Protein AF-0000000082582265 (afdb_homodimer)

Foldseek 3Di:
DPPDFDFFDLVLLVVLLVVLCVQQPPPPQFGAFAFLPPSQLVSVVVLVVLLVVLPWDWFFEQLLKIKTKDAAPEQAAAEEQEFASGAAVRWHSFFRNLSLSLLSRLSNSCSVVVPHFHHMYIRMHQTAQVCRQFDDHLLRLCVLLVNDDPVVSQQTGGPVGHGVVVSSVVSPSRGHNVPGDFVRRHAEYETEGALLACPCVVVVFLKELAFWAWKKWKKKKKWFWDKDFQPPDDPVRGGARVQQVVVLVVLLCVQLVPADVPKDKDFDDKDWPPPDPGMRTGMMMIMIMITDRDVVSVVVSVVSQVPRDQDDSNIGMDMDTDDIDHIAGADPVLSVLLVVQCVVVPGGYDYDHHHDDGSQRSVRVRHHYTYMHGYWDNSHTSHSVTGDDSVSSRSRSSSVSSSSRVVSVD/DPPDFDFFDLVLLVVLLVVLCVQQPPPPQFGAFAFLPPSQLVSVVVLVVLLVVLPFDWFFEQLLKIKTKDAAPEQAAAEEQEFASGAAVRWHSFARNLSLSLLSRLSNSCSVVVPHFHHMYIRMHQTAQVCRQFDDHLLRLCPLLVNDDPVVSQQTGGPVGHGSVVSSVVSPSRGHNVPGDFVRRHAEYETEGALLACPCVVVVFLKELAFWAWKKWKKKKKWFWDKDFQPPDDPVRGGARVQQVVVLVVLLCVQLVPADVPKDKDFDDKDWPPPDPGMRTGMMMIMIMITDRDVVSVVVSVVSQVPRDQDDSNIGMDMDTDDIDHIAGADPVLSVLLVVQCVVVPGGYDYDHHHDDGSQRSVRVRHHYTYMHGYWDNSHTSHSVTGDDSVSSRSRSSSVSSSSRVVSVD

Organism: NCBI:txid2716538

InterPro domains:
  IPR002933 Peptidase M20 [PF01546] (83-405)
  IPR010158 N-carbamoyl-L-amino-acid amidohydrolase [PIRSF001235] (11-408)
  IPR010158 N-carbamoyl-L-amino-acid amidohydrolase [PTHR32494] (6-408)
  IPR010158 N-carbamoyl-L-amino-acid amidohydrolase [TIGR01879] (12-406)
  IPR036264 Bacterial exopeptidase dimerisation domain [SSF55031] (215-324)

Radius of gyration: 34.09 Å; Cα contacts (8 Å, |Δi|>4): 2113; chains: 2; bounding box: 45×117×70 Å

pLDDT: mean 96.18, std 6.23, range [24.62, 98.94]

Nearest PDB structures (foldseek):
  5thw-assembly2_D  TM=8.738E-01  e=1.731E-50  Burkholderia multivorans ATCC 17616
  4wjb-assembly1_D  TM=8.256E-01  e=1.068E-46  Burkholderia cenocepacia J2315
  5tp4-assembly1_A  TM=8.620E-01  e=1.271E-45  Burkholderia ambifaria MC40-6
  5tp4-assembly1_B  TM=8.403E-01  e=1.706E-45  Burkholderia ambifaria MC40-6
  4pxe-assembly1_B  TM=8.807E-01  e=5.188E-42  Arabidopsis thaliana

Solvent-accessible surface area (backbone atoms only — not comparable to full-atom values): 39734 Å² total; per-residue (Å²): 125,86,82,78,74,79,68,56,58,61,66,61,48,45,50,50,55,58,58,56,49,60,41,20,49,64,82,77,67,17,21,40,13,39,60,64,32,73,33,30,47,50,46,51,48,52,51,50,51,57,40,43,76,70,65,27,49,80,47,32,11,59,61,40,27,37,39,34,36,36,82,31,79,43,100,50,46,17,42,36,28,38,26,22,69,32,26,38,81,44,4,28,74,38,59,32,34,41,10,36,50,34,32,49,40,36,52,48,39,34,59,77,67,62,55,85,51,42,29,22,44,28,40,28,39,48,33,33,43,59,18,65,50,38,53,52,53,27,40,36,39,25,36,69,60,67,74,41,59,58,72,60,50,35,60,17,46,27,95,87,62,53,33,42,42,59,40,42,65,70,61,71,41,58,39,44,69,87,59,48,83,50,59,79,60,29,62,35,40,40,28,45,32,54,55,35,12,38,63,38,47,76,68,67,26,47,32,33,35,28,49,28,32,37,14,36,44,32,33,39,41,34,19,42,36,45,48,26,29,30,47,33,40,56,61,91,76,56,19,38,3,51,61,18,40,32,51,50,54,51,48,50,53,62,58,56,68,71,47,66,85,79,47,21,65,26,64,9,26,72,48,57,32,83,44,36,54,62,31,30,16,24,35,24,44,29,33,39,32,38,36,32,68,49,67,67,59,48,52,51,53,50,51,55,60,73,62,50,65,56,56,35,67,81,9,46,43,50,73,44,81,73,53,70,46,72,54,41,69,33,33,65,66,58,38,47,42,46,47,52,42,29,53,73,73,66,40,46,61,43,81,39,68,34,45,56,88,55,49,58,65,43,42,38,77,62,33,48,17,34,43,37,24,20,36,24,55,88,11,36,18,70,18,36,79,27,40,58,58,62,66,36,52,39,52,44,26,27,35,50,40,52,37,52,52,55,60,48,72,106,127,83,82,78,75,77,70,56,57,59,68,61,48,45,50,49,54,57,57,55,48,61,41,20,50,65,80,77,68,17,21,39,11,37,61,64,32,73,33,30,48,51,45,51,49,52,51,49,53,56,41,42,76,71,65,28,49,79,47,32,11,59,61,40,27,38,39,34,36,36,83,32,81,42,100,49,45,19,42,35,28,38,25,21,68,33,28,39,80,44,4,28,74,38,63,32,33,39,10,36,50,34,32,49,41,36,52,47,41,34,59,77,67,62,55,87,51,42,30,22,44,28,39,27,39,48,32,33,44,58,18,66,50,38,52,52,54,27,40,36,38,23,35,71,60,67,75,41,58,58,71,61,50,36,60,17,46,26,95,88,63,53,33,41,42,59,40,41,65,72,62,69,41,59,38,44,67,88,60,48,83,49,59,78,59,29,62,34,40,39,27,44,32,54,55,35,13,37,62,38,47,75,66,67,26,47,32,33,34,28,49,28,32,38,13,37,43,31,35,39,42,34,20,42,36,46,48,26,29,27,46,32,42,54,62,91,77,56,19,38,3,53,62,17,41,33,50,51,53,49,49,49,53,61,57,57,68,70,48,66,84,78,46,23,65,25,64,10,24,72,47,56,34,84,44,36,54,62,32,31,17,25,33,24,44,30,33,40,33,37,37,33,68,48,66,67,60,50,52,51,51,50,50,54,61,73,62,50,66,57,56,34,68,82,9,46,43,49,72,43,82,73,53,70,47,72,55,42,70,33,34,66,67,57,36,47,40,46,47,53,40,30,53,73,72,66,42,48,61,44,80,38,68,34,43,55,88,55,48,58,64,43,45,37,77,62,33,48,18,34,43,38,24,21,37,23,55,88,11,35,17,71,19,36,78,27,42,59,59,63,65,35,54,41,53,43,24,26,34,50,41,51,36,54,52,54,60,47,72,106

Sequence (820 aa):
MKNDMLTCNMDRMEDKIVTFSKFGDAGHGGITRFSLSEAALQARAEFCNRMKTMGAEIKTDDMANIYAILKGSEDLPGVVMASHLDSVRNGGNYDGVLGVLTAMEVAETIVTEKISHRRPVIVMVWTNEEGSLYPPAMMSSGVVCGKFDKKAMLASKSPEGKTFGEALKKSGYEGDISNRLNPKEYIAMLELHIEQGPVLEAEKKDIGVVEGVVGMVNYRIRTYGQSDHAGTTPMKYRKDALLAAASALKYLHQELDKLDSNLVYTTGEIVCHPCVHTVIPDFVDFSLDARHQDPEVIRQVVKVIENIPKEFDKCRVEYELQWARNTVAYNKELVGFIKKNADAYGYPNMNIYSGAGHDAQYAAEMLPTTMIFVPSKDGHSHCEPEFTPVENCWKGANVLLQTVLDVDRKMKNDMLTCNMDRMEDKIVTFSKFGDAGHGGITRFSLSEAALQARAEFCNRMKTMGAEIKTDDMANIYAILKGSEDLPGVVMASHLDSVRNGGNYDGVLGVLTAMEVAETIVTEKISHRRPVIVMVWTNEEGSLYPPAMMSSGVVCGKFDKKAMLASKSPEGKTFGEALKKSGYEGDISNRLNPKEYIAMLELHIEQGPVLEAEKKDIGVVEGVVGMVNYRIRTYGQSDHAGTTPMKYRKDALLAAASALKYLHQELDKLDSNLVYTTGEIVCHPCVHTVIPDFVDFSLDARHQDPEVIRQVVKVIENIPKEFDKCRVEYELQWARNTVAYNKELVGFIKKNADAYGYPNMNIYSGAGHDAQYAAEMLPTTMIFVPSKDGHSHCEPEFTPVENCWKGANVLLQTVLDVDRK

Secondary structure (DSSP, 8-state):
---------HHHHHHHHHHHTTTTB-SSS-B---TTSHHHHHHHHHHHHHHHHTT-EEEE-TT--EEEEE--SSS-PEEEEEEE----TTB-SSTTHHHHHHHHHHHHHHHHTT---SS-EEEEEES-SS-SSSSSTTHHHHHHTTSS-HHHHHT-B-TTS-BHHHHHHHHT----GGGS--TTTEEEEEEEEE-SSSHHHHTT-SEEEEEEE-EEEEEEEEEE----BTTTS-GGG---HHHHHHHHHHHHHHHHTTS-TT-EEE---EEEES--TTB---EEEEEEEEEES-HHHHHHHHHHHHTS-SEETTEEEEEEEEEEE--EEPPHHHHHHHHHHHHHHT--EEEEEESS--HHHHHTTTS-EEEEEE--GGG--SSTT----HHHHHHHHHHHHHHHHHHHH-/---------HHHHHHHHHHHTTTTB-SSS-B---TTSHHHHHHHHHHHHHHHHTT-EEEE-TT--EEEEE--SSS-PEEEEEEE----TTB-SSTTHHHHHHHHHHHHHHHHTT---SS-EEEEEES-SS-SSSSSTTHHHHHHTTSS-HHHHHT-B-TTS-BHHHHHHHHT----GGGS--TTTEEEEEEEEE-SSSHHHHTT-SEEEEEEE-EEEEEEEEEE----BTTTS-GGG---HHHHHHHHHHHHHHHHTTS-TT-EEE---EEEES--TTB---EEEEEEEEEES-HHHHHHHHHHHHTS-SEETTEEEEEEEEEEE--EEPPHHHHHHHHHHHHHHT--EEEEEESS--HHHHHTTTS-EEEEE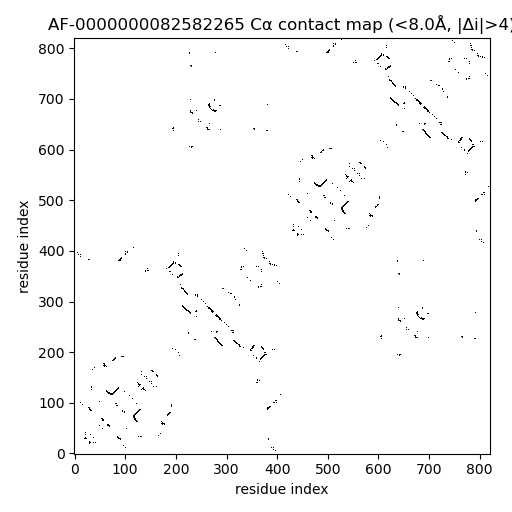E--GGG--SSTT----HHHHHHHHHHHHHHHHHHHH-

Structure (mmCIF, N/CA/C/O backbone):
data_AF-0000000082582265-model_v1
#
loop_
_entity.id
_entity.type
_entity.pdbx_description
1 polymer 'Zn-dependent hydrolase'
#
loop_
_atom_site.group_PDB
_atom_site.id
_atom_site.type_symbol
_atom_site.label_atom_id
_atom_site.label_alt_id
_atom_site.label_comp_id
_atom_site.label_asym_id
_atom_site.label_entity_id
_atom_site.label_seq_id
_atom_site.pdbx_PDB_ins_code
_atom_site.Cartn_x
_atom_site.Cartn_y
_atom_site.Cartn_z
_atom_site.occupancy
_atom_site.B_iso_or_equiv
_atom_site.auth_seq_id
_atom_site.auth_comp_id
_atom_site.auth_asym_id
_atom_site.auth_atom_id
_atom_site.pdbx_PDB_model_num
ATOM 1 N N . MET A 1 1 ? 13.445 -61.719 -16.828 1 25.67 1 MET A N 1
ATOM 2 C CA . MET A 1 1 ? 13.859 -60.719 -17.797 1 25.67 1 MET A CA 1
ATOM 3 C C . MET A 1 1 ? 13.852 -59.312 -17.172 1 25.67 1 MET A C 1
ATOM 5 O O . MET A 1 1 ? 12.844 -58.906 -16.594 1 25.67 1 MET A O 1
ATOM 9 N N . LYS A 1 2 ? 14.773 -58.844 -16.469 1 44.03 2 LYS A N 1
ATOM 10 C CA . LYS A 1 2 ? 14.867 -57.625 -15.688 1 44.03 2 LYS A CA 1
ATOM 11 C C . LYS A 1 2 ? 14.188 -56.469 -16.406 1 44.03 2 LYS A C 1
ATOM 13 O O . LYS A 1 2 ? 14.547 -56.125 -17.531 1 44.03 2 LYS A O 1
ATOM 18 N N . ASN A 1 3 ? 12.836 -56.219 -16.5 1 42.47 3 ASN A N 1
ATOM 19 C CA . ASN A 1 3 ? 12.008 -55.25 -17.219 1 42.47 3 ASN A CA 1
ATOM 20 C C . ASN A 1 3 ? 12.672 -53.875 -17.266 1 42.47 3 ASN A C 1
ATOM 22 O O . ASN A 1 3 ? 12.75 -53.188 -16.266 1 42.47 3 ASN A O 1
ATOM 26 N N . ASP A 1 4 ? 13.609 -53.438 -18.062 1 62.19 4 ASP A N 1
ATOM 27 C CA . ASP A 1 4 ? 14.555 -52.312 -18.141 1 62.19 4 ASP A CA 1
ATOM 28 C C . ASP A 1 4 ? 13.836 -51 -18.406 1 62.19 4 ASP A C 1
ATOM 30 O O . ASP A 1 4 ? 13.398 -50.719 -19.516 1 62.19 4 ASP A O 1
ATOM 34 N N . MET A 1 5 ? 13.32 -50.312 -17.297 1 84.31 5 MET A N 1
ATOM 35 C CA . MET A 1 5 ? 12.562 -49.094 -17.469 1 84.31 5 MET A CA 1
ATOM 36 C C . MET A 1 5 ? 13.453 -48 -18.047 1 84.31 5 MET A C 1
ATOM 38 O O . MET A 1 5 ? 14.609 -47.844 -17.641 1 84.31 5 MET A O 1
ATOM 42 N N . LEU A 1 6 ? 12.977 -47.344 -19.078 1 92.31 6 LEU A N 1
ATOM 43 C CA . LEU A 1 6 ? 13.672 -46.25 -19.734 1 92.31 6 LEU A CA 1
ATOM 44 C C . LEU A 1 6 ? 13.82 -45.062 -18.781 1 92.31 6 LEU A C 1
ATOM 46 O O . LEU A 1 6 ? 12.914 -44.781 -17.984 1 92.31 6 LEU A O 1
ATOM 50 N N . THR A 1 7 ? 15.047 -44.562 -18.734 1 96.19 7 THR A N 1
ATOM 51 C CA . THR A 1 7 ? 15.25 -43.375 -17.891 1 96.19 7 THR A CA 1
ATOM 52 C C . THR A 1 7 ? 15.789 -42.219 -18.703 1 96.19 7 THR A C 1
ATOM 54 O O . THR A 1 7 ? 16.531 -42.406 -19.672 1 96.19 7 THR A O 1
ATOM 57 N N . CYS A 1 8 ? 15.391 -41.031 -18.297 1 98.12 8 CYS A N 1
ATOM 58 C CA . CYS A 1 8 ? 15.969 -39.812 -18.828 1 98.12 8 CYS A CA 1
ATOM 59 C C . CYS A 1 8 ? 17.391 -39.594 -18.312 1 98.12 8 CYS A C 1
ATOM 61 O O . CYS A 1 8 ? 17.859 -40.375 -17.484 1 98.12 8 CYS A O 1
ATOM 63 N N . ASN A 1 9 ? 18.047 -38.656 -18.906 1 98.31 9 ASN A N 1
ATOM 64 C CA . ASN A 1 9 ? 19.422 -38.375 -18.531 1 98.31 9 ASN A CA 1
ATOM 65 C C . ASN A 1 9 ? 19.516 -37.25 -17.484 1 98.31 9 ASN A C 1
ATOM 67 O O . ASN A 1 9 ? 19.141 -36.125 -17.75 1 98.31 9 ASN A O 1
ATOM 71 N N . MET A 1 10 ? 20.109 -37.562 -16.375 1 98.12 10 MET A N 1
ATOM 72 C CA . MET A 1 10 ? 20.156 -36.625 -15.258 1 98.12 10 MET A CA 1
ATOM 73 C C . MET A 1 10 ? 21.078 -35.469 -15.562 1 98.12 10 MET A C 1
ATOM 75 O O . MET A 1 10 ? 20.797 -34.312 -15.188 1 98.12 10 MET A O 1
ATOM 79 N N . ASP A 1 11 ? 22.172 -35.688 -16.266 1 98.38 11 ASP A N 1
ATOM 80 C CA . ASP A 1 11 ? 23.125 -34.656 -16.594 1 98.38 11 ASP A CA 1
ATOM 81 C C . ASP A 1 11 ? 22.516 -33.656 -17.578 1 98.38 11 ASP A C 1
ATOM 83 O O . ASP A 1 11 ? 22.719 -32.438 -17.453 1 98.38 11 ASP A O 1
ATOM 87 N N . ARG A 1 12 ? 21.812 -34.156 -18.531 1 98.31 12 ARG A N 1
ATOM 88 C CA . ARG A 1 12 ? 21.125 -33.281 -19.469 1 98.31 12 ARG A CA 1
ATOM 89 C C . ARG A 1 12 ? 20.047 -32.469 -18.781 1 98.31 12 ARG A C 1
ATOM 91 O O . ARG A 1 12 ? 19.844 -31.297 -19.109 1 98.31 12 ARG A O 1
ATOM 98 N N . MET A 1 13 ? 19.406 -33.156 -17.797 1 98.12 13 MET A N 1
ATOM 99 C CA . MET A 1 13 ? 18.422 -32.438 -17 1 98.12 13 MET A CA 1
ATOM 100 C C . MET A 1 13 ? 19.062 -31.266 -16.266 1 98.12 13 MET A C 1
ATOM 102 O O . MET A 1 13 ? 18.531 -30.156 -16.266 1 98.12 13 MET A O 1
ATOM 106 N N . GLU A 1 14 ? 20.141 -31.469 -15.664 1 98.38 14 GLU A N 1
ATOM 107 C CA . GLU A 1 14 ? 20.859 -30.438 -14.914 1 98.38 14 GLU A CA 1
ATOM 108 C C . GLU A 1 14 ? 21.328 -29.312 -15.836 1 98.38 14 GLU A C 1
ATOM 110 O O . GLU A 1 14 ? 21.234 -28.141 -15.477 1 98.38 14 GLU A O 1
ATOM 115 N N . ASP A 1 15 ? 21.812 -29.688 -16.953 1 98.56 15 ASP A N 1
ATOM 116 C CA . ASP A 1 15 ? 22.266 -28.688 -17.938 1 98.56 15 ASP A CA 1
ATOM 117 C C . ASP A 1 15 ? 21.125 -27.75 -18.328 1 98.56 15 ASP A C 1
ATOM 119 O O . ASP A 1 15 ? 21.328 -26.547 -18.438 1 98.56 15 ASP A O 1
ATOM 123 N N . LYS A 1 16 ? 19.984 -28.344 -18.531 1 98.44 16 LYS A N 1
ATOM 124 C CA . LYS A 1 16 ? 18.812 -27.531 -18.891 1 98.44 16 LYS A CA 1
ATOM 125 C C . LYS A 1 16 ? 18.422 -26.578 -17.766 1 98.44 16 LYS A C 1
ATOM 127 O O . LYS A 1 16 ? 18.188 -25.391 -18 1 98.44 16 LYS A O 1
ATOM 132 N N . ILE A 1 17 ? 18.422 -27.109 -16.531 1 98 17 ILE A N 1
ATOM 133 C CA . ILE A 1 17 ? 18.047 -26.328 -15.367 1 98 17 ILE A CA 1
ATOM 134 C C . ILE A 1 17 ? 19.016 -25.156 -15.195 1 98 17 ILE A C 1
ATOM 136 O O . ILE A 1 17 ? 18.594 -24.016 -15.031 1 98 17 ILE A O 1
ATOM 140 N N . VAL A 1 18 ? 20.297 -25.391 -15.352 1 97.31 18 VAL A N 1
ATOM 141 C CA . VAL A 1 18 ? 21.328 -24.375 -15.164 1 97.31 18 VAL A CA 1
ATOM 142 C C . VAL A 1 18 ? 21.234 -23.344 -16.281 1 97.31 18 VAL A C 1
ATOM 144 O O . VAL A 1 18 ? 21.328 -22.141 -16.031 1 97.31 18 VAL A O 1
ATOM 147 N N . THR A 1 19 ? 21.047 -23.781 -17.5 1 98.06 19 THR A N 1
ATOM 148 C CA . THR A 1 19 ? 21.016 -22.875 -18.641 1 98.06 19 THR A CA 1
ATOM 149 C C . THR A 1 19 ? 19.844 -21.906 -18.516 1 98.06 19 THR A C 1
ATOM 151 O O . THR A 1 19 ? 20.016 -20.703 -18.688 1 98.06 19 THR A O 1
ATOM 154 N N . PHE A 1 20 ? 18.703 -22.406 -18.188 1 97.94 20 PHE A N 1
ATOM 155 C CA . PHE A 1 20 ? 17.5 -21.562 -18.188 1 97.94 20 PHE A CA 1
ATOM 156 C C . PHE A 1 20 ? 17.469 -20.672 -16.953 1 97.94 20 PHE A C 1
ATOM 158 O O . PHE A 1 20 ? 16.734 -19.672 -16.938 1 97.94 20 PHE A O 1
ATOM 165 N N . SER A 1 21 ? 18.234 -20.969 -15.891 1 96.06 21 SER A N 1
ATOM 166 C CA . SER A 1 21 ? 18.328 -20.125 -14.703 1 96.06 21 SER A CA 1
ATOM 167 C C . SER A 1 21 ? 19.031 -18.812 -15.023 1 96.06 21 SER A C 1
ATOM 169 O O . SER A 1 21 ? 18.938 -17.859 -14.242 1 96.06 21 SER A O 1
ATOM 171 N N . LYS A 1 22 ? 19.641 -18.719 -16.188 1 96.12 22 LYS A N 1
ATOM 172 C CA . LYS A 1 22 ? 20.375 -17.516 -16.562 1 96.12 22 LYS A CA 1
ATOM 173 C C . LYS A 1 22 ? 19.453 -16.469 -17.156 1 96.12 22 LYS A C 1
ATOM 175 O O . LYS A 1 22 ? 19.781 -15.273 -17.188 1 96.12 22 LYS A O 1
ATOM 180 N N . PHE A 1 23 ? 18.312 -16.891 -17.703 1 97.25 23 PHE A N 1
ATOM 181 C CA . PHE A 1 23 ? 17.375 -15.977 -18.328 1 97.25 23 PHE A CA 1
ATOM 182 C C . PHE A 1 23 ? 16.469 -15.32 -17.297 1 97.25 23 PHE A C 1
ATOM 184 O O . PHE A 1 23 ? 15.477 -15.906 -16.875 1 97.25 23 PHE A O 1
ATOM 191 N N . GLY A 1 24 ? 16.781 -14.109 -16.938 1 94.62 24 GLY A N 1
ATOM 192 C CA . GLY A 1 24 ? 15.992 -13.383 -15.953 1 94.62 24 GLY A CA 1
ATOM 193 C C . GLY A 1 24 ? 16.594 -13.445 -14.562 1 94.62 24 GLY A C 1
ATOM 194 O O . GLY A 1 24 ? 15.906 -13.172 -13.57 1 94.62 24 GLY A O 1
ATOM 195 N N . ASP A 1 25 ? 17.812 -13.836 -14.477 1 92.12 25 ASP A N 1
ATOM 196 C CA . ASP A 1 25 ? 18.516 -13.867 -13.195 1 92.12 25 ASP A CA 1
ATOM 197 C C . ASP A 1 25 ? 18.531 -12.484 -12.547 1 92.12 25 ASP A C 1
ATOM 199 O O . ASP A 1 25 ? 19.125 -11.547 -13.078 1 92.12 25 ASP A O 1
ATOM 203 N N . ALA A 1 26 ? 17.891 -12.367 -11.406 1 82.75 26 ALA A N 1
ATOM 204 C CA . ALA A 1 26 ? 17.719 -11.086 -10.734 1 82.75 26 ALA A CA 1
ATOM 205 C C . ALA A 1 26 ? 18.984 -10.688 -9.984 1 82.75 26 ALA A C 1
ATOM 207 O O . ALA A 1 26 ? 19.109 -9.562 -9.5 1 82.75 26 ALA A O 1
ATOM 208 N N . GLY A 1 27 ? 19.969 -11.602 -9.883 1 80.25 27 GLY A N 1
ATOM 209 C CA . GLY A 1 27 ? 21.25 -11.312 -9.273 1 80.25 27 GLY A CA 1
ATOM 210 C C . GLY A 1 27 ? 21.297 -11.617 -7.789 1 80.25 27 GLY A C 1
ATOM 211 O O . GLY A 1 27 ? 22.359 -11.547 -7.164 1 80.25 27 GLY A O 1
ATOM 212 N N . HIS A 1 28 ? 20.203 -11.883 -7.184 1 77.88 28 HIS A N 1
ATOM 213 C CA . HIS A 1 28 ? 20.156 -12.156 -5.754 1 77.88 28 HIS A CA 1
ATOM 214 C C . HIS A 1 28 ? 19.438 -13.469 -5.465 1 77.88 28 HIS A C 1
ATOM 216 O O . HIS A 1 28 ? 18.734 -13.594 -4.465 1 77.88 28 HIS A O 1
ATOM 222 N N . GLY A 1 29 ? 19.484 -14.453 -6.414 1 76.44 29 GLY A N 1
ATOM 223 C CA . GLY A 1 29 ? 18.938 -15.781 -6.215 1 76.44 29 GLY A CA 1
ATOM 224 C C . GLY A 1 29 ? 17.547 -15.945 -6.812 1 76.44 29 GLY A C 1
ATOM 225 O O . GLY A 1 29 ? 17.047 -17.062 -6.93 1 76.44 29 GLY A O 1
ATOM 226 N N . GLY A 1 30 ? 16.891 -14.945 -7.309 1 86.88 30 GLY A N 1
ATOM 227 C CA . GLY A 1 30 ? 15.555 -15.023 -7.891 1 86.88 30 GLY A CA 1
ATOM 228 C C . GLY A 1 30 ? 15.547 -14.828 -9.391 1 86.88 30 GLY A C 1
ATOM 229 O O . GLY A 1 30 ? 16.594 -14.586 -10 1 86.88 30 GLY A O 1
ATOM 230 N N . ILE A 1 31 ? 14.453 -15.281 -9.992 1 93.69 31 ILE A N 1
ATOM 231 C CA . ILE A 1 31 ? 14.234 -15.133 -11.43 1 93.69 31 ILE A CA 1
ATOM 232 C C . ILE A 1 31 ? 13.078 -14.18 -11.688 1 93.69 31 ILE A C 1
ATOM 234 O O . ILE A 1 31 ? 12.031 -14.266 -11.031 1 93.69 31 ILE A O 1
ATOM 238 N N . THR A 1 32 ? 13.312 -13.234 -12.484 1 94.62 32 THR A N 1
ATOM 239 C CA . THR A 1 32 ? 12.234 -12.438 -13.055 1 94.62 32 THR A CA 1
ATOM 240 C C . THR A 1 32 ? 12.227 -12.547 -14.578 1 94.62 32 THR A C 1
ATOM 242 O O . THR A 1 32 ? 13.062 -11.953 -15.25 1 94.62 32 THR A O 1
ATOM 245 N N . ARG A 1 33 ? 11.305 -13.297 -15.039 1 96.69 33 ARG A N 1
ATOM 246 C CA . ARG A 1 33 ? 11.156 -13.555 -16.469 1 96.69 33 ARG A CA 1
ATOM 247 C C . ARG A 1 33 ? 9.711 -13.328 -16.922 1 96.69 33 ARG A C 1
ATOM 249 O O . ARG A 1 33 ? 8.992 -14.281 -17.219 1 96.69 33 ARG A O 1
ATOM 256 N N . PHE A 1 34 ? 9.328 -12.086 -17.078 1 96.19 34 PHE A N 1
ATOM 257 C CA . PHE A 1 34 ? 7.969 -11.742 -17.469 1 96.19 34 PHE A CA 1
ATOM 258 C C . PHE A 1 34 ? 7.684 -12.188 -18.906 1 96.19 34 PHE A C 1
ATOM 260 O O . PHE A 1 34 ? 8.594 -12.25 -19.734 1 96.19 34 PHE A O 1
ATOM 267 N N . SER A 1 35 ? 6.496 -12.445 -19.109 1 96.88 35 SER A N 1
ATOM 268 C CA . SER A 1 35 ? 6.098 -12.93 -20.438 1 96.88 35 SER A CA 1
ATOM 269 C C . SER A 1 35 ? 6.48 -11.938 -21.531 1 96.88 35 SER A C 1
ATOM 271 O O . SER A 1 35 ? 6.176 -10.75 -21.422 1 96.88 35 SER A O 1
ATOM 273 N N . LEU A 1 36 ? 7.156 -12.414 -22.469 1 97.12 36 LEU A N 1
ATOM 274 C CA . LEU A 1 36 ? 7.551 -11.727 -23.688 1 97.12 36 LEU A CA 1
ATOM 275 C C . LEU A 1 36 ? 8.516 -10.586 -23.391 1 97.12 36 LEU A C 1
ATOM 277 O O . LEU A 1 36 ? 8.68 -9.68 -24.203 1 97.12 36 LEU A O 1
ATOM 281 N N . SER A 1 37 ? 9.062 -10.555 -22.203 1 96.88 37 SER A N 1
ATOM 282 C CA . SER A 1 37 ? 10.203 -9.703 -21.906 1 96.88 37 SER A CA 1
ATOM 283 C C . SER A 1 37 ? 11.461 -10.188 -22.625 1 96.88 37 SER A C 1
ATOM 285 O O . SER A 1 37 ? 11.453 -11.258 -23.234 1 96.88 37 SER A O 1
ATOM 287 N N . GLU A 1 38 ? 12.508 -9.383 -22.5 1 96.75 38 GLU A N 1
ATOM 288 C CA . GLU A 1 38 ? 13.781 -9.773 -23.109 1 96.75 38 GLU A CA 1
ATOM 289 C C . GLU A 1 38 ? 14.258 -11.109 -22.562 1 96.75 38 GLU A C 1
ATOM 291 O O . GLU A 1 38 ? 14.703 -11.977 -23.312 1 96.75 38 GLU A O 1
ATOM 296 N N . ALA A 1 39 ? 14.164 -11.305 -21.25 1 97.31 39 ALA A N 1
ATOM 297 C CA . ALA A 1 39 ? 14.562 -12.555 -20.609 1 97.31 39 ALA A CA 1
ATOM 298 C C . ALA A 1 39 ? 13.719 -13.719 -21.125 1 97.31 39 ALA A C 1
ATOM 300 O O . ALA A 1 39 ? 14.25 -14.812 -21.359 1 97.31 39 ALA A O 1
ATOM 301 N N . ALA A 1 40 ? 12.445 -13.508 -21.297 1 97.75 40 ALA A N 1
ATOM 302 C CA . ALA A 1 40 ? 11.547 -14.555 -21.781 1 97.75 40 ALA A CA 1
ATOM 303 C C . ALA A 1 40 ? 11.875 -14.914 -23.234 1 97.75 40 ALA A C 1
ATOM 305 O O . ALA A 1 40 ? 11.797 -16.078 -23.625 1 97.75 40 ALA A O 1
ATOM 306 N N . LEU A 1 41 ? 12.211 -13.906 -24.016 1 98.38 41 LEU A N 1
ATOM 307 C CA . LEU A 1 41 ? 12.539 -14.141 -25.406 1 98.38 41 LEU A CA 1
ATOM 308 C C . LEU A 1 41 ? 13.836 -14.945 -25.531 1 98.38 41 LEU A C 1
ATOM 310 O O . LEU A 1 41 ? 13.961 -15.797 -26.422 1 98.38 41 LEU A O 1
ATOM 314 N N . GLN A 1 42 ? 14.734 -14.68 -24.641 1 98.31 42 GLN A N 1
ATOM 315 C CA . GLN A 1 42 ? 15.969 -15.453 -24.625 1 98.31 42 GLN A CA 1
ATOM 316 C C . GLN A 1 42 ? 15.688 -16.922 -24.281 1 98.31 42 GLN A C 1
ATOM 318 O O . GLN A 1 42 ? 16.25 -17.828 -24.906 1 98.31 42 GLN A O 1
ATOM 323 N N . ALA A 1 43 ? 14.852 -17.141 -23.328 1 98.56 43 ALA A N 1
ATOM 324 C CA . ALA A 1 43 ? 14.492 -18.5 -22.938 1 98.56 43 ALA A CA 1
ATOM 325 C C . ALA A 1 43 ? 13.781 -19.234 -24.078 1 98.56 43 ALA A C 1
ATOM 327 O O . ALA A 1 43 ? 14.055 -20.406 -24.344 1 98.56 43 ALA A O 1
ATOM 328 N N . ARG A 1 44 ? 12.875 -18.531 -24.703 1 98.75 44 ARG A N 1
ATOM 329 C CA . ARG A 1 44 ? 12.148 -19.109 -25.844 1 98.75 44 ARG A CA 1
ATOM 330 C C . ARG A 1 44 ? 13.102 -19.469 -26.969 1 98.75 44 ARG A C 1
ATOM 332 O O . ARG A 1 44 ? 12.953 -20.516 -27.594 1 98.75 44 ARG A O 1
ATOM 339 N N . ALA A 1 45 ? 14.047 -18.547 -27.25 1 98.69 45 ALA A N 1
ATOM 340 C CA . ALA A 1 45 ? 15.023 -18.812 -28.297 1 98.69 45 ALA A CA 1
ATOM 341 C C . ALA A 1 45 ? 15.844 -20.062 -27.984 1 98.69 45 ALA A C 1
ATOM 343 O O . ALA A 1 45 ? 16.109 -20.875 -28.859 1 98.69 45 ALA A O 1
ATOM 344 N N . GLU A 1 46 ? 16.281 -20.141 -26.75 1 98.75 46 GLU A N 1
ATOM 345 C CA . GLU A 1 46 ? 17.062 -21.297 -26.328 1 98.75 46 GLU A CA 1
ATOM 346 C C . GLU A 1 46 ? 16.234 -22.578 -26.484 1 98.75 46 GLU A C 1
ATOM 348 O O . GLU A 1 46 ? 16.75 -23.609 -26.953 1 98.75 46 GLU A O 1
ATOM 353 N N . PHE A 1 47 ? 15.031 -22.531 -26.078 1 98.75 47 PHE A N 1
ATOM 354 C CA . PHE A 1 47 ? 14.117 -23.656 -26.234 1 98.75 47 PHE A CA 1
ATOM 355 C C . PHE A 1 47 ? 14.039 -24.078 -27.703 1 98.75 47 PHE A C 1
ATOM 357 O O . PHE A 1 47 ? 14.234 -25.25 -28.016 1 98.75 47 PHE A O 1
ATOM 364 N N . CYS A 1 48 ? 13.734 -23.156 -28.594 1 98.81 48 CYS A N 1
ATOM 365 C CA . CYS A 1 48 ? 13.586 -23.438 -30.016 1 98.81 48 CYS A CA 1
ATOM 366 C C . CYS A 1 48 ? 14.867 -24.016 -30.594 1 98.81 48 CYS A C 1
ATOM 368 O O . CYS A 1 48 ? 14.828 -25 -31.359 1 98.81 48 CYS A O 1
ATOM 370 N N . ASN A 1 49 ? 15.945 -23.391 -30.219 1 98.69 49 ASN A N 1
ATOM 371 C CA . ASN A 1 49 ? 17.234 -23.859 -30.734 1 98.69 49 ASN A CA 1
ATOM 372 C C . ASN A 1 49 ? 17.484 -25.312 -30.359 1 98.69 49 ASN A C 1
ATOM 374 O O . ASN A 1 49 ? 17.875 -26.109 -31.203 1 98.69 49 ASN A O 1
ATOM 378 N N . ARG A 1 50 ? 17.266 -25.625 -29.125 1 98.62 50 ARG A N 1
ATOM 379 C CA . ARG A 1 50 ? 17.516 -26.984 -28.656 1 98.62 50 ARG A CA 1
ATOM 380 C C . ARG A 1 50 ? 16.578 -27.984 -29.328 1 98.62 50 ARG A C 1
ATOM 382 O O . ARG A 1 50 ? 17 -29.062 -29.734 1 98.62 50 ARG A O 1
ATOM 389 N N . MET A 1 51 ? 15.367 -27.625 -29.469 1 98.75 51 MET A N 1
ATOM 390 C CA . MET A 1 51 ? 14.383 -28.516 -30.062 1 98.75 51 MET A CA 1
ATOM 391 C C . MET A 1 51 ? 14.656 -28.734 -31.547 1 98.75 51 MET A C 1
ATOM 393 O O . MET A 1 51 ? 14.539 -29.844 -32.062 1 98.75 51 MET A O 1
ATOM 397 N N . LYS A 1 52 ? 15.016 -27.688 -32.219 1 98.44 52 LYS A N 1
ATOM 398 C CA . LYS A 1 52 ? 15.367 -27.797 -33.656 1 98.44 52 LYS A CA 1
ATOM 399 C C . LYS A 1 52 ? 16.562 -28.719 -33.844 1 98.44 52 LYS A C 1
ATOM 401 O O . LYS A 1 52 ? 16.594 -29.5 -34.812 1 98.44 52 LYS A O 1
ATOM 406 N N . THR A 1 53 ? 17.5 -28.547 -33.062 1 97.56 53 THR A N 1
ATOM 407 C CA . THR A 1 53 ? 18.703 -29.359 -33.125 1 97.56 53 THR A CA 1
ATOM 408 C C . THR A 1 53 ? 18.359 -30.844 -33.031 1 97.56 53 THR A C 1
ATOM 410 O O . THR A 1 53 ? 19.047 -31.703 -33.594 1 97.56 53 THR A O 1
ATOM 413 N N . MET A 1 54 ? 17.219 -31.172 -32.375 1 96.56 54 MET A N 1
ATOM 414 C CA . MET A 1 54 ? 16.781 -32.531 -32.188 1 96.56 54 MET A CA 1
ATOM 415 C C . MET A 1 54 ? 15.875 -33 -33.312 1 96.56 54 MET A C 1
ATOM 417 O O . MET A 1 54 ? 15.367 -34.125 -33.312 1 96.56 54 MET A O 1
ATOM 421 N N . GLY A 1 55 ? 15.602 -32.062 -34.25 1 97.5 55 GLY A N 1
ATOM 422 C CA . GLY A 1 55 ? 14.82 -32.438 -35.406 1 97.5 55 GLY A CA 1
ATOM 423 C C . GLY A 1 55 ? 13.352 -32.062 -35.281 1 97.5 55 GLY A C 1
ATOM 424 O O . GLY A 1 55 ? 12.531 -32.469 -36.125 1 97.5 55 GLY A O 1
ATOM 425 N N . ALA A 1 56 ? 13.016 -31.312 -34.344 1 98.56 56 ALA A N 1
ATOM 426 C CA . ALA A 1 56 ? 11.617 -30.938 -34.156 1 98.56 56 ALA A CA 1
ATOM 427 C C . ALA A 1 56 ? 11.211 -29.812 -35.094 1 98.56 56 ALA A C 1
ATOM 429 O O . ALA A 1 56 ? 12 -28.891 -35.344 1 98.56 56 ALA A O 1
ATOM 430 N N . GLU A 1 57 ? 10 -29.891 -35.594 1 98.56 57 GLU A N 1
ATOM 431 C CA . GLU A 1 57 ? 9.383 -28.766 -36.281 1 98.56 57 GLU A CA 1
ATOM 432 C C . GLU A 1 57 ? 8.789 -27.766 -35.312 1 98.56 57 GLU A C 1
ATOM 434 O O . GLU A 1 57 ? 8.102 -28.141 -34.344 1 98.56 57 GLU A O 1
ATOM 439 N N . ILE A 1 58 ? 9.078 -26.469 -35.562 1 98.75 58 ILE A N 1
ATOM 440 C CA . ILE A 1 58 ? 8.586 -25.453 -34.625 1 98.75 58 ILE A CA 1
ATOM 441 C C . ILE A 1 58 ? 7.406 -24.719 -35.25 1 98.75 58 ILE A C 1
ATOM 443 O O . ILE A 1 58 ? 7.488 -24.25 -36.406 1 98.75 58 ILE A O 1
ATOM 447 N N . LYS A 1 59 ? 6.309 -24.656 -34.531 1 98.56 59 LYS A N 1
ATOM 448 C CA . LYS A 1 59 ? 5.156 -23.828 -34.875 1 98.56 59 LYS A CA 1
ATOM 449 C C . LYS A 1 59 ? 4.762 -22.922 -33.688 1 98.56 59 LYS A C 1
ATOM 451 O O . LYS A 1 59 ? 5.027 -23.25 -32.531 1 98.56 59 LYS A O 1
ATOM 456 N N . THR A 1 60 ? 4.227 -21.797 -34.031 1 98.75 60 THR A N 1
ATOM 457 C CA . THR A 1 60 ? 3.652 -20.922 -33 1 98.75 60 THR A CA 1
ATOM 458 C C . THR A 1 60 ? 2.207 -20.578 -33.344 1 98.75 60 THR A C 1
ATOM 460 O O . THR A 1 60 ? 1.824 -20.562 -34.531 1 98.75 60 THR A O 1
ATOM 463 N N . ASP A 1 61 ? 1.396 -20.375 -32.375 1 98.75 61 ASP A N 1
ATOM 464 C CA . ASP A 1 61 ? 0.021 -19.953 -32.625 1 98.75 61 ASP A CA 1
ATOM 465 C C . ASP A 1 61 ? -0.145 -18.453 -32.438 1 98.75 61 ASP A C 1
ATOM 467 O O . ASP A 1 61 ? 0.842 -17.734 -32.281 1 98.75 61 ASP A O 1
ATOM 471 N N . ASP A 1 62 ? -1.378 -17.969 -32.469 1 98.62 62 ASP A N 1
ATOM 472 C CA . ASP A 1 62 ? -1.668 -16.531 -32.5 1 98.62 62 ASP A CA 1
ATOM 473 C C . ASP A 1 62 ? -1.533 -15.922 -31.109 1 98.62 62 ASP A C 1
ATOM 475 O O . ASP A 1 62 ? -1.682 -14.711 -30.938 1 98.62 62 ASP A O 1
ATOM 479 N N . MET A 1 63 ? -1.219 -16.75 -30.109 1 98.69 63 MET A N 1
ATOM 480 C CA . MET A 1 63 ? -0.963 -16.266 -28.75 1 98.69 63 MET A CA 1
ATOM 481 C C . MET A 1 63 ? 0.487 -16.516 -28.344 1 98.69 63 MET A C 1
ATOM 483 O O . MET A 1 63 ? 0.816 -16.516 -27.156 1 98.69 63 MET A O 1
ATOM 487 N N . ALA A 1 64 ? 1.323 -16.812 -29.297 1 98.62 64 ALA A N 1
ATOM 488 C CA . ALA A 1 64 ? 2.764 -17 -29.156 1 98.62 64 ALA A CA 1
ATOM 489 C C . ALA A 1 64 ? 3.072 -18.297 -28.406 1 98.62 64 ALA A C 1
ATOM 491 O O . ALA A 1 64 ? 4.176 -18.484 -27.891 1 98.62 64 ALA A O 1
ATOM 492 N N . ASN A 1 65 ? 2.096 -19.188 -28.234 1 98.88 65 ASN A N 1
ATOM 493 C CA . ASN A 1 65 ? 2.465 -20.531 -27.781 1 98.88 65 ASN A CA 1
ATOM 494 C C . ASN A 1 65 ? 3.385 -21.234 -28.781 1 98.88 65 ASN A C 1
ATOM 496 O O . ASN A 1 65 ? 3.219 -21.078 -29.984 1 98.88 65 ASN A O 1
ATOM 500 N N . ILE A 1 66 ? 4.328 -22 -28.297 1 98.88 66 ILE A N 1
ATOM 501 C CA . ILE A 1 66 ? 5.277 -22.688 -29.156 1 98.88 66 ILE A CA 1
ATOM 502 C C . ILE A 1 66 ? 5.004 -24.203 -29.125 1 98.88 66 ILE A C 1
ATOM 504 O O . ILE A 1 66 ? 4.797 -24.781 -28.062 1 98.88 66 ILE A O 1
ATOM 508 N N . TYR A 1 67 ? 4.973 -24.75 -30.281 1 98.81 67 TYR A N 1
ATOM 509 C CA . TYR A 1 67 ? 4.832 -26.188 -30.453 1 98.81 67 TYR A CA 1
ATOM 510 C C . TYR A 1 67 ? 6.059 -26.781 -31.141 1 98.81 67 TYR A C 1
ATOM 512 O O . TYR A 1 67 ? 6.324 -26.5 -32.312 1 98.81 67 TYR A O 1
ATOM 520 N N . ALA A 1 68 ? 6.836 -27.516 -30.422 1 98.94 68 ALA A N 1
ATOM 521 C CA . ALA A 1 68 ? 7.938 -28.281 -31 1 98.94 68 ALA A CA 1
ATOM 522 C C . ALA A 1 68 ? 7.52 -29.719 -31.266 1 98.94 68 ALA A C 1
ATOM 524 O O . ALA A 1 68 ? 7.316 -30.5 -30.344 1 98.94 68 ALA A O 1
ATOM 525 N N . ILE A 1 69 ? 7.473 -30.125 -32.5 1 98.75 69 ILE A N 1
ATOM 526 C CA . ILE A 1 69 ? 6.816 -31.375 -32.906 1 98.75 69 ILE A CA 1
ATOM 527 C C . ILE A 1 69 ? 7.863 -32.375 -33.344 1 98.75 69 ILE A C 1
ATOM 529 O O . ILE A 1 69 ? 8.617 -32.156 -34.281 1 98.75 69 ILE A O 1
ATOM 533 N N . LEU A 1 70 ? 7.941 -33.469 -32.625 1 98.5 70 LEU A N 1
ATOM 534 C CA . LEU A 1 70 ? 8.617 -34.688 -33.094 1 98.5 70 LEU A CA 1
ATOM 535 C C . LEU A 1 70 ? 7.633 -35.625 -33.781 1 98.5 70 LEU A C 1
ATOM 537 O O . LEU A 1 70 ? 6.723 -36.156 -33.156 1 98.5 70 LEU A O 1
ATOM 541 N N . LYS A 1 71 ? 7.867 -35.875 -35.031 1 97.56 71 LYS A N 1
ATOM 542 C CA . LYS A 1 71 ? 6.93 -36.656 -35.812 1 97.56 71 LYS A CA 1
ATOM 543 C C . LYS A 1 71 ? 6.898 -38.125 -35.344 1 97.56 71 LYS A C 1
ATOM 545 O O . LYS A 1 71 ? 7.926 -38.656 -34.938 1 97.56 71 LYS A O 1
ATOM 550 N N . GLY A 1 72 ? 5.727 -38.719 -35.375 1 97.19 72 GLY A N 1
ATOM 551 C CA . GLY A 1 72 ? 5.555 -40.156 -35.156 1 97.19 72 GLY A CA 1
ATOM 552 C C . GLY A 1 72 ? 5.551 -40.969 -36.438 1 97.19 72 GLY A C 1
ATOM 553 O O . GLY A 1 72 ? 5.656 -40.406 -37.531 1 97.19 72 GLY A O 1
ATOM 554 N N . SER A 1 73 ? 5.465 -42.281 -36.281 1 97.5 73 SER A N 1
ATOM 555 C CA . SER A 1 73 ? 5.516 -43.125 -37.469 1 97.5 73 SER A CA 1
ATOM 556 C C . SER A 1 73 ? 4.156 -43.219 -38.156 1 97.5 73 SER A C 1
ATOM 558 O O . SER A 1 73 ? 4.062 -43.656 -39.281 1 97.5 73 SER A O 1
ATOM 560 N N . GLU A 1 74 ? 3.119 -42.75 -37.469 1 97.56 74 GLU A N 1
ATOM 561 C CA . GLU A 1 74 ? 1.768 -42.812 -38 1 97.56 74 GLU A CA 1
ATOM 562 C C . GLU A 1 74 ? 1.086 -41.438 -37.969 1 97.56 74 GLU A C 1
ATOM 564 O O . GLU A 1 74 ? 1.531 -40.531 -37.281 1 97.56 74 GLU A O 1
ATOM 569 N N . ASP A 1 75 ? 0.081 -41.312 -38.844 1 95.75 75 ASP A N 1
ATOM 570 C CA . ASP A 1 75 ? -0.727 -40.094 -38.844 1 95.75 75 ASP A CA 1
ATOM 571 C C . ASP A 1 75 ? -1.803 -40.156 -37.75 1 95.75 75 ASP A C 1
ATOM 573 O O . ASP A 1 75 ? -2.965 -40.438 -38.031 1 95.75 75 ASP A O 1
ATOM 577 N N . LEU A 1 76 ? -1.398 -39.938 -36.531 1 97.5 76 LEU A N 1
ATOM 578 C CA . LEU A 1 76 ? -2.264 -40 -35.375 1 97.5 76 LEU A CA 1
ATOM 579 C C . LEU A 1 76 ? -2.195 -38.719 -34.562 1 97.5 76 LEU A C 1
ATOM 581 O O . LEU A 1 76 ? -1.235 -37.938 -34.688 1 97.5 76 LEU A O 1
ATOM 585 N N . PRO A 1 77 ? -3.207 -38.438 -33.844 1 97.94 77 PRO A N 1
ATOM 586 C CA . PRO A 1 77 ? -3.127 -37.281 -32.938 1 97.94 77 PRO A CA 1
ATOM 587 C C . PRO A 1 77 ? -1.969 -37.375 -31.953 1 97.94 77 PRO A C 1
ATOM 589 O O . PRO A 1 77 ? -1.67 -38.469 -31.453 1 97.94 77 PRO A O 1
ATOM 592 N N . GLY A 1 78 ? -1.427 -36.281 -31.656 1 98.19 78 GLY A N 1
ATOM 593 C CA . GLY A 1 78 ? -0.191 -36.281 -30.891 1 98.19 78 GLY A CA 1
ATOM 594 C C . GLY A 1 78 ? -0.419 -36.219 -29.391 1 98.19 78 GLY A C 1
ATOM 595 O O . GLY A 1 78 ? -1.546 -36 -28.938 1 98.19 78 GLY A O 1
ATOM 596 N N . VAL A 1 79 ? 0.603 -36.469 -28.625 1 98.62 79 VAL A N 1
ATOM 597 C CA . VAL A 1 79 ? 0.674 -36.25 -27.188 1 98.62 79 VAL A CA 1
ATOM 598 C C . VAL A 1 79 ? 1.491 -35 -26.891 1 98.62 79 VAL A C 1
ATOM 600 O O . VAL A 1 79 ? 2.617 -34.875 -27.375 1 98.62 79 VAL A O 1
ATOM 603 N N . VAL A 1 80 ? 0.916 -34.094 -26.125 1 98.75 80 VAL A N 1
ATOM 604 C CA . VAL A 1 80 ? 1.579 -32.812 -25.875 1 98.75 80 VAL A CA 1
ATOM 605 C C . VAL A 1 80 ? 2.027 -32.75 -24.406 1 98.75 80 VAL A C 1
ATOM 607 O O . VAL A 1 80 ? 1.297 -33.156 -23.516 1 98.75 80 VAL A O 1
ATOM 610 N N . MET A 1 81 ? 3.25 -32.406 -24.188 1 98.88 81 MET A N 1
ATOM 611 C CA . MET A 1 81 ? 3.783 -32 -22.891 1 98.88 81 MET A CA 1
ATOM 612 C C . MET A 1 81 ? 3.951 -30.484 -22.844 1 98.88 81 MET A C 1
ATOM 614 O O . MET A 1 81 ? 4.742 -29.906 -23.594 1 98.88 81 MET A O 1
ATOM 618 N N . ALA A 1 82 ? 3.199 -29.828 -21.906 1 98.75 82 ALA A N 1
ATOM 619 C CA . ALA A 1 82 ? 3.139 -28.375 -21.984 1 98.75 82 ALA A CA 1
ATOM 620 C C . ALA A 1 82 ? 3.297 -27.734 -20.609 1 98.75 82 ALA A C 1
ATOM 622 O O . ALA A 1 82 ? 2.826 -28.281 -19.609 1 98.75 82 ALA A O 1
ATOM 623 N N . SER A 1 83 ? 3.938 -26.656 -20.484 1 98.75 83 SER A N 1
ATOM 624 C CA . SER A 1 83 ? 4.047 -25.766 -19.344 1 98.75 83 SER A CA 1
ATOM 625 C C . SER A 1 83 ? 4.488 -24.375 -19.75 1 98.75 83 SER A C 1
ATOM 627 O O . SER A 1 83 ? 4.285 -23.969 -20.906 1 98.75 83 SER A O 1
ATOM 629 N N . HIS A 1 84 ? 4.941 -23.531 -18.859 1 98.62 84 HIS A N 1
ATOM 630 C CA . HIS A 1 84 ? 5.246 -22.141 -19.188 1 98.62 84 HIS A CA 1
ATOM 631 C C . HIS A 1 84 ? 6.676 -21.781 -18.797 1 98.62 84 HIS A C 1
ATOM 633 O O . HIS A 1 84 ? 7.301 -22.484 -18 1 98.62 84 HIS A O 1
ATOM 639 N N . LEU A 1 85 ? 7.152 -20.656 -19.391 1 98.31 85 LEU A N 1
ATOM 640 C CA . LEU A 1 85 ? 8.523 -20.234 -19.141 1 98.31 85 LEU A CA 1
ATOM 641 C C . LEU A 1 85 ? 8.547 -18.969 -18.281 1 98.31 85 LEU A C 1
ATOM 643 O O . LEU A 1 85 ? 9.586 -18.609 -17.734 1 98.31 85 LEU A O 1
ATOM 647 N N . ASP A 1 86 ? 7.41 -18.234 -18.203 1 97.19 86 ASP A N 1
ATOM 648 C CA . ASP A 1 86 ? 7.395 -16.969 -17.5 1 97.19 86 ASP A CA 1
ATOM 649 C C . ASP A 1 86 ? 7.367 -17.188 -15.984 1 97.19 86 ASP A C 1
ATOM 651 O O . ASP A 1 86 ? 7.066 -18.281 -15.516 1 97.19 86 ASP A O 1
ATOM 655 N N . SER A 1 87 ? 7.789 -16.172 -15.242 1 94.69 87 SER A N 1
ATOM 656 C CA . SER A 1 87 ? 7.812 -16.219 -13.781 1 94.69 87 SER A CA 1
ATOM 657 C C . SER A 1 87 ? 7.113 -15.016 -13.18 1 94.69 87 SER A C 1
ATOM 659 O O . SER A 1 87 ? 6.801 -14.055 -13.883 1 94.69 87 SER A O 1
ATOM 661 N N . VAL A 1 88 ? 6.77 -15.141 -11.914 1 91.06 88 VAL A N 1
ATOM 662 C CA . VAL A 1 88 ? 6.41 -13.953 -11.141 1 91.06 88 VAL A CA 1
ATOM 663 C C . VAL A 1 88 ? 7.66 -13.125 -10.852 1 91.06 88 VAL A C 1
ATOM 665 O O . VAL A 1 88 ? 8.773 -13.547 -11.164 1 91.06 88 VAL A O 1
ATOM 668 N N . ARG A 1 89 ? 7.41 -11.922 -10.336 1 89.12 89 ARG A N 1
ATOM 669 C CA . ARG A 1 89 ? 8.547 -11.094 -9.938 1 89.12 89 ARG A CA 1
ATOM 670 C C . ARG A 1 89 ? 9.336 -11.75 -8.82 1 89.12 89 ARG A C 1
ATOM 672 O O . ARG A 1 89 ? 8.773 -12.148 -7.797 1 89.12 89 ARG A O 1
ATOM 679 N N . ASN A 1 90 ? 10.586 -11.938 -8.992 1 88.69 90 ASN A N 1
ATOM 680 C CA . ASN A 1 90 ? 11.492 -12.531 -8.016 1 88.69 90 ASN A CA 1
ATOM 681 C C . ASN A 1 90 ? 11.047 -13.938 -7.617 1 88.69 90 ASN A C 1
ATOM 683 O O . ASN A 1 90 ? 10.984 -14.258 -6.426 1 88.69 90 ASN A O 1
ATOM 687 N N . GLY A 1 91 ? 10.648 -14.656 -8.602 1 91.38 91 GLY A N 1
ATOM 688 C CA . GLY A 1 91 ? 10.281 -16.047 -8.391 1 91.38 91 GLY A CA 1
ATOM 689 C C . GLY A 1 91 ? 11.461 -16.984 -8.445 1 91.38 91 GLY A C 1
ATOM 690 O O . GLY A 1 91 ? 12.602 -16.578 -8.203 1 91.38 91 GLY A O 1
ATOM 691 N N . GLY A 1 92 ? 11.188 -18.25 -8.609 1 90.88 92 GLY A N 1
ATOM 692 C CA . GLY A 1 92 ? 12.234 -19.25 -8.727 1 90.88 92 GLY A CA 1
ATOM 693 C C . GLY A 1 92 ? 12.414 -19.781 -10.133 1 90.88 92 GLY A C 1
ATOM 694 O O . GLY A 1 92 ? 11.789 -19.281 -11.07 1 90.88 92 GLY A O 1
ATOM 695 N N . ASN A 1 93 ? 13.32 -20.734 -10.258 1 93 93 ASN A N 1
ATOM 696 C CA . ASN A 1 93 ? 13.656 -21.266 -11.578 1 93 93 ASN A CA 1
ATOM 697 C C . ASN A 1 93 ? 13.023 -22.641 -11.805 1 93 93 ASN A C 1
ATOM 699 O O . ASN A 1 93 ? 13.57 -23.469 -12.539 1 93 93 ASN A O 1
ATOM 703 N N . TYR A 1 94 ? 11.883 -22.906 -11.148 1 97.38 94 TYR A N 1
ATOM 704 C CA . TYR A 1 94 ? 11.305 -24.234 -11.305 1 97.38 94 TYR A CA 1
ATOM 705 C C . TYR A 1 94 ? 9.82 -24.156 -11.602 1 97.38 94 TYR A C 1
ATOM 707 O O . TYR A 1 94 ? 9.289 -24.953 -12.391 1 97.38 94 TYR A O 1
ATOM 715 N N . ASP A 1 95 ? 9.148 -23.219 -11.078 1 95.56 95 ASP A N 1
ATOM 716 C CA . ASP A 1 95 ? 7.723 -23.031 -11.305 1 95.56 95 ASP A CA 1
ATOM 717 C C . ASP A 1 95 ? 7.422 -22.812 -12.781 1 95.56 95 ASP A C 1
ATOM 719 O O . ASP A 1 95 ? 7.77 -21.766 -13.344 1 95.56 95 ASP A O 1
ATOM 723 N N . GLY A 1 96 ? 6.758 -23.672 -13.336 1 97.06 96 GLY A N 1
ATOM 724 C CA . GLY A 1 96 ? 6.406 -23.625 -14.75 1 97.06 96 GLY A CA 1
ATOM 725 C C . GLY A 1 96 ? 7.52 -24.109 -15.656 1 97.06 96 GLY A C 1
ATOM 726 O O . GLY A 1 96 ? 7.332 -25.031 -16.453 1 97.06 96 GLY A O 1
ATOM 727 N N . VAL A 1 97 ? 8.703 -23.547 -15.516 1 98 97 VAL A N 1
ATOM 728 C CA . VAL A 1 97 ? 9.82 -23.812 -16.406 1 98 97 VAL A CA 1
ATOM 729 C C . VAL A 1 97 ? 10.242 -25.281 -16.297 1 98 97 VAL A C 1
ATOM 731 O O . VAL A 1 97 ? 10.68 -25.891 -17.281 1 98 97 VAL A O 1
ATOM 734 N N . LEU A 1 98 ? 10.109 -25.859 -15.156 1 98.62 98 LEU A N 1
ATOM 735 C CA . LEU A 1 98 ? 10.477 -27.266 -14.992 1 98.62 98 LEU A CA 1
ATOM 736 C C . LEU A 1 98 ? 9.656 -28.156 -15.914 1 98.62 98 LEU A C 1
ATOM 738 O O . LEU A 1 98 ? 10.164 -29.156 -16.422 1 98.62 98 LEU A O 1
ATOM 742 N N . GLY A 1 99 ? 8.383 -27.828 -16.062 1 98.81 99 GLY A N 1
ATOM 743 C CA . GLY A 1 99 ? 7.547 -28.594 -16.984 1 98.81 99 GLY A CA 1
ATOM 744 C C . GLY A 1 99 ? 8.047 -28.562 -18.406 1 98.81 99 GLY A C 1
ATOM 745 O O . GLY A 1 99 ? 7.98 -29.562 -19.109 1 98.81 99 GLY A O 1
ATOM 746 N N . VAL A 1 100 ? 8.547 -27.438 -18.828 1 98.88 100 VAL A N 1
ATOM 747 C CA . VAL A 1 100 ? 9.117 -27.312 -20.156 1 98.88 100 VAL A CA 1
ATOM 748 C C . VAL A 1 100 ? 10.43 -28.094 -20.234 1 98.88 100 VAL A C 1
ATOM 750 O O . VAL A 1 100 ? 10.664 -28.844 -21.188 1 98.88 100 VAL A O 1
ATOM 753 N N . LEU A 1 101 ? 11.234 -27.984 -19.234 1 98.88 101 LEU A N 1
ATOM 754 C CA . LEU A 1 101 ? 12.555 -28.594 -19.234 1 98.88 101 LEU A CA 1
ATOM 755 C C . LEU A 1 101 ? 12.438 -30.125 -19.188 1 98.88 101 LEU A C 1
ATOM 757 O O . LEU A 1 101 ? 13.211 -30.812 -19.844 1 98.88 101 LEU A O 1
ATOM 761 N N . THR A 1 102 ? 11.539 -30.609 -18.359 1 98.88 102 THR A N 1
ATOM 762 C CA . THR A 1 102 ? 11.352 -32.062 -18.312 1 98.88 102 THR A CA 1
ATOM 763 C C . THR A 1 102 ? 10.781 -32.562 -19.625 1 98.88 102 THR A C 1
ATOM 765 O O . THR A 1 102 ? 11.156 -33.656 -20.094 1 98.88 102 THR A O 1
ATOM 768 N N . ALA A 1 103 ? 9.891 -31.828 -20.234 1 98.94 103 ALA A N 1
ATOM 769 C CA . ALA A 1 103 ? 9.375 -32.188 -21.547 1 98.94 103 ALA A CA 1
ATOM 770 C C . ALA A 1 103 ? 10.492 -32.25 -22.594 1 98.94 103 ALA A C 1
ATOM 772 O O . ALA A 1 103 ? 10.539 -33.156 -23.422 1 98.94 103 ALA A O 1
ATOM 773 N N . MET A 1 104 ? 11.359 -31.266 -22.516 1 98.88 104 MET A N 1
ATOM 774 C CA . MET A 1 104 ? 12.523 -31.25 -23.406 1 98.88 104 MET A CA 1
ATOM 775 C C . MET A 1 104 ? 13.383 -32.5 -23.203 1 98.88 104 MET A C 1
ATOM 777 O O . MET A 1 104 ? 13.867 -33.094 -24.156 1 98.88 104 MET A O 1
ATOM 781 N N . GLU A 1 105 ? 13.602 -32.844 -21.984 1 98.88 105 GLU A N 1
ATOM 782 C CA . GLU A 1 105 ? 14.445 -34 -21.688 1 98.88 105 GLU A CA 1
ATOM 783 C C . GLU A 1 105 ? 13.797 -35.281 -22.172 1 98.88 105 GLU A C 1
ATOM 785 O O . GLU A 1 105 ? 14.484 -36.188 -22.656 1 98.88 105 GLU A O 1
ATOM 790 N N . VAL A 1 106 ? 12.5 -35.406 -21.984 1 98.81 106 VAL A N 1
ATOM 791 C CA . VAL A 1 106 ? 11.773 -36.562 -22.5 1 98.81 106 VAL A CA 1
ATOM 792 C C . VAL A 1 106 ? 11.953 -36.656 -24 1 98.81 106 VAL A C 1
ATOM 794 O O . VAL A 1 106 ? 12.281 -37.719 -24.531 1 98.81 106 VAL A O 1
ATOM 797 N N . ALA A 1 107 ? 11.781 -35.562 -24.703 1 98.75 107 ALA A N 1
ATOM 798 C CA . ALA A 1 107 ? 11.945 -35.531 -26.156 1 98.75 107 ALA A CA 1
ATOM 799 C C . ALA A 1 107 ? 13.367 -35.906 -26.547 1 98.75 107 ALA A C 1
ATOM 801 O O . ALA A 1 107 ? 13.562 -36.719 -27.484 1 98.75 107 ALA A O 1
ATOM 802 N N . GLU A 1 108 ? 14.281 -35.344 -25.859 1 98.69 108 GLU A N 1
ATOM 803 C CA . GLU A 1 108 ? 15.68 -35.625 -26.172 1 98.69 108 GLU A CA 1
ATOM 804 C C . GLU A 1 108 ? 16 -37.094 -25.938 1 98.69 108 GLU A C 1
ATOM 806 O O . GLU A 1 108 ? 16.766 -37.719 -26.688 1 98.69 108 GLU A O 1
ATOM 811 N N . THR A 1 109 ? 15.516 -37.656 -24.891 1 98.62 109 THR A N 1
ATOM 812 C CA . THR A 1 109 ? 15.711 -39.094 -24.609 1 98.62 109 THR A CA 1
ATOM 813 C C . THR A 1 109 ? 15.109 -39.938 -25.719 1 98.62 109 THR A C 1
ATOM 815 O O . THR A 1 109 ? 15.734 -40.906 -26.172 1 98.62 109 THR A O 1
ATOM 818 N N . ILE A 1 110 ? 13.938 -39.594 -26.156 1 98.19 110 ILE A N 1
ATOM 819 C CA . ILE A 1 110 ? 13.281 -40.312 -27.234 1 98.19 110 ILE A CA 1
ATOM 820 C C . ILE A 1 110 ? 14.148 -40.312 -28.484 1 98.19 110 ILE A C 1
ATOM 822 O O . ILE A 1 110 ? 14.359 -41.344 -29.125 1 98.19 110 ILE A O 1
ATOM 826 N N . VAL A 1 111 ? 14.719 -39.156 -28.797 1 98.12 111 VAL A N 1
ATOM 827 C CA . VAL A 1 111 ? 15.508 -39 -30.016 1 98.12 111 VAL A CA 1
ATOM 828 C C . VAL A 1 111 ? 16.859 -39.688 -29.859 1 98.12 111 VAL A C 1
ATOM 830 O O . VAL A 1 111 ? 17.266 -40.438 -30.75 1 98.12 111 VAL A O 1
ATOM 833 N N . THR A 1 112 ? 17.531 -39.469 -28.766 1 97.31 112 THR A N 1
ATOM 834 C CA . THR A 1 112 ? 18.891 -39.969 -28.547 1 97.31 112 THR A CA 1
ATOM 835 C C . THR A 1 112 ? 18.891 -41.469 -28.438 1 97.31 112 THR A C 1
ATOM 837 O O . THR A 1 112 ? 19.812 -42.156 -28.906 1 97.31 112 THR A O 1
ATOM 840 N N . GLU A 1 113 ? 17.828 -42.031 -27.797 1 96.88 113 GLU A N 1
ATOM 841 C CA . GLU A 1 113 ? 17.734 -43.469 -27.594 1 96.88 113 GLU A CA 1
ATOM 842 C C . GLU A 1 113 ? 16.953 -44.125 -28.703 1 96.88 113 GLU A C 1
ATOM 844 O O . GLU A 1 113 ? 16.734 -45.344 -28.688 1 96.88 113 GLU A O 1
ATOM 849 N N . LYS A 1 114 ? 16.484 -43.375 -29.625 1 96.62 114 LYS A N 1
ATOM 850 C CA . LYS A 1 114 ? 15.734 -43.875 -30.781 1 96.62 114 LYS A CA 1
ATOM 851 C C . LYS A 1 114 ? 14.523 -44.688 -30.359 1 96.62 114 LYS A C 1
ATOM 853 O O . LYS A 1 114 ? 14.305 -45.781 -30.844 1 96.62 114 LYS A O 1
ATOM 858 N N . ILE A 1 115 ? 13.828 -44.188 -29.422 1 96.81 115 ILE A N 1
ATOM 859 C CA . ILE A 1 115 ? 12.617 -44.844 -28.938 1 96.81 115 ILE A CA 1
ATOM 860 C C . ILE A 1 115 ? 11.5 -44.656 -29.969 1 96.81 115 ILE A C 1
ATOM 862 O O . ILE A 1 115 ? 11.141 -43.562 -30.328 1 96.81 115 ILE A O 1
ATOM 866 N N . SER A 1 116 ? 10.992 -45.812 -30.406 1 96.19 116 SER A N 1
ATOM 867 C CA . SER A 1 116 ? 9.914 -45.781 -31.391 1 96.19 116 SER A CA 1
ATOM 868 C C . SER A 1 116 ? 8.625 -45.25 -30.766 1 96.19 116 SER A C 1
ATOM 870 O O . SER A 1 116 ? 8.305 -45.594 -29.625 1 96.19 116 SER A O 1
ATOM 872 N N . HIS A 1 117 ? 7.887 -44.5 -31.531 1 97.12 117 HIS A N 1
ATOM 873 C CA . HIS A 1 117 ? 6.574 -44 -31.141 1 97.12 117 HIS A CA 1
ATOM 874 C C . HIS A 1 117 ? 5.695 -43.719 -32.344 1 97.12 117 HIS A C 1
ATOM 876 O O . HIS A 1 117 ? 6.188 -43.312 -33.406 1 97.12 117 HIS A O 1
ATOM 882 N N . ARG A 1 118 ? 4.434 -44.031 -32.219 1 98.12 118 ARG A N 1
ATOM 883 C CA . ARG A 1 118 ? 3.484 -43.938 -33.312 1 98.12 118 ARG A CA 1
ATOM 884 C C . ARG A 1 118 ? 2.971 -42.5 -33.469 1 98.12 118 ARG A C 1
ATOM 886 O O . ARG A 1 118 ? 2.865 -41.969 -34.594 1 98.12 118 ARG A O 1
ATOM 893 N N . ARG A 1 119 ? 2.707 -41.906 -32.438 1 98.38 119 ARG A N 1
ATOM 894 C CA . ARG A 1 119 ? 2.098 -40.594 -32.375 1 98.38 119 ARG A CA 1
ATOM 895 C C . ARG A 1 119 ? 3.16 -39.5 -32.344 1 98.38 119 ARG A C 1
ATOM 897 O O . ARG A 1 119 ? 4.238 -39.688 -31.781 1 98.38 119 ARG A O 1
ATOM 904 N N . PRO A 1 120 ? 2.832 -38.344 -32.938 1 98.5 120 PRO A N 1
ATOM 905 C CA . PRO A 1 120 ? 3.715 -37.188 -32.719 1 98.5 120 PRO A CA 1
ATOM 906 C C . PRO A 1 120 ? 3.84 -36.844 -31.234 1 98.5 120 PRO A C 1
ATOM 908 O O . PRO A 1 120 ? 2.857 -36.938 -30.484 1 98.5 120 PRO A O 1
ATOM 911 N N . VAL A 1 121 ? 5.043 -36.531 -30.828 1 98.69 121 VAL A N 1
ATOM 912 C CA . VAL A 1 121 ? 5.328 -36.062 -29.484 1 98.69 121 VAL A CA 1
ATOM 913 C C . VAL A 1 121 ? 5.656 -34.562 -29.531 1 98.69 121 VAL A C 1
ATOM 915 O O . VAL A 1 121 ? 6.578 -34.156 -30.234 1 98.69 121 VAL A O 1
ATOM 918 N N . ILE A 1 122 ? 4.891 -33.719 -28.797 1 98.81 122 ILE A N 1
ATOM 919 C CA . ILE A 1 122 ? 5.023 -32.281 -28.875 1 98.81 122 ILE A CA 1
ATOM 920 C C . ILE A 1 122 ? 5.48 -31.719 -27.531 1 98.81 122 ILE A C 1
ATOM 922 O O . ILE A 1 122 ? 4.938 -32.094 -26.484 1 98.81 122 ILE A O 1
ATOM 926 N N . VAL A 1 123 ? 6.523 -30.938 -27.531 1 98.88 123 VAL A N 1
ATOM 927 C CA . VAL A 1 123 ? 6.871 -30.078 -26.406 1 98.88 123 VAL A CA 1
ATOM 928 C C . VAL A 1 123 ? 6.309 -28.672 -26.625 1 98.88 123 VAL A C 1
ATOM 930 O O . VAL A 1 123 ? 6.641 -28.016 -27.609 1 98.88 123 VAL A O 1
ATOM 933 N N . MET A 1 124 ? 5.484 -28.25 -25.672 1 98.88 124 MET A N 1
ATOM 934 C CA . MET A 1 124 ? 4.75 -27 -25.891 1 98.88 124 MET A CA 1
ATOM 935 C C . MET A 1 124 ? 5.031 -26 -24.766 1 98.88 124 MET A C 1
ATOM 937 O O . MET A 1 124 ? 5.188 -26.391 -23.609 1 98.88 124 MET A O 1
ATOM 941 N N . VAL A 1 125 ? 5.133 -24.703 -25.125 1 98.88 125 VAL A N 1
ATOM 942 C CA . VAL A 1 125 ? 5.293 -23.609 -24.188 1 98.88 125 VAL A CA 1
ATOM 943 C C . VAL A 1 125 ? 4.039 -22.734 -24.188 1 98.88 125 VAL A C 1
ATOM 945 O O . VAL A 1 125 ? 3.713 -22.109 -25.203 1 98.88 125 VAL A O 1
ATOM 948 N N . TRP A 1 126 ? 3.338 -22.703 -23.016 1 98.75 126 TRP A N 1
ATOM 949 C CA . TRP A 1 126 ? 2.248 -21.75 -22.844 1 98.75 126 TRP A CA 1
ATOM 950 C C . TRP A 1 126 ? 2.789 -20.328 -22.625 1 98.75 126 TRP A C 1
ATOM 952 O O . TRP A 1 126 ? 3.822 -20.156 -21.984 1 98.75 126 TRP A O 1
ATOM 962 N N . THR A 1 127 ? 2.066 -19.391 -23.156 1 98.69 127 THR A N 1
ATOM 963 C CA . THR A 1 127 ? 2.463 -17.984 -22.969 1 98.69 127 THR A CA 1
ATOM 964 C C . THR A 1 127 ? 1.672 -17.344 -21.844 1 98.69 127 THR A C 1
ATOM 966 O O . THR A 1 127 ? 0.454 -17.516 -21.75 1 98.69 127 THR A O 1
ATOM 969 N N . ASN A 1 128 ? 2.318 -16.719 -20.938 1 97.88 128 ASN A N 1
ATOM 970 C CA . ASN A 1 128 ? 1.782 -15.812 -19.922 1 97.88 128 ASN A CA 1
ATOM 971 C C . ASN A 1 128 ? 0.891 -16.547 -18.922 1 97.88 128 ASN A C 1
ATOM 973 O O . ASN A 1 128 ? -0.243 -16.125 -18.688 1 97.88 128 ASN A O 1
ATOM 977 N N . GLU A 1 129 ? 1.407 -17.641 -18.422 1 96.94 129 GLU A N 1
ATOM 978 C CA . GLU A 1 129 ? 0.668 -18.375 -17.391 1 96.94 129 GLU A CA 1
ATOM 979 C C . GLU A 1 129 ? 0.54 -17.562 -16.109 1 96.94 129 GLU A C 1
ATOM 981 O O . GLU A 1 129 ? -0.524 -17.531 -15.492 1 96.94 129 GLU A O 1
ATOM 986 N N . GLU A 1 130 ? 1.543 -16.844 -15.711 1 92.75 130 GLU A N 1
ATOM 987 C CA . GLU A 1 130 ? 1.587 -16.156 -14.422 1 92.75 130 GLU A CA 1
ATOM 988 C C . GLU A 1 130 ? 0.771 -14.859 -14.461 1 92.75 130 GLU A C 1
ATOM 990 O O . GLU A 1 130 ? 0.302 -14.383 -13.43 1 92.75 130 GLU A O 1
ATOM 995 N N . GLY A 1 131 ? 0.71 -14.234 -15.664 1 93.62 131 GLY A N 1
ATOM 996 C CA . GLY A 1 131 ? 0.007 -12.969 -15.773 1 93.62 131 GLY A CA 1
ATOM 997 C C . GLY A 1 131 ? 0.638 -11.859 -14.953 1 93.62 131 GLY A C 1
ATOM 998 O O . GLY A 1 131 ? -0.054 -10.945 -14.492 1 93.62 131 GLY A O 1
ATOM 999 N N . SER A 1 132 ? 1.935 -11.969 -14.695 1 89.94 132 SER A N 1
ATOM 1000 C CA . SER A 1 132 ? 2.605 -11.062 -13.766 1 89.94 132 SER A CA 1
ATOM 1001 C C . SER A 1 132 ? 2.701 -9.656 -14.344 1 89.94 132 SER A C 1
ATOM 1003 O O . SER A 1 132 ? 2.523 -8.672 -13.617 1 89.94 132 SER A O 1
ATOM 1005 N N . LEU A 1 133 ? 3.02 -9.555 -15.594 1 91.88 133 LEU A N 1
ATOM 1006 C CA . LEU A 1 133 ? 3.123 -8.25 -16.234 1 91.88 133 LEU A CA 1
ATOM 1007 C C . LEU A 1 133 ? 1.807 -7.871 -16.906 1 91.88 133 LEU A C 1
ATOM 1009 O O . LEU A 1 133 ? 1.439 -6.695 -16.953 1 91.88 133 LEU A O 1
ATOM 1013 N N . TYR A 1 134 ? 1.142 -8.898 -17.469 1 94.75 134 TYR A N 1
ATOM 1014 C CA . TYR A 1 134 ? -0.124 -8.734 -18.188 1 94.75 134 TYR A CA 1
ATOM 1015 C C . TYR A 1 134 ? -1.204 -9.625 -17.578 1 94.75 134 TYR A C 1
ATOM 1017 O O . TYR A 1 134 ? -1.337 -10.789 -17.969 1 94.75 134 TYR A O 1
ATOM 1025 N N . PRO A 1 135 ? -2.031 -9.164 -16.719 1 90.75 135 PRO A N 1
ATOM 1026 C CA . PRO A 1 135 ? -3.109 -9.992 -16.156 1 90.75 135 PRO A CA 1
ATOM 1027 C C . PRO A 1 135 ? -4.184 -10.32 -17.203 1 90.75 135 PRO A C 1
ATOM 1029 O O . PRO A 1 135 ? -4.359 -9.586 -18.172 1 90.75 135 PRO A O 1
ATOM 1032 N N . PRO A 1 136 ? -4.777 -11.453 -17.047 1 91.06 136 PRO A N 1
ATOM 1033 C CA . PRO A 1 136 ? -4.762 -12.367 -15.898 1 91.06 136 PRO A CA 1
ATOM 1034 C C . PRO A 1 136 ? -3.799 -13.539 -16.094 1 91.06 136 PRO A C 1
ATOM 1036 O O . PRO A 1 136 ? -3.201 -13.68 -17.156 1 91.06 136 PRO A O 1
ATOM 1039 N N . ALA A 1 137 ? -3.664 -14.344 -15.07 1 91.62 137 ALA A N 1
ATOM 1040 C CA . ALA A 1 137 ? -2.953 -15.617 -15.156 1 91.62 137 ALA A CA 1
ATOM 1041 C C . ALA A 1 137 ? -3.627 -16.562 -16.141 1 91.62 137 ALA A C 1
ATOM 1043 O O . ALA A 1 137 ? -4.812 -16.406 -16.438 1 91.62 137 ALA A O 1
ATOM 1044 N N . MET A 1 138 ? -2.818 -17.453 -16.734 1 96.06 138 MET A N 1
ATOM 1045 C CA . MET A 1 138 ? -3.303 -18.453 -17.672 1 96.06 138 MET A CA 1
ATOM 1046 C C . MET A 1 138 ? -3.986 -17.797 -18.875 1 96.06 138 MET A C 1
ATOM 1048 O O . MET A 1 138 ? -5.035 -18.266 -19.328 1 96.06 138 MET A O 1
ATOM 1052 N N . MET A 1 139 ? -3.402 -16.734 -19.297 1 96.12 139 MET A N 1
ATOM 1053 C CA . MET A 1 139 ? -4.012 -15.906 -20.344 1 96.12 139 MET A CA 1
ATOM 1054 C C . MET A 1 139 ? -4.145 -16.688 -21.641 1 96.12 139 MET A C 1
ATOM 1056 O O . MET A 1 139 ? -5.238 -16.781 -22.203 1 96.12 139 MET A O 1
ATOM 1060 N N . SER A 1 140 ? -3.086 -17.266 -22.141 1 98 140 SER A N 1
ATOM 1061 C CA . SER A 1 140 ? -3.086 -17.891 -23.453 1 98 140 SER A CA 1
ATOM 1062 C C . SER A 1 140 ? -3.939 -19.156 -23.469 1 98 140 SER A C 1
ATOM 1064 O O . SER A 1 140 ? -4.676 -19.406 -24.438 1 98 140 SER A O 1
ATOM 1066 N N . SER A 1 141 ? -3.789 -19.953 -22.406 1 98 141 SER A N 1
ATOM 1067 C CA . SER A 1 141 ? -4.645 -21.141 -22.344 1 98 141 SER A CA 1
ATOM 1068 C C . SER A 1 141 ? -6.113 -20.75 -22.234 1 98 141 SER A C 1
ATOM 1070 O O . SER A 1 141 ? -6.984 -21.422 -22.781 1 98 141 SER A O 1
ATOM 1072 N N . GLY A 1 142 ? -6.363 -19.656 -21.531 1 97.31 142 GLY A N 1
ATOM 1073 C CA . GLY A 1 142 ? -7.727 -19.156 -21.469 1 97.31 142 GLY A CA 1
ATOM 1074 C C . GLY A 1 142 ? -8.305 -18.797 -22.828 1 97.31 142 GLY A C 1
ATOM 1075 O O . GLY A 1 142 ? -9.469 -19.094 -23.109 1 97.31 142 GLY A O 1
ATOM 1076 N N . VAL A 1 143 ? -7.484 -18.219 -23.609 1 98 143 VAL A N 1
ATOM 1077 C CA . VAL A 1 143 ? -7.938 -17.844 -24.953 1 98 143 VAL A CA 1
ATOM 1078 C C . VAL A 1 143 ? -8.102 -19.094 -25.812 1 98 143 VAL A C 1
ATOM 1080 O O . VAL A 1 143 ? -9.141 -19.281 -26.438 1 98 143 VAL A O 1
ATOM 1083 N N . VAL A 1 144 ? -7.137 -19.969 -25.812 1 98.38 144 VAL A N 1
ATOM 1084 C CA . VAL A 1 144 ? -7.109 -21.156 -26.672 1 98.38 144 VAL A CA 1
ATOM 1085 C C . VAL A 1 144 ? -8.266 -22.078 -26.312 1 98.38 144 VAL A C 1
ATOM 1087 O O . VAL A 1 144 ? -8.875 -22.688 -27.188 1 98.38 144 VAL A O 1
ATOM 1090 N N . CYS A 1 145 ? -8.602 -22.141 -25.062 1 97.19 145 CYS A N 1
ATOM 1091 C CA . CYS A 1 145 ? -9.617 -23.078 -24.594 1 97.19 145 CYS A CA 1
ATOM 1092 C C . CYS A 1 145 ? -10.977 -22.391 -24.453 1 97.19 145 CYS A C 1
ATOM 1094 O O . CYS A 1 145 ? -11.914 -22.969 -23.922 1 97.19 145 CYS A O 1
ATOM 1096 N N . GLY A 1 146 ? -11.078 -21.156 -24.812 1 95.94 146 GLY A N 1
ATOM 1097 C CA . GLY A 1 146 ? -12.359 -20.469 -24.953 1 95.94 146 GLY A CA 1
ATOM 1098 C C . GLY A 1 146 ? -12.859 -19.875 -23.656 1 95.94 146 GLY A C 1
ATOM 1099 O O . GLY A 1 146 ? -14.062 -19.641 -23.5 1 95.94 146 GLY A O 1
ATOM 1100 N N . LYS A 1 147 ? -12.023 -19.641 -22.75 1 93.62 147 LYS A N 1
ATOM 1101 C CA . LYS A 1 147 ? -12.406 -19.094 -21.453 1 93.62 147 LYS A CA 1
ATOM 1102 C C . LYS A 1 147 ? -12.328 -17.562 -21.453 1 93.62 147 LYS A C 1
ATOM 1104 O O . LYS A 1 147 ? -12.992 -16.906 -20.656 1 93.62 147 LYS A O 1
ATOM 1109 N N . PHE A 1 148 ? -11.359 -17.016 -22.297 1 95.88 148 PHE A N 1
ATOM 1110 C CA . PHE A 1 148 ? -11.148 -15.578 -22.375 1 95.88 148 PHE A CA 1
ATOM 1111 C C . PHE A 1 148 ? -11.352 -15.078 -23.797 1 95.88 148 PHE A C 1
ATOM 1113 O O . PHE A 1 148 ? -11.102 -15.805 -24.75 1 95.88 148 PHE A O 1
ATOM 1120 N N . ASP A 1 149 ? -11.797 -13.844 -23.859 1 97.56 149 ASP A N 1
ATOM 1121 C CA . ASP A 1 149 ? -11.867 -13.164 -25.156 1 97.56 149 ASP A CA 1
ATOM 1122 C C . ASP A 1 149 ? -10.484 -12.672 -25.594 1 97.56 149 ASP A C 1
ATOM 1124 O O . ASP A 1 149 ? -9.812 -11.953 -24.859 1 97.56 149 ASP A O 1
ATOM 1128 N N . LYS A 1 150 ? -10.125 -13.047 -26.719 1 97.88 150 LYS A N 1
ATOM 1129 C CA . LYS A 1 150 ? -8.781 -12.727 -27.188 1 97.88 150 LYS A CA 1
ATOM 1130 C C . LYS A 1 150 ? -8.57 -11.219 -27.25 1 97.88 150 LYS A C 1
ATOM 1132 O O . LYS A 1 150 ? -7.516 -10.719 -26.844 1 97.88 150 LYS A O 1
ATOM 1137 N N . LYS A 1 151 ? -9.516 -10.477 -27.781 1 97.88 151 LYS A N 1
ATOM 1138 C CA . LYS A 1 151 ? -9.383 -9.031 -27.906 1 97.88 151 LYS A CA 1
ATOM 1139 C C . LYS A 1 151 ? -9.141 -8.391 -26.547 1 97.88 151 LYS A C 1
ATOM 1141 O O . LYS A 1 151 ? -8.312 -7.48 -26.406 1 97.88 151 LYS A O 1
ATOM 1146 N N . ALA A 1 152 ? -9.852 -8.883 -25.625 1 97.38 152 ALA A N 1
ATOM 1147 C CA . ALA A 1 152 ? -9.695 -8.367 -24.266 1 97.38 152 ALA A CA 1
ATOM 1148 C C . ALA A 1 152 ? -8.297 -8.656 -23.719 1 97.38 152 ALA A C 1
ATOM 1150 O O . ALA A 1 152 ? -7.707 -7.824 -23.031 1 97.38 152 ALA A O 1
ATOM 1151 N N . MET A 1 153 ? -7.801 -9.82 -23.938 1 97.31 153 MET A N 1
ATOM 1152 C CA . MET A 1 153 ? -6.484 -10.211 -23.453 1 97.31 153 MET A CA 1
ATOM 1153 C C . MET A 1 153 ? -5.387 -9.398 -24.125 1 97.31 153 MET A C 1
ATOM 1155 O O . MET A 1 153 ? -4.414 -9 -23.484 1 97.31 153 MET A O 1
ATOM 1159 N N . LEU A 1 154 ? -5.559 -9.125 -25.438 1 98.12 154 LEU A N 1
ATOM 1160 C CA . LEU A 1 154 ? -4.578 -8.328 -26.156 1 98.12 154 LEU A CA 1
ATOM 1161 C C . LEU A 1 154 ? -4.504 -6.91 -25.609 1 98.12 154 LEU A C 1
ATOM 1163 O O . LEU A 1 154 ? -3.459 -6.258 -25.688 1 98.12 154 LEU A O 1
ATOM 1167 N N . ALA A 1 155 ? -5.578 -6.492 -24.922 1 97.75 155 ALA A N 1
ATOM 1168 C CA . ALA A 1 155 ? -5.672 -5.129 -24.406 1 97.75 155 ALA A CA 1
ATOM 1169 C C . ALA A 1 155 ? -5.137 -5.043 -22.984 1 97.75 155 ALA A C 1
ATOM 1171 O O . ALA A 1 155 ? -4.984 -3.949 -22.438 1 97.75 155 ALA A O 1
ATOM 1172 N N . SER A 1 156 ? -4.824 -6.16 -22.406 1 95.94 156 SER A N 1
ATOM 1173 C CA . SER A 1 156 ? -4.266 -6.152 -21.062 1 95.94 156 SER A CA 1
ATOM 1174 C C . SER A 1 156 ? -2.984 -5.328 -21 1 95.94 156 SER A C 1
ATOM 1176 O O . SER A 1 156 ? -2.156 -5.391 -21.906 1 95.94 156 SER A O 1
ATOM 1178 N N . LYS A 1 157 ? -2.797 -4.52 -19.875 1 95.25 157 LYS A N 1
ATOM 1179 C CA . LYS A 1 157 ? -1.688 -3.57 -19.812 1 95.25 157 LYS A CA 1
ATOM 1180 C C . LYS A 1 157 ? -0.749 -3.895 -18.656 1 95.25 157 LYS A C 1
ATOM 1182 O O . LYS A 1 157 ? -1.194 -4.328 -17.594 1 95.25 157 LYS A O 1
ATOM 1187 N N . SER A 1 158 ? 0.514 -3.641 -18.906 1 93.19 158 SER A N 1
ATOM 1188 C CA . SER A 1 158 ? 1.506 -3.633 -17.844 1 93.19 158 SER A CA 1
ATOM 1189 C C . SER A 1 158 ? 1.364 -2.391 -16.969 1 93.19 158 SER A C 1
ATOM 1191 O O . SER A 1 158 ? 0.657 -1.448 -17.328 1 93.19 158 SER A O 1
ATOM 1193 N N . PRO A 1 159 ? 2.047 -2.408 -15.844 1 83.25 159 PRO A N 1
ATOM 1194 C CA . PRO A 1 159 ? 2.027 -1.214 -15 1 83.25 159 PRO A CA 1
ATOM 1195 C C . PRO A 1 159 ? 2.52 0.034 -15.727 1 83.25 159 PRO A C 1
ATOM 1197 O O . PRO A 1 159 ? 2.098 1.148 -15.406 1 83.25 159 PRO A O 1
ATOM 1200 N N . GLU A 1 160 ? 3.375 -0.107 -16.641 1 89 160 GLU A N 1
ATOM 1201 C CA . GLU A 1 160 ? 3.938 1.018 -17.375 1 89 160 GLU A CA 1
ATOM 1202 C C . GLU A 1 160 ? 3.039 1.416 -18.547 1 89 160 GLU A C 1
ATOM 1204 O O . GLU A 1 160 ? 3.354 2.35 -19.281 1 89 160 GLU A O 1
ATOM 1209 N N . GLY A 1 161 ? 1.962 0.649 -18.797 1 91.69 161 GLY A N 1
ATOM 1210 C CA . GLY A 1 161 ? 0.958 1.05 -19.766 1 91.69 161 GLY A CA 1
ATOM 1211 C C . GLY A 1 161 ? 1.083 0.319 -21.094 1 91.69 161 GLY A C 1
ATOM 1212 O O . GLY A 1 161 ? 0.241 0.479 -21.969 1 91.69 161 GLY A O 1
ATOM 1213 N N . LYS A 1 162 ? 2.08 -0.455 -21.266 1 95.5 162 LYS A N 1
ATOM 1214 C CA . LYS A 1 162 ? 2.24 -1.236 -22.5 1 95.5 162 LYS A CA 1
ATOM 1215 C C . LYS A 1 162 ? 1.267 -2.41 -22.531 1 95.5 162 LYS A C 1
ATOM 1217 O O . LYS A 1 162 ? 1.053 -3.076 -21.516 1 95.5 162 LYS A O 1
ATOM 1222 N N . THR A 1 163 ? 0.657 -2.723 -23.688 1 97.62 163 THR A N 1
ATOM 1223 C CA . THR A 1 163 ? -0.34 -3.785 -23.781 1 97.62 163 THR A CA 1
ATOM 1224 C C . THR A 1 163 ? 0.319 -5.121 -24.109 1 97.62 163 THR A C 1
ATOM 1226 O O . THR A 1 163 ? 1.417 -5.152 -24.672 1 97.62 163 THR A O 1
ATOM 1229 N N . PHE A 1 164 ? -0.344 -6.223 -23.844 1 98.25 164 PHE A N 1
ATOM 1230 C CA . PHE A 1 164 ? 0.105 -7.551 -24.234 1 98.25 164 PHE A CA 1
ATOM 1231 C C . PHE A 1 164 ? 0.2 -7.668 -25.75 1 98.25 164 PHE A C 1
ATOM 1233 O O . PHE A 1 164 ? 1.133 -8.281 -26.266 1 98.25 164 PHE A O 1
ATOM 1240 N N . GLY A 1 165 ? -0.756 -7.086 -26.438 1 98.25 165 GLY A N 1
ATOM 1241 C CA . GLY A 1 165 ? -0.766 -7.105 -27.891 1 98.25 165 GLY A CA 1
ATOM 1242 C C . GLY A 1 165 ? 0.485 -6.5 -28.5 1 98.25 165 GLY A C 1
ATOM 1243 O O . GLY A 1 165 ? 1.039 -7.047 -29.453 1 98.25 165 GLY A O 1
ATOM 1244 N N . GLU A 1 166 ? 0.893 -5.391 -27.938 1 98.12 166 GLU A N 1
ATOM 1245 C CA . GLU A 1 166 ? 2.115 -4.75 -28.422 1 98.12 166 GLU A CA 1
ATOM 1246 C C . GLU A 1 166 ? 3.33 -5.645 -28.188 1 98.12 166 GLU A C 1
ATOM 1248 O O . GLU A 1 166 ? 4.18 -5.777 -29.078 1 98.12 166 GLU A O 1
ATOM 1253 N N . ALA A 1 167 ? 3.367 -6.23 -27.047 1 97.94 167 ALA A N 1
ATOM 1254 C CA . ALA A 1 167 ? 4.477 -7.125 -26.734 1 97.94 167 ALA A CA 1
ATOM 1255 C C . ALA A 1 167 ? 4.473 -8.352 -27.641 1 97.94 167 ALA A C 1
ATOM 1257 O O . ALA A 1 167 ? 5.531 -8.812 -28.078 1 97.94 167 ALA A O 1
ATOM 1258 N N . LEU A 1 168 ? 3.32 -8.891 -27.906 1 98.44 168 LEU A N 1
ATOM 1259 C CA . LEU A 1 168 ? 3.148 -10.055 -28.75 1 98.44 168 LEU A CA 1
ATOM 1260 C C . LEU A 1 168 ? 3.662 -9.781 -30.172 1 98.44 168 LEU A C 1
ATOM 1262 O O . LEU A 1 168 ? 4.434 -10.57 -30.719 1 98.44 168 LEU A O 1
ATOM 1266 N N . LYS A 1 169 ? 3.277 -8.68 -30.688 1 97.5 169 LYS A N 1
ATOM 1267 C CA . LYS A 1 169 ? 3.707 -8.305 -32.031 1 97.5 169 LYS A CA 1
ATOM 1268 C C . LYS A 1 169 ? 5.219 -8.117 -32.094 1 97.5 169 LYS A C 1
ATOM 1270 O O . LYS A 1 169 ? 5.867 -8.555 -33.031 1 97.5 169 LYS A O 1
ATOM 1275 N N . LYS A 1 170 ? 5.773 -7.484 -31.125 1 97.56 170 LYS A N 1
ATOM 1276 C CA . LYS A 1 170 ? 7.199 -7.188 -31.094 1 97.56 170 LYS A CA 1
ATOM 1277 C C . LYS A 1 170 ? 8.016 -8.453 -30.859 1 97.56 170 LYS A C 1
ATOM 1279 O O . LYS A 1 170 ? 9.18 -8.531 -31.281 1 97.56 170 LYS A O 1
ATOM 1284 N N . SER A 1 171 ? 7.504 -9.453 -30.219 1 97.81 171 SER A N 1
ATOM 1285 C CA . SER A 1 171 ? 8.211 -10.648 -29.766 1 97.81 171 SER A CA 1
ATOM 1286 C C . SER A 1 171 ? 8.719 -11.477 -30.953 1 97.81 171 SER A C 1
ATOM 1288 O O . SER A 1 171 ? 9.719 -12.18 -30.828 1 97.81 171 SER A O 1
ATOM 1290 N N . GLY A 1 172 ? 7.918 -11.469 -32.031 1 97.38 172 GLY A N 1
ATOM 1291 C CA . GLY A 1 172 ? 8.242 -12.305 -33.188 1 97.38 172 GLY A CA 1
ATOM 1292 C C . GLY A 1 172 ? 7.676 -13.711 -33.094 1 97.38 172 GLY A C 1
ATOM 1293 O O . GLY A 1 172 ? 7.879 -14.531 -33.969 1 97.38 172 GLY A O 1
ATOM 1294 N N . TYR A 1 173 ? 6.852 -14 -32.094 1 98.31 173 TYR A N 1
ATOM 1295 C CA . TYR A 1 173 ? 6.359 -15.359 -31.891 1 98.31 173 TYR A CA 1
ATOM 1296 C C . TYR A 1 173 ? 4.879 -15.461 -32.25 1 98.31 173 TYR A C 1
ATOM 1298 O O . TYR A 1 173 ? 4.281 -16.531 -32.094 1 98.31 173 TYR A O 1
ATOM 1306 N N . GLU A 1 174 ? 4.266 -14.305 -32.688 1 98.25 174 GLU A N 1
ATOM 1307 C CA . GLU A 1 174 ? 2.869 -14.375 -33.125 1 98.25 174 GLU A CA 1
ATOM 1308 C C . GLU A 1 174 ? 2.715 -15.25 -34.375 1 98.25 174 GLU A C 1
ATOM 1310 O O . GLU A 1 174 ? 3.246 -14.938 -35.438 1 98.25 174 GLU A O 1
ATOM 1315 N N . GLY A 1 175 ? 2 -16.344 -34.188 1 98.25 175 GLY A N 1
ATOM 1316 C CA . GLY A 1 175 ? 1.83 -17.297 -35.281 1 98.25 175 GLY A CA 1
ATOM 1317 C C . GLY A 1 175 ? 0.391 -17.406 -35.75 1 98.25 175 GLY A C 1
ATOM 1318 O O . GLY A 1 175 ? -0.367 -16.438 -35.688 1 98.25 175 GLY A O 1
ATOM 1319 N N . ASP A 1 176 ? 0.082 -18.562 -36.25 1 98.19 176 ASP A N 1
ATOM 1320 C CA . ASP A 1 176 ? -1.204 -18.766 -36.906 1 98.19 176 ASP A CA 1
ATOM 1321 C C . ASP A 1 176 ? -2.199 -19.453 -35.969 1 98.19 176 ASP A C 1
ATOM 1323 O O . ASP A 1 176 ? -1.843 -20.391 -35.25 1 98.19 176 ASP A O 1
ATOM 1327 N N . ILE A 1 177 ? -3.443 -18.984 -36 1 98.06 177 ILE A N 1
ATOM 1328 C CA . ILE A 1 177 ? -4.516 -19.5 -35.156 1 98.06 177 ILE A CA 1
ATOM 1329 C C . ILE A 1 177 ? -4.746 -20.984 -35.469 1 98.06 177 ILE A C 1
ATOM 1331 O O . ILE A 1 177 ? -5.172 -21.75 -34.594 1 98.06 177 ILE A O 1
ATOM 1335 N N . SER A 1 178 ? -4.402 -21.438 -36.656 1 98.06 178 SER A N 1
ATOM 1336 C CA . SER A 1 178 ? -4.617 -22.812 -37.062 1 98.06 178 SER A CA 1
ATOM 1337 C C . SER A 1 178 ? -3.668 -23.766 -36.312 1 98.06 178 SER A C 1
ATOM 1339 O O . SER A 1 178 ? -3.871 -24.984 -36.312 1 98.06 178 SER A O 1
ATOM 1341 N N . ASN A 1 179 ? -2.656 -23.203 -35.625 1 98.38 179 ASN A N 1
ATOM 1342 C CA . ASN A 1 179 ? -1.67 -24.016 -34.938 1 98.38 179 ASN A CA 1
ATOM 1343 C C . ASN A 1 179 ? -2.08 -24.281 -33.469 1 98.38 179 ASN A C 1
ATOM 1345 O O . ASN A 1 179 ? -1.404 -25.031 -32.781 1 98.38 179 ASN A O 1
ATOM 1349 N N . ARG A 1 180 ? -3.248 -23.75 -33.094 1 98.56 180 ARG A N 1
ATOM 1350 C CA . ARG A 1 180 ? -3.666 -23.875 -31.688 1 98.56 180 ARG A CA 1
ATOM 1351 C C . ARG A 1 180 ? -3.838 -25.328 -31.297 1 98.56 180 ARG A C 1
ATOM 1353 O O . ARG A 1 180 ? -4.289 -26.156 -32.094 1 98.56 180 ARG A O 1
ATOM 1360 N N . LEU A 1 181 ? -3.516 -25.578 -30.047 1 98.31 181 LEU A N 1
ATOM 1361 C CA . LEU A 1 181 ? -3.92 -26.828 -29.438 1 98.31 181 LEU A CA 1
ATOM 1362 C C . LEU A 1 181 ? -5.402 -27.109 -29.656 1 98.31 181 LEU A C 1
ATOM 1364 O O . LEU A 1 181 ? -6.227 -26.188 -29.562 1 98.31 181 LEU A O 1
ATOM 1368 N N . ASN A 1 182 ? -5.754 -28.359 -30.016 1 97.75 182 ASN A N 1
ATOM 1369 C CA . ASN A 1 182 ? -7.145 -28.75 -30.234 1 97.75 182 ASN A CA 1
ATOM 1370 C C . ASN A 1 182 ? -7.348 -30.25 -30.047 1 97.75 182 ASN A C 1
ATOM 1372 O O . ASN A 1 182 ? -6.391 -31.016 -30.094 1 97.75 182 ASN A O 1
ATOM 1376 N N . PRO A 1 183 ? -8.586 -30.688 -29.859 1 97.12 183 PRO A N 1
ATOM 1377 C CA . PRO A 1 183 ? -8.828 -32.094 -29.5 1 97.12 183 PRO A CA 1
ATOM 1378 C C . PRO A 1 183 ? -8.82 -33 -30.719 1 97.12 183 PRO A C 1
ATOM 1380 O O . PRO A 1 183 ? -8.883 -34.219 -30.562 1 97.12 183 PRO A O 1
ATOM 1383 N N . LYS A 1 184 ? -8.711 -32.469 -31.891 1 97.31 184 LYS A N 1
ATOM 1384 C CA . LYS A 1 184 ? -8.648 -33.281 -33.094 1 97.31 184 LYS A CA 1
ATOM 1385 C C . LYS A 1 184 ? -7.215 -33.75 -33.375 1 97.31 184 LYS A C 1
ATOM 1387 O O . LYS A 1 184 ? -6.984 -34.875 -33.781 1 97.31 184 LYS A O 1
ATOM 1392 N N . GLU A 1 185 ? -6.297 -32.844 -33.125 1 97.69 185 GLU A N 1
ATOM 1393 C CA . GLU A 1 185 ? -4.91 -33.125 -33.5 1 97.69 185 GLU A CA 1
ATOM 1394 C C . GLU A 1 185 ? -4.109 -33.625 -32.281 1 97.69 185 GLU A C 1
ATOM 1396 O O . GLU A 1 185 ? -2.986 -34.094 -32.438 1 97.69 185 GLU A O 1
ATOM 1401 N N . TYR A 1 186 ? -4.676 -33.531 -31.141 1 98.12 186 TYR A N 1
ATOM 1402 C CA . TYR A 1 186 ? -3.973 -33.969 -29.922 1 98.12 186 TYR A CA 1
ATOM 1403 C C . TYR A 1 186 ? -4.844 -34.875 -29.078 1 98.12 186 TYR A C 1
ATOM 1405 O O . TYR A 1 186 ? -6.043 -34.625 -28.922 1 98.12 186 TYR A O 1
ATOM 1413 N N . ILE A 1 187 ? -4.227 -35.906 -28.453 1 98.19 187 ILE A N 1
ATOM 1414 C CA . ILE A 1 187 ? -5.023 -36.906 -27.781 1 98.19 187 ILE A CA 1
ATOM 1415 C C . ILE A 1 187 ? -4.895 -36.75 -26.266 1 98.19 187 ILE A C 1
ATOM 1417 O O . ILE A 1 187 ? -5.734 -37.219 -25.5 1 98.19 187 ILE A O 1
ATOM 1421 N N . ALA A 1 188 ? -3.807 -36.094 -25.812 1 98.62 188 ALA A N 1
ATOM 1422 C CA . ALA A 1 188 ? -3.574 -35.875 -24.391 1 98.62 188 ALA A CA 1
ATOM 1423 C C . ALA A 1 188 ? -2.588 -34.75 -24.141 1 98.62 188 ALA A C 1
ATOM 1425 O O . ALA A 1 188 ? -1.711 -34.5 -24.969 1 98.62 188 ALA A O 1
ATOM 1426 N N . MET A 1 189 ? -2.783 -34.094 -23.016 1 98.75 189 MET A N 1
ATOM 1427 C CA . MET A 1 189 ? -1.809 -33.125 -22.547 1 98.75 189 MET A CA 1
ATOM 1428 C C . MET A 1 189 ? -1.302 -33.469 -21.156 1 98.75 189 MET A C 1
ATOM 1430 O O . MET A 1 189 ? -2.092 -33.812 -20.266 1 98.75 189 MET A O 1
ATOM 1434 N N . LEU A 1 190 ? -0.034 -33.469 -21 1 98.88 190 LEU A N 1
ATOM 1435 C CA . LEU A 1 190 ? 0.644 -33.75 -19.75 1 98.88 190 LEU A CA 1
ATOM 1436 C C . LEU A 1 190 ? 1.465 -32.531 -19.312 1 98.88 190 LEU A C 1
ATOM 1438 O O . LEU A 1 190 ? 2.115 -31.875 -20.125 1 98.88 190 LEU A O 1
ATOM 1442 N N . GLU A 1 191 ? 1.371 -32.219 -18.047 1 98.81 191 GLU A N 1
ATOM 1443 C CA . GLU A 1 191 ? 2.18 -31.125 -17.5 1 98.81 191 GLU A CA 1
ATOM 1444 C C . GLU A 1 191 ? 2.867 -31.562 -16.203 1 98.81 191 GLU A C 1
ATOM 1446 O O . GLU A 1 191 ? 2.205 -31.969 -15.25 1 98.81 191 GLU A O 1
ATOM 1451 N N . LEU A 1 192 ? 4.168 -31.562 -16.219 1 98.88 192 LEU A N 1
ATOM 1452 C CA . LEU A 1 192 ? 4.922 -31.703 -14.984 1 98.88 192 LEU A CA 1
ATOM 1453 C C . LEU A 1 192 ? 5.168 -30.344 -14.344 1 98.88 192 LEU A C 1
ATOM 1455 O O . LEU A 1 192 ? 5.441 -29.359 -15.039 1 98.88 192 LEU A O 1
ATOM 1459 N N . HIS A 1 193 ? 5.047 -30.25 -13.062 1 98.69 193 HIS A N 1
ATOM 1460 C CA . HIS A 1 193 ? 5.211 -29.031 -12.297 1 98.69 193 HIS A CA 1
ATOM 1461 C C . HIS A 1 193 ? 5.793 -29.312 -10.922 1 98.69 193 HIS A C 1
ATOM 1463 O O . HIS A 1 193 ? 5.719 -30.438 -10.43 1 98.69 193 HIS A O 1
ATOM 1469 N N . ILE A 1 194 ? 6.43 -28.375 -10.352 1 98.12 194 ILE A N 1
ATOM 1470 C CA . ILE A 1 194 ? 6.676 -28.5 -8.922 1 98.12 194 ILE A CA 1
ATOM 1471 C C . ILE A 1 194 ? 5.355 -28.422 -8.156 1 98.12 194 ILE A C 1
ATOM 1473 O O . ILE A 1 194 ? 4.367 -27.891 -8.672 1 98.12 194 ILE A O 1
ATOM 1477 N N . GLU A 1 195 ? 5.363 -28.984 -6.988 1 96.62 195 GLU A N 1
ATOM 1478 C CA . GLU A 1 195 ? 4.164 -28.969 -6.156 1 96.62 195 GLU A CA 1
ATOM 1479 C C . GLU A 1 195 ? 3.781 -27.531 -5.777 1 96.62 195 GLU A C 1
ATOM 1481 O O . GLU A 1 195 ? 2.596 -27.203 -5.691 1 96.62 195 GLU A O 1
ATOM 1486 N N . GLN A 1 196 ? 4.809 -26.734 -5.5 1 94.56 196 GLN A N 1
ATOM 1487 C CA . GLN A 1 196 ? 4.684 -25.359 -5.004 1 94.56 196 GLN A CA 1
ATOM 1488 C C . GLN A 1 196 ? 4.195 -25.344 -3.559 1 94.56 196 GLN A C 1
ATOM 1490 O O . GLN A 1 196 ? 3.449 -24.453 -3.16 1 94.56 196 GLN A O 1
ATOM 1495 N N . GLY A 1 197 ? 4.41 -26.359 -2.811 1 93.62 197 GLY A N 1
ATOM 1496 C CA . GLY A 1 197 ? 4.078 -26.516 -1.405 1 93.62 197 GLY A CA 1
ATOM 1497 C C . GLY A 1 197 ? 4.898 -27.594 -0.721 1 93.62 197 GLY A C 1
ATOM 1498 O O . GLY A 1 197 ? 5.688 -28.297 -1.367 1 93.62 197 GLY A O 1
ATOM 1499 N N . PRO A 1 198 ? 4.688 -27.781 0.544 1 94.88 198 PRO A N 1
ATOM 1500 C CA . PRO A 1 198 ? 5.582 -28.641 1.329 1 94.88 198 PRO A CA 1
ATOM 1501 C C . PRO A 1 198 ? 5.035 -30.047 1.51 1 94.88 198 PRO A C 1
ATOM 1503 O O . PRO A 1 198 ? 5.676 -30.891 2.152 1 94.88 198 PRO A O 1
ATOM 1506 N N . VAL A 1 199 ? 3.926 -30.359 0.943 1 94.44 199 VAL A N 1
ATOM 1507 C CA . VAL A 1 199 ? 3.209 -31.578 1.307 1 94.44 199 VAL A CA 1
ATOM 1508 C C . VAL A 1 199 ? 4.016 -32.812 0.878 1 94.44 199 VAL A C 1
ATOM 1510 O O . VAL A 1 199 ? 4.234 -33.719 1.672 1 94.44 199 VAL A O 1
ATOM 1513 N N . LEU A 1 200 ? 4.48 -32.875 -0.388 1 97.5 200 LEU A N 1
ATOM 1514 C CA . LEU A 1 200 ? 5.227 -34 -0.885 1 97.5 200 LEU A CA 1
ATOM 1515 C C . LEU A 1 200 ? 6.5 -34.219 -0.074 1 97.5 200 LEU A C 1
ATOM 1517 O O . LEU A 1 200 ? 6.816 -35.344 0.301 1 97.5 200 LEU A O 1
ATOM 1521 N N . GLU A 1 201 ? 7.199 -33.094 0.161 1 96.88 201 GLU A N 1
ATOM 1522 C CA . GLU A 1 201 ? 8.414 -33.219 0.959 1 96.88 201 GLU A CA 1
ATOM 1523 C C . GLU A 1 201 ? 8.109 -33.688 2.377 1 96.88 201 GLU A C 1
ATOM 1525 O O . GLU A 1 201 ? 8.773 -34.594 2.896 1 96.88 201 GLU A O 1
ATOM 1530 N N . ALA A 1 202 ? 7.105 -33.125 3.01 1 95.31 202 ALA A N 1
ATOM 1531 C CA . ALA A 1 202 ? 6.723 -33.469 4.375 1 95.31 202 ALA A CA 1
ATOM 1532 C C . ALA A 1 202 ? 6.316 -34.938 4.469 1 95.31 202 ALA A C 1
ATOM 1534 O O . ALA A 1 202 ? 6.578 -35.594 5.477 1 95.31 202 ALA A O 1
ATOM 1535 N N . GLU A 1 203 ? 5.719 -35.438 3.422 1 96.81 203 GLU A N 1
ATOM 1536 C CA . GLU A 1 203 ? 5.246 -36.844 3.393 1 96.81 203 GLU A CA 1
ATOM 1537 C C . GLU A 1 203 ? 6.297 -37.75 2.799 1 96.81 203 GLU A C 1
ATOM 1539 O O . GLU A 1 203 ? 6.059 -38.969 2.662 1 96.81 203 GLU A O 1
ATOM 1544 N N . LYS A 1 204 ? 7.398 -37.219 2.398 1 97.88 204 LYS A N 1
ATOM 1545 C CA . LYS A 1 204 ? 8.508 -37.969 1.828 1 97.88 204 LYS A CA 1
ATOM 1546 C C . LYS A 1 204 ? 8.086 -38.688 0.554 1 97.88 204 LYS A C 1
ATOM 1548 O O . LYS A 1 204 ? 8.312 -39.906 0.414 1 97.88 204 LYS A O 1
ATOM 1553 N N . LYS A 1 205 ? 7.348 -37.938 -0.287 1 98.62 205 LYS A N 1
ATOM 1554 C CA . LYS A 1 205 ? 6.938 -38.469 -1.593 1 98.62 205 LYS A CA 1
ATOM 1555 C C . LYS A 1 205 ? 7.77 -37.844 -2.711 1 98.62 205 LYS A C 1
ATOM 1557 O O . LYS A 1 205 ? 8.094 -36.656 -2.662 1 98.62 205 LYS A O 1
ATOM 1562 N N . ASP A 1 206 ? 8.047 -38.656 -3.713 1 98.5 206 ASP A N 1
ATOM 1563 C CA . ASP A 1 206 ? 8.844 -38.188 -4.844 1 98.5 206 ASP A CA 1
ATOM 1564 C C . ASP A 1 206 ? 7.957 -37.688 -5.973 1 98.5 206 ASP A C 1
ATOM 1566 O O . ASP A 1 206 ? 8.383 -36.844 -6.773 1 98.5 206 ASP A O 1
ATOM 1570 N N . ILE A 1 207 ? 6.762 -38.25 -6.02 1 98.88 207 ILE A N 1
ATOM 1571 C CA . ILE A 1 207 ? 5.867 -37.938 -7.129 1 98.88 207 ILE A CA 1
ATOM 1572 C C . ILE A 1 207 ? 4.48 -37.594 -6.594 1 98.88 207 ILE A C 1
ATOM 1574 O O . ILE A 1 207 ? 3.928 -38.312 -5.766 1 98.88 207 ILE A O 1
ATOM 1578 N N . GLY A 1 208 ? 3.973 -36.469 -6.957 1 98.81 208 GLY A N 1
ATOM 1579 C CA . GLY A 1 208 ? 2.564 -36.156 -6.766 1 98.81 208 GLY A CA 1
ATOM 1580 C C . GLY A 1 208 ? 1.704 -36.562 -7.953 1 98.81 208 GLY A C 1
ATOM 1581 O O . GLY A 1 208 ? 1.944 -36.094 -9.07 1 98.81 208 GLY A O 1
ATOM 1582 N N . VAL A 1 209 ? 0.726 -37.406 -7.719 1 98.81 209 VAL A N 1
ATOM 1583 C CA . VAL A 1 209 ? -0.255 -37.812 -8.727 1 98.81 209 VAL A CA 1
ATOM 1584 C C . VAL A 1 209 ? -1.436 -36.844 -8.695 1 98.81 209 VAL A C 1
ATOM 1586 O O . VAL A 1 209 ? -2.363 -37 -7.902 1 98.81 209 VAL A O 1
ATOM 1589 N N . VAL A 1 210 ? -1.41 -35.844 -9.594 1 98.62 210 VAL A N 1
ATOM 1590 C CA . VAL A 1 210 ? -2.334 -34.719 -9.5 1 98.62 210 VAL A CA 1
ATOM 1591 C C . VAL A 1 210 ? -3.697 -35.125 -10.062 1 98.62 210 VAL A C 1
ATOM 1593 O O . VAL A 1 210 ? -3.805 -35.5 -11.227 1 98.62 210 VAL A O 1
ATOM 1596 N N . GLU A 1 211 ? -4.68 -35 -9.266 1 97.88 211 GLU A N 1
ATOM 1597 C CA . GLU A 1 211 ? -6.023 -35.438 -9.633 1 97.88 211 GLU A CA 1
ATOM 1598 C C . GLU A 1 211 ? -6.855 -34.281 -10.188 1 97.88 211 GLU A C 1
ATOM 1600 O O . GLU A 1 211 ? -7.895 -34.5 -10.812 1 97.88 211 GLU A O 1
ATOM 1605 N N . GLY A 1 212 ? -6.434 -33.156 -9.93 1 97.31 212 GLY A N 1
ATOM 1606 C CA . GLY A 1 212 ? -7.168 -31.969 -10.375 1 97.31 212 GLY A CA 1
ATOM 1607 C C . GLY A 1 212 ? -6.691 -30.688 -9.727 1 97.31 212 GLY A C 1
ATOM 1608 O O . GLY A 1 212 ? -5.598 -30.641 -9.164 1 97.31 212 GLY A O 1
ATOM 1609 N N . VAL A 1 213 ? -7.418 -29.641 -9.969 1 96.94 213 VAL A N 1
ATOM 1610 C CA . VAL A 1 213 ? -7.152 -28.328 -9.406 1 96.94 213 VAL A CA 1
ATOM 1611 C C . VAL A 1 213 ? -8.32 -27.891 -8.523 1 96.94 213 VAL A C 1
ATOM 1613 O O . VAL A 1 213 ? -9.484 -28.047 -8.906 1 96.94 213 VAL A O 1
ATOM 1616 N N . VAL A 1 214 ? -7.992 -27.344 -7.395 1 96.75 214 VAL A N 1
ATOM 1617 C CA . VAL A 1 214 ? -9.008 -27 -6.41 1 96.75 214 VAL A CA 1
ATOM 1618 C C . VAL A 1 214 ? -9.836 -25.812 -6.926 1 96.75 214 VAL A C 1
ATOM 1620 O O . VAL A 1 214 ? -9.391 -25.078 -7.805 1 96.75 214 VAL A O 1
ATOM 1623 N N . GLY A 1 215 ? -11.039 -25.719 -6.363 1 95.75 215 GLY A N 1
ATOM 1624 C CA . GLY A 1 215 ? -11.836 -24.516 -6.57 1 95.75 215 GLY A CA 1
ATOM 1625 C C . GLY A 1 215 ? -11.406 -23.359 -5.684 1 95.75 215 GLY A C 1
ATOM 1626 O O . GLY A 1 215 ? -10.602 -23.531 -4.77 1 95.75 215 GLY A O 1
ATOM 1627 N N . MET A 1 216 ? -11.914 -22.156 -6.059 1 95.75 216 MET A N 1
ATOM 1628 C CA . MET A 1 216 ? -11.508 -21 -5.258 1 95.75 216 MET A CA 1
ATOM 1629 C C . MET A 1 216 ? -12.508 -19.859 -5.41 1 95.75 216 MET A C 1
ATOM 1631 O O . MET A 1 216 ? -13.289 -19.828 -6.367 1 95.75 216 MET A O 1
ATOM 1635 N N . VAL A 1 217 ? -12.5 -18.984 -4.453 1 96.62 217 VAL A N 1
ATOM 1636 C CA . VAL A 1 217 ? -13.164 -17.688 -4.527 1 96.62 217 VAL A CA 1
ATOM 1637 C C . VAL A 1 217 ? -12.18 -16.578 -4.168 1 96.62 217 VAL A C 1
ATOM 1639 O O . VAL A 1 217 ? -11.281 -16.781 -3.346 1 96.62 217 VAL A O 1
ATOM 1642 N N . ASN A 1 218 ? -12.305 -15.516 -4.883 1 95.56 218 ASN A N 1
ATOM 1643 C CA . ASN A 1 218 ? -11.539 -14.305 -4.617 1 95.56 218 ASN A CA 1
ATOM 1644 C C . ASN A 1 218 ? -12.453 -13.125 -4.305 1 95.56 218 ASN A C 1
ATOM 1646 O O . ASN A 1 218 ? -13.352 -12.805 -5.086 1 95.56 218 ASN A O 1
ATOM 1650 N N . TYR A 1 219 ? -12.25 -12.523 -3.133 1 97.62 219 TYR A N 1
ATOM 1651 C CA . TYR A 1 219 ? -13.055 -11.383 -2.701 1 97.62 219 TYR A CA 1
ATOM 1652 C C . TYR A 1 219 ? -12.18 -10.18 -2.387 1 97.62 219 TYR A C 1
ATOM 1654 O O . TYR A 1 219 ? -10.992 -10.328 -2.09 1 97.62 219 TYR A O 1
ATOM 1662 N N . ARG A 1 220 ? -12.742 -9.023 -2.537 1 97.81 220 ARG A N 1
ATOM 1663 C CA . ARG A 1 220 ? -12.227 -7.793 -1.936 1 97.81 220 ARG A CA 1
ATOM 1664 C C . ARG A 1 220 ? -13.031 -7.414 -0.697 1 97.81 220 ARG A C 1
ATOM 1666 O O . ARG A 1 220 ? -14.266 -7.465 -0.708 1 97.81 220 ARG A O 1
ATOM 1673 N N . ILE A 1 221 ? -12.352 -7.141 0.374 1 98.75 221 ILE A N 1
ATOM 1674 C CA . ILE A 1 221 ? -12.961 -6.609 1.59 1 98.75 221 ILE A CA 1
ATOM 1675 C C . ILE A 1 221 ? -12.547 -5.152 1.781 1 98.75 221 ILE A C 1
ATOM 1677 O O . ILE A 1 221 ? -11.359 -4.828 1.721 1 98.75 221 ILE A O 1
ATOM 1681 N N . ARG A 1 222 ? -13.531 -4.316 1.976 1 98.81 222 ARG A N 1
ATOM 1682 C CA . ARG A 1 222 ? -13.281 -2.881 2.037 1 98.81 222 ARG A CA 1
ATOM 1683 C C . ARG A 1 222 ? -13.812 -2.285 3.336 1 98.81 222 ARG A C 1
ATOM 1685 O O . ARG A 1 222 ? -14.891 -2.666 3.803 1 98.81 222 ARG A O 1
ATOM 1692 N N . THR A 1 223 ? -13.031 -1.428 3.908 1 98.81 223 THR A N 1
ATOM 1693 C CA . THR A 1 223 ? -13.461 -0.648 5.062 1 98.81 223 THR A CA 1
ATOM 1694 C C . THR A 1 223 ? -13.438 0.845 4.746 1 98.81 223 THR A C 1
ATOM 1696 O O . THR A 1 223 ? -12.516 1.329 4.086 1 98.81 223 THR A O 1
ATOM 1699 N N . TYR A 1 224 ? -14.508 1.512 5.074 1 98.62 224 TYR A N 1
ATOM 1700 C CA . TYR A 1 224 ? -14.688 2.932 4.797 1 98.62 224 TYR A CA 1
ATOM 1701 C C . TYR A 1 224 ? -14.742 3.738 6.086 1 98.62 224 TYR A C 1
ATOM 1703 O O . TYR A 1 224 ? -15.602 3.502 6.938 1 98.62 224 TYR A O 1
ATOM 1711 N N . GLY A 1 225 ? -13.797 4.664 6.234 1 97.44 225 GLY A N 1
ATOM 1712 C CA . GLY A 1 225 ? -13.734 5.566 7.375 1 97.44 225 GLY A CA 1
ATOM 1713 C C . GLY A 1 225 ? -13.766 7.031 6.977 1 97.44 225 GLY A C 1
ATOM 1714 O O . GLY A 1 225 ? -14.531 7.422 6.094 1 97.44 225 GLY A O 1
ATOM 1715 N N . GLN A 1 226 ? -13.031 7.84 7.793 1 94.44 226 GLN A N 1
ATOM 1716 C CA . GLN A 1 226 ? -12.984 9.281 7.566 1 94.44 226 GLN A CA 1
ATOM 1717 C C . GLN A 1 226 ? -11.57 9.82 7.797 1 94.44 226 GLN A C 1
ATOM 1719 O O . GLN A 1 226 ? -11.016 9.672 8.883 1 94.44 226 GLN A O 1
ATOM 1724 N N . SER A 1 227 ? -11.055 10.438 6.691 1 92.88 227 SER A N 1
ATOM 1725 C CA . SER A 1 227 ? -9.742 11.055 6.828 1 92.88 227 SER A CA 1
ATOM 1726 C C . SER A 1 227 ? -9.805 12.32 7.668 1 92.88 227 SER A C 1
ATOM 1728 O O . SER A 1 227 ? -10.719 13.133 7.504 1 92.88 227 SER A O 1
ATOM 1730 N N . ASP A 1 228 ? -8.891 12.445 8.602 1 92.06 228 ASP A N 1
ATOM 1731 C CA . ASP A 1 228 ? -8.68 13.641 9.422 1 92.06 228 ASP A CA 1
ATOM 1732 C C . ASP A 1 228 ? -7.227 13.734 9.883 1 92.06 228 ASP A C 1
ATOM 1734 O O . ASP A 1 228 ? -6.453 12.789 9.719 1 92.06 228 ASP A O 1
ATOM 1738 N N . HIS A 1 229 ? -6.898 14.844 10.344 1 91.38 229 HIS A N 1
ATOM 1739 C CA . HIS A 1 229 ? -5.527 15.062 10.789 1 91.38 229 HIS A CA 1
ATOM 1740 C C . HIS A 1 229 ? -5.176 14.148 11.953 1 91.38 229 HIS A C 1
ATOM 1742 O O . HIS A 1 229 ? -5.914 14.078 12.938 1 91.38 229 HIS A O 1
ATOM 1748 N N . ALA A 1 230 ? -4.059 13.539 11.953 1 92.06 230 ALA A N 1
ATOM 1749 C CA . ALA A 1 230 ? -3.611 12.531 12.914 1 92.06 230 ALA A CA 1
ATOM 1750 C C . ALA A 1 230 ? -3.396 13.156 14.297 1 92.06 230 ALA A C 1
ATOM 1752 O O . ALA A 1 230 ? -3.594 12.492 15.312 1 92.06 230 ALA A O 1
ATOM 1753 N N . GLY A 1 231 ? -3.016 14.391 14.336 1 93.69 231 GLY A N 1
ATOM 1754 C CA . GLY A 1 231 ? -2.59 14.984 15.594 1 93.69 231 GLY A CA 1
ATOM 1755 C C . GLY A 1 231 ? -3.686 15.773 16.281 1 93.69 231 GLY A C 1
ATOM 1756 O O . GLY A 1 231 ? -3.574 16.094 17.469 1 93.69 231 GLY A O 1
ATOM 1757 N N . THR A 1 232 ? -4.77 16.031 15.555 1 92.81 232 THR A N 1
ATOM 1758 C CA . THR A 1 232 ? -5.715 16.984 16.125 1 92.81 232 THR A CA 1
ATOM 1759 C C . THR A 1 232 ? -7.074 16.328 16.359 1 92.81 232 THR A C 1
ATOM 1761 O O . THR A 1 232 ? -7.957 16.922 16.984 1 92.81 232 THR A O 1
ATOM 1764 N N . THR A 1 233 ? -7.23 15.094 15.922 1 92.38 233 THR A N 1
ATOM 1765 C CA . THR A 1 233 ? -8.508 14.406 16.078 1 92.38 233 THR A CA 1
ATOM 1766 C C . THR A 1 233 ? -8.469 13.461 17.281 1 92.38 233 THR A C 1
ATOM 1768 O O . THR A 1 233 ? -7.801 12.422 17.234 1 92.38 233 THR A O 1
ATOM 1771 N N . PRO A 1 234 ? -9.227 13.789 18.281 1 94.44 234 PRO A N 1
ATOM 1772 C CA . PRO A 1 234 ? -9.266 12.883 19.422 1 94.44 234 PRO A CA 1
ATOM 1773 C C . PRO A 1 234 ? -9.719 11.477 19.047 1 94.44 234 PRO A C 1
ATOM 1775 O O . PRO A 1 234 ? -10.508 11.305 18.109 1 94.44 234 PRO A O 1
ATOM 1778 N N . MET A 1 235 ? -9.289 10.508 19.812 1 96.31 235 MET A N 1
ATOM 1779 C CA . MET A 1 235 ? -9.484 9.102 19.469 1 96.31 235 MET A CA 1
ATOM 1780 C C . MET A 1 235 ? -10.977 8.773 19.375 1 96.31 235 MET A C 1
ATOM 1782 O O . MET A 1 235 ? -11.391 8.047 18.469 1 96.31 235 MET A O 1
ATOM 1786 N N . LYS A 1 236 ? -11.812 9.383 20.234 1 93.31 236 LYS A N 1
ATOM 1787 C CA . LYS A 1 236 ? -13.219 9.023 20.344 1 93.31 236 LYS A CA 1
ATOM 1788 C C . LYS A 1 236 ? -13.992 9.453 19.109 1 93.31 236 LYS A C 1
ATOM 1790 O O . LYS A 1 236 ? -15.094 8.961 18.844 1 93.31 236 LYS A O 1
ATOM 1795 N N . TYR A 1 237 ? -13.414 10.336 18.266 1 92.62 237 TYR A N 1
ATOM 1796 C CA . TYR A 1 237 ? -14.117 10.867 17.109 1 92.62 237 TYR A CA 1
ATOM 1797 C C . TYR A 1 237 ? -13.648 10.172 15.828 1 92.62 237 TYR A C 1
ATOM 1799 O O . TYR A 1 237 ? -14.227 10.383 14.758 1 92.62 237 TYR A O 1
ATOM 1807 N N . ARG A 1 238 ? -12.727 9.242 15.953 1 95.12 238 ARG A N 1
ATOM 1808 C CA . ARG A 1 238 ? -12.055 8.719 14.773 1 95.12 238 ARG A CA 1
ATOM 1809 C C . ARG A 1 238 ? -12.852 7.574 14.148 1 95.12 238 ARG A C 1
ATOM 1811 O O . ARG A 1 238 ? -13.492 6.797 14.867 1 95.12 238 ARG A O 1
ATOM 1818 N N . LYS A 1 239 ? -12.875 7.555 12.906 1 96.88 239 LYS A N 1
ATOM 1819 C CA . LYS A 1 239 ? -13.234 6.41 12.07 1 96.88 239 LYS A CA 1
ATOM 1820 C C . LYS A 1 239 ? -12.055 5.945 11.227 1 96.88 239 LYS A C 1
ATOM 1822 O O . LYS A 1 239 ? -11.93 6.332 10.062 1 96.88 239 LYS A O 1
ATOM 1827 N N . ASP A 1 240 ? -11.273 5.02 11.781 1 97.88 240 ASP A N 1
ATOM 1828 C CA . ASP A 1 240 ? -10 4.605 11.203 1 97.88 240 ASP A CA 1
ATOM 1829 C C . ASP A 1 240 ? -10.156 3.33 10.383 1 97.88 240 ASP A C 1
ATOM 1831 O O . ASP A 1 240 ? -10.234 2.23 10.93 1 97.88 240 ASP A O 1
ATOM 1835 N N . ALA A 1 241 ? -10.078 3.521 9.086 1 98.69 241 ALA A N 1
ATOM 1836 C CA . ALA A 1 241 ? -10.352 2.414 8.172 1 98.69 241 ALA A CA 1
ATOM 1837 C C . ALA A 1 241 ? -9.297 1.318 8.305 1 98.69 241 ALA A C 1
ATOM 1839 O O . ALA A 1 241 ? -9.586 0.138 8.102 1 98.69 241 ALA A O 1
ATOM 1840 N N . LEU A 1 242 ? -8.031 1.644 8.641 1 98.75 242 LEU A N 1
ATOM 1841 C CA . LEU A 1 242 ? -6.988 0.627 8.766 1 98.75 242 LEU A CA 1
ATOM 1842 C C . LEU A 1 242 ? -7.207 -0.219 10.016 1 98.75 242 LEU A C 1
ATOM 1844 O O . LEU A 1 242 ? -6.992 -1.434 9.992 1 98.75 242 LEU A O 1
ATOM 1848 N N . LEU A 1 243 ? -7.648 0.444 11.125 1 98.56 243 LEU A N 1
ATOM 1849 C CA . LEU A 1 243 ? -8.008 -0.31 12.32 1 98.56 243 LEU A CA 1
ATOM 1850 C C . LEU A 1 243 ? -9.164 -1.268 12.031 1 98.56 243 LEU A C 1
ATOM 1852 O O . LEU A 1 243 ? -9.133 -2.428 12.445 1 98.56 243 LEU A O 1
ATOM 1856 N N . ALA A 1 244 ? -10.141 -0.768 11.281 1 98.75 244 ALA A N 1
ATOM 1857 C CA . ALA A 1 244 ? -11.289 -1.591 10.906 1 98.75 244 ALA A CA 1
ATOM 1858 C C . ALA A 1 244 ? -10.859 -2.76 10.023 1 98.75 244 ALA A C 1
ATOM 1860 O O . ALA A 1 244 ? -11.359 -3.877 10.18 1 98.75 244 ALA A O 1
ATOM 1861 N N . ALA A 1 245 ? -9.961 -2.5 9.133 1 98.81 245 ALA A N 1
ATOM 1862 C CA . ALA A 1 245 ? -9.453 -3.553 8.258 1 98.81 245 ALA A CA 1
ATOM 1863 C C . ALA A 1 245 ? -8.742 -4.637 9.062 1 98.81 245 ALA A C 1
ATOM 1865 O O . ALA A 1 245 ? -8.883 -5.824 8.773 1 98.81 245 ALA A O 1
ATOM 1866 N N . ALA A 1 246 ? -7.926 -4.203 10.047 1 98.75 246 ALA A N 1
ATOM 1867 C CA . ALA A 1 246 ? -7.266 -5.164 10.93 1 98.75 246 ALA A CA 1
ATOM 1868 C C . ALA A 1 246 ? -8.289 -6.035 11.656 1 98.75 246 ALA A C 1
ATOM 1870 O O . ALA A 1 246 ? -8.109 -7.25 11.766 1 98.75 246 ALA A O 1
ATOM 1871 N N . SER A 1 247 ? -9.383 -5.41 12.109 1 98.75 247 SER A N 1
ATOM 1872 C CA . SER A 1 247 ? -10.445 -6.148 12.773 1 98.75 247 SER A CA 1
ATOM 1873 C C . SER A 1 247 ? -11.109 -7.145 11.828 1 98.75 247 SER A C 1
ATOM 1875 O O . SER A 1 247 ? -11.375 -8.289 12.211 1 98.75 247 SER A O 1
ATOM 1877 N N . ALA A 1 248 ? -11.352 -6.707 10.617 1 98.75 248 ALA A N 1
ATOM 1878 C CA . ALA A 1 248 ? -11.969 -7.57 9.617 1 98.75 248 ALA A CA 1
ATOM 1879 C C . ALA A 1 248 ? -11.062 -8.75 9.281 1 98.75 248 ALA A C 1
ATOM 1881 O O . ALA A 1 248 ? -11.531 -9.891 9.164 1 98.75 248 ALA A O 1
ATOM 1882 N N . LEU A 1 249 ? -9.773 -8.469 9.102 1 98.5 249 LEU A N 1
ATOM 1883 C CA . LEU A 1 249 ? -8.789 -9.5 8.797 1 98.5 249 LEU A CA 1
ATOM 1884 C C . LEU A 1 249 ? -8.734 -10.539 9.914 1 98.5 249 LEU A C 1
ATOM 1886 O O . LEU A 1 249 ? -8.719 -11.742 9.648 1 98.5 249 LEU A O 1
ATOM 1890 N N . LYS A 1 250 ? -8.766 -10.086 11.141 1 98.12 250 LYS A N 1
ATOM 1891 C CA . LYS A 1 250 ? -8.727 -10.984 12.289 1 98.12 250 LYS A CA 1
ATOM 1892 C C . LYS A 1 250 ? -10 -11.82 12.375 1 98.12 250 LYS A C 1
ATOM 1894 O O . LYS A 1 250 ? -9.953 -13.008 12.703 1 98.12 250 LYS A O 1
ATOM 1899 N N . TYR A 1 251 ? -11.133 -11.211 12.125 1 98.44 251 TYR A N 1
ATOM 1900 C CA . TYR A 1 251 ? -12.414 -11.922 12.094 1 98.44 251 TYR A CA 1
ATOM 1901 C C . TYR A 1 251 ? -12.383 -13.062 11.086 1 98.44 251 TYR A C 1
ATOM 1903 O O . TYR A 1 251 ? -12.773 -14.188 11.398 1 98.44 251 TYR A O 1
ATOM 1911 N N . LEU A 1 252 ? -11.906 -12.766 9.867 1 98.56 252 LEU A N 1
ATOM 1912 C CA . LEU A 1 252 ? -11.867 -13.758 8.797 1 98.56 252 LEU A CA 1
ATOM 1913 C C . LEU A 1 252 ? -10.977 -14.93 9.18 1 98.56 252 LEU A C 1
ATOM 1915 O O . LEU A 1 252 ? -11.367 -16.094 9.016 1 98.56 252 LEU A O 1
ATOM 1919 N N . HIS A 1 253 ? -9.797 -14.594 9.734 1 97.94 253 HIS A N 1
ATOM 1920 C CA . HIS A 1 253 ? -8.906 -15.672 10.156 1 97.94 253 HIS A CA 1
ATOM 1921 C C . HIS A 1 253 ? -9.547 -16.531 11.242 1 97.94 253 HIS A C 1
ATOM 1923 O O . HIS A 1 253 ? -9.484 -17.75 11.195 1 97.94 253 HIS A O 1
ATOM 1929 N N . GLN A 1 254 ? -10.211 -15.898 12.211 1 97.75 254 GLN A N 1
ATOM 1930 C CA . GLN A 1 254 ? -10.844 -16.609 13.32 1 97.75 254 GLN A CA 1
ATOM 1931 C C . GLN A 1 254 ? -11.938 -17.547 12.812 1 97.75 254 GLN A C 1
ATOM 1933 O O . GLN A 1 254 ? -12.031 -18.688 13.234 1 97.75 254 GLN A O 1
ATOM 1938 N N . GLU A 1 255 ? -12.75 -17.109 11.883 1 98.62 255 GLU A N 1
ATOM 1939 C CA . GLU A 1 255 ? -13.898 -17.875 11.422 1 98.62 255 GLU A CA 1
ATOM 1940 C C . GLU A 1 255 ? -13.492 -18.938 10.406 1 98.62 255 GLU A C 1
ATOM 1942 O O . GLU A 1 255 ? -13.977 -20.078 10.445 1 98.62 255 GLU A O 1
ATOM 1947 N N . LEU A 1 256 ? -12.555 -18.609 9.508 1 98.62 256 LEU A N 1
ATOM 1948 C CA . LEU A 1 256 ? -12.156 -19.547 8.453 1 98.62 256 LEU A CA 1
ATOM 1949 C C . LEU A 1 256 ? -11.305 -20.672 9.023 1 98.62 256 LEU A C 1
ATOM 1951 O O . LEU A 1 256 ? -11.336 -21.797 8.508 1 98.62 256 LEU A O 1
ATOM 1955 N N . ASP A 1 257 ? -10.586 -20.391 10.125 1 97.75 257 ASP A N 1
ATOM 1956 C CA . ASP A 1 257 ? -9.75 -21.406 10.766 1 97.75 257 ASP A CA 1
ATOM 1957 C C . ASP A 1 257 ? -10.594 -22.531 11.352 1 97.75 257 ASP A C 1
ATOM 1959 O O . ASP A 1 257 ? -10.086 -23.609 11.656 1 97.75 257 ASP A O 1
ATOM 1963 N N . LYS A 1 258 ? -11.914 -22.328 11.516 1 98.06 258 LYS A N 1
ATOM 1964 C CA . LYS A 1 258 ? -12.812 -23.328 12.086 1 98.06 258 LYS A CA 1
ATOM 1965 C C . LYS A 1 258 ? -13.281 -24.312 11.023 1 98.06 258 LYS A C 1
ATOM 1967 O O . LYS A 1 258 ? -13.844 -25.359 11.352 1 98.06 258 LYS A O 1
ATOM 1972 N N . LEU A 1 259 ? -13.039 -23.984 9.773 1 98.12 259 LEU A N 1
ATOM 1973 C CA . LEU A 1 259 ? -13.516 -24.828 8.688 1 98.12 259 LEU A CA 1
ATOM 1974 C C . LEU A 1 259 ? -12.531 -25.969 8.414 1 98.12 259 LEU A C 1
ATOM 1976 O O . LEU A 1 259 ? -11.711 -26.297 9.273 1 98.12 259 LEU A O 1
ATOM 1980 N N . ASP A 1 260 ? -12.703 -26.688 7.273 1 97.62 260 ASP A N 1
ATOM 1981 C CA . ASP A 1 260 ? -11.898 -27.859 6.914 1 97.62 260 ASP A CA 1
ATOM 1982 C C . ASP A 1 260 ? -10.406 -27.531 6.969 1 97.62 260 ASP A C 1
ATOM 1984 O O . ASP A 1 260 ? -9.977 -26.469 6.531 1 97.62 260 ASP A O 1
ATOM 1988 N N . SER A 1 261 ? -9.594 -28.438 7.465 1 95.56 261 SER A N 1
ATOM 1989 C CA . SER A 1 261 ? -8.172 -28.219 7.727 1 95.56 261 SER A CA 1
ATOM 1990 C C . SER A 1 261 ? -7.383 -28.078 6.43 1 95.56 261 SER A C 1
ATOM 1992 O O . SER A 1 261 ? -6.254 -27.578 6.434 1 95.56 261 SER A O 1
ATOM 1994 N N . ASN A 1 262 ? -7.961 -28.5 5.305 1 94.88 262 ASN A N 1
ATOM 1995 C CA . ASN A 1 262 ? -7.266 -28.391 4.023 1 94.88 262 ASN A CA 1
ATOM 1996 C C . ASN A 1 262 ? -7.562 -27.062 3.336 1 94.88 262 ASN A C 1
ATOM 1998 O O . ASN A 1 262 ? -6.969 -26.75 2.303 1 94.88 262 ASN A O 1
ATOM 2002 N N . LEU A 1 263 ? -8.469 -26.312 3.961 1 97.88 263 LEU A N 1
ATOM 2003 C CA . LEU A 1 263 ? -8.742 -24.984 3.434 1 97.88 263 LEU A CA 1
ATOM 2004 C C . LEU A 1 263 ? -7.508 -24.094 3.535 1 97.88 263 LEU A C 1
ATOM 2006 O O . LEU A 1 263 ? -6.844 -24.062 4.574 1 97.88 263 LEU A O 1
ATOM 2010 N N . VAL A 1 264 ? -7.23 -23.438 2.438 1 97.62 264 VAL A N 1
ATOM 2011 C CA . VAL A 1 264 ? -6.199 -22.406 2.486 1 97.62 264 VAL A CA 1
ATOM 2012 C C . VAL A 1 264 ? -6.793 -21.062 2.07 1 97.62 264 VAL A C 1
ATOM 2014 O O . VAL A 1 264 ? -7.691 -21.016 1.228 1 97.62 264 VAL A O 1
ATOM 2017 N N . TYR A 1 265 ? -6.402 -20.016 2.711 1 98.31 265 TYR A N 1
ATOM 2018 C CA . TYR A 1 265 ? -6.859 -18.672 2.369 1 98.31 265 TYR A CA 1
ATOM 2019 C C . TYR A 1 265 ? -5.77 -17.641 2.633 1 98.31 265 TYR A C 1
ATOM 2021 O O . TYR A 1 265 ? -4.918 -17.844 3.5 1 98.31 265 TYR A O 1
ATOM 2029 N N . THR A 1 266 ? -5.707 -16.594 1.836 1 97.31 266 THR A N 1
ATOM 2030 C CA . THR A 1 266 ? -4.637 -15.609 1.896 1 97.31 266 THR A CA 1
ATOM 2031 C C . THR A 1 266 ? -5.188 -14.195 1.718 1 97.31 266 THR A C 1
ATOM 2033 O O . THR A 1 266 ? -5.996 -13.945 0.818 1 97.31 266 THR A O 1
ATOM 2036 N N . THR A 1 267 ? -4.812 -13.328 2.631 1 97.25 267 THR A N 1
ATOM 2037 C CA . THR A 1 267 ? -4.949 -11.891 2.422 1 97.25 267 THR A CA 1
ATOM 2038 C C . THR A 1 267 ? -3.635 -11.289 1.937 1 97.25 267 THR A C 1
ATOM 2040 O O . THR A 1 267 ? -2.863 -10.75 2.732 1 97.25 267 THR A O 1
ATOM 2043 N N . GLY A 1 268 ? -3.459 -11.281 0.623 1 95.62 268 GLY A N 1
ATOM 2044 C CA . GLY A 1 268 ? -2.131 -11.023 0.092 1 95.62 268 GLY A CA 1
ATOM 2045 C C . GLY A 1 268 ? -1.941 -9.594 -0.376 1 95.62 268 GLY A C 1
ATOM 2046 O O . GLY A 1 268 ? -0.812 -9.156 -0.602 1 95.62 268 GLY A O 1
ATOM 2047 N N . GLU A 1 269 ? -3.018 -8.859 -0.515 1 95.94 269 GLU A N 1
ATOM 2048 C CA . GLU A 1 269 ? -2.986 -7.477 -0.992 1 95.94 269 GLU A CA 1
ATOM 2049 C C . GLU A 1 269 ? -3.697 -6.543 -0.019 1 95.94 269 GLU A C 1
ATOM 2051 O O . GLU A 1 269 ? -4.727 -6.898 0.554 1 95.94 269 GLU A O 1
ATOM 2056 N N . ILE A 1 270 ? -3.092 -5.355 0.108 1 97.88 270 ILE A N 1
ATOM 2057 C CA . ILE A 1 270 ? -3.762 -4.328 0.892 1 97.88 270 ILE A CA 1
ATOM 2058 C C . ILE A 1 270 ? -3.41 -2.947 0.341 1 97.88 270 ILE A C 1
ATOM 2060 O O . ILE A 1 270 ? -2.262 -2.695 -0.031 1 97.88 270 ILE A O 1
ATOM 2064 N N . VAL A 1 271 ? -4.41 -2.152 0.17 1 97.19 271 VAL A N 1
ATOM 2065 C CA . VAL A 1 271 ? -4.258 -0.754 -0.221 1 97.19 271 VAL A CA 1
ATOM 2066 C C . VAL A 1 271 ? -4.887 0.15 0.837 1 97.19 271 VAL A C 1
ATOM 2068 O O . VAL A 1 271 ? -5.961 -0.15 1.359 1 97.19 271 VAL A O 1
ATOM 2071 N N . CYS A 1 272 ? -4.152 1.116 1.197 1 97.62 272 CYS A N 1
ATOM 2072 C CA . CYS A 1 272 ? -4.598 2.07 2.207 1 97.62 272 CYS A CA 1
ATOM 2073 C C . CYS A 1 272 ? -4.621 3.486 1.646 1 97.62 272 CYS A C 1
ATOM 2075 O O . CYS A 1 272 ? -3.676 3.906 0.976 1 97.62 272 CYS A O 1
ATOM 2077 N N . HIS A 1 273 ? -5.711 4.152 1.797 1 95.5 273 HIS A N 1
ATOM 2078 C CA . HIS A 1 273 ? -5.832 5.547 1.387 1 95.5 273 HIS A CA 1
ATOM 2079 C C . HIS A 1 273 ? -6.012 6.465 2.592 1 95.5 273 HIS A C 1
ATOM 2081 O O . HIS A 1 273 ? -6.824 6.184 3.477 1 95.5 273 HIS A O 1
ATOM 2087 N N . PRO A 1 274 ? -5.352 7.625 2.68 1 92.69 274 PRO A N 1
ATOM 2088 C CA . PRO A 1 274 ? -4.395 8.141 1.699 1 92.69 274 PRO A CA 1
ATOM 2089 C C . PRO A 1 274 ? -2.99 7.57 1.886 1 92.69 274 PRO A C 1
ATOM 2091 O O . PRO A 1 274 ? -2.104 7.816 1.062 1 92.69 274 PRO A O 1
ATOM 2094 N N . CYS A 1 275 ? -2.713 6.762 2.959 1 93.62 275 CYS A N 1
ATOM 2095 C CA . CYS A 1 275 ? -1.444 6.105 3.246 1 93.62 275 CYS A CA 1
ATOM 2096 C C . CYS A 1 275 ? -0.347 7.129 3.512 1 93.62 275 CYS A C 1
ATOM 2098 O O . CYS A 1 275 ? 0.717 7.078 2.893 1 93.62 275 CYS A O 1
ATOM 2100 N N . VAL A 1 276 ? -0.681 8.023 4.371 1 89.06 276 VAL A N 1
ATOM 2101 C CA . VAL A 1 276 ? 0.192 9.086 4.867 1 89.06 276 VAL A CA 1
ATOM 2102 C C . VAL A 1 276 ? 0.21 9.07 6.395 1 89.06 276 VAL A C 1
ATOM 2104 O O . VAL A 1 276 ? -0.841 8.984 7.031 1 89.06 276 VAL A O 1
ATOM 2107 N N . HIS A 1 277 ? 1.331 9.102 7.008 1 90.69 277 HIS A N 1
ATOM 2108 C CA . HIS A 1 277 ? 1.451 8.867 8.445 1 90.69 277 HIS A CA 1
ATOM 2109 C C . HIS A 1 277 ? 0.753 9.969 9.242 1 90.69 277 HIS A C 1
ATOM 2111 O O . HIS A 1 277 ? 0.398 9.766 10.406 1 90.69 277 HIS A O 1
ATOM 2117 N N . THR A 1 278 ? 0.414 11.141 8.594 1 90.81 278 THR A N 1
ATOM 2118 C CA . THR A 1 278 ? -0.188 12.25 9.328 1 90.81 278 THR A CA 1
ATOM 2119 C C . THR A 1 278 ? -1.694 12.305 9.086 1 90.81 278 THR A C 1
ATOM 2121 O O . THR A 1 278 ? -2.352 13.281 9.445 1 90.81 278 THR A O 1
ATOM 2124 N N . VAL A 1 279 ? -2.254 11.344 8.445 1 92.12 279 VAL A N 1
ATOM 2125 C CA . VAL A 1 279 ? -3.67 11.352 8.094 1 92.12 279 VAL A CA 1
ATOM 2126 C C . VAL A 1 279 ? -4.316 10.039 8.531 1 92.12 279 VAL A C 1
ATOM 2128 O O . VAL A 1 279 ? -3.752 8.961 8.328 1 92.12 279 VAL A O 1
ATOM 2131 N N . ILE A 1 280 ? -5.449 10.086 9.148 1 95.69 280 ILE A N 1
ATOM 2132 C CA . ILE A 1 280 ? -6.242 8.914 9.5 1 95.69 280 ILE A CA 1
ATOM 2133 C C . ILE A 1 280 ? -6.773 8.25 8.227 1 95.69 280 ILE A C 1
ATOM 2135 O O . ILE A 1 280 ? -7.391 8.914 7.391 1 95.69 280 ILE A O 1
ATOM 2139 N N . PRO A 1 281 ? -6.562 6.98 8.023 1 97.06 281 PRO A N 1
ATOM 2140 C CA . PRO A 1 281 ? -7.035 6.332 6.797 1 97.06 281 PRO A CA 1
ATOM 2141 C C . PRO A 1 281 ? -8.555 6.352 6.668 1 97.06 281 PRO A C 1
ATOM 2143 O O . PRO A 1 281 ? -9.266 6.102 7.645 1 97.06 281 PRO A O 1
ATOM 2146 N N . ASP A 1 282 ? -9.062 6.691 5.434 1 96.81 282 ASP A N 1
ATOM 2147 C CA . ASP A 1 282 ? -10.5 6.723 5.227 1 96.81 282 ASP A CA 1
ATOM 2148 C C . ASP A 1 282 ? -10.961 5.527 4.395 1 96.81 282 ASP A C 1
ATOM 2150 O O . ASP A 1 282 ? -12.164 5.27 4.281 1 96.81 282 ASP A O 1
ATOM 2154 N N . PHE A 1 283 ? -9.984 4.832 3.824 1 98.44 283 PHE A N 1
ATOM 2155 C CA . PHE A 1 283 ? -10.344 3.723 2.951 1 98.44 283 PHE A CA 1
ATOM 2156 C C . PHE A 1 283 ? -9.242 2.666 2.941 1 98.44 283 PHE A C 1
ATOM 2158 O O . PHE A 1 283 ? -8.062 2.99 2.801 1 98.44 283 PHE A O 1
ATOM 2165 N N . VAL A 1 284 ? -9.633 1.39 3.168 1 98.75 284 VAL A N 1
ATOM 2166 C CA . VAL A 1 284 ? -8.727 0.255 3.014 1 98.75 284 VAL A CA 1
ATOM 2167 C C . VAL A 1 284 ? -9.398 -0.835 2.184 1 98.75 284 VAL A C 1
ATOM 2169 O O . VAL A 1 284 ? -10.594 -1.088 2.336 1 98.75 284 VAL A O 1
ATOM 2172 N N . ASP A 1 285 ? -8.68 -1.372 1.266 1 98.62 285 ASP A N 1
ATOM 2173 C CA . ASP A 1 285 ? -9.102 -2.467 0.398 1 98.62 285 ASP A CA 1
ATOM 2174 C C . ASP A 1 285 ? -8.102 -3.621 0.447 1 98.62 285 ASP A C 1
ATOM 2176 O O . ASP A 1 285 ? -6.922 -3.443 0.136 1 98.62 285 ASP A O 1
ATOM 2180 N N . PHE A 1 286 ? -8.539 -4.832 0.877 1 98.38 286 PHE A N 1
ATOM 2181 C CA . PHE A 1 286 ? -7.602 -5.945 0.878 1 98.38 286 PHE A CA 1
ATOM 2182 C C . PHE A 1 286 ? -8.242 -7.191 0.27 1 98.38 286 PHE A C 1
ATOM 2184 O O . PHE A 1 286 ? -9.461 -7.293 0.195 1 98.38 286 PHE A O 1
ATOM 2191 N N . SER A 1 287 ? -7.422 -8.086 -0.199 1 97.56 287 SER A N 1
ATOM 2192 C CA . SER A 1 287 ? -7.887 -9.266 -0.918 1 97.56 287 SER A CA 1
ATOM 2193 C C . SER A 1 287 ? -8.062 -10.453 0.025 1 97.56 287 SER A C 1
ATOM 2195 O O . SER A 1 287 ? -7.426 -10.516 1.076 1 97.56 287 SER A O 1
ATOM 2197 N N . LEU A 1 288 ? -8.969 -11.344 -0.319 1 98.19 288 LEU A N 1
ATOM 2198 C CA . LEU A 1 288 ? -9.109 -12.664 0.272 1 98.19 288 LEU A CA 1
ATOM 2199 C C . LEU A 1 288 ? -9.203 -13.734 -0.81 1 98.19 288 LEU A C 1
ATOM 2201 O O . LEU A 1 288 ? -10.141 -13.734 -1.609 1 98.19 288 LEU A O 1
ATOM 2205 N N . ASP A 1 289 ? -8.219 -14.555 -0.826 1 96.94 289 ASP A N 1
ATOM 2206 C CA . ASP A 1 289 ? -8.156 -15.727 -1.696 1 96.94 289 ASP A CA 1
ATOM 2207 C C . ASP A 1 289 ? -8.359 -17.016 -0.902 1 96.94 289 ASP A C 1
ATOM 2209 O O . ASP A 1 289 ? -7.555 -17.344 -0.028 1 96.94 289 ASP A O 1
ATOM 2213 N N . ALA A 1 290 ? -9.438 -17.781 -1.197 1 98.12 290 ALA A N 1
ATOM 2214 C CA . ALA A 1 290 ? -9.719 -19.031 -0.484 1 98.12 290 ALA A CA 1
ATOM 2215 C C . ALA A 1 290 ? -9.898 -20.188 -1.457 1 98.12 290 ALA A C 1
ATOM 2217 O O . ALA A 1 290 ? -10.555 -20.047 -2.488 1 98.12 290 ALA A O 1
ATOM 2218 N N . ARG A 1 291 ? -9.281 -21.328 -1.134 1 97.81 291 ARG A N 1
ATOM 2219 C CA . ARG A 1 291 ? -9.242 -22.438 -2.068 1 97.81 291 ARG A CA 1
ATOM 2220 C C . ARG A 1 291 ? -9.492 -23.766 -1.348 1 97.81 291 ARG A C 1
ATOM 2222 O O . ARG A 1 291 ? -9.016 -23.969 -0.228 1 97.81 291 ARG A O 1
ATOM 2229 N N . HIS A 1 292 ? -10.273 -24.578 -1.964 1 97.5 292 HIS A N 1
ATOM 2230 C CA . HIS A 1 292 ? -10.531 -25.906 -1.455 1 97.5 292 HIS A CA 1
ATOM 2231 C C . HIS A 1 292 ? -11.062 -26.828 -2.555 1 97.5 292 HIS A C 1
ATOM 2233 O O . HIS A 1 292 ? -11.703 -26.359 -3.5 1 97.5 292 HIS A O 1
ATOM 2239 N N . GLN A 1 293 ? -10.836 -28.109 -2.461 1 95.75 293 GLN A N 1
ATOM 2240 C CA . GLN A 1 293 ? -11.273 -29.078 -3.459 1 95.75 293 GLN A CA 1
ATOM 2241 C C . GLN A 1 293 ? -12.773 -29.328 -3.357 1 95.75 293 GLN A C 1
ATOM 2243 O O . GLN A 1 293 ? -13.438 -29.609 -4.363 1 95.75 293 GLN A O 1
ATOM 2248 N N . ASP A 1 294 ? -13.336 -29.25 -2.182 1 96.94 294 ASP A N 1
ATOM 2249 C CA . ASP A 1 294 ? -14.75 -29.531 -1.939 1 96.94 294 ASP A CA 1
ATOM 2250 C C . ASP A 1 294 ? -15.586 -28.266 -2.094 1 96.94 294 ASP A C 1
ATOM 2252 O O . ASP A 1 294 ? -15.453 -27.328 -1.309 1 96.94 294 ASP A O 1
ATOM 2256 N N . PRO A 1 295 ? -16.516 -28.281 -3.018 1 96.69 295 PRO A N 1
ATOM 2257 C CA . PRO A 1 295 ? -17.359 -27.109 -3.221 1 96.69 295 PRO A CA 1
ATOM 2258 C C . PRO A 1 295 ? -18.172 -26.75 -1.98 1 96.69 295 PRO A C 1
ATOM 2260 O O . PRO A 1 295 ? -18.5 -25.578 -1.776 1 96.69 295 PRO A O 1
ATOM 2263 N N . GLU A 1 296 ? -18.406 -27.734 -1.162 1 98.06 296 GLU A N 1
ATOM 2264 C CA . GLU A 1 296 ? -19.156 -27.453 0.055 1 98.06 296 GLU A CA 1
ATOM 2265 C C . GLU A 1 296 ? -18.359 -26.578 1.016 1 98.06 296 GLU A C 1
ATOM 2267 O O . GLU A 1 296 ? -18.906 -25.719 1.698 1 98.06 296 GLU A O 1
ATOM 2272 N N . VAL A 1 297 ? -17.094 -26.812 1.101 1 98.25 297 VAL A N 1
ATOM 2273 C CA . VAL A 1 297 ? -16.234 -25.984 1.941 1 98.25 297 VAL A CA 1
ATOM 2274 C C . VAL A 1 297 ? -16.156 -24.562 1.39 1 98.25 297 VAL A C 1
ATOM 2276 O O . VAL A 1 297 ? -16.172 -23.594 2.152 1 98.25 297 VAL A O 1
ATOM 2279 N N . ILE A 1 298 ? -16.141 -24.422 0.078 1 98.12 298 ILE A N 1
ATOM 2280 C CA . ILE A 1 298 ? -16.141 -23.109 -0.562 1 98.12 298 ILE A CA 1
ATOM 2281 C C . ILE A 1 298 ? -17.422 -22.359 -0.207 1 98.12 298 ILE A C 1
ATOM 2283 O O . ILE A 1 298 ? -17.406 -21.172 0.083 1 98.12 298 ILE A O 1
ATOM 2287 N N . ARG A 1 299 ? -18.484 -23.094 -0.236 1 98.06 299 ARG A N 1
ATOM 2288 C CA . ARG A 1 299 ? -19.766 -22.5 0.142 1 98.06 299 ARG A CA 1
ATOM 2289 C C . ARG A 1 299 ? -19.719 -21.984 1.578 1 98.06 299 ARG A C 1
ATOM 2291 O O . ARG A 1 299 ? -20.297 -20.938 1.886 1 98.06 299 ARG A O 1
ATOM 2298 N N . GLN A 1 300 ? -19.078 -22.688 2.441 1 98.62 300 GLN A N 1
ATOM 2299 C CA . GLN A 1 300 ? -18.938 -22.281 3.832 1 98.62 300 GLN A CA 1
ATOM 2300 C C . GLN A 1 300 ? -18.078 -21.016 3.941 1 98.62 300 GLN A C 1
ATOM 2302 O O . GLN A 1 300 ? -18.344 -20.141 4.773 1 98.62 300 GLN A O 1
ATOM 2307 N N . VAL A 1 301 ? -17.031 -20.906 3.125 1 98.69 301 VAL A N 1
ATOM 2308 C CA . VAL A 1 301 ? -16.188 -19.719 3.078 1 98.69 301 VAL A CA 1
ATOM 2309 C C . VAL A 1 301 ? -17.031 -18.5 2.695 1 98.69 301 VAL A C 1
ATOM 2311 O O . VAL A 1 301 ? -16.953 -17.469 3.342 1 98.69 301 VAL A O 1
ATOM 2314 N N . VAL A 1 302 ? -17.859 -18.688 1.681 1 98.5 302 VAL A N 1
ATOM 2315 C CA . VAL A 1 302 ? -18.703 -17.594 1.186 1 98.5 302 VAL A CA 1
ATOM 2316 C C . VAL A 1 302 ? -19.672 -17.156 2.277 1 98.5 302 VAL A C 1
ATOM 2318 O O . VAL A 1 302 ? -19.906 -15.961 2.465 1 98.5 302 VAL A O 1
ATOM 2321 N N . LYS A 1 303 ? -20.156 -18.078 3.004 1 98.62 303 LYS A N 1
ATOM 2322 C CA . LYS A 1 303 ? -21.078 -17.75 4.098 1 98.62 303 LYS A CA 1
ATOM 2323 C C . LYS A 1 303 ? -20.375 -16.922 5.168 1 98.62 303 LYS A C 1
ATOM 2325 O O . LYS A 1 303 ? -20.953 -15.992 5.723 1 98.62 303 LYS A O 1
ATOM 2330 N N . VAL A 1 304 ? -19.141 -17.266 5.512 1 98.62 304 VAL A N 1
ATOM 2331 C CA . VAL A 1 304 ? -18.344 -16.516 6.477 1 98.62 304 VAL A CA 1
ATOM 2332 C C . VAL A 1 304 ? -18.188 -15.07 5.996 1 98.62 304 VAL A C 1
ATOM 2334 O O . VAL A 1 304 ? -18.328 -14.125 6.777 1 98.62 304 VAL A O 1
ATOM 2337 N N . ILE A 1 305 ? -17.906 -14.875 4.691 1 98.56 305 ILE A N 1
ATOM 2338 C CA . ILE A 1 305 ? -17.688 -13.562 4.098 1 98.56 305 ILE A CA 1
ATOM 2339 C C . ILE A 1 305 ? -19 -12.766 4.129 1 98.56 305 ILE A C 1
ATOM 2341 O O . ILE A 1 305 ? -19.016 -11.602 4.523 1 98.56 305 ILE A O 1
ATOM 2345 N N . GLU A 1 306 ? -20.062 -13.445 3.793 1 98.12 306 GLU A N 1
ATOM 2346 C CA . GLU A 1 306 ? -21.375 -12.789 3.738 1 98.12 306 GLU A CA 1
ATOM 2347 C C . GLU A 1 306 ? -21.844 -12.375 5.133 1 98.12 306 GLU A C 1
ATOM 2349 O O . GLU A 1 306 ? -22.625 -11.438 5.273 1 98.12 306 GLU A O 1
ATOM 2354 N N . ASN A 1 307 ? -21.344 -13.016 6.133 1 98.31 307 ASN A N 1
ATOM 2355 C CA . ASN A 1 307 ? -21.75 -12.742 7.508 1 98.31 307 ASN A CA 1
ATOM 2356 C C . ASN A 1 307 ? -20.781 -11.797 8.203 1 98.31 307 ASN A C 1
ATOM 2358 O O . ASN A 1 307 ? -20.891 -11.57 9.414 1 98.31 307 ASN A O 1
ATOM 2362 N N . ILE A 1 308 ? -19.828 -11.258 7.473 1 98.38 308 ILE A N 1
ATOM 2363 C CA . ILE A 1 308 ? -18.922 -10.305 8.086 1 98.38 308 ILE A CA 1
ATOM 2364 C C . ILE A 1 308 ? -19.703 -9.148 8.695 1 98.38 308 ILE A C 1
ATOM 2366 O O . ILE A 1 308 ? -20.656 -8.648 8.094 1 98.38 308 ILE A O 1
ATOM 2370 N N . PRO A 1 309 ? -19.422 -8.758 9.961 1 98.44 309 PRO A N 1
ATOM 2371 C CA . PRO A 1 309 ? -20.109 -7.594 10.516 1 98.44 309 PRO A CA 1
ATOM 2372 C C . PRO A 1 309 ? -20.062 -6.383 9.586 1 98.44 309 PRO A C 1
ATOM 2374 O O . PRO A 1 309 ? -19.031 -6.109 8.969 1 98.44 309 PRO A O 1
ATOM 2377 N N . LYS A 1 310 ? -21.109 -5.652 9.492 1 98.19 310 LYS A N 1
ATOM 2378 C CA . LYS A 1 310 ? -21.234 -4.523 8.578 1 98.19 310 LYS A CA 1
ATOM 2379 C C . LYS A 1 310 ? -20.422 -3.33 9.07 1 98.19 310 LYS A C 1
ATOM 2381 O O . LYS A 1 310 ? -20.188 -2.377 8.32 1 98.19 310 LYS A O 1
ATOM 2386 N N . GLU A 1 311 ? -20.016 -3.439 10.297 1 98.5 311 GLU A N 1
ATOM 2387 C CA . GLU A 1 311 ? -19.25 -2.357 10.891 1 98.5 311 GLU A CA 1
ATOM 2388 C C . GLU A 1 311 ? -18.172 -2.9 11.828 1 98.5 311 GLU A C 1
ATOM 2390 O O . GLU A 1 311 ? -18.438 -3.812 12.617 1 98.5 311 GLU A O 1
ATOM 2395 N N . PHE A 1 312 ? -16.953 -2.48 11.602 1 98.31 312 PHE A N 1
ATOM 2396 C CA . PHE A 1 312 ? -15.852 -2.625 12.555 1 98.31 312 PHE A CA 1
ATOM 2397 C C . PHE A 1 312 ? -15.281 -1.266 12.93 1 98.31 312 PHE A C 1
ATOM 2399 O O . PHE A 1 312 ? -15 -0.442 12.055 1 98.31 312 PHE A O 1
ATOM 2406 N N . ASP A 1 313 ? -15.086 -0.902 14.273 1 97.62 313 ASP A N 1
ATOM 2407 C CA . ASP A 1 313 ? -14.414 0.307 14.734 1 97.62 313 ASP A CA 1
ATOM 2408 C C . ASP A 1 313 ? -15.023 1.554 14.094 1 97.62 313 ASP A C 1
ATOM 2410 O O . ASP A 1 313 ? -14.297 2.424 13.609 1 97.62 313 ASP A O 1
ATOM 2414 N N . LYS A 1 314 ? -16.359 1.55 13.977 1 97.38 314 LYS A N 1
ATOM 2415 C CA . LYS A 1 314 ? -17.172 2.664 13.492 1 97.38 314 LYS A CA 1
ATOM 2416 C C . LYS A 1 314 ? -17 2.85 11.984 1 97.38 314 LYS A C 1
ATOM 2418 O O . LYS A 1 314 ? -17.406 3.877 11.43 1 97.38 314 LYS A O 1
ATOM 2423 N N . CYS A 1 315 ? -16.406 1.92 11.289 1 98.62 315 CYS A N 1
ATOM 2424 C CA . CYS A 1 315 ? -16.219 1.993 9.844 1 98.62 315 CYS A CA 1
ATOM 2425 C C . CYS A 1 315 ? -17.094 0.981 9.125 1 98.62 315 CYS A C 1
ATOM 2427 O O . CYS A 1 315 ? -17.25 -0.156 9.578 1 98.62 315 CYS A O 1
ATOM 2429 N N . ARG A 1 316 ? -17.703 1.4 8.039 1 98.62 316 ARG A N 1
ATOM 2430 C CA . ARG A 1 316 ? -18.5 0.506 7.211 1 98.62 316 ARG A CA 1
ATOM 2431 C C . ARG A 1 316 ? -17.625 -0.542 6.531 1 98.62 316 ARG A C 1
ATOM 2433 O O . ARG A 1 316 ? -16.516 -0.24 6.086 1 98.62 316 ARG A O 1
ATOM 2440 N N . VAL A 1 317 ? -18.141 -1.812 6.504 1 98.69 317 VAL A N 1
ATOM 2441 C CA . VAL A 1 317 ? -17.438 -2.916 5.867 1 98.69 317 VAL A CA 1
ATOM 2442 C C . VAL A 1 317 ? -18.25 -3.449 4.691 1 98.69 317 VAL A C 1
ATOM 2444 O O . VAL A 1 317 ? -19.469 -3.604 4.797 1 98.69 317 VAL A O 1
ATOM 2447 N N . GLU A 1 318 ? -17.594 -3.621 3.562 1 98.69 318 GLU A N 1
ATOM 2448 C CA . GLU A 1 318 ? -18.188 -4.211 2.373 1 98.69 318 GLU A CA 1
ATOM 2449 C C . GLU A 1 318 ? -17.312 -5.316 1.797 1 98.69 318 GLU A C 1
ATOM 2451 O O . GLU A 1 318 ? -16.141 -5.422 2.141 1 98.69 318 GLU A O 1
ATOM 2456 N N . TYR A 1 319 ? -17.906 -6.203 1.086 1 98.38 319 TYR A N 1
ATOM 2457 C CA . TYR A 1 319 ? -17.172 -7.227 0.347 1 98.38 319 TYR A CA 1
ATOM 2458 C C . TYR A 1 319 ? -17.641 -7.297 -1.101 1 98.38 319 TYR A C 1
ATOM 2460 O O . TYR A 1 319 ? -18.766 -6.875 -1.417 1 98.38 319 TYR A O 1
ATOM 2468 N N . GLU A 1 320 ? -16.828 -7.719 -1.973 1 97.81 320 GLU A N 1
ATOM 2469 C CA . GLU A 1 320 ? -17.141 -7.844 -3.393 1 97.81 320 GLU A CA 1
ATOM 2470 C C . GLU A 1 320 ? -16.469 -9.07 -3.998 1 97.81 320 GLU A C 1
ATOM 2472 O O . GLU A 1 320 ? -15.25 -9.25 -3.879 1 97.81 320 GLU A O 1
ATOM 2477 N N . LEU A 1 321 ? -17.297 -9.93 -4.625 1 96.44 321 LEU A N 1
ATOM 2478 C CA . LEU A 1 321 ? -16.734 -11.055 -5.359 1 96.44 321 LEU A CA 1
ATOM 2479 C C . LEU A 1 321 ? -15.984 -10.586 -6.594 1 96.44 321 LEU A C 1
ATOM 2481 O O . LEU A 1 321 ? -16.516 -9.836 -7.414 1 96.44 321 LEU A O 1
ATOM 2485 N N . GLN A 1 322 ? -14.758 -10.938 -6.656 1 89.62 322 GLN A N 1
ATOM 2486 C CA . GLN A 1 322 ? -13.992 -10.625 -7.855 1 89.62 322 GLN A CA 1
ATOM 2487 C C . GLN A 1 322 ? -14.125 -11.734 -8.898 1 89.62 322 GLN A C 1
ATOM 2489 O O . GLN A 1 322 ? -14.461 -11.469 -10.055 1 89.62 322 GLN A O 1
ATOM 2494 N N . TRP A 1 323 ? -13.812 -13.023 -8.539 1 86.69 323 TRP A N 1
ATOM 2495 C CA . TRP A 1 323 ? -13.984 -14.18 -9.414 1 86.69 323 TRP A CA 1
ATOM 2496 C C . TRP A 1 323 ? -14.062 -15.469 -8.602 1 86.69 323 TRP A C 1
ATOM 2498 O O . TRP A 1 323 ? -13.781 -15.477 -7.402 1 86.69 323 TRP A O 1
ATOM 2508 N N . ALA A 1 324 ? -14.57 -16.5 -9.164 1 91.81 324 ALA A N 1
ATOM 2509 C CA . ALA A 1 324 ? -14.641 -17.859 -8.633 1 91.81 324 ALA A CA 1
ATOM 2510 C C . ALA A 1 324 ? -14.305 -18.891 -9.695 1 91.81 324 ALA A C 1
ATOM 2512 O O . ALA A 1 324 ? -14.438 -18.625 -10.898 1 91.81 324 ALA A O 1
ATOM 2513 N N . ARG A 1 325 ? -13.781 -19.938 -9.281 1 90.38 325 ARG A N 1
ATOM 2514 C CA . ARG A 1 325 ? -13.477 -21.062 -10.156 1 90.38 325 ARG A CA 1
ATOM 2515 C C . ARG A 1 325 ? -13.875 -22.375 -9.516 1 90.38 325 ARG A C 1
ATOM 2517 O O . ARG A 1 325 ? -13.703 -22.562 -8.305 1 90.38 325 ARG A O 1
ATOM 2524 N N . ASN A 1 326 ? -14.398 -23.25 -10.32 1 92.62 326 ASN A N 1
ATOM 2525 C CA . ASN A 1 326 ? -14.789 -24.578 -9.828 1 92.62 326 ASN A CA 1
ATOM 2526 C C . ASN A 1 326 ? -13.602 -25.531 -9.797 1 92.62 326 ASN A C 1
ATOM 2528 O O . ASN A 1 326 ? -12.609 -25.312 -10.492 1 92.62 326 ASN A O 1
ATOM 2532 N N . THR A 1 327 ? -13.742 -26.531 -9.031 1 95.69 327 THR A N 1
ATOM 2533 C CA . THR A 1 327 ? -12.773 -27.625 -9.023 1 95.69 327 THR A CA 1
ATOM 2534 C C . THR A 1 327 ? -12.742 -28.328 -10.375 1 95.69 327 THR A C 1
ATOM 2536 O O . THR A 1 327 ? -13.789 -28.562 -10.977 1 95.69 327 THR A O 1
ATOM 2539 N N . VAL A 1 328 ? -11.594 -28.547 -10.844 1 95.81 328 VAL A N 1
ATOM 2540 C CA . VAL A 1 328 ? -11.398 -29.266 -12.102 1 95.81 328 VAL A CA 1
ATOM 2541 C C . VAL A 1 328 ? -10.789 -30.641 -11.812 1 95.81 328 VAL A C 1
ATOM 2543 O O . VAL A 1 328 ? -9.812 -30.75 -11.078 1 95.81 328 VAL A O 1
ATOM 2546 N N . ALA A 1 329 ? -11.359 -31.641 -12.391 1 96.62 329 ALA A N 1
ATOM 2547 C CA . ALA A 1 329 ? -10.805 -33 -12.297 1 96.62 329 ALA A CA 1
ATOM 2548 C C . ALA A 1 329 ? -10.031 -33.344 -13.555 1 96.62 329 ALA A C 1
ATOM 2550 O O . ALA A 1 329 ? -10.445 -33.031 -14.672 1 96.62 329 ALA A O 1
ATOM 2551 N N . TYR A 1 330 ? -8.938 -33.969 -13.328 1 98.31 330 TYR A N 1
ATOM 2552 C CA . TYR A 1 330 ? -8.148 -34.406 -14.469 1 98.31 330 TYR A CA 1
ATOM 2553 C C . TYR A 1 330 ? -8.578 -35.812 -14.938 1 98.31 330 TYR A C 1
ATOM 2555 O O . TYR A 1 330 ? -9.383 -36.469 -14.266 1 98.31 330 TYR A O 1
ATOM 2563 N N . ASN A 1 331 ? -8.172 -36.188 -16.141 1 98.5 331 ASN A N 1
ATOM 2564 C CA . ASN A 1 331 ? -8.57 -37.438 -16.781 1 98.5 331 ASN A CA 1
ATOM 2565 C C . ASN A 1 331 ? -8.141 -38.656 -15.977 1 98.5 331 ASN A C 1
ATOM 2567 O O . ASN A 1 331 ? -6.953 -38.844 -15.742 1 98.5 331 ASN A O 1
ATOM 2571 N N . LYS A 1 332 ? -9.023 -39.5 -15.641 1 98.25 332 LYS A N 1
ATOM 2572 C CA . LYS A 1 332 ? -8.797 -40.625 -14.734 1 98.25 332 LYS A CA 1
ATOM 2573 C C . LYS A 1 332 ? -7.797 -41.625 -15.312 1 98.25 332 LYS A C 1
ATOM 2575 O O . LYS A 1 332 ? -6.973 -42.188 -14.586 1 98.25 332 LYS A O 1
ATOM 2580 N N . GLU A 1 333 ? -7.895 -41.812 -16.547 1 98.25 333 GLU A N 1
ATOM 2581 C CA . GLU A 1 333 ? -6.984 -42.781 -17.172 1 98.25 333 GLU A CA 1
ATOM 2582 C C . GLU A 1 333 ? -5.543 -42.281 -17.109 1 98.25 333 GLU A C 1
ATOM 2584 O O . GLU A 1 333 ? -4.629 -43.031 -16.781 1 98.25 333 GLU A O 1
ATOM 2589 N N . LEU A 1 334 ? -5.371 -41.031 -17.469 1 98.62 334 LEU A N 1
ATOM 2590 C CA . LEU A 1 334 ? -4.031 -40.438 -17.438 1 98.62 334 LEU A CA 1
ATOM 2591 C C . LEU A 1 334 ? -3.49 -40.406 -16.016 1 98.62 334 LEU A C 1
ATOM 2593 O O . LEU A 1 334 ? -2.311 -40.688 -15.789 1 98.62 334 LEU A O 1
ATOM 2597 N N . VAL A 1 335 ? -4.324 -40.094 -15.055 1 98.75 335 VAL A N 1
ATOM 2598 C CA . VAL A 1 335 ? -3.947 -40.094 -13.648 1 98.75 335 VAL A CA 1
ATOM 2599 C C . VAL A 1 335 ? -3.5 -41.5 -13.242 1 98.75 335 VAL A C 1
ATOM 2601 O O . VAL A 1 335 ? -2.508 -41.656 -12.531 1 98.75 335 VAL A O 1
ATOM 2604 N N . GLY A 1 336 ? -4.211 -42.438 -13.711 1 98.56 336 GLY A N 1
ATOM 2605 C CA . GLY A 1 336 ? -3.852 -43.812 -13.469 1 98.56 336 GLY A CA 1
ATOM 2606 C C . GLY A 1 336 ? -2.498 -44.188 -14.039 1 98.56 336 GLY A C 1
ATOM 2607 O O . GLY A 1 336 ? -1.739 -44.938 -13.422 1 98.56 336 GLY A O 1
ATOM 2608 N N . PHE A 1 337 ? -2.182 -43.688 -15.25 1 98.38 337 PHE A N 1
ATOM 2609 C CA . PHE A 1 337 ? -0.884 -43.969 -15.867 1 98.38 337 PHE A CA 1
ATOM 2610 C C . PHE A 1 337 ? 0.242 -43.406 -15 1 98.38 337 PHE A C 1
ATOM 2612 O O . PHE A 1 337 ? 1.272 -44.062 -14.82 1 98.38 337 PHE A O 1
ATOM 2619 N N . ILE A 1 338 ? 0.032 -42.188 -14.453 1 98.75 338 ILE A N 1
ATOM 2620 C CA . ILE A 1 338 ? 1.057 -41.562 -13.625 1 98.75 338 ILE A CA 1
ATOM 2621 C C . ILE A 1 338 ? 1.315 -42.406 -12.391 1 98.75 338 ILE A C 1
ATOM 2623 O O . ILE A 1 338 ? 2.469 -42.688 -12.047 1 98.75 338 ILE A O 1
ATOM 2627 N N . LYS A 1 339 ? 0.252 -42.812 -11.781 1 98.62 339 LYS A N 1
ATOM 2628 C CA . LYS A 1 339 ? 0.382 -43.656 -10.578 1 98.62 339 LYS A CA 1
ATOM 2629 C C . LYS A 1 339 ? 1.08 -44.969 -10.898 1 98.62 339 LYS A C 1
ATOM 2631 O O . LYS A 1 339 ? 2.018 -45.344 -10.195 1 98.62 339 LYS A O 1
ATOM 2636 N N . LYS A 1 340 ? 0.643 -45.625 -11.898 1 98.19 340 LYS A N 1
ATOM 2637 C CA . LYS A 1 340 ? 1.218 -46.906 -12.336 1 98.19 340 LYS A CA 1
ATOM 2638 C C . LYS A 1 340 ? 2.715 -46.75 -12.594 1 98.19 340 LYS A C 1
ATOM 2640 O O . LYS A 1 340 ? 3.506 -47.594 -12.148 1 98.19 340 LYS A O 1
ATOM 2645 N N . ASN A 1 341 ? 3.078 -45.719 -13.312 1 98.19 341 ASN A N 1
ATOM 2646 C CA . ASN A 1 341 ? 4.469 -45.531 -13.703 1 98.19 341 ASN A CA 1
ATOM 2647 C C . ASN A 1 341 ? 5.344 -45.156 -12.516 1 98.19 341 ASN A C 1
ATOM 2649 O O . ASN A 1 341 ? 6.488 -45.594 -12.406 1 98.19 341 ASN A O 1
ATOM 2653 N N . ALA A 1 342 ? 4.832 -44.281 -11.594 1 98.56 342 ALA A N 1
ATOM 2654 C CA . ALA A 1 342 ? 5.559 -44 -10.367 1 98.56 342 ALA A CA 1
ATOM 2655 C C . ALA A 1 342 ? 5.828 -45.25 -9.562 1 98.56 342 ALA A C 1
ATOM 2657 O O . ALA A 1 342 ? 6.949 -45.469 -9.094 1 98.56 342 ALA A O 1
ATOM 2658 N N . ASP A 1 343 ? 4.824 -46.094 -9.484 1 98.25 343 ASP A N 1
ATOM 2659 C CA . ASP A 1 343 ? 4.961 -47.375 -8.781 1 98.25 343 ASP A CA 1
ATOM 2660 C C . ASP A 1 343 ? 5.984 -48.281 -9.461 1 98.25 343 ASP A C 1
ATOM 2662 O O . ASP A 1 343 ? 6.781 -48.938 -8.789 1 98.25 343 ASP A O 1
ATOM 2666 N N . ALA A 1 344 ? 5.926 -48.312 -10.711 1 97.69 344 ALA A N 1
ATOM 2667 C CA . ALA A 1 344 ? 6.824 -49.188 -11.477 1 97.69 344 ALA A CA 1
ATOM 2668 C C . ALA A 1 344 ? 8.281 -48.781 -11.242 1 97.69 344 ALA A C 1
ATOM 2670 O O . ALA A 1 344 ? 9.164 -49.656 -11.219 1 97.69 344 ALA A O 1
ATOM 2671 N N . TYR A 1 345 ? 8.547 -47.469 -11.102 1 97.5 345 TYR A N 1
ATOM 2672 C CA . TYR A 1 345 ? 9.906 -47 -10.844 1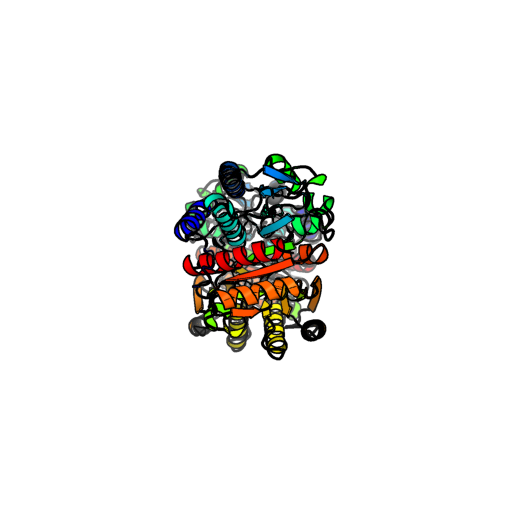 97.5 345 TYR A CA 1
ATOM 2673 C C . TYR A 1 345 ? 10.258 -47.156 -9.367 1 97.5 345 TYR A C 1
ATOM 2675 O O . TYR A 1 345 ? 11.406 -46.938 -8.977 1 97.5 345 TYR A O 1
ATOM 2683 N N . GLY A 1 346 ? 9.281 -47.469 -8.562 1 97.81 346 GLY A N 1
ATOM 2684 C CA . GLY A 1 346 ? 9.492 -47.531 -7.125 1 97.81 346 GLY A CA 1
ATOM 2685 C C . GLY A 1 346 ? 9.578 -46.156 -6.461 1 97.81 346 GLY A C 1
ATOM 2686 O O . GLY A 1 346 ? 10.203 -46.031 -5.406 1 97.81 346 GLY A O 1
ATOM 2687 N N . TYR A 1 347 ? 9.055 -45.156 -7.109 1 98.38 347 TYR A N 1
ATOM 2688 C CA . TYR A 1 347 ? 9.047 -43.812 -6.535 1 98.38 347 TYR A CA 1
ATOM 2689 C C . TYR A 1 347 ? 7.863 -43.656 -5.586 1 98.38 347 TYR A C 1
ATOM 2691 O O . TYR A 1 347 ? 6.707 -43.719 -6.004 1 98.38 347 TYR A O 1
ATOM 2699 N N . PRO A 1 348 ? 8.125 -43.406 -4.293 1 98.62 348 PRO A N 1
ATOM 2700 C CA . PRO A 1 348 ? 6.992 -43.094 -3.42 1 98.62 348 PRO A CA 1
ATOM 2701 C C . PRO A 1 348 ? 6.125 -41.969 -3.975 1 98.62 348 PRO A C 1
ATOM 2703 O O . PRO A 1 348 ? 6.652 -40.969 -4.477 1 98.62 348 PRO A O 1
ATOM 2706 N N . ASN A 1 349 ? 4.75 -42.156 -3.959 1 98.69 349 ASN A N 1
ATOM 2707 C CA . ASN A 1 349 ? 3.859 -41.188 -4.57 1 98.69 349 ASN A CA 1
ATOM 2708 C C . ASN A 1 349 ? 2.555 -41.062 -3.789 1 98.69 349 ASN A C 1
ATOM 2710 O O . ASN A 1 349 ? 2.293 -41.812 -2.871 1 98.69 349 ASN A O 1
ATOM 2714 N N . MET A 1 350 ? 1.811 -40 -4.051 1 98.5 350 MET A N 1
ATOM 2715 C CA . MET A 1 350 ? 0.491 -39.812 -3.459 1 98.5 350 MET A CA 1
ATOM 2716 C C . MET A 1 350 ? -0.408 -39 -4.391 1 98.5 350 MET A C 1
ATOM 2718 O O . MET A 1 350 ? 0.081 -38.219 -5.211 1 98.5 350 MET A O 1
ATOM 2722 N N . ASN A 1 351 ? -1.721 -39.312 -4.234 1 98 351 ASN A N 1
ATOM 2723 C CA . ASN A 1 351 ? -2.689 -38.438 -4.895 1 98 351 ASN A CA 1
ATOM 2724 C C . ASN A 1 351 ? -2.727 -37.062 -4.254 1 98 351 ASN A C 1
ATOM 2726 O O . ASN A 1 351 ? -2.625 -36.938 -3.031 1 98 351 ASN A O 1
ATOM 2730 N N . ILE A 1 352 ? -2.867 -36.062 -5.082 1 96.88 352 ILE A N 1
ATOM 2731 C CA . ILE A 1 352 ? -2.869 -34.688 -4.57 1 96.88 352 ILE A CA 1
ATOM 2732 C C . ILE A 1 352 ? -3.676 -33.781 -5.5 1 96.88 352 ILE A C 1
ATOM 2734 O O . ILE A 1 352 ? -3.799 -34.094 -6.695 1 96.88 352 ILE A O 1
ATOM 2738 N N . TYR A 1 353 ? -4.316 -32.781 -4.945 1 96.19 353 TYR A N 1
ATOM 2739 C CA . TYR A 1 353 ? -4.918 -31.703 -5.727 1 96.19 353 TYR A CA 1
ATOM 2740 C C . TYR A 1 353 ? -4.016 -30.469 -5.758 1 96.19 353 TYR A C 1
ATOM 2742 O O . TYR A 1 353 ? -3.336 -30.172 -4.773 1 96.19 353 TYR A O 1
ATOM 2750 N N . SER A 1 354 ? -4.066 -29.828 -6.883 1 96.69 354 SER A N 1
ATOM 2751 C CA . SER A 1 354 ? -3.268 -28.609 -6.992 1 96.69 354 SER A CA 1
ATOM 2752 C C . SER A 1 354 ? -4.004 -27.422 -6.402 1 96.69 354 SER A C 1
ATOM 2754 O O . SER A 1 354 ? -5.156 -27.156 -6.758 1 96.69 354 SER A O 1
ATOM 2756 N N . GLY A 1 355 ? -3.307 -26.703 -5.559 1 94.5 355 GLY A N 1
ATOM 2757 C CA . GLY A 1 355 ? -3.836 -25.453 -5.039 1 94.5 355 GLY A CA 1
ATOM 2758 C C . GLY A 1 355 ? -3.547 -24.266 -5.938 1 94.5 355 GLY A C 1
ATOM 2759 O O . GLY A 1 355 ? -4.156 -23.203 -5.785 1 94.5 355 GLY A O 1
ATOM 2760 N N . ALA A 1 356 ? -2.691 -24.391 -6.848 1 93.19 356 ALA A N 1
ATOM 2761 C CA . ALA A 1 356 ? -2.346 -23.375 -7.836 1 93.19 356 ALA A CA 1
ATOM 2762 C C . ALA A 1 356 ? -3.119 -23.578 -9.133 1 93.19 356 ALA A C 1
ATOM 2764 O O . ALA A 1 356 ? -3.547 -24.688 -9.438 1 93.19 356 ALA A O 1
ATOM 2765 N N . GLY A 1 357 ? -3.365 -22.5 -9.781 1 92.31 357 GLY A N 1
ATOM 2766 C CA . GLY A 1 357 ? -3.857 -22.609 -11.141 1 92.31 357 GLY A CA 1
ATOM 2767 C C . GLY A 1 357 ? -2.768 -22.969 -12.141 1 92.31 357 GLY A C 1
ATOM 2768 O O . GLY A 1 357 ? -1.608 -22.594 -11.953 1 92.31 357 GLY A O 1
ATOM 2769 N N . HIS A 1 358 ? -3.172 -23.656 -13.164 1 96 358 HIS A N 1
ATOM 2770 C CA . HIS A 1 358 ? -2.301 -24.078 -14.258 1 96 358 HIS A CA 1
ATOM 2771 C C . HIS A 1 358 ? -3.016 -23.969 -15.602 1 96 358 HIS A C 1
ATOM 2773 O O . HIS A 1 358 ? -4.238 -24.094 -15.664 1 96 358 HIS A O 1
ATOM 2779 N N . ASP A 1 359 ? -2.254 -23.797 -16.641 1 97.62 359 ASP A N 1
ATOM 2780 C CA . ASP A 1 359 ? -2.838 -23.859 -17.984 1 97.62 359 ASP A CA 1
ATOM 2781 C C . ASP A 1 359 ? -3.555 -25.188 -18.203 1 97.62 359 ASP A C 1
ATOM 2783 O O . ASP A 1 359 ? -4.559 -25.25 -18.906 1 97.62 359 ASP A O 1
ATOM 2787 N N . ALA A 1 360 ? -3.084 -26.203 -17.547 1 97.81 360 ALA A N 1
ATOM 2788 C CA . ALA A 1 360 ? -3.639 -27.547 -17.672 1 97.81 360 ALA A CA 1
ATOM 2789 C C . ALA A 1 360 ? -5.113 -27.562 -17.281 1 97.81 360 ALA A C 1
ATOM 2791 O O . ALA A 1 360 ? -5.891 -28.375 -17.797 1 97.81 360 ALA A O 1
ATOM 2792 N N . GLN A 1 361 ? -5.473 -26.719 -16.375 1 96.31 361 GLN A N 1
ATOM 2793 C CA . GLN A 1 361 ? -6.855 -26.766 -15.93 1 96.31 361 GLN A CA 1
ATOM 2794 C C . GLN A 1 361 ? -7.812 -26.344 -17.047 1 96.31 361 GLN A C 1
ATOM 2796 O O . GLN A 1 361 ? -8.922 -26.875 -17.141 1 96.31 361 GLN A O 1
ATOM 2801 N N . TYR A 1 362 ? -7.422 -25.422 -17.891 1 96.75 362 TYR A N 1
ATOM 2802 C CA . TYR A 1 362 ? -8.242 -25.047 -19.031 1 96.75 362 TYR A CA 1
ATOM 2803 C C . TYR A 1 362 ? -8.172 -26.109 -20.125 1 96.75 362 TYR A C 1
ATOM 2805 O O . TYR A 1 362 ? -9.188 -26.453 -20.734 1 96.75 362 TYR A O 1
ATOM 2813 N N . ALA A 1 363 ? -6.98 -26.625 -20.312 1 98.06 363 ALA A N 1
ATOM 2814 C CA . ALA A 1 363 ? -6.801 -27.672 -21.312 1 98.06 363 ALA A CA 1
ATOM 2815 C C . ALA A 1 363 ? -7.66 -28.891 -20.984 1 98.06 363 ALA A C 1
ATOM 2817 O O . ALA A 1 363 ? -8.148 -29.562 -21.906 1 98.06 363 ALA A O 1
ATOM 2818 N N . ALA A 1 364 ? -7.852 -29.156 -19.734 1 97.81 364 ALA A N 1
ATOM 2819 C CA . ALA A 1 364 ? -8.594 -30.328 -19.281 1 97.81 364 ALA A CA 1
ATOM 2820 C C . ALA A 1 364 ? -10.047 -30.281 -19.766 1 97.81 364 ALA A C 1
ATOM 2822 O O . ALA A 1 364 ? -10.711 -31.328 -19.844 1 97.81 364 ALA A O 1
ATOM 2823 N N . GLU A 1 365 ? -10.492 -29.125 -20.094 1 95.56 365 GLU A N 1
ATOM 2824 C CA . GLU A 1 365 ? -11.859 -28.984 -20.594 1 95.56 365 GLU A CA 1
ATOM 2825 C C . GLU A 1 365 ? -11.93 -29.297 -22.094 1 95.56 365 GLU A C 1
ATOM 2827 O O . GLU A 1 365 ? -13.016 -29.516 -22.641 1 95.56 365 GLU A O 1
ATOM 2832 N N . MET A 1 366 ? -10.82 -29.344 -22.703 1 96.62 366 MET A N 1
ATOM 2833 C CA . MET A 1 366 ? -10.781 -29.484 -24.156 1 96.62 366 MET A CA 1
ATOM 2834 C C . MET A 1 366 ? -10.305 -30.875 -24.547 1 96.62 366 MET A C 1
ATOM 2836 O O . MET A 1 366 ? -10.773 -31.438 -25.531 1 96.62 366 MET A O 1
ATOM 2840 N N . LEU A 1 367 ? -9.375 -31.453 -23.812 1 96.69 367 LEU A N 1
ATOM 2841 C CA . LEU A 1 367 ? -8.82 -32.781 -24.094 1 96.69 367 LEU A CA 1
ATOM 2842 C C . LEU A 1 367 ? -8.312 -33.438 -22.828 1 96.69 367 LEU A C 1
ATOM 2844 O O . LEU A 1 367 ? -8.109 -32.781 -21.812 1 96.69 367 LEU A O 1
ATOM 2848 N N . PRO A 1 368 ? -8.141 -34.812 -22.812 1 98.38 368 PRO A N 1
ATOM 2849 C CA . PRO A 1 368 ? -7.609 -35.5 -21.641 1 98.38 368 PRO A CA 1
ATOM 2850 C C . PRO A 1 368 ? -6.293 -34.906 -21.141 1 98.38 368 PRO A C 1
ATOM 2852 O O . PRO A 1 368 ? -5.355 -34.75 -21.922 1 98.38 368 PRO A O 1
ATOM 2855 N N . THR A 1 369 ? -6.312 -34.5 -19.875 1 98.69 369 THR A N 1
ATOM 2856 C CA . THR A 1 369 ? -5.18 -33.781 -19.312 1 98.69 369 THR A CA 1
ATOM 2857 C C . THR A 1 369 ? -4.902 -34.219 -17.891 1 98.69 369 THR A C 1
ATOM 2859 O O . THR A 1 369 ? -5.828 -34.562 -17.156 1 98.69 369 THR A O 1
ATOM 2862 N N . THR A 1 370 ? -3.652 -34.312 -17.516 1 98.5 370 THR A N 1
ATOM 2863 C CA . THR A 1 370 ? -3.27 -34.469 -16.109 1 98.5 370 THR A CA 1
ATOM 2864 C C . THR A 1 370 ? -1.9 -33.844 -15.859 1 98.5 370 THR A C 1
ATOM 2866 O O . THR A 1 370 ? -1.32 -33.219 -16.75 1 98.5 370 THR A O 1
ATOM 2869 N N . MET A 1 371 ? -1.505 -33.906 -14.602 1 98.81 371 MET A N 1
ATOM 2870 C CA . MET A 1 371 ? -0.243 -33.281 -14.18 1 98.81 371 MET A CA 1
ATOM 2871 C C . MET A 1 371 ? 0.567 -34.25 -13.32 1 98.81 371 MET A C 1
ATOM 2873 O O . MET A 1 371 ? 0.032 -35.25 -12.82 1 98.81 371 MET A O 1
ATOM 2877 N N . ILE A 1 372 ? 1.824 -34 -13.227 1 98.88 372 ILE A N 1
ATOM 2878 C CA . ILE A 1 372 ? 2.77 -34.625 -12.312 1 98.88 372 ILE A CA 1
ATOM 2879 C C . ILE A 1 372 ? 3.43 -33.562 -11.438 1 98.88 372 ILE A C 1
ATOM 2881 O O . ILE A 1 372 ? 3.891 -32.531 -11.938 1 98.88 372 ILE A O 1
ATOM 2885 N N . PHE A 1 373 ? 3.447 -33.812 -10.125 1 98.81 373 PHE A N 1
ATOM 2886 C CA . PHE A 1 373 ? 4.164 -32.906 -9.242 1 98.81 373 PHE A CA 1
ATOM 2887 C C . PHE A 1 373 ? 5.441 -33.562 -8.719 1 98.81 373 PHE A C 1
ATOM 2889 O O . PHE A 1 373 ? 5.508 -34.781 -8.562 1 98.81 373 PHE A O 1
ATOM 2896 N N . VAL A 1 374 ? 6.461 -32.75 -8.5 1 98.75 374 VAL A N 1
ATOM 2897 C CA . VAL A 1 374 ? 7.668 -33.156 -7.793 1 98.75 374 VAL A CA 1
ATOM 2898 C C . VAL A 1 374 ? 7.906 -32.25 -6.598 1 98.75 374 VAL A C 1
ATOM 2900 O O . VAL A 1 374 ? 7.469 -31.094 -6.602 1 98.75 374 VAL A O 1
ATOM 2903 N N . PRO A 1 375 ? 8.555 -32.688 -5.566 1 98.12 375 PRO A N 1
ATOM 2904 C CA . PRO A 1 375 ? 8.766 -31.906 -4.352 1 98.12 375 PRO A CA 1
ATOM 2905 C C . PRO A 1 375 ? 9.891 -30.891 -4.5 1 98.12 375 PRO A C 1
ATOM 2907 O O . PRO A 1 375 ? 10.891 -31.156 -5.172 1 98.12 375 PRO A O 1
ATOM 2910 N N . SER A 1 376 ? 9.695 -29.766 -3.873 1 96.19 376 SER A N 1
ATOM 2911 C CA . SER A 1 376 ? 10.727 -28.734 -3.725 1 96.19 376 SER A CA 1
ATOM 2912 C C . SER A 1 376 ? 11.164 -28.594 -2.27 1 96.19 376 SER A C 1
ATOM 2914 O O . SER A 1 376 ? 10.414 -28.938 -1.354 1 96.19 376 SER A O 1
ATOM 2916 N N . LYS A 1 377 ? 12.352 -28.125 -2.127 1 95.75 377 LYS A N 1
ATOM 2917 C CA . LYS A 1 377 ? 12.891 -27.891 -0.789 1 95.75 377 LYS A CA 1
ATOM 2918 C C . LYS A 1 377 ? 12.023 -26.906 -0.005 1 95.75 377 LYS A C 1
ATOM 2920 O O . LYS A 1 377 ? 11.75 -25.812 -0.477 1 95.75 377 LYS A O 1
ATOM 2925 N N . ASP A 1 378 ? 11.508 -27.297 1.148 1 93.25 378 ASP A N 1
ATOM 2926 C CA . ASP A 1 378 ? 10.703 -26.516 2.076 1 93.25 378 ASP A CA 1
ATOM 2927 C C . ASP A 1 378 ? 9.422 -26.016 1.411 1 93.25 378 ASP A C 1
ATOM 2929 O O . ASP A 1 378 ? 8.758 -25.109 1.927 1 93.25 378 ASP A O 1
ATOM 2933 N N . GLY A 1 379 ? 9.148 -26.484 0.236 1 93.19 379 GLY A N 1
ATOM 2934 C CA . GLY A 1 379 ? 7.91 -26.203 -0.469 1 93.19 379 GLY A CA 1
ATOM 2935 C C . GLY A 1 379 ? 7.84 -24.781 -0.996 1 93.19 379 GLY A C 1
ATOM 2936 O O . GLY A 1 379 ? 6.766 -24.297 -1.358 1 93.19 379 GLY A O 1
ATOM 2937 N N . HIS A 1 380 ? 8.992 -24.094 -1.118 1 92.5 380 HIS A N 1
ATOM 2938 C CA . HIS A 1 380 ? 9.008 -22.688 -1.512 1 92.5 380 HIS A CA 1
ATOM 2939 C C . HIS A 1 380 ? 8.672 -22.531 -2.99 1 92.5 380 HIS A C 1
ATOM 2941 O O . HIS A 1 380 ? 9.164 -23.281 -3.828 1 92.5 380 HIS A O 1
ATOM 2947 N N . SER A 1 381 ? 7.832 -21.656 -3.236 1 92.81 381 SER A N 1
ATOM 2948 C CA . SER A 1 381 ? 7.457 -21.25 -4.586 1 92.81 381 SER A CA 1
ATOM 2949 C C . SER A 1 381 ? 7.043 -19.781 -4.629 1 92.81 381 SER A C 1
ATOM 2951 O O . SER A 1 381 ? 6.734 -19.188 -3.596 1 92.81 381 SER A O 1
ATOM 2953 N N . HIS A 1 382 ? 7.121 -19.141 -5.762 1 90.94 382 HIS A N 1
ATOM 2954 C CA . HIS A 1 382 ? 6.82 -17.719 -5.938 1 90.94 382 HIS A CA 1
ATOM 2955 C C . HIS A 1 382 ? 7.738 -16.859 -5.082 1 90.94 382 HIS A C 1
ATOM 2957 O O . HIS A 1 382 ? 7.301 -15.859 -4.508 1 90.94 382 HIS A O 1
ATOM 2963 N N . CYS A 1 383 ? 8.953 -17.453 -4.895 1 89.25 383 CYS A N 1
ATOM 2964 C CA . CYS A 1 383 ? 9.953 -16.719 -4.141 1 89.25 383 CYS A CA 1
ATOM 2965 C C . CYS A 1 383 ? 11.359 -17.156 -4.531 1 89.25 383 CYS A C 1
ATOM 2967 O O . CYS A 1 383 ? 11.539 -18.188 -5.18 1 89.25 383 CYS A O 1
ATOM 2969 N N . GLU A 1 384 ? 12.32 -16.453 -4.07 1 89.38 384 GLU A N 1
ATOM 2970 C CA . GLU A 1 384 ? 13.703 -16.594 -4.512 1 89.38 384 GLU A CA 1
ATOM 2971 C C . GLU A 1 384 ? 14.297 -17.922 -4.039 1 89.38 384 GLU A C 1
ATOM 2973 O O . GLU A 1 384 ? 15.016 -18.578 -4.789 1 89.38 384 GLU A O 1
ATOM 2978 N N . PRO A 1 385 ? 13.922 -18.406 -2.887 1 90.75 385 PRO A N 1
ATOM 2979 C CA . PRO A 1 385 ? 14.586 -19.625 -2.398 1 90.75 385 PRO A CA 1
ATOM 2980 C C . PRO A 1 385 ? 14.039 -20.891 -3.037 1 90.75 385 PRO A C 1
ATOM 2982 O O . PRO A 1 385 ? 14.469 -22 -2.688 1 90.75 385 PRO A O 1
ATOM 2985 N N . GLU A 1 386 ? 13.164 -20.766 -3.955 1 93.19 386 GLU A N 1
ATOM 2986 C CA . GLU A 1 386 ? 12.602 -21.938 -4.637 1 93.19 386 GLU A CA 1
ATOM 2987 C C . GLU A 1 386 ? 13.695 -22.828 -5.207 1 93.19 386 GLU A C 1
ATOM 2989 O O . GLU A 1 386 ? 14.578 -22.344 -5.934 1 93.19 386 GLU A O 1
ATOM 2994 N N . PHE A 1 387 ? 13.617 -24.172 -4.781 1 95.94 387 PHE A N 1
ATOM 2995 C CA . PHE A 1 387 ? 14.664 -25.094 -5.219 1 95.94 387 PHE A CA 1
ATOM 2996 C C . PHE A 1 387 ? 14.148 -26.531 -5.25 1 95.94 387 PHE A C 1
ATOM 2998 O O . PHE A 1 387 ? 13.562 -27 -4.273 1 95.94 387 PHE A O 1
ATOM 3005 N N . THR A 1 388 ? 14.344 -27.141 -6.34 1 97.25 388 THR A N 1
ATOM 3006 C CA . THR A 1 388 ? 14.062 -28.562 -6.496 1 97.25 388 THR A CA 1
ATOM 3007 C C . THR A 1 388 ? 15.328 -29.328 -6.875 1 97.25 388 THR A C 1
ATOM 3009 O O . THR A 1 388 ? 15.93 -29.062 -7.918 1 97.25 388 THR A O 1
ATOM 3012 N N . PRO A 1 389 ? 15.781 -30.281 -6.043 1 97.38 389 PRO A N 1
ATOM 3013 C CA . PRO A 1 389 ? 16.953 -31.078 -6.402 1 97.38 389 PRO A CA 1
ATOM 3014 C C . PRO A 1 389 ? 16.812 -31.766 -7.758 1 97.38 389 PRO A C 1
ATOM 3016 O O . PRO A 1 389 ? 15.734 -32.25 -8.102 1 97.38 389 PRO A O 1
ATOM 3019 N N . VAL A 1 390 ? 17.922 -31.891 -8.484 1 98.25 390 VAL A N 1
ATOM 3020 C CA . VAL A 1 390 ? 17.922 -32.438 -9.844 1 98.25 390 VAL A CA 1
ATOM 3021 C C . VAL A 1 390 ? 17.391 -33.875 -9.828 1 98.25 390 VAL A C 1
ATOM 3023 O O . VAL A 1 390 ? 16.719 -34.281 -10.773 1 98.25 390 VAL A O 1
ATOM 3026 N N . GLU A 1 391 ? 17.578 -34.531 -8.766 1 98.25 391 GLU A N 1
ATOM 3027 C CA . GLU A 1 391 ? 17.094 -35.906 -8.656 1 98.25 391 GLU A CA 1
ATOM 3028 C C . GLU A 1 391 ? 15.57 -35.969 -8.711 1 98.25 391 GLU A C 1
ATOM 3030 O O . GLU A 1 391 ? 15 -36.875 -9.344 1 98.25 391 GLU A O 1
ATOM 3035 N N . ASN A 1 392 ? 14.93 -35.062 -8.031 1 98.44 392 ASN A N 1
ATOM 3036 C CA . ASN A 1 392 ? 13.477 -35 -8.078 1 98.44 392 ASN A CA 1
ATOM 3037 C C . ASN A 1 392 ? 12.969 -34.625 -9.469 1 98.44 392 ASN A C 1
ATOM 3039 O O . ASN A 1 392 ? 11.969 -35.188 -9.938 1 98.44 392 ASN A O 1
ATOM 3043 N N . CYS A 1 393 ? 13.688 -33.719 -10.094 1 98.62 393 CYS A N 1
ATOM 3044 C CA . CYS A 1 393 ? 13.352 -33.344 -11.469 1 98.62 393 CYS A CA 1
ATOM 3045 C C . CYS A 1 393 ? 13.461 -34.562 -12.391 1 98.62 393 CYS A C 1
ATOM 3047 O O . CYS A 1 393 ? 12.586 -34.781 -13.227 1 98.62 393 CYS A O 1
ATOM 3049 N N . TRP A 1 394 ? 14.523 -35.281 -12.156 1 98.62 394 TRP A N 1
ATOM 3050 C CA . TRP A 1 394 ? 14.828 -36.438 -12.961 1 98.62 394 TRP A CA 1
ATOM 3051 C C . TRP A 1 394 ? 13.773 -37.531 -12.758 1 98.62 394 TRP A C 1
ATOM 3053 O O . TRP A 1 394 ? 13.312 -38.125 -13.727 1 98.62 394 TRP A O 1
ATOM 3063 N N . LYS A 1 395 ? 13.367 -37.75 -11.555 1 98.75 395 LYS A N 1
ATOM 3064 C CA . LYS A 1 395 ? 12.32 -38.719 -11.266 1 98.75 395 LYS A CA 1
ATOM 3065 C C . LYS A 1 395 ? 11.008 -38.344 -11.945 1 98.75 395 LYS A C 1
ATOM 3067 O O . LYS A 1 395 ? 10.328 -39.219 -12.508 1 98.75 395 LYS A O 1
ATOM 3072 N N . GLY A 1 396 ? 10.688 -37.094 -11.883 1 98.81 396 GLY A N 1
ATOM 3073 C CA . GLY A 1 396 ? 9.5 -36.625 -12.578 1 98.81 396 GLY A CA 1
ATOM 3074 C C . GLY A 1 396 ? 9.562 -36.844 -14.078 1 98.81 396 GLY A C 1
ATOM 3075 O O . GLY A 1 396 ? 8.586 -37.281 -14.688 1 98.81 396 GLY A O 1
ATOM 3076 N N . ALA A 1 397 ? 10.75 -36.562 -14.648 1 98.81 397 ALA A N 1
ATOM 3077 C CA . ALA A 1 397 ? 10.945 -36.75 -16.078 1 98.81 397 ALA A CA 1
ATOM 3078 C C . ALA A 1 397 ? 10.766 -38.219 -16.484 1 98.81 397 ALA A C 1
ATOM 3080 O O . ALA A 1 397 ? 10.227 -38.5 -17.547 1 98.81 397 ALA A O 1
ATOM 3081 N N . ASN A 1 398 ? 11.219 -39.094 -15.641 1 98.75 398 ASN A N 1
ATOM 3082 C CA . ASN A 1 398 ? 11.055 -40.531 -15.914 1 98.75 398 ASN A CA 1
ATOM 3083 C C . ASN A 1 398 ? 9.586 -40.906 -15.984 1 98.75 398 ASN A C 1
ATOM 3085 O O . ASN A 1 398 ? 9.172 -41.625 -16.906 1 98.75 398 ASN A O 1
ATOM 3089 N N . VAL A 1 399 ? 8.867 -40.469 -15.023 1 98.81 399 VAL A N 1
ATOM 3090 C CA . VAL A 1 399 ? 7.445 -40.781 -14.992 1 98.81 399 VAL A CA 1
ATOM 3091 C C . VAL A 1 399 ? 6.754 -40.156 -16.203 1 98.81 399 VAL A C 1
ATOM 3093 O O . VAL A 1 399 ? 5.891 -40.781 -16.812 1 98.81 399 VAL A O 1
ATOM 3096 N N . LEU A 1 400 ? 7.141 -38.969 -16.578 1 98.88 400 LEU A N 1
ATOM 3097 C CA . LEU A 1 400 ? 6.582 -38.281 -17.75 1 98.88 400 LEU A CA 1
ATOM 3098 C C . LEU A 1 400 ? 6.867 -39.062 -19.016 1 98.88 400 LEU A C 1
ATOM 3100 O O . LEU A 1 400 ? 5.969 -39.281 -19.828 1 98.88 400 LEU A O 1
ATOM 3104 N N . LEU A 1 401 ? 8.086 -39.562 -19.141 1 98.75 401 LEU A N 1
ATOM 3105 C CA . LEU A 1 401 ? 8.484 -40.344 -20.312 1 98.75 401 LEU A CA 1
ATOM 3106 C C . LEU A 1 401 ? 7.621 -41.594 -20.438 1 98.75 401 LEU A C 1
ATOM 3108 O O . LEU A 1 401 ? 7.055 -41.844 -21.5 1 98.75 401 LEU A O 1
ATOM 3112 N N . GLN A 1 402 ? 7.5 -42.281 -19.375 1 98.25 402 GLN A N 1
ATOM 3113 C CA . GLN A 1 402 ? 6.742 -43.531 -19.422 1 98.25 402 GLN A CA 1
ATOM 3114 C C . GLN A 1 402 ? 5.27 -43.281 -19.703 1 98.25 402 GLN A C 1
ATOM 3116 O O . GLN A 1 402 ? 4.605 -44.094 -20.375 1 98.25 402 GLN A O 1
ATOM 3121 N N . THR A 1 403 ? 4.773 -42.219 -19.188 1 98.62 403 THR A N 1
ATOM 3122 C CA . THR A 1 403 ? 3.375 -41.875 -19.422 1 98.62 403 THR A CA 1
ATOM 3123 C C . THR A 1 403 ? 3.137 -41.531 -20.891 1 98.62 403 THR A C 1
ATOM 3125 O O . THR A 1 403 ? 2.135 -41.938 -21.469 1 98.62 403 THR A O 1
ATOM 3128 N N . VAL A 1 404 ? 4.062 -40.781 -21.453 1 98.56 404 VAL A N 1
ATOM 3129 C CA . VAL A 1 404 ? 3.979 -40.438 -22.875 1 98.56 404 VAL A CA 1
ATOM 3130 C C . VAL A 1 404 ? 3.941 -41.75 -23.703 1 98.56 404 VAL A C 1
ATOM 3132 O O . VAL A 1 404 ? 3.133 -41.875 -24.625 1 98.56 404 VAL A O 1
ATOM 3135 N N . LEU A 1 405 ? 4.734 -42.656 -23.344 1 97.88 405 LEU A N 1
ATOM 3136 C CA . LEU A 1 405 ? 4.816 -43.938 -24.078 1 97.88 405 LEU A CA 1
ATOM 3137 C C . LEU A 1 405 ? 3.557 -44.75 -23.875 1 97.88 405 LEU A C 1
ATOM 3139 O O . LEU A 1 405 ? 3.121 -45.469 -24.781 1 97.88 405 LEU A O 1
ATOM 3143 N N . ASP A 1 406 ? 3.006 -44.719 -22.672 1 97.69 406 ASP A N 1
ATOM 3144 C CA . ASP A 1 406 ? 1.737 -45.375 -22.438 1 97.69 406 ASP A CA 1
ATOM 3145 C C . ASP A 1 406 ? 0.626 -44.812 -23.312 1 97.69 406 ASP A C 1
ATOM 3147 O O . ASP A 1 406 ? -0.18 -45.562 -23.859 1 97.69 406 ASP A O 1
ATOM 3151 N N . VAL A 1 407 ? 0.561 -43.469 -23.406 1 98 407 VAL A N 1
ATOM 3152 C CA . VAL A 1 407 ? -0.444 -42.812 -24.234 1 98 407 VAL A CA 1
ATOM 3153 C C . VAL A 1 407 ? -0.223 -43.188 -25.703 1 98 407 VAL A C 1
ATOM 3155 O O . VAL A 1 407 ? -1.183 -43.406 -26.438 1 98 407 VAL A O 1
ATOM 3158 N N . ASP A 1 408 ? 1.011 -43.281 -26.094 1 97.38 408 ASP A N 1
ATOM 3159 C CA . ASP A 1 408 ? 1.367 -43.625 -27.469 1 97.38 408 ASP A CA 1
ATOM 3160 C C . ASP A 1 408 ? 0.846 -45 -27.844 1 97.38 408 ASP A C 1
ATOM 3162 O O . ASP A 1 408 ? 0.468 -45.25 -29 1 97.38 408 ASP A O 1
ATOM 3166 N N . ARG A 1 409 ? 0.807 -45.906 -26.906 1 94.19 409 ARG A N 1
ATOM 3167 C CA . ARG A 1 409 ? 0.408 -47.281 -27.156 1 94.19 409 ARG A CA 1
ATOM 3168 C C . ARG A 1 409 ? -1.104 -47.406 -27.312 1 94.19 409 ARG A C 1
ATOM 3170 O O . ARG A 1 409 ? -1.604 -48.375 -27.859 1 94.19 409 ARG A O 1
ATOM 3177 N N . LYS A 1 410 ? -1.795 -46.469 -27.047 1 88.75 410 LYS A N 1
ATOM 3178 C CA . LYS A 1 410 ? -3.246 -46.5 -27.203 1 88.75 410 LYS A CA 1
ATOM 3179 C C . LYS A 1 410 ? -3.639 -46.188 -28.656 1 88.75 410 LYS A C 1
ATOM 3181 O O . LYS A 1 410 ? -4.711 -46.594 -29.109 1 88.75 410 LYS A O 1
ATOM 3186 N N . MET B 1 1 ? -18.344 55.781 27.422 1 24.62 1 MET B N 1
ATOM 3187 C CA . MET B 1 1 ? -17.609 55.938 26.172 1 24.62 1 MET B CA 1
ATOM 3188 C C . MET B 1 1 ? -17.516 54.594 25.438 1 24.62 1 MET B C 1
ATOM 3190 O O . MET B 1 1 ? -17.062 53.594 26.016 1 24.62 1 MET B O 1
ATOM 3194 N N . LYS B 1 2 ? -18.422 54.062 24.75 1 43.06 2 LYS B N 1
ATOM 3195 C CA . LYS B 1 2 ? -18.641 52.75 24.156 1 43.06 2 LYS B CA 1
ATOM 3196 C C . LYS B 1 2 ? -17.344 52.219 23.531 1 43.06 2 LYS B C 1
ATOM 3198 O O . LYS B 1 2 ? -16.766 52.875 22.656 1 43.06 2 LYS B O 1
ATOM 3203 N N . ASN B 1 3 ? -16.266 51.719 24.219 1 42.44 3 ASN B N 1
ATOM 3204 C CA . ASN B 1 3 ? -14.922 51.281 23.844 1 42.44 3 ASN B CA 1
ATOM 3205 C C . ASN B 1 3 ? -14.898 50.625 22.469 1 42.44 3 ASN B C 1
ATOM 3207 O O . ASN B 1 3 ? -15.375 49.5 22.297 1 42.44 3 ASN B O 1
ATOM 3211 N N . ASP B 1 4 ? -14.938 51.219 21.266 1 62.22 4 ASP B N 1
ATOM 3212 C CA . ASP B 1 4 ? -15.211 50.844 19.891 1 62.22 4 ASP B CA 1
ATOM 3213 C C . ASP B 1 4 ? -14.117 49.938 19.328 1 62.22 4 ASP B C 1
ATOM 3215 O O . ASP B 1 4 ? -13.023 50.406 19 1 62.22 4 ASP B O 1
ATOM 3219 N N . MET B 1 5 ? -14.18 48.562 19.609 1 84.56 5 MET B N 1
ATOM 3220 C CA . MET B 1 5 ? -13.148 47.656 19.156 1 84.56 5 MET B CA 1
ATOM 3221 C C . MET B 1 5 ? -13.078 47.594 17.641 1 84.56 5 MET B C 1
ATOM 3223 O O . MET B 1 5 ? -14.109 47.594 16.969 1 84.56 5 MET B O 1
ATOM 3227 N N . LEU B 1 6 ? -11.906 47.781 17.109 1 92.44 6 LEU B N 1
ATOM 3228 C CA . LEU B 1 6 ? -11.656 47.688 15.68 1 92.44 6 LEU B CA 1
ATOM 3229 C C . LEU B 1 6 ? -11.984 46.312 15.133 1 92.44 6 LEU B C 1
ATOM 3231 O O . LEU B 1 6 ? -11.75 45.312 15.805 1 92.44 6 LEU B O 1
ATOM 3235 N N . THR B 1 7 ? -12.734 46.312 14.016 1 96.31 7 THR B N 1
ATOM 3236 C CA . THR B 1 7 ? -13.039 45.031 13.406 1 96.31 7 THR B CA 1
ATOM 3237 C C . THR B 1 7 ? -12.547 44.969 11.961 1 96.31 7 THR B C 1
ATOM 3239 O O . THR B 1 7 ? -12.539 46 11.273 1 96.31 7 THR B O 1
ATOM 3242 N N . CYS B 1 8 ? -12.164 43.781 11.547 1 98.19 8 CYS B N 1
ATOM 3243 C CA . CYS B 1 8 ? -11.867 43.531 10.141 1 98.19 8 CYS B CA 1
ATOM 3244 C C . CYS B 1 8 ? -13.148 43.5 9.312 1 98.19 8 CYS B C 1
ATOM 3246 O O . CYS B 1 8 ? -14.25 43.562 9.859 1 98.19 8 CYS B O 1
ATOM 3248 N N . ASN B 1 9 ? -12.961 43.438 8.031 1 98.31 9 ASN B N 1
ATOM 3249 C CA . ASN B 1 9 ? -14.109 43.438 7.137 1 98.31 9 ASN B CA 1
ATOM 3250 C C . ASN B 1 9 ? -14.484 42.031 6.711 1 98.31 9 ASN B C 1
ATOM 3252 O O . ASN B 1 9 ? -13.688 41.344 6.059 1 98.31 9 ASN B O 1
ATOM 3256 N N . MET B 1 10 ? -15.688 41.625 6.965 1 98.12 10 MET B N 1
ATOM 3257 C CA . MET B 1 10 ? -16.125 40.281 6.719 1 98.12 10 MET B CA 1
ATOM 3258 C C . MET B 1 10 ? -16.25 40 5.223 1 98.12 10 MET B C 1
ATOM 3260 O O . MET B 1 10 ? -15.914 38.906 4.758 1 98.12 10 MET B O 1
ATOM 3264 N N . ASP B 1 11 ? -16.672 40.969 4.441 1 98.38 11 ASP B N 1
ATOM 3265 C CA . ASP B 1 11 ? -16.828 40.812 3 1 98.38 11 ASP B CA 1
ATOM 3266 C C . ASP B 1 11 ? -15.461 40.625 2.328 1 98.38 11 ASP B C 1
ATOM 3268 O O . ASP B 1 11 ? -15.312 39.812 1.418 1 98.38 11 ASP B O 1
ATOM 3272 N N . ARG B 1 12 ? -14.516 41.406 2.764 1 98.31 12 ARG B N 1
ATOM 3273 C CA . ARG B 1 12 ? -13.164 41.281 2.236 1 98.31 12 ARG B CA 1
ATOM 3274 C C . ARG B 1 12 ? -12.57 39.906 2.596 1 98.31 12 ARG B C 1
ATOM 3276 O O . ARG B 1 12 ? -11.859 39.312 1.789 1 98.31 12 ARG B O 1
ATOM 3283 N N . MET B 1 13 ? -12.922 39.5 3.838 1 98.19 13 MET B N 1
ATOM 3284 C CA . MET B 1 13 ? -12.477 38.188 4.258 1 98.19 13 MET B CA 1
ATOM 3285 C C . MET B 1 13 ? -13.039 37.094 3.338 1 98.19 13 MET B C 1
ATOM 3287 O O . MET B 1 13 ? -12.312 36.219 2.898 1 98.19 13 MET B O 1
ATOM 3291 N N . GLU B 1 14 ? -14.266 37.156 3.029 1 98.38 14 GLU B N 1
ATOM 3292 C CA . GLU B 1 14 ? -14.93 36.188 2.158 1 98.38 14 GLU B CA 1
ATOM 3293 C C . GLU B 1 14 ? -14.336 36.219 0.75 1 98.38 14 GLU B C 1
ATOM 3295 O O . GLU B 1 14 ? -14.133 35.156 0.136 1 98.38 14 GLU B O 1
ATOM 3300 N N . ASP B 1 15 ? -14.109 37.375 0.275 1 98.56 15 ASP B N 1
ATOM 3301 C CA . ASP B 1 15 ? -13.523 37.531 -1.053 1 98.56 15 ASP B CA 1
ATOM 3302 C C . ASP B 1 15 ? -12.164 36.844 -1.139 1 98.56 15 ASP B C 1
ATOM 3304 O O . ASP B 1 15 ? -11.859 36.188 -2.135 1 98.56 15 ASP B O 1
ATOM 3308 N N . LYS B 1 16 ? -11.383 37.031 -0.104 1 98.5 16 LYS B N 1
ATOM 3309 C CA . LYS B 1 16 ? -10.07 36.375 -0.07 1 98.5 16 LYS B CA 1
ATOM 3310 C C . LYS B 1 16 ? -10.203 34.875 -0.056 1 98.5 16 LYS B C 1
ATOM 3312 O O . LYS B 1 16 ? -9.516 34.156 -0.81 1 98.5 16 LYS B O 1
ATOM 3317 N N . ILE B 1 17 ? -11.133 34.375 0.772 1 98 17 ILE B N 1
ATOM 3318 C CA . ILE B 1 17 ? -11.336 32.938 0.907 1 98 17 ILE B CA 1
ATOM 3319 C C . ILE B 1 17 ? -11.781 32.344 -0.432 1 98 17 ILE B C 1
ATOM 3321 O O . ILE B 1 17 ? -11.227 31.344 -0.895 1 98 17 ILE B O 1
ATOM 3325 N N . VAL B 1 18 ? -12.68 33 -1.117 1 97.31 18 VAL B N 1
ATOM 3326 C CA . VAL B 1 18 ? -13.227 32.531 -2.385 1 97.31 18 VAL B CA 1
ATOM 3327 C C . VAL B 1 18 ? -12.148 32.594 -3.467 1 97.31 18 VAL B C 1
ATOM 3329 O O . VAL B 1 18 ? -12 31.641 -4.25 1 97.31 18 VAL B O 1
ATOM 3332 N N . THR B 1 19 ? -11.398 33.656 -3.516 1 98.06 19 THR B N 1
ATOM 3333 C CA . THR B 1 19 ? -10.375 33.812 -4.539 1 98.06 19 THR B CA 1
ATOM 3334 C C . THR B 1 19 ? -9.305 32.75 -4.434 1 98.06 19 THR B C 1
ATOM 3336 O O . THR B 1 19 ? -8.953 32.125 -5.434 1 98.06 19 THR B O 1
ATOM 3339 N N . PHE B 1 20 ? -8.836 32.5 -3.262 1 97.94 20 PHE B N 1
ATOM 3340 C CA . PHE B 1 20 ? -7.715 31.578 -3.094 1 97.94 20 PHE B CA 1
ATOM 3341 C C . PHE B 1 20 ? -8.164 30.125 -3.227 1 97.94 20 PHE B C 1
ATOM 3343 O O . PHE B 1 20 ? -7.348 29.234 -3.447 1 97.94 20 PHE B O 1
ATOM 3350 N N . SER B 1 21 ? -9.484 29.828 -3.082 1 96.06 21 SER B N 1
ATOM 3351 C CA . SER B 1 21 ? -10.023 28.484 -3.275 1 96.06 21 SER B CA 1
ATOM 3352 C C . SER B 1 21 ? -9.922 28.047 -4.734 1 96.06 21 SER B C 1
ATOM 3354 O O . SER B 1 21 ? -10.039 26.859 -5.043 1 96.06 21 SER B O 1
ATOM 3356 N N . LYS B 1 22 ? -9.617 28.984 -5.613 1 96.12 22 LYS B N 1
ATOM 3357 C CA . LYS B 1 22 ? -9.539 28.688 -7.039 1 96.12 22 LYS B CA 1
ATOM 3358 C C . LYS B 1 22 ? -8.172 28.109 -7.406 1 96.12 22 LYS B C 1
ATOM 3360 O O . LYS B 1 22 ? -8.031 27.453 -8.438 1 96.12 22 LYS B O 1
ATOM 3365 N N . PHE B 1 23 ? -7.152 28.422 -6.613 1 97.31 23 PHE B N 1
ATOM 3366 C CA . PHE B 1 23 ? -5.797 27.969 -6.898 1 97.31 23 PHE B CA 1
ATOM 3367 C C . PHE B 1 23 ? -5.586 26.547 -6.395 1 97.31 23 PHE B C 1
ATOM 3369 O O . PHE B 1 23 ? -5.312 26.328 -5.211 1 97.31 23 PHE B O 1
ATOM 3376 N N . GLY B 1 24 ? -5.652 25.594 -7.285 1 94.69 24 GLY B N 1
ATOM 3377 C CA . GLY B 1 24 ? -5.477 24.188 -6.922 1 94.69 24 GLY B CA 1
ATOM 3378 C C . GLY B 1 24 ? -6.789 23.453 -6.727 1 94.69 24 GLY B C 1
ATOM 3379 O O . GLY B 1 24 ? -6.824 22.391 -6.121 1 94.69 24 GLY B O 1
ATOM 3380 N N . ASP B 1 25 ? -7.848 24.047 -7.184 1 92 25 ASP B N 1
ATOM 3381 C CA . ASP B 1 25 ? -9.156 23.391 -7.113 1 92 25 ASP B CA 1
ATOM 3382 C C . ASP B 1 25 ? -9.133 22.047 -7.82 1 92 25 ASP B C 1
ATOM 3384 O O . ASP B 1 25 ? -8.938 21.984 -9.039 1 92 25 ASP B O 1
ATOM 3388 N N . ALA B 1 26 ? -9.344 20.984 -7.07 1 82.5 26 ALA B N 1
ATOM 3389 C CA . ALA B 1 26 ? -9.25 19.625 -7.598 1 82.5 26 ALA B CA 1
ATOM 3390 C C . ALA B 1 26 ? -10.508 19.234 -8.375 1 82.5 26 ALA B C 1
ATOM 3392 O O . ALA B 1 26 ? -10.539 18.203 -9.047 1 82.5 26 ALA B O 1
ATOM 3393 N N . GLY B 1 27 ? -11.555 20.078 -8.305 1 79.94 27 GLY B N 1
ATOM 3394 C CA . GLY B 1 27 ? -12.773 19.859 -9.07 1 79.94 27 GLY B CA 1
ATOM 3395 C C . GLY B 1 27 ? -13.82 19.062 -8.32 1 79.94 27 GLY B C 1
ATOM 3396 O O . GLY B 1 27 ? -14.953 18.922 -8.781 1 79.94 27 GLY B O 1
ATOM 3397 N N . HIS B 1 28 ? -13.477 18.5 -7.227 1 77.81 28 HIS B N 1
ATOM 3398 C CA . HIS B 1 28 ? -14.414 17.672 -6.469 1 77.81 28 HIS B CA 1
ATOM 3399 C C . HIS B 1 28 ? -14.484 18.125 -5.016 1 77.81 28 HIS B C 1
ATOM 3401 O O . HIS B 1 28 ? -14.641 17.297 -4.113 1 77.81 28 HIS B O 1
ATOM 3407 N N . GLY B 1 29 ? -14.234 19.422 -4.746 1 76.62 29 GLY B N 1
ATOM 3408 C CA . GLY B 1 29 ? -14.367 19.984 -3.41 1 76.62 29 GLY B CA 1
ATOM 3409 C C . GLY B 1 29 ? -13.047 20.078 -2.668 1 76.62 29 GLY B C 1
ATOM 3410 O O . GLY B 1 29 ? -12.953 20.734 -1.628 1 76.62 29 GLY B O 1
ATOM 3411 N N . GLY B 1 30 ? -11.969 19.547 -3.125 1 86.88 30 GLY B N 1
ATOM 3412 C CA . GLY B 1 30 ? -10.672 19.578 -2.471 1 86.88 30 GLY B CA 1
ATOM 3413 C C . GLY B 1 30 ? -9.68 20.484 -3.17 1 86.88 30 GLY B C 1
ATOM 3414 O O . GLY B 1 30 ? -9.977 21.062 -4.219 1 86.88 30 GLY B O 1
ATOM 3415 N N . ILE B 1 31 ? -8.656 20.875 -2.408 1 93.69 31 ILE B N 1
ATOM 3416 C CA . ILE B 1 31 ? -7.57 21.688 -2.924 1 93.69 31 ILE B CA 1
ATOM 3417 C C . ILE B 1 31 ? -6.277 20.875 -2.951 1 93.69 31 ILE B C 1
ATOM 3419 O O . ILE B 1 31 ? -5.961 20.172 -1.989 1 93.69 31 ILE B O 1
ATOM 3423 N N . THR B 1 32 ? -5.656 20.875 -4.051 1 94.62 32 THR B N 1
ATOM 3424 C CA . THR B 1 32 ? -4.273 20.422 -4.137 1 94.62 32 THR B CA 1
ATOM 3425 C C . THR B 1 32 ? -3.361 21.531 -4.633 1 94.62 32 THR B C 1
ATOM 3427 O O . THR B 1 32 ? -3.367 21.875 -5.816 1 94.62 32 THR B O 1
ATOM 3430 N N . ARG B 1 33 ? -2.631 22.062 -3.727 1 96.69 33 ARG B N 1
ATOM 3431 C CA . ARG B 1 33 ? -1.716 23.172 -3.992 1 96.69 33 ARG B CA 1
ATOM 3432 C C . ARG B 1 33 ? -0.33 22.875 -3.426 1 96.69 33 ARG B C 1
ATOM 3434 O O . ARG B 1 33 ? 0.079 23.484 -2.432 1 96.69 33 ARG B O 1
ATOM 3441 N N . PHE B 1 34 ? 0.434 22.062 -4.117 1 96.19 34 PHE B N 1
ATOM 3442 C CA . PHE B 1 34 ? 1.765 21.672 -3.664 1 96.19 34 PHE B CA 1
ATOM 3443 C C . PHE B 1 34 ? 2.719 22.859 -3.719 1 96.19 34 PHE B C 1
ATOM 3445 O O . PHE B 1 34 ? 2.561 23.75 -4.555 1 96.19 34 PHE B O 1
ATOM 3452 N N . SER B 1 35 ? 3.629 22.828 -2.873 1 96.94 35 SER B N 1
ATOM 3453 C CA . SER B 1 35 ? 4.582 23.938 -2.793 1 96.94 35 SER B CA 1
ATOM 3454 C C . SER B 1 35 ? 5.297 24.141 -4.125 1 96.94 35 SER B C 1
ATOM 3456 O O . SER B 1 35 ? 5.82 23.203 -4.715 1 96.94 35 SER B O 1
ATOM 3458 N N . LEU B 1 36 ? 5.234 25.312 -4.57 1 97.12 36 LEU B N 1
ATOM 3459 C CA . LEU B 1 36 ? 5.926 25.812 -5.75 1 97.12 36 LEU B CA 1
ATOM 3460 C C . LEU B 1 36 ? 5.395 25.156 -7.02 1 97.12 36 LEU B C 1
ATOM 3462 O O . LEU B 1 36 ? 6.066 25.172 -8.055 1 97.12 36 LEU B O 1
ATOM 3466 N N . SER B 1 37 ? 4.273 24.484 -6.938 1 96.88 37 SER B N 1
ATOM 3467 C CA . SER B 1 37 ? 3.529 24.078 -8.125 1 96.88 37 SER B CA 1
ATOM 3468 C C . SER B 1 37 ? 2.916 25.281 -8.836 1 96.88 37 SER B C 1
ATOM 3470 O O . SER B 1 37 ? 2.971 26.391 -8.336 1 96.88 37 SER B O 1
ATOM 3472 N N . GLU B 1 38 ? 2.334 24.984 -10 1 96.75 38 GLU B N 1
ATOM 3473 C CA . GLU B 1 38 ? 1.673 26.062 -10.742 1 96.75 38 GLU B CA 1
ATOM 3474 C C . GLU B 1 38 ? 0.57 26.703 -9.914 1 96.75 38 GLU B C 1
ATOM 3476 O O . GLU B 1 38 ? 0.451 27.938 -9.883 1 96.75 38 GLU B O 1
ATOM 3481 N N . ALA B 1 39 ? -0.231 25.906 -9.227 1 97.31 39 ALA B N 1
ATOM 3482 C CA . ALA B 1 39 ? -1.302 26.406 -8.367 1 97.31 39 ALA B CA 1
ATOM 3483 C C . ALA B 1 39 ? -0.743 27.266 -7.242 1 97.31 39 ALA B C 1
ATOM 3485 O O . ALA B 1 39 ? -1.312 28.312 -6.906 1 97.31 39 ALA B O 1
ATOM 3486 N N . ALA B 1 40 ? 0.358 26.859 -6.664 1 97.81 40 ALA B N 1
ATOM 3487 C CA . ALA B 1 40 ? 0.99 27.594 -5.578 1 97.81 40 ALA B CA 1
ATOM 3488 C C . ALA B 1 40 ? 1.542 28.938 -6.074 1 97.81 40 ALA B C 1
ATOM 3490 O O . ALA B 1 40 ? 1.478 29.938 -5.367 1 97.81 40 ALA B O 1
ATOM 3491 N N . LEU B 1 41 ? 2.082 28.922 -7.273 1 98.38 41 LEU B N 1
ATOM 3492 C CA . LEU B 1 41 ? 2.637 30.141 -7.844 1 98.38 41 LEU B CA 1
ATOM 3493 C C . LEU B 1 41 ? 1.532 31.141 -8.141 1 98.38 41 LEU B C 1
ATOM 3495 O O . LEU B 1 41 ? 1.726 32.344 -7.969 1 98.38 41 LEU B O 1
ATOM 3499 N N . GLN B 1 42 ? 0.418 30.625 -8.539 1 98.31 42 GLN B N 1
ATOM 3500 C CA . GLN B 1 42 ? -0.727 31.516 -8.766 1 98.31 42 GLN B CA 1
ATOM 3501 C C . GLN B 1 42 ? -1.188 32.156 -7.457 1 98.31 42 GLN B C 1
ATOM 3503 O O . GLN B 1 42 ? -1.491 33.344 -7.422 1 98.31 42 GLN B O 1
ATOM 3508 N N . ALA B 1 43 ? -1.243 31.391 -6.422 1 98.56 43 ALA B N 1
ATOM 3509 C CA . ALA B 1 43 ? -1.642 31.906 -5.117 1 98.56 43 ALA B CA 1
ATOM 3510 C C . ALA B 1 43 ? -0.648 32.938 -4.609 1 98.56 43 ALA B C 1
ATOM 3512 O O . ALA B 1 43 ? -1.045 33.969 -4.074 1 98.56 43 ALA B O 1
ATOM 3513 N N . ARG B 1 44 ? 0.604 32.625 -4.762 1 98.75 44 ARG B N 1
ATOM 3514 C CA . ARG B 1 44 ? 1.653 33.562 -4.352 1 98.75 44 ARG B CA 1
ATOM 3515 C C . ARG B 1 44 ? 1.554 34.875 -5.121 1 98.75 44 ARG B C 1
ATOM 3517 O O . ARG B 1 44 ? 1.729 35.969 -4.547 1 98.75 44 ARG B O 1
ATOM 3524 N N . ALA B 1 45 ? 1.326 34.75 -6.445 1 98.69 45 ALA B N 1
ATOM 3525 C CA . ALA B 1 45 ? 1.188 35.938 -7.27 1 98.69 45 ALA B CA 1
ATOM 3526 C C . ALA B 1 45 ? 0.012 36.812 -6.805 1 98.69 45 ALA B C 1
ATOM 3528 O O . ALA B 1 45 ? 0.115 38.031 -6.746 1 98.69 45 ALA B O 1
ATOM 3529 N N . GLU B 1 46 ? -1.087 36.156 -6.551 1 98.81 46 GLU B N 1
ATOM 3530 C CA . GLU B 1 46 ? -2.264 36.875 -6.066 1 98.81 46 GLU B CA 1
ATOM 3531 C C . GLU B 1 46 ? -1.979 37.562 -4.738 1 98.81 46 GLU B C 1
ATOM 3533 O O . GLU B 1 46 ? -2.385 38.719 -4.527 1 98.81 46 GLU B O 1
ATOM 3538 N N . PHE B 1 47 ? -1.337 36.875 -3.879 1 98.81 47 PHE B N 1
ATOM 3539 C CA . PHE B 1 47 ? -0.923 37.438 -2.602 1 98.81 47 PHE B CA 1
ATOM 3540 C C . PHE B 1 47 ? -0.097 38.719 -2.811 1 98.81 47 PHE B C 1
ATOM 3542 O O . PHE B 1 47 ? -0.406 39.75 -2.244 1 98.81 47 PHE B O 1
ATOM 3549 N N . CYS B 1 48 ? 0.958 38.625 -3.596 1 98.81 48 CYS B N 1
ATOM 3550 C CA . CYS B 1 48 ? 1.856 39.75 -3.842 1 98.81 48 CYS B CA 1
ATOM 3551 C C . CYS B 1 48 ? 1.106 40.906 -4.461 1 98.81 48 CYS B C 1
ATOM 3553 O O . CYS B 1 48 ? 1.306 42.062 -4.062 1 98.81 48 CYS B O 1
ATOM 3555 N N . ASN B 1 49 ? 0.294 40.562 -5.418 1 98.69 49 ASN B N 1
ATOM 3556 C CA . ASN B 1 49 ? -0.462 41.625 -6.094 1 98.69 49 ASN B CA 1
ATOM 3557 C C . ASN B 1 49 ? -1.334 42.406 -5.113 1 98.69 49 ASN B C 1
ATOM 3559 O O . ASN B 1 49 ? -1.34 43.625 -5.125 1 98.69 49 ASN B O 1
ATOM 3563 N N . ARG B 1 50 ? -2.037 41.688 -4.289 1 98.62 50 ARG B N 1
ATOM 3564 C CA . ARG B 1 50 ? -2.932 42.344 -3.334 1 98.62 50 ARG B CA 1
ATOM 3565 C C . ARG B 1 50 ? -2.145 43.156 -2.322 1 98.62 50 ARG B C 1
ATOM 3567 O O . ARG B 1 50 ? -2.535 44.281 -1.989 1 98.62 50 ARG B O 1
ATOM 3574 N N . MET B 1 51 ? -1.068 42.656 -1.869 1 98.75 51 MET B N 1
ATOM 3575 C CA . MET B 1 51 ? -0.272 43.344 -0.862 1 98.75 51 MET B CA 1
ATOM 3576 C C . MET B 1 51 ? 0.385 44.594 -1.452 1 98.75 51 MET B C 1
ATOM 3578 O O . MET B 1 51 ? 0.437 45.625 -0.804 1 98.75 51 MET B O 1
ATOM 3582 N N . LYS B 1 52 ? 0.872 44.469 -2.654 1 98.44 52 LYS B N 1
ATOM 3583 C CA . LYS B 1 52 ? 1.469 45.625 -3.334 1 98.44 52 LYS B CA 1
ATOM 3584 C C . LYS B 1 52 ? 0.449 46.75 -3.52 1 98.44 52 LYS B C 1
ATOM 3586 O O . LYS B 1 52 ? 0.776 47.938 -3.357 1 98.44 52 LYS B O 1
ATOM 3591 N N . THR B 1 53 ? -0.671 46.375 -3.916 1 97.56 53 THR B N 1
ATOM 3592 C CA . THR B 1 53 ? -1.74 47.344 -4.133 1 97.56 53 THR B CA 1
ATOM 3593 C C . THR B 1 53 ? -2.023 48.156 -2.859 1 97.56 53 THR B C 1
ATOM 3595 O O . THR B 1 53 ? -2.414 49.312 -2.92 1 97.56 53 THR B O 1
ATOM 3598 N N . MET B 1 54 ? -1.715 47.562 -1.691 1 96.56 54 MET B N 1
ATOM 3599 C CA . MET B 1 54 ? -1.943 48.188 -0.397 1 96.56 54 MET B CA 1
ATOM 3600 C C . MET B 1 54 ? -0.721 49 0.038 1 96.56 54 MET B C 1
ATOM 3602 O O . MET B 1 54 ? -0.712 49.562 1.123 1 96.56 54 MET B O 1
ATOM 3606 N N . GLY B 1 55 ? 0.336 48.906 -0.766 1 97.5 55 GLY B N 1
ATOM 3607 C CA . GLY B 1 55 ? 1.515 49.719 -0.482 1 97.5 55 GLY B CA 1
ATOM 3608 C C . GLY B 1 55 ? 2.605 48.938 0.232 1 97.5 55 GLY B C 1
ATOM 3609 O O . GLY B 1 55 ? 3.586 49.531 0.7 1 97.5 55 GLY B O 1
ATOM 3610 N N . ALA B 1 56 ? 2.504 47.688 0.282 1 98.56 56 ALA B N 1
ATOM 3611 C CA . ALA B 1 56 ? 3.51 46.875 0.969 1 98.56 56 ALA B CA 1
ATOM 3612 C C . ALA B 1 56 ? 4.734 46.656 0.084 1 98.56 56 ALA B C 1
ATOM 3614 O O . ALA B 1 56 ? 4.609 46.5 -1.13 1 98.56 56 ALA B O 1
ATOM 3615 N N . GLU B 1 57 ? 5.895 46.688 0.695 1 98.56 57 GLU B N 1
ATOM 3616 C CA . GLU B 1 57 ? 7.121 46.25 0.045 1 98.56 57 GLU B CA 1
ATOM 3617 C C . GLU B 1 57 ? 7.242 44.719 0.094 1 98.56 57 GLU B C 1
ATOM 3619 O O . GLU B 1 57 ? 7.031 44.125 1.144 1 98.56 57 GLU B O 1
ATOM 3624 N N . ILE B 1 58 ? 7.594 44.125 -1.057 1 98.75 58 ILE B N 1
ATOM 3625 C CA . ILE B 1 58 ? 7.695 42.688 -1.113 1 98.75 58 ILE B CA 1
ATOM 3626 C C . ILE B 1 58 ? 9.164 42.281 -1.124 1 98.75 58 ILE B C 1
ATOM 3628 O O . ILE B 1 58 ? 9.953 42.781 -1.929 1 98.75 58 ILE B O 1
ATOM 3632 N N . LYS B 1 59 ? 9.516 41.375 -0.208 1 98.56 59 LYS B N 1
ATOM 3633 C CA . LYS B 1 59 ? 10.82 40.719 -0.191 1 98.56 59 LYS B CA 1
ATOM 3634 C C . LYS B 1 59 ? 10.656 39.219 -0.119 1 98.56 59 LYS B C 1
ATOM 3636 O O . LYS B 1 59 ? 9.648 38.719 0.38 1 98.56 59 LYS B O 1
ATOM 3641 N N . THR B 1 60 ? 11.594 38.531 -0.691 1 98.75 60 THR B N 1
ATOM 3642 C CA . THR B 1 60 ? 11.648 37.062 -0.541 1 98.75 60 THR B CA 1
ATOM 3643 C C . THR B 1 60 ? 13.016 36.625 -0.012 1 98.75 60 THR B C 1
ATOM 3645 O O . THR B 1 60 ? 14.016 37.312 -0.214 1 98.75 60 THR B O 1
ATOM 3648 N N . ASP B 1 61 ? 13.062 35.594 0.704 1 98.75 61 ASP B N 1
ATOM 3649 C CA . ASP B 1 61 ? 14.344 35.062 1.171 1 98.75 61 ASP B CA 1
ATOM 3650 C C . ASP B 1 61 ? 14.797 33.875 0.32 1 98.75 61 ASP B C 1
ATOM 3652 O O . ASP B 1 61 ? 14.227 33.625 -0.738 1 98.75 61 ASP B O 1
ATOM 3656 N N . ASP B 1 62 ? 15.867 33.219 0.735 1 98.62 62 ASP B N 1
ATOM 3657 C CA . ASP B 1 62 ? 16.531 32.188 -0.076 1 98.62 62 ASP B CA 1
ATOM 3658 C C . ASP B 1 62 ? 15.766 30.875 -0.052 1 98.62 62 ASP B C 1
ATOM 3660 O O . ASP B 1 62 ? 16.141 29.922 -0.733 1 98.62 62 ASP B O 1
ATOM 3664 N N . MET B 1 63 ? 14.664 30.828 0.703 1 98.69 63 MET B N 1
ATOM 3665 C CA . MET B 1 63 ? 13.789 29.656 0.727 1 98.69 63 MET B CA 1
ATOM 3666 C C . MET B 1 63 ? 12.422 30 0.15 1 98.69 63 MET B C 1
ATOM 3668 O O . MET B 1 63 ? 11.453 29.281 0.383 1 98.69 63 MET B O 1
ATOM 3672 N N . ALA B 1 64 ? 12.305 31.094 -0.519 1 98.62 64 ALA B N 1
ATOM 3673 C CA . ALA B 1 64 ? 11.117 31.578 -1.227 1 98.62 64 ALA B CA 1
ATOM 3674 C C . ALA B 1 64 ? 10.039 32 -0.247 1 98.62 64 ALA B C 1
ATOM 3676 O O . ALA B 1 64 ? 8.867 32.125 -0.615 1 98.62 64 ALA B O 1
ATOM 3677 N N . ASN B 1 65 ? 10.352 32.188 1.033 1 98.88 65 ASN B N 1
ATOM 3678 C CA . ASN B 1 65 ? 9.383 32.844 1.895 1 98.88 65 ASN B CA 1
ATOM 3679 C C . ASN B 1 65 ? 9.117 34.281 1.432 1 98.88 65 ASN B C 1
ATOM 3681 O O . ASN B 1 65 ? 10.039 34.969 0.977 1 98.88 65 ASN B O 1
ATOM 3685 N N . ILE B 1 66 ? 7.906 34.75 1.557 1 98.88 66 ILE B N 1
ATOM 3686 C CA . ILE B 1 66 ? 7.547 36.094 1.114 1 98.88 66 ILE B CA 1
ATOM 3687 C C . ILE B 1 66 ? 7.258 36.969 2.326 1 98.88 66 ILE B C 1
ATOM 3689 O O . ILE B 1 66 ? 6.559 36.562 3.254 1 98.88 66 ILE B O 1
ATOM 3693 N N . TYR B 1 67 ? 7.809 38.125 2.293 1 98.81 67 TYR B N 1
ATOM 3694 C CA . TYR B 1 67 ? 7.578 39.156 3.305 1 98.81 67 TYR B CA 1
ATOM 3695 C C . TYR B 1 67 ? 6.934 40.375 2.689 1 98.81 67 TYR B C 1
ATOM 3697 O O . TYR B 1 67 ? 7.555 41.094 1.885 1 98.81 67 TYR B O 1
ATOM 3705 N N . ALA B 1 68 ? 5.703 40.625 2.98 1 98.94 68 ALA B N 1
ATOM 3706 C CA . ALA B 1 68 ? 5.031 41.844 2.607 1 98.94 68 ALA B CA 1
ATOM 3707 C C . ALA B 1 68 ? 5.055 42.844 3.758 1 98.94 68 ALA B C 1
ATOM 3709 O O . ALA B 1 68 ? 4.383 42.656 4.773 1 98.94 68 ALA B O 1
ATOM 3710 N N . ILE B 1 69 ? 5.727 43.938 3.605 1 98.75 69 ILE B N 1
ATOM 3711 C CA . ILE B 1 69 ? 6.062 44.844 4.715 1 98.75 69 ILE B CA 1
ATOM 3712 C C . ILE B 1 69 ? 5.262 46.125 4.602 1 98.75 69 ILE B C 1
ATOM 3714 O O . ILE B 1 69 ? 5.375 46.844 3.609 1 98.75 69 ILE B O 1
ATOM 3718 N N . LEU B 1 70 ? 4.422 46.375 5.562 1 98.5 70 LEU B N 1
ATOM 3719 C CA . LEU B 1 70 ? 3.859 47.719 5.789 1 98.5 70 LEU B CA 1
ATOM 3720 C C . LEU B 1 70 ? 4.711 48.5 6.781 1 98.5 70 LEU B C 1
ATOM 3722 O O . LEU B 1 70 ? 4.812 48.125 7.949 1 98.5 70 LEU B O 1
ATOM 3726 N N . LYS B 1 71 ? 5.23 49.594 6.344 1 97.56 71 LYS B N 1
ATOM 3727 C CA . LYS B 1 71 ? 6.152 50.344 7.168 1 97.56 71 LYS B CA 1
ATOM 3728 C C . LYS B 1 71 ? 5.434 50.969 8.359 1 97.56 71 LYS B C 1
ATOM 3730 O O . LYS B 1 71 ? 4.273 51.375 8.258 1 97.56 71 LYS B O 1
ATOM 3735 N N . GLY B 1 72 ? 6.105 51.031 9.492 1 97.25 72 GLY B N 1
ATOM 3736 C CA . GLY B 1 72 ? 5.648 51.781 10.664 1 97.25 72 GLY B CA 1
ATOM 3737 C C . GLY B 1 72 ? 6.195 53.188 10.734 1 97.25 72 GLY B C 1
ATOM 3738 O O . GLY B 1 72 ? 6.98 53.594 9.875 1 97.25 72 GLY B O 1
ATOM 3739 N N . SER B 1 73 ? 5.766 53.906 11.742 1 97.44 73 SER B N 1
ATOM 3740 C CA . SER B 1 73 ? 6.184 55.312 11.867 1 97.44 73 SER B CA 1
ATOM 3741 C C . SER B 1 73 ? 7.562 55.406 12.508 1 97.44 73 SER B C 1
ATOM 3743 O O . SER B 1 73 ? 8.203 56.469 12.445 1 97.44 73 SER B O 1
ATOM 3745 N N . GLU B 1 74 ? 8.039 54.312 13.078 1 97.62 74 GLU B N 1
ATOM 3746 C CA . GLU B 1 74 ? 9.328 54.312 13.766 1 97.62 74 GLU B CA 1
ATOM 3747 C C . GLU B 1 74 ? 10.227 53.188 13.258 1 97.62 74 GLU B C 1
ATOM 3749 O O . GLU B 1 74 ? 9.742 52.25 12.625 1 97.62 74 GLU B O 1
ATOM 3754 N N . ASP B 1 75 ? 11.531 53.375 13.469 1 95.81 75 ASP B N 1
ATOM 3755 C CA . ASP B 1 75 ? 12.492 52.312 13.141 1 95.81 75 ASP B CA 1
ATOM 3756 C C . ASP B 1 75 ? 12.578 51.281 14.25 1 95.81 75 ASP B C 1
ATOM 3758 O O . ASP B 1 75 ? 13.5 51.312 15.07 1 95.81 75 ASP B O 1
ATOM 3762 N N . LEU B 1 76 ? 11.586 50.438 14.32 1 97.56 76 LEU B N 1
ATOM 3763 C CA . LEU B 1 76 ? 11.469 49.406 15.344 1 97.56 76 LEU B CA 1
ATOM 3764 C C . LEU B 1 76 ? 11.328 48.031 14.703 1 97.56 76 LEU B C 1
ATOM 3766 O O . LEU B 1 76 ? 10.945 47.906 13.539 1 97.56 76 LEU B O 1
ATOM 3770 N N . PRO B 1 77 ? 11.672 47.031 15.43 1 97.94 77 PRO B N 1
ATOM 3771 C CA . PRO B 1 77 ? 11.422 45.688 14.914 1 97.94 77 PRO B CA 1
ATOM 3772 C C . PRO B 1 77 ? 9.945 45.438 14.633 1 97.94 77 PRO B C 1
ATOM 3774 O O . PRO B 1 77 ? 9.078 45.875 15.391 1 97.94 77 PRO B O 1
ATOM 3777 N N . GLY B 1 78 ? 9.711 44.688 13.672 1 98.19 78 GLY B N 1
ATOM 3778 C CA . GLY B 1 78 ? 8.352 44.531 13.18 1 98.19 78 GLY B CA 1
ATOM 3779 C C . GLY B 1 78 ? 7.605 43.375 13.844 1 98.19 78 GLY B C 1
ATOM 3780 O O . GLY B 1 78 ? 8.203 42.594 14.578 1 98.19 78 GLY B O 1
ATOM 3781 N N . VAL B 1 79 ? 6.309 43.344 13.68 1 98.62 79 VAL B N 1
ATOM 3782 C CA . VAL B 1 79 ? 5.434 42.25 14.039 1 98.62 79 VAL B CA 1
ATOM 3783 C C . VAL B 1 79 ? 5.051 41.469 12.781 1 98.62 79 VAL B C 1
ATOM 3785 O O . VAL B 1 79 ? 4.582 42.031 11.797 1 98.62 79 VAL B O 1
ATOM 3788 N N . VAL B 1 80 ? 5.277 40.156 12.805 1 98.75 80 VAL B N 1
ATOM 3789 C CA . VAL B 1 80 ? 5.039 39.344 11.609 1 98.75 80 VAL B CA 1
ATOM 3790 C C . VAL B 1 80 ? 3.84 38.438 11.836 1 98.75 80 VAL B C 1
ATOM 3792 O O . VAL B 1 80 ? 3.682 37.875 12.914 1 98.75 80 VAL B O 1
ATOM 3795 N N . MET B 1 81 ? 2.914 38.438 10.945 1 98.88 81 MET B N 1
ATOM 3796 C CA . MET B 1 81 ? 1.858 37.438 10.812 1 98.88 81 MET B CA 1
ATOM 3797 C C . MET B 1 81 ? 2.174 36.469 9.695 1 98.88 81 MET B C 1
ATOM 3799 O O . MET B 1 81 ? 2.24 36.844 8.523 1 98.88 81 MET B O 1
ATOM 3803 N N . ALA B 1 82 ? 2.332 35.156 10.07 1 98.75 82 ALA B N 1
ATOM 3804 C CA . ALA B 1 82 ? 2.881 34.219 9.07 1 98.75 82 ALA B CA 1
ATOM 3805 C C . ALA B 1 82 ? 2.115 32.906 9.062 1 98.75 82 ALA B C 1
ATOM 3807 O O . ALA B 1 82 ? 1.672 32.438 10.109 1 98.75 82 ALA B O 1
ATOM 3808 N N . SER B 1 83 ? 1.914 32.312 7.953 1 98.75 83 SER B N 1
ATOM 3809 C CA . SER B 1 83 ? 1.393 30.984 7.711 1 98.75 83 SER B CA 1
ATOM 3810 C C . SER B 1 83 ? 1.767 30.484 6.316 1 98.75 83 SER B C 1
ATOM 3812 O O . SER B 1 83 ? 2.727 30.969 5.719 1 98.75 83 SER B O 1
ATOM 3814 N N . HIS B 1 84 ? 1.152 29.453 5.809 1 98.62 84 HIS B N 1
ATOM 3815 C CA . HIS B 1 84 ? 1.565 28.859 4.539 1 98.62 84 HIS B CA 1
ATOM 3816 C C . HIS B 1 84 ? 0.402 28.797 3.555 1 98.62 84 HIS B C 1
ATOM 3818 O O . HIS B 1 84 ? -0.759 28.922 3.953 1 98.62 84 HIS B O 1
ATOM 3824 N N . LEU B 1 85 ? 0.771 28.609 2.26 1 98.31 85 LEU B N 1
ATOM 3825 C CA . LEU B 1 85 ? -0.236 28.578 1.206 1 98.31 85 LEU B CA 1
ATOM 3826 C C . LEU B 1 85 ? -0.394 27.172 0.646 1 98.31 85 LEU B C 1
ATOM 3828 O O . LEU B 1 85 ? -1.378 26.875 -0.036 1 98.31 85 LEU B O 1
ATOM 3832 N N . ASP B 1 86 ? 0.609 26.297 0.882 1 97.19 86 ASP B N 1
ATOM 3833 C CA . ASP B 1 86 ? 0.571 24.953 0.288 1 97.19 86 ASP B CA 1
ATOM 3834 C C . ASP B 1 86 ? -0.415 24.062 1.026 1 97.19 86 ASP B C 1
ATOM 3836 O O . ASP B 1 86 ? -0.825 24.359 2.148 1 97.19 86 ASP B O 1
ATOM 3840 N N . SER B 1 87 ? -0.868 23.016 0.344 1 94.69 87 SER B N 1
ATOM 3841 C CA . SER B 1 87 ? -1.806 22.047 0.918 1 94.69 87 SER B CA 1
ATOM 3842 C C . SER B 1 87 ? -1.303 20.625 0.755 1 94.69 87 SER B C 1
ATOM 3844 O O . SER B 1 87 ? -0.341 20.375 0.023 1 94.69 87 SER B O 1
ATOM 3846 N N . VAL B 1 88 ? -1.873 19.719 1.534 1 91.19 88 VAL B N 1
ATOM 3847 C CA . VAL B 1 88 ? -1.725 18.312 1.237 1 91.19 88 VAL B CA 1
ATOM 3848 C C . VAL B 1 88 ? -2.547 17.953 0.001 1 91.19 88 VAL B C 1
ATOM 3850 O O . VAL B 1 88 ? -3.279 18.781 -0.529 1 91.19 88 VAL B O 1
ATOM 3853 N N . ARG B 1 89 ? -2.318 16.734 -0.482 1 89.19 89 ARG B N 1
ATOM 3854 C CA . ARG B 1 89 ? -3.125 16.266 -1.604 1 89.19 89 ARG B CA 1
ATOM 3855 C C . ARG B 1 89 ? -4.598 16.172 -1.22 1 89.19 89 ARG B C 1
ATOM 3857 O O . ARG B 1 89 ? -4.945 15.555 -0.212 1 89.19 89 ARG B O 1
ATOM 3864 N N . ASN B 1 90 ? -5.449 16.797 -1.917 1 88.81 90 ASN B N 1
ATOM 3865 C CA . ASN B 1 90 ? -6.895 16.797 -1.705 1 88.81 90 ASN B CA 1
ATOM 3866 C C . ASN B 1 90 ? -7.254 17.312 -0.314 1 88.81 90 ASN B C 1
ATOM 3868 O O . ASN B 1 90 ? -8.055 16.688 0.392 1 88.81 90 ASN B O 1
ATOM 3872 N N . GLY B 1 91 ? -6.574 18.328 0.05 1 91.38 91 GLY B N 1
ATOM 3873 C CA . GLY B 1 91 ? -6.875 18.984 1.313 1 91.38 91 GLY B CA 1
ATOM 3874 C C . GLY B 1 91 ? -7.988 20 1.205 1 91.38 91 GLY B C 1
ATOM 3875 O O . GLY B 1 91 ? -8.836 19.922 0.312 1 91.38 91 GLY B O 1
ATOM 3876 N N . GLY B 1 92 ? -8.078 20.859 2.172 1 90.88 92 GLY B N 1
ATOM 3877 C CA . GLY B 1 92 ? -9.07 21.922 2.168 1 90.88 92 GLY B CA 1
ATOM 3878 C C . GLY B 1 92 ? -8.484 23.297 1.885 1 90.88 92 GLY B C 1
ATOM 3879 O O . GLY B 1 92 ? -7.301 23.422 1.576 1 90.88 92 GLY B O 1
ATOM 3880 N N . ASN B 1 93 ? -9.359 24.281 1.939 1 93.06 93 ASN B N 1
ATOM 3881 C CA . ASN B 1 93 ? -8.945 25.641 1.6 1 93.06 93 ASN B CA 1
ATOM 3882 C C . ASN B 1 93 ? -8.773 26.5 2.846 1 93.06 93 ASN B C 1
ATOM 3884 O O . ASN B 1 93 ? -8.969 27.719 2.797 1 93.06 93 ASN B O 1
ATOM 3888 N N . TYR B 1 94 ? -8.438 25.891 3.992 1 97.38 94 TYR B N 1
ATOM 3889 C CA . TYR B 1 94 ? -8.344 26.688 5.207 1 97.38 94 TYR B CA 1
ATOM 3890 C C . TYR B 1 94 ? -7.059 26.391 5.965 1 97.38 94 TYR B C 1
ATOM 3892 O O . TYR B 1 94 ? -6.434 27.281 6.531 1 97.38 94 TYR B O 1
ATOM 3900 N N . ASP B 1 95 ? -6.613 25.188 5.918 1 95.62 95 ASP B N 1
ATOM 3901 C CA . ASP B 1 95 ? -5.383 24.781 6.594 1 95.62 95 ASP B CA 1
ATOM 3902 C C . ASP B 1 95 ? -4.184 25.562 6.07 1 95.62 95 ASP B C 1
ATOM 3904 O O . ASP B 1 95 ? -3.764 25.375 4.926 1 95.62 95 ASP B O 1
ATOM 3908 N N . GLY B 1 96 ? -3.635 26.312 6.863 1 97.12 96 GLY B N 1
ATOM 3909 C CA . GLY B 1 96 ? -2.49 27.141 6.516 1 97.12 96 GLY B CA 1
ATOM 3910 C C . GLY B 1 96 ? -2.875 28.422 5.805 1 97.12 96 GLY B C 1
ATOM 3911 O O . GLY B 1 96 ? -2.535 29.516 6.258 1 97.12 96 GLY B O 1
ATOM 3912 N N . VAL B 1 97 ? -3.645 28.344 4.75 1 98 97 VAL B N 1
ATOM 3913 C CA . VAL B 1 97 ? -3.98 29.469 3.895 1 98 97 VAL B CA 1
ATOM 3914 C C . VAL B 1 97 ? -4.801 30.484 4.684 1 98 97 VAL B C 1
ATOM 3916 O O . VAL B 1 97 ? -4.703 31.688 4.445 1 98 97 VAL B O 1
ATOM 3919 N N . LEU B 1 98 ? -5.594 30.031 5.598 1 98.62 98 LEU B N 1
ATOM 3920 C CA . LEU B 1 98 ? -6.402 30.953 6.391 1 98.62 98 LEU B CA 1
ATOM 3921 C C . LEU B 1 98 ? -5.516 31.922 7.164 1 98.62 98 LEU B C 1
ATOM 3923 O O . LEU B 1 98 ? -5.879 33.094 7.359 1 98.62 98 LEU B O 1
ATOM 3927 N N . GLY B 1 99 ? -4.402 31.422 7.676 1 98.81 99 GLY B N 1
ATOM 3928 C CA . GLY B 1 99 ? -3.469 32.281 8.375 1 98.81 99 GLY B CA 1
ATOM 3929 C C . GLY B 1 99 ? -2.934 33.406 7.504 1 98.81 99 GLY B C 1
ATOM 3930 O O . GLY B 1 99 ? -2.754 34.531 7.977 1 98.81 99 GLY B O 1
ATOM 3931 N N . VAL B 1 100 ? -2.689 33.125 6.266 1 98.88 100 VAL B N 1
ATOM 3932 C CA . VAL B 1 100 ? -2.234 34.125 5.324 1 98.88 100 VAL B CA 1
ATOM 3933 C C . VAL B 1 100 ? -3.375 35.094 5.012 1 98.88 100 VAL B C 1
ATOM 3935 O O . VAL B 1 100 ? -3.184 36.312 5.016 1 98.88 100 VAL B O 1
ATOM 3938 N N . LEU B 1 101 ? -4.539 34.562 4.824 1 98.88 101 LEU B N 1
ATOM 3939 C CA . LEU B 1 101 ? -5.688 35.375 4.43 1 98.88 101 LEU B CA 1
ATOM 3940 C C . LEU B 1 101 ? -6.102 36.312 5.559 1 98.88 101 LEU B C 1
ATOM 3942 O O . LEU B 1 101 ? -6.461 37.469 5.312 1 98.88 101 LEU B O 1
ATOM 3946 N N . THR B 1 102 ? -6.121 35.812 6.766 1 98.88 102 THR B N 1
ATOM 3947 C CA . THR B 1 102 ? -6.465 36.656 7.898 1 98.88 102 THR B CA 1
ATOM 3948 C C . THR B 1 102 ? -5.402 37.75 8.109 1 98.88 102 THR B C 1
ATOM 3950 O O . THR B 1 102 ? -5.719 38.875 8.453 1 98.88 102 THR B O 1
ATOM 3953 N N . ALA B 1 103 ? -4.148 37.375 7.91 1 98.94 103 ALA B N 1
ATOM 3954 C CA . ALA B 1 103 ? -3.074 38.375 7.988 1 98.94 103 ALA B CA 1
ATOM 3955 C C . ALA B 1 103 ? -3.25 39.469 6.934 1 98.94 103 ALA B C 1
ATOM 3957 O O . ALA B 1 103 ? -3.043 40.656 7.215 1 98.94 103 ALA B O 1
ATOM 3958 N N . MET B 1 104 ? -3.613 39.031 5.75 1 98.88 104 MET B N 1
ATOM 3959 C CA . MET B 1 104 ? -3.893 40 4.684 1 98.88 104 MET B CA 1
ATOM 3960 C C . MET B 1 104 ? -5.031 40.938 5.078 1 98.88 104 MET B C 1
ATOM 3962 O O . MET B 1 104 ? -4.969 42.125 4.828 1 98.88 104 MET B O 1
ATOM 3966 N N . GLU B 1 105 ? -6.051 40.406 5.641 1 98.88 105 GLU B N 1
ATOM 3967 C CA . GLU B 1 105 ? -7.203 41.219 6.027 1 98.88 105 GLU B CA 1
ATOM 3968 C C . GLU B 1 105 ? -6.836 42.188 7.133 1 98.88 105 GLU B C 1
ATOM 3970 O O . GLU B 1 105 ? -7.328 43.312 7.148 1 98.88 105 GLU B O 1
ATOM 3975 N N . VAL B 1 106 ? -6.051 41.75 8.086 1 98.81 106 VAL B N 1
ATOM 3976 C CA . VAL B 1 106 ? -5.57 42.625 9.141 1 98.81 106 VAL B CA 1
ATOM 3977 C C . VAL B 1 106 ? -4.793 43.781 8.516 1 98.81 106 VAL B C 1
ATOM 3979 O O . VAL B 1 106 ? -5.035 44.938 8.844 1 98.81 106 VAL B O 1
ATOM 3982 N N . ALA B 1 107 ? -3.895 43.5 7.609 1 98.75 107 ALA B N 1
ATOM 3983 C CA . ALA B 1 107 ? -3.105 44.531 6.934 1 98.75 107 ALA B CA 1
ATOM 3984 C C . ALA B 1 107 ? -4.004 45.469 6.168 1 98.75 107 ALA B C 1
ATOM 3986 O O . ALA B 1 107 ? -3.812 46.688 6.23 1 98.75 107 ALA B O 1
ATOM 3987 N N . GLU B 1 108 ? -4.918 44.906 5.469 1 98.69 108 GLU B N 1
ATOM 3988 C CA . GLU B 1 108 ? -5.812 45.75 4.68 1 98.69 108 GLU B CA 1
ATOM 3989 C C . GLU B 1 108 ? -6.652 46.656 5.578 1 98.69 108 GLU B C 1
ATOM 3991 O O . GLU B 1 108 ? -6.918 47.812 5.23 1 98.69 108 GLU B O 1
ATOM 3996 N N . THR B 1 109 ? -7.117 46.156 6.656 1 98.62 109 THR B N 1
ATOM 3997 C CA . THR B 1 109 ? -7.875 46.938 7.613 1 98.62 109 THR B CA 1
ATOM 3998 C C . THR B 1 109 ? -7.023 48.094 8.164 1 98.62 109 THR B C 1
ATOM 4000 O O . THR B 1 109 ? -7.492 49.219 8.273 1 98.62 109 THR B O 1
ATOM 4003 N N . ILE B 1 110 ? -5.793 47.812 8.477 1 98.19 110 ILE B N 1
ATOM 4004 C CA . ILE B 1 110 ? -4.875 48.812 8.984 1 98.19 110 ILE B CA 1
ATOM 4005 C C . ILE B 1 110 ? -4.727 49.938 7.957 1 98.19 110 ILE B C 1
ATOM 4007 O O . ILE B 1 110 ? -4.801 51.125 8.297 1 98.19 110 ILE B O 1
ATOM 4011 N N . VAL B 1 111 ? -4.594 49.562 6.707 1 98.19 111 VAL B N 1
ATOM 4012 C CA . VAL B 1 111 ? -4.355 50.531 5.637 1 98.19 111 VAL B CA 1
ATOM 4013 C C . VAL B 1 111 ? -5.641 51.312 5.344 1 98.19 111 VAL B C 1
ATOM 4015 O O . VAL B 1 111 ? -5.629 52.531 5.273 1 98.19 111 VAL B O 1
ATOM 4018 N N . THR B 1 112 ? -6.742 50.625 5.176 1 97.38 112 THR B N 1
ATOM 4019 C CA . THR B 1 112 ? -8.008 51.219 4.766 1 97.38 112 THR B CA 1
ATOM 4020 C C . THR B 1 112 ? -8.547 52.125 5.852 1 97.38 112 THR B C 1
ATOM 4022 O O . THR B 1 112 ? -9.125 53.188 5.559 1 97.38 112 THR B O 1
ATOM 4025 N N . GLU B 1 113 ? -8.344 51.719 7.125 1 96.88 113 GLU B N 1
ATOM 4026 C CA . GLU B 1 113 ? -8.852 52.5 8.25 1 96.88 113 GLU B CA 1
ATOM 4027 C C . GLU B 1 113 ? -7.797 53.469 8.773 1 96.88 113 GLU B C 1
ATOM 4029 O O . GLU B 1 113 ? -8.031 54.188 9.75 1 96.88 113 GLU B O 1
ATOM 4034 N N . LYS B 1 114 ? -6.66 53.469 8.195 1 96.62 114 LYS B N 1
ATOM 4035 C CA . LYS B 1 114 ? -5.551 54.344 8.555 1 96.62 114 LYS B CA 1
ATOM 4036 C C . LYS B 1 114 ? -5.191 54.219 10.031 1 96.62 114 LYS B C 1
ATOM 4038 O O . LYS B 1 114 ? -5.078 55.219 10.742 1 96.62 114 LYS B O 1
ATOM 4043 N N . ILE B 1 115 ? -5.121 53.031 10.461 1 96.88 115 ILE B N 1
ATOM 4044 C CA . ILE B 1 115 ? -4.75 52.75 11.844 1 96.88 115 ILE B CA 1
ATOM 4045 C C . ILE B 1 115 ? -3.256 53.031 1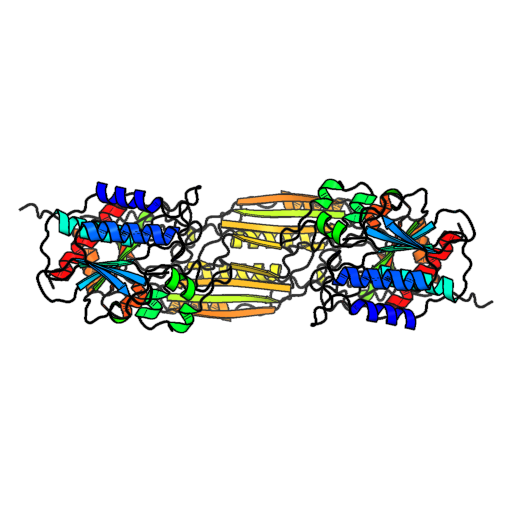2.039 1 96.88 115 ILE B C 1
ATOM 4047 O O . ILE B 1 115 ? -2.424 52.406 11.352 1 96.88 115 ILE B O 1
ATOM 4051 N N . SER B 1 116 ? -2.965 53.906 12.992 1 96.25 116 SER B N 1
ATOM 4052 C CA . SER B 1 116 ? -1.564 54.219 13.258 1 96.25 116 SER B CA 1
ATOM 4053 C C . SER B 1 116 ? -0.857 53.062 13.938 1 96.25 116 SER B C 1
ATOM 4055 O O . SER B 1 116 ? -1.438 52.375 14.797 1 96.25 116 SER B O 1
ATOM 4057 N N . HIS B 1 117 ? 0.385 52.844 13.562 1 97.19 117 HIS B N 1
ATOM 4058 C CA . HIS B 1 117 ? 1.24 51.844 14.188 1 97.19 117 HIS B CA 1
ATOM 4059 C C . HIS B 1 117 ? 2.711 52.25 14.086 1 97.19 117 HIS B C 1
ATOM 4061 O O . HIS B 1 117 ? 3.135 52.844 13.094 1 97.19 117 HIS B O 1
ATOM 4067 N N . ARG B 1 118 ? 3.441 51.969 15.133 1 98.12 118 ARG B N 1
ATOM 4068 C CA . ARG B 1 118 ? 4.844 52.375 15.234 1 98.12 118 ARG B CA 1
ATOM 4069 C C . ARG B 1 118 ? 5.746 51.375 14.516 1 98.12 118 ARG B C 1
ATOM 4071 O O . ARG B 1 118 ? 6.672 51.781 13.805 1 98.12 118 ARG B O 1
ATOM 4078 N N . ARG B 1 119 ? 5.469 50.188 14.672 1 98.38 119 ARG B N 1
ATOM 4079 C CA . ARG B 1 119 ? 6.297 49.094 14.148 1 98.38 119 ARG B CA 1
ATOM 4080 C C . ARG B 1 119 ? 5.848 48.688 12.758 1 98.38 119 ARG B C 1
ATOM 4082 O O . ARG B 1 119 ? 4.66 48.75 12.438 1 98.38 119 ARG B O 1
ATOM 4089 N N . PRO B 1 120 ? 6.812 48.219 11.945 1 98.5 120 PRO B N 1
ATOM 4090 C CA . PRO B 1 120 ? 6.379 47.594 10.703 1 98.5 120 PRO B CA 1
ATOM 4091 C C . PRO B 1 120 ? 5.477 46.375 10.953 1 98.5 120 PRO B C 1
ATOM 4093 O O . PRO B 1 120 ? 5.699 45.625 11.898 1 98.5 120 PRO B O 1
ATOM 4096 N N . VAL B 1 121 ? 4.453 46.281 10.141 1 98.69 121 VAL B N 1
ATOM 4097 C CA . VAL B 1 121 ? 3.566 45.125 10.141 1 98.69 121 VAL B CA 1
ATOM 4098 C C . VAL B 1 121 ? 3.82 44.281 8.898 1 98.69 121 VAL B C 1
ATOM 4100 O O . VAL B 1 121 ? 3.723 44.75 7.773 1 98.69 121 VAL B O 1
ATOM 4103 N N . ILE B 1 122 ? 4.176 42.969 9.086 1 98.81 122 ILE B N 1
ATOM 4104 C CA . ILE B 1 122 ? 4.582 42.125 7.973 1 98.81 122 ILE B CA 1
ATOM 4105 C C . ILE B 1 122 ? 3.588 40.969 7.816 1 98.81 122 ILE B C 1
ATOM 4107 O O . ILE B 1 122 ? 3.217 40.312 8.797 1 98.81 122 ILE B O 1
ATOM 4111 N N . VAL B 1 123 ? 3.082 40.781 6.625 1 98.88 123 VAL B N 1
ATOM 4112 C CA . VAL B 1 123 ? 2.396 39.531 6.25 1 98.88 123 VAL B CA 1
ATOM 4113 C C . VAL B 1 123 ? 3.373 38.594 5.551 1 98.88 123 VAL B C 1
ATOM 4115 O O . VAL B 1 123 ? 3.951 38.938 4.516 1 98.88 123 VAL B O 1
ATOM 4118 N N . MET B 1 124 ? 3.514 37.406 6.125 1 98.88 124 MET B N 1
ATOM 4119 C CA . MET B 1 124 ? 4.562 36.5 5.645 1 98.88 124 MET B CA 1
ATOM 4120 C C . MET B 1 124 ? 3.979 35.156 5.207 1 98.88 124 MET B C 1
ATOM 4122 O O . MET B 1 124 ? 3.029 34.656 5.82 1 98.88 124 MET B O 1
ATOM 4126 N N . VAL B 1 125 ? 4.523 34.594 4.113 1 98.88 125 VAL B N 1
ATOM 4127 C CA . VAL B 1 125 ? 4.164 33.281 3.619 1 98.88 125 VAL B CA 1
ATOM 4128 C C . VAL B 1 125 ? 5.344 32.312 3.795 1 98.88 125 VAL B C 1
ATOM 4130 O O . VAL B 1 125 ? 6.402 32.5 3.188 1 98.88 125 VAL B O 1
ATOM 4133 N N . TRP B 1 126 ? 5.145 31.281 4.648 1 98.75 126 TRP B N 1
ATOM 4134 C CA . TRP B 1 126 ? 6.113 30.188 4.738 1 98.75 126 TRP B CA 1
ATOM 4135 C C . TRP B 1 126 ? 6.031 29.297 3.512 1 98.75 126 TRP B C 1
ATOM 4137 O O . TRP B 1 126 ? 4.941 29.031 2.992 1 98.75 126 TRP B O 1
ATOM 4147 N N . THR B 1 127 ? 7.18 28.797 3.102 1 98.69 127 THR B N 1
ATOM 4148 C CA . THR B 1 127 ? 7.215 27.891 1.97 1 98.69 127 THR B CA 1
ATOM 4149 C C . THR B 1 127 ? 7.281 26.438 2.449 1 98.69 127 THR B C 1
ATOM 4151 O O . THR B 1 127 ? 8.055 26.109 3.352 1 98.69 127 THR B O 1
ATOM 4154 N N . ASN B 1 128 ? 6.438 25.594 1.965 1 97.94 128 ASN B N 1
ATOM 4155 C CA . ASN B 1 128 ? 6.484 24.141 2.053 1 97.94 128 ASN B CA 1
ATOM 4156 C C . ASN B 1 128 ? 6.285 23.656 3.486 1 97.94 128 ASN B C 1
ATOM 4158 O O . ASN B 1 128 ? 7.078 22.875 4 1 97.94 128 ASN B O 1
ATOM 4162 N N . GLU B 1 129 ? 5.25 24.188 4.117 1 97 129 GLU B N 1
ATOM 4163 C CA . GLU B 1 129 ? 4.926 23.75 5.469 1 97 129 GLU B CA 1
ATOM 4164 C C . GLU B 1 129 ? 4.477 22.281 5.477 1 97 129 GLU B C 1
ATOM 4166 O O . GLU B 1 129 ? 4.867 21.516 6.355 1 97 129 GLU B O 1
ATOM 4171 N N . GLU B 1 130 ? 3.723 21.844 4.504 1 92.94 130 GLU B N 1
ATOM 4172 C CA . GLU B 1 130 ? 3.111 20.516 4.492 1 92.94 130 GLU B CA 1
ATOM 4173 C C . GLU B 1 130 ? 4.121 19.438 4.098 1 92.94 130 GLU B C 1
ATOM 4175 O O . GLU B 1 130 ? 3.965 18.266 4.453 1 92.94 130 GLU B O 1
ATOM 4180 N N . GLY B 1 131 ? 5.102 19.844 3.252 1 93.75 131 GLY B N 1
ATOM 4181 C CA . GLY B 1 131 ? 6.07 18.875 2.775 1 93.75 131 GLY B CA 1
ATOM 4182 C C . GLY B 1 131 ? 5.445 17.781 1.938 1 93.75 131 GLY B C 1
ATOM 4183 O O . GLY B 1 131 ? 5.945 16.641 1.916 1 93.75 131 GLY B O 1
ATOM 4184 N N . SER B 1 132 ? 4.316 18.062 1.314 1 90.25 132 SER B N 1
ATOM 4185 C CA . SER B 1 132 ? 3.543 17.031 0.626 1 90.25 132 SER B CA 1
ATOM 4186 C C . SER B 1 132 ? 4.27 16.531 -0.617 1 90.25 132 SER B C 1
ATOM 4188 O O . SER B 1 132 ? 4.25 15.336 -0.914 1 90.25 132 SER B O 1
ATOM 4190 N N . LEU B 1 133 ? 4.848 17.438 -1.362 1 92.06 133 LEU B N 1
ATOM 4191 C CA . LEU B 1 133 ? 5.578 17.047 -2.566 1 92.06 133 LEU B CA 1
ATOM 4192 C C . LEU B 1 133 ? 7.062 16.859 -2.264 1 92.06 133 LEU B C 1
ATOM 4194 O O . LEU B 1 133 ? 7.715 16 -2.861 1 92.06 133 LEU B O 1
ATOM 4198 N N . TYR B 1 134 ? 7.566 17.719 -1.352 1 94.94 134 TYR B N 1
ATOM 4199 C CA . TYR B 1 134 ? 8.969 17.703 -0.95 1 94.94 134 TYR B CA 1
ATOM 4200 C C . TYR B 1 134 ? 9.102 17.547 0.56 1 94.94 134 TYR B C 1
ATOM 4202 O O . TYR B 1 134 ? 9.07 18.547 1.299 1 94.94 134 TYR B O 1
ATOM 4210 N N . PRO B 1 135 ? 9.305 16.406 1.084 1 91.06 135 PRO B N 1
ATOM 4211 C CA . PRO B 1 135 ? 9.484 16.234 2.527 1 91.06 135 PRO B CA 1
ATOM 4212 C C . PRO B 1 135 ? 10.797 16.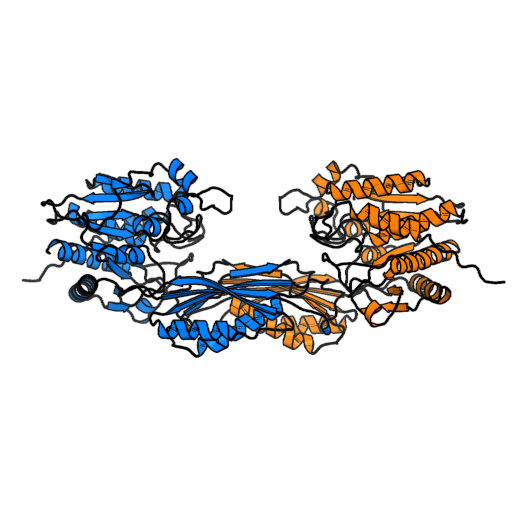844 3.031 1 91.06 135 PRO B C 1
ATOM 4214 O O . PRO B 1 135 ? 11.75 16.969 2.264 1 91.06 135 PRO B O 1
ATOM 4217 N N . PRO B 1 136 ? 10.789 17.297 4.234 1 91.31 136 PRO B N 1
ATOM 4218 C CA . PRO B 1 136 ? 9.781 17.109 5.285 1 91.31 136 PRO B CA 1
ATOM 4219 C C . PRO B 1 136 ? 8.844 18.312 5.418 1 91.31 136 PRO B C 1
ATOM 4221 O O . PRO B 1 136 ? 9.031 19.312 4.742 1 91.31 136 PRO B O 1
ATOM 4224 N N . ALA B 1 137 ? 7.855 18.172 6.266 1 91.88 137 ALA B N 1
ATOM 4225 C CA . ALA B 1 137 ? 7 19.281 6.672 1 91.88 137 ALA B CA 1
ATOM 4226 C C . ALA B 1 137 ? 7.809 20.375 7.359 1 91.88 137 ALA B C 1
ATOM 4228 O O . ALA B 1 137 ? 8.898 20.125 7.871 1 91.88 137 ALA B O 1
ATOM 4229 N N . MET B 1 138 ? 7.316 21.609 7.242 1 96.19 138 MET B N 1
ATOM 4230 C CA . MET B 1 138 ? 7.938 22.781 7.879 1 96.19 138 MET B CA 1
ATOM 4231 C C . MET B 1 138 ? 9.375 22.953 7.398 1 96.19 138 MET B C 1
ATOM 4233 O O . MET B 1 138 ? 10.266 23.25 8.195 1 96.19 138 MET B O 1
ATOM 4237 N N . MET B 1 139 ? 9.547 22.734 6.141 1 96.25 139 MET B N 1
ATOM 4238 C CA . MET B 1 139 ? 10.891 22.719 5.559 1 96.25 139 MET B CA 1
ATOM 4239 C C . MET B 1 139 ? 11.547 24.078 5.684 1 96.25 139 MET B C 1
ATOM 4241 O O . MET B 1 139 ? 12.656 24.203 6.211 1 96.25 139 MET B O 1
ATOM 4245 N N . SER B 1 140 ? 10.914 25.125 5.242 1 98 140 SER B N 1
ATOM 4246 C CA . SER B 1 140 ? 11.539 26.453 5.168 1 98 140 SER B CA 1
ATOM 4247 C C . SER B 1 140 ? 11.773 27.031 6.559 1 98 140 SER B C 1
ATOM 4249 O O . SER B 1 140 ? 12.82 27.625 6.82 1 98 140 SER B O 1
ATOM 4251 N N . SER B 1 141 ? 10.758 26.859 7.418 1 98.06 141 SER B N 1
ATOM 4252 C CA . SER B 1 141 ? 10.977 27.344 8.781 1 98.06 141 SER B CA 1
ATOM 4253 C C . SER B 1 141 ? 12.078 26.547 9.477 1 98.06 141 SER B C 1
ATOM 4255 O O . SER B 1 141 ? 12.844 27.094 10.266 1 98.06 141 SER B O 1
ATOM 4257 N N . GLY B 1 142 ? 12.172 25.281 9.141 1 97.38 142 GLY B N 1
ATOM 4258 C CA . GLY B 1 142 ? 13.266 24.469 9.664 1 97.38 142 GLY B CA 1
ATOM 4259 C C . GLY B 1 142 ? 14.633 25 9.266 1 97.38 142 GLY B C 1
ATOM 4260 O O . GLY B 1 142 ? 15.547 25.031 10.086 1 97.38 142 GLY B O 1
ATOM 4261 N N . VAL B 1 143 ? 14.703 25.422 8.062 1 98 143 VAL B N 1
ATOM 4262 C CA . VAL B 1 143 ? 15.977 25.953 7.574 1 98 143 VAL B CA 1
ATOM 4263 C C . VAL B 1 143 ? 16.25 27.312 8.203 1 98 143 VAL B C 1
ATOM 4265 O O . VAL B 1 143 ? 17.328 27.562 8.742 1 98 143 VAL B O 1
ATOM 4268 N N . VAL B 1 144 ? 15.266 28.188 8.219 1 98.44 144 VAL B N 1
ATOM 4269 C CA . VAL B 1 144 ? 15.414 29.562 8.688 1 98.44 144 VAL B CA 1
ATOM 4270 C C . VAL B 1 144 ? 15.734 29.562 10.18 1 98.44 144 VAL B C 1
ATOM 4272 O O . VAL B 1 144 ? 16.531 30.391 10.641 1 98.44 144 VAL B O 1
ATOM 4275 N N . CYS B 1 145 ? 15.188 28.625 10.898 1 97.25 145 CYS B N 1
ATOM 4276 C CA . CYS B 1 145 ? 15.352 28.609 12.352 1 97.25 145 CYS B CA 1
ATOM 4277 C C . CYS B 1 145 ? 16.453 27.656 12.766 1 97.25 145 CYS B C 1
ATOM 4279 O O . CYS B 1 145 ? 16.625 27.375 13.953 1 97.25 145 CYS B O 1
ATOM 4281 N N . GLY B 1 146 ? 17.141 27.062 11.852 1 95.94 146 GLY B N 1
ATOM 4282 C CA . GLY B 1 146 ? 18.359 26.312 12.117 1 95.94 146 GLY B CA 1
ATOM 4283 C C . GLY B 1 146 ? 18.094 24.875 12.516 1 95.94 146 GLY B C 1
ATOM 4284 O O . GLY B 1 146 ? 18.938 24.234 13.148 1 95.94 146 GLY B O 1
ATOM 4285 N N . LYS B 1 147 ? 17 24.344 12.18 1 93.69 147 LYS B N 1
ATOM 4286 C CA . LYS B 1 147 ? 16.641 22.984 12.531 1 93.69 147 LYS B CA 1
ATOM 4287 C C . LYS B 1 147 ? 17.062 22 11.43 1 93.69 147 LYS B C 1
ATOM 4289 O O . LYS B 1 147 ? 17.25 20.812 11.688 1 93.69 147 LYS B O 1
ATOM 4294 N N . PHE B 1 148 ? 17.062 22.531 10.133 1 95.94 148 PHE B N 1
ATOM 4295 C CA . PHE B 1 148 ? 17.406 21.703 8.984 1 95.94 148 PHE B CA 1
ATOM 4296 C C . PHE B 1 148 ? 18.594 22.297 8.227 1 95.94 148 PHE B C 1
ATOM 4298 O O . PHE B 1 148 ? 18.781 23.516 8.211 1 95.94 148 PHE B O 1
ATOM 4305 N N . ASP B 1 149 ? 19.328 21.391 7.629 1 97.56 149 ASP B N 1
ATOM 4306 C CA . ASP B 1 149 ? 20.391 21.812 6.719 1 97.56 149 ASP B CA 1
ATOM 4307 C C . ASP B 1 149 ? 19.812 22.219 5.359 1 97.56 149 ASP B C 1
ATOM 4309 O O . ASP B 1 149 ? 19.094 21.438 4.727 1 97.56 149 ASP B O 1
ATOM 4313 N N . LYS B 1 150 ? 20.141 23.344 4.977 1 97.94 150 LYS B N 1
ATOM 4314 C CA . LYS B 1 150 ? 19.562 23.875 3.738 1 97.94 150 LYS B CA 1
ATOM 4315 C C . LYS B 1 150 ? 19.922 22.984 2.549 1 97.94 150 LYS B C 1
ATOM 4317 O O . LYS B 1 150 ? 19.062 22.703 1.709 1 97.94 150 LYS B O 1
ATOM 4322 N N . LYS B 1 151 ? 21.156 22.562 2.422 1 97.88 151 LYS B N 1
ATOM 4323 C CA . LYS B 1 151 ? 21.578 21.734 1.299 1 97.88 151 LYS B CA 1
ATOM 4324 C C . LYS B 1 151 ? 20.766 20.453 1.222 1 97.88 151 LYS B C 1
ATOM 4326 O O . LYS B 1 151 ? 20.375 20.016 0.135 1 97.88 151 LYS B O 1
ATOM 4331 N N . ALA B 1 152 ? 20.547 19.922 2.357 1 97.44 152 ALA B N 1
ATOM 4332 C CA . ALA B 1 152 ? 19.75 18.703 2.422 1 97.44 152 ALA B CA 1
ATOM 4333 C C . ALA B 1 152 ? 18.328 18.953 1.963 1 97.44 152 ALA B C 1
ATOM 4335 O O . ALA B 1 152 ? 17.734 18.109 1.283 1 97.44 152 ALA B O 1
ATOM 4336 N N . MET B 1 153 ? 17.75 20.016 2.363 1 97.38 153 MET B N 1
ATOM 4337 C CA . MET B 1 153 ? 16.375 20.344 1.997 1 97.38 153 MET B CA 1
ATOM 4338 C C . MET B 1 153 ? 16.266 20.609 0.499 1 97.38 153 MET B C 1
ATOM 4340 O O . MET B 1 153 ? 15.281 20.203 -0.131 1 97.38 153 MET B O 1
ATOM 4344 N N . LEU B 1 154 ? 17.281 21.281 -0.072 1 98.12 154 LEU B N 1
ATOM 4345 C CA . LEU B 1 154 ? 17.266 21.547 -1.504 1 98.12 154 LEU B CA 1
ATOM 4346 C C . LEU B 1 154 ? 17.312 20.266 -2.309 1 98.12 154 LEU B C 1
ATOM 4348 O O . LEU B 1 154 ? 16.812 20.203 -3.436 1 98.12 154 LEU B O 1
ATOM 4352 N N . ALA B 1 155 ? 17.781 19.188 -1.668 1 97.75 155 ALA B N 1
ATOM 4353 C CA . ALA B 1 155 ? 17.953 17.906 -2.35 1 97.75 155 ALA B CA 1
ATOM 4354 C C . ALA B 1 155 ? 16.703 17.047 -2.199 1 97.75 155 ALA B C 1
ATOM 4356 O O . ALA B 1 155 ? 16.594 15.984 -2.834 1 97.75 155 ALA B O 1
ATOM 4357 N N . SER B 1 156 ? 15.781 17.469 -1.409 1 96.06 156 SER B N 1
ATOM 4358 C CA . SER B 1 156 ? 14.547 16.719 -1.253 1 96.06 156 SER B CA 1
ATOM 4359 C C . SER B 1 156 ? 13.844 16.531 -2.592 1 96.06 156 SER B C 1
ATOM 4361 O O . SER B 1 156 ? 13.789 17.453 -3.41 1 96.06 156 SER B O 1
ATOM 4363 N N . LYS B 1 157 ? 13.25 15.289 -2.832 1 95.31 157 LYS B N 1
ATOM 4364 C CA . LYS B 1 157 ? 12.711 14.961 -4.148 1 95.31 157 LYS B CA 1
ATOM 4365 C C . LYS B 1 157 ? 11.219 14.664 -4.074 1 95.31 157 LYS B C 1
ATOM 4367 O O . LYS B 1 157 ? 10.742 14.078 -3.098 1 95.31 157 LYS B O 1
ATOM 4372 N N . SER B 1 158 ? 10.547 15.062 -5.125 1 93.38 158 SER B N 1
ATOM 4373 C CA . SER B 1 158 ? 9.172 14.625 -5.344 1 93.38 158 SER B CA 1
ATOM 4374 C C . SER B 1 158 ? 9.117 13.164 -5.777 1 93.38 158 SER B C 1
ATOM 4376 O O . SER B 1 158 ? 10.141 12.578 -6.125 1 93.38 158 SER B O 1
ATOM 4378 N N . PRO B 1 159 ? 7.918 12.609 -5.754 1 83.69 159 PRO B N 1
ATOM 4379 C CA . PRO B 1 159 ? 7.781 11.234 -6.242 1 83.69 159 PRO B CA 1
ATOM 4380 C C . PRO B 1 159 ? 8.266 11.07 -7.68 1 83.69 159 PRO B C 1
ATOM 4382 O O . PRO B 1 159 ? 8.719 9.984 -8.062 1 83.69 159 PRO B O 1
ATOM 4385 N N . GLU B 1 160 ? 8.164 12.039 -8.461 1 88.94 160 GLU B N 1
ATOM 4386 C CA . GLU B 1 160 ? 8.562 11.984 -9.859 1 88.94 160 GLU B CA 1
ATOM 4387 C C . GLU B 1 160 ? 10.062 12.25 -10.016 1 88.94 160 GLU B C 1
ATOM 4389 O O . GLU B 1 160 ? 10.586 12.242 -11.133 1 88.94 160 GLU B O 1
ATOM 4394 N N . GLY B 1 161 ? 10.758 12.594 -8.914 1 91.75 161 GLY B N 1
ATOM 4395 C CA . GLY B 1 161 ? 12.211 12.688 -8.93 1 91.75 161 GLY B CA 1
ATOM 4396 C C . GLY B 1 161 ? 12.711 14.117 -9.008 1 91.75 161 GLY B C 1
ATOM 4397 O O . GLY B 1 161 ? 13.914 14.367 -8.922 1 91.75 161 GLY B O 1
ATOM 4398 N N . LYS B 1 162 ? 11.867 15.062 -9.164 1 95.62 162 LYS B N 1
ATOM 4399 C CA . LYS B 1 162 ? 12.266 16.469 -9.195 1 95.62 162 LYS B CA 1
ATOM 4400 C C . LYS B 1 162 ? 12.625 16.953 -7.797 1 95.62 162 LYS B C 1
ATOM 4402 O O . LYS B 1 162 ? 11.938 16.641 -6.824 1 95.62 162 LYS B O 1
ATOM 4407 N N . THR B 1 163 ? 13.695 17.781 -7.652 1 97.62 163 THR B N 1
ATOM 4408 C CA . THR B 1 163 ? 14.141 18.234 -6.336 1 97.62 163 THR B CA 1
ATOM 4409 C C . THR B 1 163 ? 13.453 19.547 -5.953 1 97.62 163 THR B C 1
ATOM 4411 O O . THR B 1 163 ? 13 20.281 -6.824 1 97.62 163 THR B O 1
ATOM 4414 N N . PHE B 1 164 ? 13.422 19.875 -4.676 1 98.25 164 PHE B N 1
ATOM 4415 C CA . PHE B 1 164 ? 12.93 21.156 -4.191 1 98.25 164 PHE B CA 1
ATOM 4416 C C . PHE B 1 164 ? 13.766 22.312 -4.75 1 98.25 164 PHE B C 1
ATOM 4418 O O . PHE B 1 164 ? 13.227 23.359 -5.105 1 98.25 164 PHE B O 1
ATOM 4425 N N . GLY B 1 165 ? 15.062 22.094 -4.82 1 98.31 165 GLY B N 1
ATOM 4426 C CA . GLY B 1 165 ? 15.961 23.109 -5.355 1 98.31 165 GLY B CA 1
ATOM 4427 C C . GLY B 1 165 ? 15.625 23.516 -6.773 1 98.31 165 GLY B C 1
ATOM 4428 O O . GLY B 1 165 ? 15.656 24.703 -7.109 1 98.31 165 GLY B O 1
ATOM 4429 N N . GLU B 1 166 ? 15.32 22.531 -7.578 1 98.12 166 GLU B N 1
ATOM 4430 C CA . GLU B 1 166 ? 14.93 22.812 -8.961 1 98.12 166 GLU B CA 1
ATOM 4431 C C . GLU B 1 166 ? 13.641 23.625 -9.008 1 98.12 166 GLU B C 1
ATOM 4433 O O . GLU B 1 166 ? 13.539 24.578 -9.781 1 98.12 166 GLU B O 1
ATOM 4438 N N . ALA B 1 167 ? 12.727 23.219 -8.195 1 97.94 167 ALA B N 1
ATOM 4439 C CA . ALA B 1 167 ? 11.453 23.938 -8.148 1 97.94 167 ALA B CA 1
ATOM 4440 C C . ALA B 1 167 ? 11.641 25.359 -7.652 1 97.94 167 ALA B C 1
ATOM 4442 O O . ALA B 1 167 ? 11.008 26.297 -8.156 1 97.94 167 ALA B O 1
ATOM 4443 N N . LEU B 1 168 ? 12.469 25.547 -6.672 1 98.44 168 LEU B N 1
ATOM 4444 C CA . LEU B 1 168 ? 12.766 26.844 -6.086 1 98.44 168 LEU B CA 1
ATOM 4445 C C . LEU B 1 168 ? 13.352 27.797 -7.133 1 98.44 168 LEU B C 1
ATOM 4447 O O . LEU B 1 168 ? 12.891 28.922 -7.277 1 98.44 168 LEU B O 1
ATOM 4451 N N . LYS B 1 169 ? 14.281 27.312 -7.848 1 97.5 169 LYS B N 1
ATOM 4452 C CA . LYS B 1 169 ? 14.922 28.125 -8.883 1 97.5 169 LYS B CA 1
ATOM 4453 C C . LYS B 1 169 ? 13.93 28.5 -9.977 1 97.5 169 LYS B C 1
ATOM 4455 O O . LYS B 1 169 ? 13.922 29.641 -10.445 1 97.5 169 LYS B O 1
ATOM 4460 N N . LYS B 1 170 ? 13.133 27.609 -10.383 1 97.56 170 LYS B N 1
ATOM 4461 C CA . LYS B 1 170 ? 12.172 27.828 -11.453 1 97.56 170 LYS B CA 1
ATOM 4462 C C . LYS B 1 170 ? 11.047 28.75 -11.008 1 97.56 170 LYS B C 1
ATOM 4464 O O . LYS B 1 170 ? 10.445 29.453 -11.828 1 97.56 170 LYS B O 1
ATOM 4469 N N . SER B 1 171 ? 10.711 28.812 -9.758 1 97.81 171 SER B N 1
ATOM 4470 C CA . SER B 1 171 ? 9.555 29.5 -9.203 1 97.81 171 SER B CA 1
ATOM 4471 C C . SER B 1 171 ? 9.664 31.016 -9.398 1 97.81 171 SER B C 1
ATOM 4473 O O . SER B 1 171 ? 8.648 31.703 -9.5 1 97.81 171 SER B O 1
ATOM 4475 N N . GLY B 1 172 ? 10.914 31.5 -9.312 1 97.38 172 GLY B N 1
ATOM 4476 C CA . GLY B 1 172 ? 11.133 32.938 -9.375 1 97.38 172 GLY B CA 1
ATOM 4477 C C . GLY B 1 172 ? 11.047 33.625 -8.023 1 97.38 172 GLY B C 1
ATOM 4478 O O . GLY B 1 172 ? 11.203 34.844 -7.926 1 97.38 172 GLY B O 1
ATOM 4479 N N . TYR B 1 173 ? 10.945 32.906 -6.93 1 98.31 173 TYR B N 1
ATOM 4480 C CA . TYR B 1 173 ? 10.742 33.5 -5.613 1 98.31 173 TYR B CA 1
ATOM 4481 C C . TYR B 1 173 ? 11.992 33.344 -4.758 1 98.31 173 TYR B C 1
ATOM 4483 O O . TYR B 1 173 ? 12.016 33.781 -3.602 1 98.31 173 TYR B O 1
ATOM 4491 N N . GLU B 1 174 ? 13.086 32.719 -5.344 1 98.25 174 GLU B N 1
ATOM 4492 C CA . GLU B 1 174 ? 14.328 32.625 -4.59 1 98.25 174 GLU B CA 1
ATOM 4493 C C . GLU B 1 174 ? 14.938 34 -4.363 1 98.25 174 GLU B C 1
ATOM 4495 O O . GLU B 1 174 ? 15.312 34.688 -5.316 1 98.25 174 GLU B O 1
ATOM 4500 N N . GLY B 1 175 ? 15.008 34.375 -3.107 1 98.31 175 GLY B N 1
ATOM 4501 C CA . GLY B 1 175 ? 15.516 35.688 -2.766 1 98.31 175 GLY B CA 1
ATOM 4502 C C . GLY B 1 175 ? 16.812 35.656 -1.965 1 98.31 175 GLY B C 1
ATOM 4503 O O . GLY B 1 175 ? 17.609 34.75 -2.131 1 98.31 175 GLY B O 1
ATOM 4504 N N . ASP B 1 176 ? 16.984 36.688 -1.184 1 98.19 176 ASP B N 1
ATOM 4505 C CA . ASP B 1 176 ? 18.25 36.875 -0.492 1 98.19 176 ASP B CA 1
ATOM 4506 C C . ASP B 1 176 ? 18.172 36.344 0.946 1 98.19 176 ASP B C 1
ATOM 4508 O O . ASP B 1 176 ? 17.188 36.594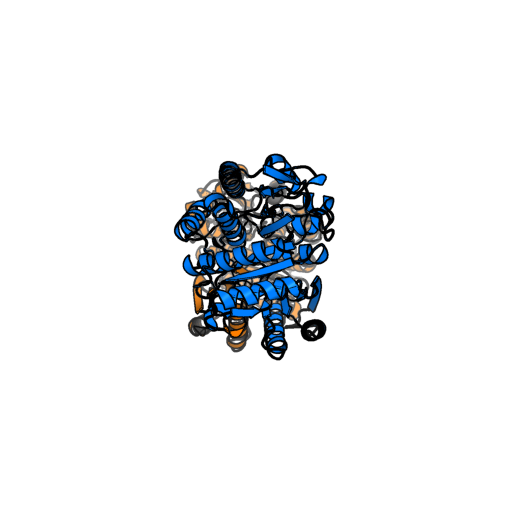 1.637 1 98.19 176 ASP B O 1
ATOM 4512 N N . ILE B 1 177 ? 19.234 35.688 1.387 1 98.06 177 ILE B N 1
ATOM 4513 C CA . ILE B 1 177 ? 19.328 35.125 2.727 1 98.06 177 ILE B CA 1
ATOM 4514 C C . ILE B 1 177 ? 19.219 36.219 3.77 1 98.06 177 ILE B C 1
ATOM 4516 O O . ILE B 1 177 ? 18.75 36 4.883 1 98.06 177 ILE B O 1
ATOM 4520 N N . SER B 1 178 ? 19.562 37.438 3.428 1 98 178 SER B N 1
ATOM 4521 C CA . SER B 1 178 ? 19.547 38.562 4.363 1 98 178 SER B CA 1
ATOM 4522 C C . SER B 1 178 ? 18.109 38.969 4.695 1 98 178 SER B C 1
ATOM 4524 O O . SER B 1 178 ? 17.875 39.688 5.664 1 98 178 SER B O 1
ATOM 4526 N N . ASN B 1 179 ? 17.125 38.406 3.934 1 98.38 179 ASN B N 1
ATOM 4527 C CA . ASN B 1 179 ? 15.719 38.781 4.148 1 98.38 179 ASN B CA 1
ATOM 4528 C C . ASN B 1 179 ? 15.039 37.844 5.133 1 98.38 179 ASN B C 1
ATOM 4530 O O . ASN B 1 179 ? 13.875 38.031 5.492 1 98.38 179 ASN B O 1
ATOM 4534 N N . ARG B 1 180 ? 15.805 36.844 5.641 1 98.56 180 ARG B N 1
ATOM 4535 C CA . ARG B 1 180 ? 15.203 35.844 6.512 1 98.56 180 ARG B CA 1
ATOM 4536 C C . ARG B 1 180 ? 14.625 36.469 7.77 1 98.56 180 ARG B C 1
ATOM 4538 O O . ARG B 1 180 ? 15.188 37.438 8.305 1 98.56 180 ARG B O 1
ATOM 4545 N N . LEU B 1 181 ? 13.539 35.875 8.211 1 98.38 181 LEU B N 1
ATOM 4546 C CA . LEU B 1 181 ? 13.062 36.156 9.555 1 98.38 181 LEU B CA 1
ATOM 4547 C C . LEU B 1 181 ? 14.188 36.031 10.578 1 98.38 181 LEU B C 1
ATOM 4549 O O . LEU B 1 181 ? 15 35.125 10.5 1 98.38 181 LEU B O 1
ATOM 4553 N N . ASN B 1 182 ? 14.273 37 11.523 1 97.75 182 ASN B N 1
ATOM 4554 C CA . ASN B 1 182 ? 15.289 36.969 12.562 1 97.75 182 ASN B CA 1
ATOM 4555 C C . ASN B 1 182 ? 14.859 37.781 13.797 1 97.75 182 ASN B C 1
ATOM 4557 O O . ASN B 1 182 ? 13.961 38.625 13.711 1 97.75 182 ASN B O 1
ATOM 4561 N N . PRO B 1 183 ? 15.492 37.562 14.93 1 97.12 183 PRO B N 1
ATOM 4562 C CA . PRO B 1 183 ? 15.016 38.156 16.172 1 97.12 183 PRO B CA 1
ATOM 4563 C C . PRO B 1 183 ? 15.469 39.594 16.344 1 97.12 183 PRO B C 1
ATOM 4565 O O . PRO B 1 183 ? 15.047 40.281 17.281 1 97.12 183 PRO B O 1
ATOM 4568 N N . LYS B 1 184 ? 16.297 40.094 15.453 1 97.31 184 LYS B N 1
ATOM 4569 C CA . LYS B 1 184 ? 16.734 41.5 15.523 1 97.31 184 LYS B CA 1
ATOM 4570 C C . LYS B 1 184 ? 15.742 42.406 14.836 1 97.31 184 LYS B C 1
ATOM 4572 O O . LYS B 1 184 ? 15.469 43.5 15.32 1 97.31 184 LYS B O 1
ATOM 4577 N N . GLU B 1 185 ? 15.188 41.938 13.758 1 97.69 185 GLU B N 1
ATOM 4578 C CA . GLU B 1 185 ? 14.328 42.781 12.938 1 97.69 185 GLU B CA 1
ATOM 4579 C C . GLU B 1 185 ? 12.859 42.531 13.242 1 97.69 185 GLU B C 1
ATOM 4581 O O . GLU B 1 185 ? 11.992 43.312 12.828 1 97.69 185 GLU B O 1
ATOM 4586 N N . TYR B 1 186 ? 12.57 41.531 13.984 1 98.12 186 TYR B N 1
ATOM 4587 C CA . TYR B 1 186 ? 11.188 41.188 14.297 1 98.12 186 TYR B CA 1
ATOM 4588 C C . TYR B 1 186 ? 11.008 40.938 15.789 1 98.12 186 TYR B C 1
ATOM 4590 O O . TYR B 1 186 ? 11.852 40.281 16.422 1 98.12 186 TYR B O 1
ATOM 4598 N N . ILE B 1 187 ? 9.867 41.375 16.359 1 98.19 187 ILE B N 1
ATOM 4599 C CA . ILE B 1 187 ? 9.703 41.344 17.797 1 98.19 187 ILE B CA 1
ATOM 4600 C C . ILE B 1 187 ? 8.734 40.219 18.188 1 98.19 187 ILE B C 1
ATOM 4602 O O . ILE B 1 187 ? 8.727 39.75 19.328 1 98.19 187 ILE B O 1
ATOM 4606 N N . ALA B 1 188 ? 7.867 39.812 17.219 1 98.56 188 ALA B N 1
ATOM 4607 C CA . ALA B 1 188 ? 6.875 38.75 17.484 1 98.56 188 ALA B CA 1
ATOM 4608 C C . ALA B 1 188 ? 6.363 38.156 16.188 1 98.56 188 ALA B C 1
ATOM 4610 O O . ALA B 1 188 ? 6.332 38.812 15.148 1 98.56 188 ALA B O 1
ATOM 4611 N N . MET B 1 189 ? 6.02 36.875 16.281 1 98.75 189 MET B N 1
ATOM 4612 C CA . MET B 1 189 ? 5.328 36.219 15.18 1 98.75 189 MET B CA 1
ATOM 4613 C C . MET B 1 189 ? 3.986 35.656 15.641 1 98.75 189 MET B C 1
ATOM 4615 O O . MET B 1 189 ? 3.904 35 16.688 1 98.75 189 MET B O 1
ATOM 4619 N N . LEU B 1 190 ? 2.979 35.938 14.914 1 98.88 190 LEU B N 1
ATOM 4620 C CA . LEU B 1 190 ? 1.624 35.469 15.148 1 98.88 190 LEU B CA 1
ATOM 4621 C C . LEU B 1 190 ? 1.14 34.625 13.969 1 98.88 190 LEU B C 1
ATOM 4623 O O . LEU B 1 190 ? 1.389 34.969 12.812 1 98.88 190 LEU B O 1
ATOM 4627 N N . GLU B 1 191 ? 0.531 33.5 14.281 1 98.81 191 GLU B N 1
ATOM 4628 C CA . GLU B 1 191 ? -0.065 32.656 13.25 1 98.81 191 GLU B CA 1
ATOM 4629 C C . GLU B 1 191 ? -1.495 32.281 13.609 1 98.81 191 GLU B C 1
ATOM 4631 O O . GLU B 1 191 ? -1.736 31.703 14.672 1 98.81 191 GLU B O 1
ATOM 4636 N N . LEU B 1 192 ? -2.424 32.688 12.797 1 98.88 192 LEU B N 1
ATOM 4637 C CA . LEU B 1 192 ? -3.779 32.156 12.898 1 98.88 192 LEU B CA 1
ATOM 4638 C C . LEU B 1 192 ? -3.93 30.906 12.055 1 98.88 192 LEU B C 1
ATOM 4640 O O . LEU B 1 192 ? -3.393 30.828 10.945 1 98.88 192 LEU B O 1
ATOM 4644 N N . HIS B 1 193 ? -4.602 29.922 12.555 1 98.69 193 HIS B N 1
ATOM 4645 C CA . HIS B 1 193 ? -4.812 28.641 11.898 1 98.69 193 HIS B CA 1
ATOM 4646 C C . HIS B 1 193 ? -6.176 28.062 12.258 1 98.69 193 HIS B C 1
ATOM 4648 O O . HIS B 1 193 ? -6.773 28.438 13.266 1 98.69 193 HIS B O 1
ATOM 4654 N N . ILE B 1 194 ? -6.691 27.25 11.43 1 98.12 194 ILE B N 1
ATOM 4655 C CA . ILE B 1 194 ? -7.797 26.422 11.906 1 98.12 194 ILE B CA 1
ATOM 4656 C C . ILE B 1 194 ? -7.293 25.438 12.953 1 98.12 194 ILE B C 1
ATOM 4658 O O . ILE B 1 194 ? -6.098 25.141 13.008 1 98.12 194 ILE B O 1
ATOM 4662 N N . GLU B 1 195 ? -8.203 25.031 13.781 1 96.69 195 GLU B N 1
ATOM 4663 C CA . GLU B 1 195 ? -7.848 24.062 14.828 1 96.69 195 GLU B CA 1
ATOM 4664 C C . GLU B 1 195 ? -7.367 22.75 14.227 1 96.69 195 GLU B C 1
ATOM 4666 O O . GLU B 1 195 ? -6.469 22.109 14.773 1 96.69 195 GLU B O 1
ATOM 4671 N N . GLN B 1 196 ? -8.023 22.344 13.141 1 94.62 196 GLN B N 1
ATOM 4672 C CA . GLN B 1 196 ? -7.816 21.062 12.469 1 94.62 196 GLN B CA 1
ATOM 4673 C C . GLN B 1 196 ? -8.359 19.906 13.305 1 94.62 196 GLN B C 1
ATOM 4675 O O . GLN B 1 196 ? -7.793 18.812 13.305 1 94.62 196 GLN B O 1
ATOM 4680 N N . GLY B 1 197 ? -9.289 20.125 14.164 1 93.81 197 GLY B N 1
ATOM 4681 C CA . GLY B 1 197 ? -9.969 19.156 15.016 1 93.81 197 GLY B CA 1
ATOM 4682 C C . GLY B 1 197 ? -11.32 19.656 15.508 1 93.81 197 GLY B C 1
ATOM 4683 O O . GLY B 1 197 ? -11.703 20.797 15.242 1 93.81 197 GLY B O 1
ATOM 4684 N N . PRO B 1 198 ? -12.016 18.844 16.234 1 94.94 198 PRO B N 1
ATOM 4685 C CA . PRO B 1 198 ? -13.406 19.141 16.562 1 94.94 198 PRO B CA 1
ATOM 4686 C C . PRO B 1 198 ? -13.562 19.766 17.938 1 94.94 198 PRO B C 1
ATOM 4688 O O . PRO B 1 198 ? -14.688 20.078 18.359 1 94.94 198 PRO B O 1
ATOM 4691 N N . VAL B 1 199 ? -12.516 20.031 18.625 1 94.5 199 VAL B N 1
ATOM 4692 C CA . VAL B 1 199 ? -12.609 20.359 20.047 1 94.5 199 VAL B CA 1
ATOM 4693 C C . VAL B 1 199 ? -13.305 21.703 20.219 1 94.5 199 VAL B C 1
ATOM 4695 O O . VAL B 1 199 ? -14.227 21.828 21.031 1 94.5 199 VAL B O 1
ATOM 4698 N N . LEU B 1 200 ? -12.867 22.75 19.5 1 97.56 200 LEU B N 1
ATOM 4699 C CA . LEU B 1 200 ? -13.453 24.078 19.641 1 97.56 200 LEU B CA 1
ATOM 4700 C C . LEU B 1 200 ? -14.945 24.062 19.297 1 97.56 200 LEU B C 1
ATOM 4702 O O . LEU B 1 200 ? -15.758 24.656 20.016 1 97.56 200 LEU B O 1
ATOM 4706 N N . GLU B 1 201 ? -15.25 23.375 18.188 1 96.94 201 GLU B N 1
ATOM 4707 C CA . GLU B 1 201 ? -16.656 23.281 17.812 1 96.94 201 GLU B CA 1
ATOM 4708 C C . GLU B 1 201 ? -17.453 22.516 18.859 1 96.94 201 GLU B C 1
ATOM 4710 O O . GLU B 1 201 ? -18.531 22.953 19.266 1 96.94 201 GLU B O 1
ATOM 4715 N N . ALA B 1 202 ? -16.938 21.406 19.344 1 95.31 202 ALA B N 1
ATOM 4716 C CA . ALA B 1 202 ? -17.625 20.578 20.328 1 95.31 202 ALA B CA 1
ATOM 4717 C C . ALA B 1 202 ? -17.844 21.359 21.625 1 95.31 202 ALA B C 1
ATOM 4719 O O . ALA B 1 202 ? -18.859 21.172 22.297 1 95.31 202 ALA B O 1
ATOM 4720 N N . GLU B 1 203 ? -16.922 22.219 21.938 1 96.88 203 GLU B N 1
ATOM 4721 C CA . GLU B 1 203 ? -17 23 23.172 1 96.88 203 GLU B CA 1
ATOM 4722 C C . GLU B 1 203 ? -17.672 24.344 22.938 1 96.88 203 GLU B C 1
ATOM 4724 O O . GLU B 1 203 ? -17.797 25.156 23.859 1 96.88 203 GLU B O 1
ATOM 4729 N N . LYS B 1 204 ? -18.047 24.594 21.719 1 97.88 204 LYS B N 1
ATOM 4730 C CA . LYS B 1 204 ? -18.734 25.828 21.328 1 97.88 204 LYS B CA 1
ATOM 4731 C C . LYS B 1 204 ? -17.859 27.047 21.609 1 97.88 204 LYS B C 1
ATOM 4733 O O . LYS B 1 204 ? -18.312 28 22.25 1 97.88 204 LYS B O 1
ATOM 4738 N N . LYS B 1 205 ? -16.578 26.922 21.25 1 98.62 205 LYS B N 1
ATOM 4739 C CA . LYS B 1 205 ? -15.625 28.016 21.359 1 98.62 205 LYS B CA 1
ATOM 4740 C C . LYS B 1 205 ? -15.336 28.641 19.984 1 98.62 205 LYS B C 1
ATOM 4742 O O . LYS B 1 205 ? -15.234 27.922 18.984 1 98.62 205 LYS B O 1
ATOM 4747 N N . ASP B 1 206 ? -15.156 29.938 19.984 1 98.5 206 ASP B N 1
ATOM 4748 C CA . ASP B 1 206 ? -14.891 30.656 18.75 1 98.5 206 ASP B CA 1
ATOM 4749 C C . ASP B 1 206 ? -13.391 30.828 18.516 1 98.5 206 ASP B C 1
ATOM 4751 O O . ASP B 1 206 ? -12.945 30.953 17.375 1 98.5 206 ASP B O 1
ATOM 4755 N N . ILE B 1 207 ? -12.672 30.875 19.641 1 98.88 207 ILE B N 1
ATOM 4756 C CA . ILE B 1 207 ? -11.242 31.156 19.562 1 98.88 207 ILE B CA 1
ATOM 4757 C C . ILE B 1 207 ? -10.469 30.125 20.391 1 98.88 207 ILE B C 1
ATOM 4759 O O . ILE B 1 207 ? -10.812 29.859 21.547 1 98.88 207 ILE B O 1
ATOM 4763 N N . GLY B 1 208 ? -9.531 29.484 19.797 1 98.81 208 GLY B N 1
ATOM 4764 C CA . GLY B 1 208 ? -8.539 28.719 20.531 1 98.81 208 GLY B CA 1
ATOM 4765 C C . GLY B 1 208 ? -7.301 29.516 20.875 1 98.81 208 GLY B C 1
ATOM 4766 O O . GLY B 1 208 ? -6.637 30.062 19.984 1 98.81 208 GLY B O 1
ATOM 4767 N N . VAL B 1 209 ? -7.008 29.641 22.172 1 98.81 209 VAL B N 1
ATOM 4768 C CA . VAL B 1 209 ? -5.793 30.281 22.656 1 98.81 209 VAL B CA 1
ATOM 4769 C C . VAL B 1 209 ? -4.664 29.25 22.75 1 98.81 209 VAL B C 1
ATOM 4771 O O . VAL B 1 209 ? -4.535 28.531 23.734 1 98.81 209 VAL B O 1
ATOM 4774 N N . VAL B 1 210 ? -3.822 29.234 21.719 1 98.62 210 VAL B N 1
ATOM 4775 C CA . VAL B 1 210 ? -2.863 28.141 21.562 1 98.62 210 VAL B CA 1
ATOM 4776 C C . VAL B 1 210 ? -1.659 28.375 22.469 1 98.62 210 VAL B C 1
ATOM 4778 O O . VAL B 1 210 ? -0.976 29.391 22.359 1 98.62 210 VAL B O 1
ATOM 4781 N N . GLU B 1 211 ? -1.399 27.438 23.281 1 97.94 211 GLU B N 1
ATOM 4782 C CA . GLU B 1 211 ? -0.346 27.562 24.281 1 97.94 211 GLU B CA 1
ATOM 4783 C C . GLU B 1 211 ? 0.959 26.938 23.797 1 97.94 211 GLU B C 1
ATOM 4785 O O . GLU B 1 211 ? 2.023 27.188 24.359 1 97.94 211 GLU B O 1
ATOM 4790 N N . GLY B 1 212 ? 0.843 26.141 22.844 1 97.38 212 GLY B N 1
ATOM 4791 C CA . GLY B 1 212 ? 2.014 25.453 22.328 1 97.38 212 GLY B CA 1
ATOM 4792 C C . GLY B 1 212 ? 1.664 24.297 21.391 1 97.38 212 GLY B C 1
ATOM 4793 O O . GLY B 1 212 ? 0.535 24.219 20.906 1 97.38 212 GLY B O 1
ATOM 4794 N N . VAL B 1 213 ? 2.67 23.562 21.031 1 97.06 213 VAL B N 1
ATOM 4795 C CA . VAL B 1 213 ? 2.533 22.391 20.172 1 97.06 213 VAL B CA 1
ATOM 4796 C C . VAL B 1 213 ? 2.965 21.141 20.938 1 97.06 213 VAL B C 1
ATOM 4798 O O . VAL B 1 213 ? 3.994 21.141 21.625 1 97.06 213 VAL B O 1
ATOM 4801 N N . VAL B 1 214 ? 2.191 20.109 20.797 1 96.88 214 VAL B N 1
ATOM 4802 C CA . VAL B 1 214 ? 2.426 18.875 21.547 1 96.88 214 VAL B CA 1
ATOM 4803 C C . VAL B 1 214 ? 3.709 18.203 21.062 1 96.88 214 VAL B C 1
ATOM 4805 O O . VAL B 1 214 ? 4.168 18.469 19.953 1 96.88 214 VAL B O 1
ATOM 4808 N N . GLY B 1 215 ? 4.258 17.375 21.953 1 95.94 215 GLY B N 1
ATOM 4809 C CA . GLY B 1 215 ? 5.328 16.484 21.531 1 95.94 215 GLY B CA 1
ATOM 4810 C C . GLY B 1 215 ? 4.828 15.25 20.812 1 95.94 215 GLY B C 1
ATOM 4811 O O . GLY B 1 215 ? 3.625 14.984 20.781 1 95.94 215 GLY B O 1
ATOM 4812 N N . MET B 1 216 ? 5.797 14.547 20.172 1 95.88 216 MET B N 1
ATOM 4813 C CA . MET B 1 216 ? 5.367 13.367 19.422 1 95.88 216 MET B CA 1
ATOM 4814 C C . MET B 1 216 ? 6.531 12.406 19.203 1 95.88 216 MET B C 1
ATOM 4816 O O . MET B 1 216 ? 7.695 12.805 19.312 1 95.88 216 MET B O 1
ATOM 4820 N N . VAL B 1 217 ? 6.199 11.18 18.969 1 96.75 217 VAL B N 1
ATOM 4821 C CA . VAL B 1 217 ? 7.129 10.172 18.469 1 96.75 217 VAL B CA 1
ATOM 4822 C C . VAL B 1 217 ? 6.535 9.492 17.234 1 96.75 217 VAL B C 1
ATOM 4824 O O . VAL B 1 217 ? 5.316 9.344 17.125 1 96.75 217 VAL B O 1
ATOM 4827 N N . ASN B 1 218 ? 7.41 9.242 16.297 1 95.75 218 ASN B N 1
ATOM 4828 C CA . ASN B 1 218 ? 7.062 8.492 15.094 1 95.75 218 ASN B CA 1
ATOM 4829 C C . ASN B 1 218 ? 7.895 7.215 14.969 1 95.75 218 ASN B C 1
ATOM 4831 O O . ASN B 1 218 ? 9.125 7.266 15.016 1 95.75 218 ASN B O 1
ATOM 4835 N N . TYR B 1 219 ? 7.203 6.086 14.883 1 97.69 219 TYR B N 1
ATOM 4836 C CA . TYR B 1 219 ? 7.867 4.793 14.766 1 97.69 219 TYR B CA 1
ATOM 4837 C C . TYR B 1 219 ? 7.406 4.055 13.516 1 97.69 219 TYR B C 1
ATOM 4839 O O . TYR B 1 219 ? 6.312 4.309 13 1 97.69 219 TYR B O 1
ATOM 4847 N N . ARG B 1 220 ? 8.273 3.217 12.992 1 97.81 220 ARG B N 1
ATOM 4848 C CA . ARG B 1 220 ? 7.91 2.154 12.062 1 97.81 220 ARG B CA 1
ATOM 4849 C C . ARG B 1 220 ? 7.836 0.806 12.773 1 97.81 220 ARG B C 1
ATOM 4851 O O . ARG B 1 220 ? 8.719 0.469 13.57 1 97.81 220 ARG B O 1
ATOM 4858 N N . ILE B 1 221 ? 6.762 0.106 12.578 1 98.75 221 ILE B N 1
ATOM 4859 C CA . ILE B 1 221 ? 6.609 -1.265 13.055 1 98.75 221 ILE B CA 1
ATOM 4860 C C . ILE B 1 221 ? 6.641 -2.229 11.867 1 98.75 221 ILE B C 1
ATOM 4862 O O . ILE B 1 221 ? 5.922 -2.035 10.883 1 98.75 221 ILE B O 1
ATOM 4866 N N . ARG B 1 222 ? 7.492 -3.219 11.984 1 98.81 222 ARG B N 1
ATOM 4867 C CA . ARG B 1 222 ? 7.719 -4.129 10.859 1 98.81 222 ARG B CA 1
ATOM 4868 C C . ARG B 1 222 ? 7.477 -5.574 11.273 1 98.81 222 ARG B C 1
ATOM 4870 O O . ARG B 1 222 ? 7.844 -5.98 12.383 1 98.81 222 ARG B O 1
ATOM 4877 N N . THR B 1 223 ? 6.832 -6.293 10.422 1 98.81 223 THR B N 1
ATOM 4878 C CA . THR B 1 223 ? 6.668 -7.73 10.594 1 98.81 223 THR B CA 1
ATOM 4879 C C . THR B 1 223 ? 7.305 -8.492 9.43 1 98.81 223 THR B C 1
ATOM 4881 O O . THR B 1 223 ? 7.199 -8.07 8.273 1 98.81 223 THR B O 1
ATOM 4884 N N . TYR B 1 224 ? 8.078 -9.484 9.75 1 98.62 224 TYR B N 1
ATOM 4885 C CA . TYR B 1 224 ? 8.82 -10.281 8.781 1 98.62 224 TYR B CA 1
ATOM 4886 C C . TYR B 1 224 ? 8.312 -11.719 8.75 1 98.62 224 TYR B C 1
ATOM 4888 O O . TYR B 1 224 ? 8.328 -12.414 9.773 1 98.62 224 TYR B O 1
ATOM 4896 N N . GLY B 1 225 ? 7.812 -12.133 7.59 1 97.44 225 GLY B N 1
ATOM 4897 C CA . GLY B 1 225 ? 7.336 -13.492 7.359 1 97.44 225 GLY B CA 1
ATOM 4898 C C . GLY B 1 225 ? 8.055 -14.188 6.223 1 97.44 225 GLY B C 1
ATOM 4899 O O . GLY B 1 225 ? 9.281 -14.07 6.09 1 97.44 225 GLY B O 1
ATOM 4900 N N . GLN B 1 226 ? 7.281 -15.055 5.527 1 94.5 226 GLN B N 1
ATOM 4901 C CA . GLN B 1 226 ? 7.828 -15.836 4.422 1 94.5 226 GLN B CA 1
ATOM 4902 C C . GLN B 1 226 ? 6.836 -15.922 3.264 1 94.5 226 GLN B C 1
ATOM 4904 O O . GLN B 1 226 ? 5.715 -16.406 3.434 1 94.5 226 GLN B O 1
ATOM 4909 N N . SER B 1 227 ? 7.332 -15.414 2.102 1 92.81 227 SER B N 1
ATOM 4910 C CA . SER B 1 227 ? 6.484 -15.508 0.917 1 92.81 227 SER B CA 1
ATOM 4911 C C . SER B 1 227 ? 6.406 -16.938 0.406 1 92.81 227 SER B C 1
ATOM 4913 O O . SER B 1 227 ? 7.414 -17.656 0.369 1 92.81 227 SER B O 1
ATOM 4915 N N . ASP B 1 228 ? 5.207 -17.375 0.1 1 92.06 228 ASP B N 1
ATOM 4916 C CA . ASP B 1 228 ? 4.914 -18.641 -0.539 1 92.06 228 ASP B CA 1
ATOM 4917 C C . ASP B 1 228 ? 3.607 -18.578 -1.329 1 92.06 228 ASP B C 1
ATOM 4919 O O . ASP B 1 228 ? 2.861 -17.609 -1.222 1 92.06 228 ASP B O 1
ATOM 4923 N N . HIS B 1 229 ? 3.43 -19.516 -2.133 1 91.19 229 HIS B N 1
ATOM 4924 C CA . HIS B 1 229 ? 2.23 -19.547 -2.963 1 91.19 229 HIS B CA 1
ATOM 4925 C C . HIS B 1 229 ? 0.971 -19.641 -2.107 1 91.19 229 HIS B C 1
ATOM 4927 O O . HIS B 1 229 ? 0.875 -20.5 -1.22 1 91.19 229 HIS B O 1
ATOM 4933 N N . ALA B 1 230 ? -0.016 -18.875 -2.379 1 92.12 230 ALA B N 1
ATOM 4934 C CA . ALA B 1 230 ? -1.244 -18.75 -1.601 1 92.12 230 ALA B CA 1
ATOM 4935 C C . ALA B 1 230 ? -2.062 -20.031 -1.637 1 92.12 230 ALA B C 1
ATOM 4937 O O . ALA B 1 230 ? -2.756 -20.359 -0.67 1 92.12 230 ALA B O 1
ATOM 4938 N N . GLY B 1 231 ? -1.991 -20.75 -2.699 1 93.56 231 GLY B N 1
ATOM 4939 C CA . GLY B 1 231 ? -2.896 -21.875 -2.891 1 93.56 231 GLY B CA 1
ATOM 4940 C C . GLY B 1 231 ? -2.293 -23.203 -2.49 1 93.56 231 GLY B C 1
ATOM 4941 O O . GLY B 1 231 ? -3.01 -24.203 -2.332 1 93.56 231 GLY B O 1
ATOM 4942 N N . THR B 1 232 ? -0.982 -23.219 -2.283 1 92.75 232 THR B N 1
ATOM 4943 C CA . THR B 1 232 ? -0.358 -24.531 -2.137 1 92.75 232 THR B CA 1
ATOM 4944 C C . THR B 1 232 ? 0.281 -24.672 -0.757 1 92.75 232 THR B C 1
ATOM 4946 O O . THR B 1 232 ? 0.718 -25.766 -0.379 1 92.75 232 THR B O 1
ATOM 4949 N N . THR B 1 233 ? 0.277 -23.609 0.029 1 92.25 233 THR B N 1
ATOM 4950 C CA . THR B 1 233 ? 0.891 -23.672 1.352 1 92.25 233 THR B CA 1
ATOM 4951 C C . THR B 1 233 ? -0.169 -23.844 2.434 1 92.25 233 THR B C 1
ATOM 4953 O O . THR B 1 233 ? -0.942 -22.938 2.715 1 92.25 233 THR B O 1
ATOM 4956 N N . PRO B 1 234 ? -0.144 -24.984 3.062 1 94.38 234 PRO B N 1
ATOM 4957 C CA . PRO B 1 234 ? -1.112 -25.188 4.141 1 94.38 234 PRO B CA 1
ATOM 4958 C C . PRO B 1 234 ? -0.983 -24.156 5.254 1 94.38 234 PRO B C 1
ATOM 4960 O O . PRO B 1 234 ? 0.114 -23.641 5.504 1 94.38 234 PRO B O 1
ATOM 4963 N N . MET B 1 235 ? -2.072 -23.891 5.93 1 96.31 235 MET B N 1
ATOM 4964 C CA . MET B 1 235 ? -2.15 -22.797 6.891 1 96.31 235 MET B CA 1
ATOM 4965 C C . MET B 1 235 ? -1.119 -22.969 8 1 96.31 235 MET B C 1
ATOM 4967 O O . MET B 1 235 ? -0.477 -22 8.414 1 96.31 235 MET B O 1
ATOM 4971 N N . LYS B 1 236 ? -0.866 -24.234 8.422 1 93.25 236 LYS B N 1
ATOM 4972 C CA . LYS B 1 236 ? -0.027 -24.5 9.586 1 93.25 236 LYS B CA 1
ATOM 4973 C C . LYS B 1 236 ? 1.436 -24.172 9.297 1 93.25 236 LYS B C 1
ATOM 4975 O O . LYS B 1 236 ? 2.234 -24.016 10.227 1 93.25 236 LYS B O 1
ATOM 4980 N N . TYR B 1 237 ? 1.807 -24.016 8.016 1 92.5 237 TYR B N 1
ATOM 4981 C CA . TYR B 1 237 ? 3.199 -23.781 7.648 1 92.5 237 TYR B CA 1
ATOM 4982 C C . TYR B 1 237 ? 3.447 -22.297 7.352 1 92.5 237 TYR B C 1
ATOM 4984 O O . TYR B 1 237 ? 4.594 -21.891 7.164 1 92.5 237 TYR B O 1
ATOM 4992 N N . ARG B 1 238 ? 2.428 -21.484 7.473 1 95.12 238 ARG B N 1
ATOM 4993 C CA . ARG B 1 238 ? 2.518 -20.125 6.965 1 95.12 238 ARG B CA 1
ATOM 4994 C C . ARG B 1 238 ? 3.123 -19.188 8.008 1 95.12 238 ARG B C 1
ATOM 4996 O O . ARG B 1 238 ? 2.898 -19.359 9.211 1 95.12 238 ARG B O 1
ATOM 5003 N N . LYS B 1 239 ? 3.91 -18.328 7.559 1 96.88 239 LYS B N 1
ATOM 5004 C CA . LYS B 1 239 ? 4.332 -17.125 8.25 1 96.88 239 LYS B CA 1
ATOM 5005 C C . LYS B 1 239 ? 3.859 -15.867 7.512 1 96.88 239 LYS B C 1
ATOM 5007 O O . LYS B 1 239 ? 4.605 -15.289 6.723 1 96.88 239 LYS B O 1
ATOM 5012 N N . ASP B 1 240 ? 2.668 -15.406 7.871 1 97.88 240 ASP B N 1
ATOM 5013 C CA . ASP B 1 240 ? 1.973 -14.344 7.148 1 97.88 240 ASP B CA 1
ATOM 5014 C C . ASP B 1 240 ? 2.205 -12.984 7.809 1 97.88 240 ASP B C 1
ATOM 5016 O O . ASP B 1 240 ? 1.578 -12.664 8.82 1 97.88 240 ASP B O 1
ATOM 5020 N N . ALA B 1 241 ? 3.006 -12.195 7.148 1 98.69 241 ALA B N 1
ATOM 5021 C CA . ALA B 1 241 ? 3.43 -10.922 7.73 1 98.69 241 ALA B CA 1
ATOM 5022 C C . ALA B 1 241 ? 2.246 -9.969 7.883 1 98.69 241 ALA B C 1
ATOM 5024 O O . ALA B 1 241 ? 2.223 -9.148 8.797 1 98.69 241 ALA B O 1
ATOM 5025 N N . LEU B 1 242 ? 1.227 -10.023 7 1 98.75 242 LEU B N 1
ATOM 5026 C CA . LEU B 1 242 ? 0.087 -9.125 7.105 1 98.75 242 LEU B CA 1
ATOM 5027 C C . LEU B 1 242 ? -0.793 -9.492 8.297 1 98.75 242 LEU B C 1
ATOM 5029 O O . LEU B 1 242 ? -1.306 -8.609 8.984 1 98.75 242 LEU B O 1
ATOM 5033 N N . LEU B 1 243 ? -0.957 -10.812 8.539 1 98.56 243 LEU B N 1
ATOM 5034 C CA . LEU B 1 243 ? -1.669 -11.25 9.734 1 98.56 243 LEU B CA 1
ATOM 5035 C C . LEU B 1 243 ? -0.954 -10.773 10.992 1 98.56 243 LEU B C 1
ATOM 5037 O O . LEU B 1 243 ? -1.593 -10.289 11.93 1 98.56 243 LEU B O 1
ATOM 5041 N N . ALA B 1 244 ? 0.367 -10.898 10.969 1 98.75 244 ALA B N 1
ATOM 5042 C CA . ALA B 1 244 ? 1.174 -10.453 12.102 1 98.75 244 ALA B CA 1
ATOM 5043 C C . ALA B 1 244 ? 1.051 -8.945 12.305 1 98.75 244 ALA B C 1
ATOM 5045 O O . ALA B 1 244 ? 0.967 -8.469 13.445 1 98.75 244 ALA B O 1
ATOM 5046 N N . ALA B 1 245 ? 1.043 -8.227 11.234 1 98.81 245 ALA B N 1
ATOM 5047 C CA . ALA B 1 245 ? 0.896 -6.773 11.312 1 98.81 245 ALA B CA 1
ATOM 5048 C C . ALA B 1 245 ? -0.453 -6.391 11.914 1 98.81 245 ALA B C 1
ATOM 5050 O O . ALA B 1 245 ? -0.541 -5.453 12.711 1 98.81 245 ALA B O 1
ATOM 5051 N N . ALA B 1 246 ? -1.521 -7.109 11.492 1 98.75 246 ALA B N 1
ATOM 5052 C CA . ALA B 1 246 ? -2.84 -6.875 12.078 1 98.75 246 ALA B CA 1
ATOM 5053 C C . ALA B 1 246 ? -2.826 -7.113 13.578 1 98.75 246 ALA B C 1
ATOM 5055 O O . ALA B 1 246 ? -3.402 -6.336 14.344 1 98.75 246 ALA B O 1
ATOM 5056 N N . SER B 1 247 ? -2.127 -8.164 14 1 98.75 247 SER B N 1
ATOM 5057 C CA . SER B 1 247 ? -2 -8.469 15.422 1 98.75 247 SER B CA 1
ATOM 5058 C C . SER B 1 247 ? -1.243 -7.367 16.156 1 98.75 247 SER B C 1
ATOM 5060 O O . SER B 1 247 ? -1.64 -6.953 17.25 1 98.75 247 SER B O 1
ATOM 5062 N N . ALA B 1 248 ? -0.186 -6.902 15.547 1 98.75 248 ALA B N 1
ATOM 5063 C CA . ALA B 1 248 ? 0.615 -5.836 16.141 1 98.75 248 ALA B CA 1
ATOM 5064 C C . ALA B 1 248 ? -0.189 -4.547 16.266 1 98.75 248 ALA B C 1
ATOM 5066 O O . ALA B 1 248 ? -0.131 -3.861 17.281 1 98.75 248 ALA B O 1
ATOM 5067 N N . LEU B 1 249 ? -0.918 -4.223 15.195 1 98.56 249 LEU B N 1
ATOM 5068 C CA . LEU B 1 249 ? -1.759 -3.031 15.18 1 98.56 249 LEU B CA 1
ATOM 5069 C C . LEU B 1 249 ? -2.812 -3.09 16.281 1 98.56 249 LEU B C 1
ATOM 5071 O O . LEU B 1 249 ? -3.029 -2.107 16.984 1 98.56 249 LEU B O 1
ATOM 5075 N N . LYS B 1 250 ? -3.412 -4.23 16.469 1 98.19 250 LYS B N 1
ATOM 5076 C CA . LYS B 1 250 ? -4.43 -4.414 17.5 1 98.19 250 LYS B CA 1
ATOM 5077 C C . LYS B 1 250 ? -3.82 -4.32 18.891 1 98.19 250 LYS B C 1
ATOM 5079 O O . LYS B 1 250 ? -4.422 -3.744 19.797 1 98.19 250 LYS B O 1
ATOM 5084 N N . TYR B 1 251 ? -2.66 -4.895 19.078 1 98.44 251 TYR B N 1
ATOM 5085 C CA . TYR B 1 251 ? -1.942 -4.805 20.344 1 98.44 251 TYR B CA 1
ATOM 5086 C C . TYR B 1 251 ? -1.688 -3.35 20.719 1 98.44 251 TYR B C 1
ATOM 5088 O O . TYR B 1 251 ? -1.944 -2.941 21.859 1 98.44 251 TYR B O 1
ATOM 5096 N N . LEU B 1 252 ? -1.185 -2.566 19.766 1 98.56 252 LEU B N 1
ATOM 5097 C CA . LEU B 1 252 ? -0.855 -1.167 20.016 1 98.56 252 LEU B CA 1
ATOM 5098 C C . LEU B 1 252 ? -2.098 -0.379 20.422 1 98.56 252 LEU B C 1
ATOM 5100 O O . LEU B 1 252 ? -2.072 0.379 21.391 1 98.56 252 LEU B O 1
ATOM 5104 N N . HIS B 1 253 ? -3.186 -0.615 19.656 1 97.94 253 HIS B N 1
ATOM 5105 C CA . HIS B 1 253 ? -4.426 0.074 20.016 1 97.94 253 HIS B CA 1
ATOM 5106 C C . HIS B 1 253 ? -4.895 -0.311 21.406 1 97.94 253 HIS B C 1
ATOM 5108 O O . HIS B 1 253 ? -5.289 0.554 22.188 1 97.94 253 HIS B O 1
ATOM 5114 N N . GLN B 1 254 ? -4.828 -1.586 21.75 1 97.75 254 GLN B N 1
ATOM 5115 C CA . GLN B 1 254 ? -5.277 -2.068 23.047 1 97.75 254 GLN B CA 1
ATOM 5116 C C . GLN B 1 254 ? -4.457 -1.449 24.172 1 97.75 254 GLN B C 1
ATOM 5118 O O . GLN B 1 254 ? -5.012 -1.02 25.188 1 97.75 254 GLN B O 1
ATOM 5123 N N . GLU B 1 255 ? -3.18 -1.336 24.031 1 98.62 255 GLU B N 1
ATOM 5124 C CA . GLU B 1 255 ? -2.295 -0.87 25.094 1 98.62 255 GLU B CA 1
ATOM 5125 C C . GLU B 1 255 ? -2.291 0.653 25.188 1 98.62 255 GLU B C 1
ATOM 5127 O O . GLU B 1 255 ? -2.318 1.217 26.281 1 98.62 255 GLU B O 1
ATOM 5132 N N . LEU B 1 256 ? -2.303 1.334 24.047 1 98.62 256 LEU B N 1
ATOM 5133 C CA . LEU B 1 256 ? -2.225 2.791 24.031 1 98.62 256 LEU B CA 1
ATOM 5134 C C . LEU B 1 256 ? -3.539 3.41 24.5 1 98.62 256 LEU B C 1
ATOM 5136 O O . LEU B 1 256 ? -3.547 4.492 25.094 1 98.62 256 LEU B O 1
ATOM 5140 N N . ASP B 1 257 ? -4.66 2.691 24.281 1 97.75 257 ASP B N 1
ATOM 5141 C CA . ASP B 1 257 ? -5.969 3.18 24.703 1 97.75 257 ASP B CA 1
ATOM 5142 C C . ASP B 1 257 ? -6.074 3.252 26.219 1 97.75 257 ASP B C 1
ATOM 5144 O O . ASP B 1 257 ? -6.961 3.916 26.766 1 97.75 257 ASP B O 1
ATOM 5148 N N . LYS B 1 258 ? -5.164 2.604 26.953 1 98.12 258 LYS B N 1
ATOM 5149 C CA . LYS B 1 258 ? -5.176 2.59 28.422 1 98.12 258 LYS B CA 1
ATOM 5150 C C . LYS B 1 258 ? -4.492 3.83 28.984 1 98.12 258 LYS B C 1
ATOM 5152 O O . LYS B 1 258 ? -4.609 4.121 30.172 1 98.12 258 LYS B O 1
ATOM 5157 N N . LEU B 1 259 ? -3.787 4.547 28.125 1 98.12 259 LEU B N 1
ATOM 5158 C CA . LEU B 1 259 ? -3.031 5.707 28.594 1 98.12 259 LEU B CA 1
ATOM 5159 C C . LEU B 1 259 ? -3.922 6.941 28.656 1 98.12 259 LEU B C 1
ATOM 5161 O O . LEU B 1 259 ? -5.148 6.824 28.688 1 98.12 259 LEU B O 1
ATOM 5165 N N . ASP B 1 260 ? -3.311 8.141 28.828 1 97.62 260 ASP B N 1
ATOM 5166 C CA . ASP B 1 260 ? -4.023 9.406 28.984 1 97.62 260 ASP B CA 1
ATOM 5167 C C . ASP B 1 260 ? -5.039 9.617 27.875 1 97.62 260 ASP B C 1
ATOM 5169 O O . ASP B 1 260 ? -4.746 9.344 26.703 1 97.62 260 ASP B O 1
ATOM 5173 N N . SER B 1 261 ? -6.211 10.125 28.172 1 95.56 261 SER B N 1
ATOM 5174 C CA . SER B 1 261 ? -7.324 10.234 27.234 1 95.56 261 SER B CA 1
ATOM 5175 C C . SER B 1 261 ? -7.047 11.281 26.156 1 95.56 261 SER B C 1
ATOM 5177 O O . SER B 1 261 ? -7.707 11.297 25.125 1 95.56 261 SER B O 1
ATOM 5179 N N . ASN B 1 262 ? -6.055 12.156 26.375 1 94.94 262 ASN B N 1
ATOM 5180 C CA . ASN B 1 262 ? -5.727 13.18 25.391 1 94.94 262 ASN B CA 1
ATOM 5181 C C . ASN B 1 262 ? -4.676 12.68 24.391 1 94.94 262 ASN B C 1
ATOM 5183 O O . ASN B 1 262 ? -4.367 13.367 23.422 1 94.94 262 ASN B O 1
ATOM 5187 N N . LEU B 1 263 ? -4.184 11.484 24.688 1 97.94 263 LEU B N 1
ATOM 5188 C CA . LEU B 1 263 ? -3.246 10.883 23.734 1 97.94 263 LEU B CA 1
ATOM 5189 C C . LEU B 1 263 ? -3.924 10.609 22.406 1 97.94 263 LEU B C 1
ATOM 5191 O O . LEU B 1 263 ? -5.035 10.078 22.359 1 97.94 263 LEU B O 1
ATOM 5195 N N . VAL B 1 264 ? -3.25 11.008 21.359 1 97.62 264 VAL B N 1
ATOM 5196 C CA . VAL B 1 264 ? -3.705 10.609 20.031 1 97.62 264 VAL B CA 1
ATOM 5197 C C . VAL B 1 264 ? -2.605 9.828 19.328 1 97.62 264 VAL B C 1
ATOM 5199 O O . VAL B 1 264 ? -1.417 10.086 19.531 1 97.62 264 VAL B O 1
ATOM 5202 N N . TYR B 1 265 ? -2.949 8.828 18.609 1 98.38 265 TYR B N 1
ATOM 5203 C CA . TYR B 1 265 ? -1.994 8.031 17.844 1 98.38 265 TYR B CA 1
ATOM 5204 C C . TYR B 1 265 ? -2.625 7.512 16.562 1 98.38 265 TYR B C 1
ATOM 5206 O O . TYR B 1 265 ? -3.84 7.305 16.5 1 98.38 265 TYR B O 1
ATOM 5214 N N . THR B 1 266 ? -1.858 7.383 15.492 1 97.38 266 THR B N 1
ATOM 5215 C CA . THR B 1 266 ? -2.365 7.023 14.172 1 97.38 266 THR B CA 1
ATOM 5216 C C . THR B 1 266 ? -1.42 6.047 13.477 1 97.38 266 THR B C 1
ATOM 5218 O O . THR B 1 266 ? -0.204 6.25 13.469 1 97.38 266 THR B O 1
ATOM 5221 N N . THR B 1 267 ? -1.985 4.965 12.992 1 97.31 267 THR B N 1
ATOM 5222 C CA . THR B 1 267 ? -1.313 4.117 12.016 1 97.31 267 THR B CA 1
ATOM 5223 C C . THR B 1 267 ? -1.776 4.461 10.602 1 97.31 267 THR B C 1
ATOM 5225 O O . THR B 1 267 ? -2.666 3.801 10.055 1 97.31 267 THR B O 1
ATOM 5228 N N . GLY B 1 268 ? -1.086 5.406 9.992 1 95.62 268 GLY B N 1
ATOM 5229 C CA . GLY B 1 268 ? -1.636 6.012 8.789 1 95.62 268 GLY B CA 1
ATOM 5230 C C . GLY B 1 268 ? -1.038 5.445 7.512 1 95.62 268 GLY B C 1
ATOM 5231 O O . GLY B 1 268 ? -1.579 5.652 6.426 1 95.62 268 GLY B O 1
ATOM 5232 N N . GLU B 1 269 ? 0.051 4.73 7.617 1 96 269 GLU B N 1
ATOM 5233 C CA . GLU B 1 269 ? 0.748 4.156 6.469 1 96 269 GLU B CA 1
ATOM 5234 C C . GLU B 1 269 ? 0.942 2.654 6.641 1 96 269 GLU B C 1
ATOM 5236 O O . GLU B 1 269 ? 1.218 2.178 7.742 1 96 269 GLU B O 1
ATOM 5241 N N . ILE B 1 270 ? 0.802 1.971 5.504 1 97.94 270 ILE B N 1
ATOM 5242 C CA . ILE B 1 270 ? 1.115 0.545 5.508 1 97.94 270 ILE B CA 1
ATOM 5243 C C . ILE B 1 270 ? 1.633 0.125 4.137 1 97.94 270 ILE B C 1
ATOM 5245 O O . ILE B 1 270 ? 1.116 0.57 3.107 1 97.94 270 ILE B O 1
ATOM 5249 N N . VAL B 1 271 ? 2.707 -0.582 4.148 1 97.19 271 VAL B N 1
ATOM 5250 C CA . VAL B 1 271 ? 3.275 -1.186 2.947 1 97.19 271 VAL B CA 1
ATOM 5251 C C . VAL B 1 271 ? 3.35 -2.701 3.117 1 97.19 271 VAL B C 1
ATOM 5253 O O . VAL B 1 271 ? 3.713 -3.195 4.188 1 97.19 271 VAL B O 1
ATOM 5256 N N . CYS B 1 272 ? 2.883 -3.355 2.137 1 97.62 272 CYS B N 1
ATOM 5257 C CA . CYS B 1 272 ? 2.867 -4.816 2.141 1 97.62 272 CYS B CA 1
ATOM 5258 C C . CYS B 1 272 ? 3.666 -5.371 0.967 1 97.62 272 CYS B C 1
ATOM 5260 O O . CYS B 1 272 ? 3.529 -4.898 -0.163 1 97.62 272 CYS B O 1
ATOM 5262 N N . HIS B 1 273 ? 4.562 -6.254 1.253 1 95.5 273 HIS B N 1
ATOM 5263 C CA . HIS B 1 273 ? 5.336 -6.93 0.216 1 95.5 273 HIS B CA 1
ATOM 5264 C C . HIS B 1 273 ? 4.996 -8.414 0.156 1 95.5 273 HIS B C 1
ATOM 5266 O O . HIS B 1 273 ? 4.949 -9.086 1.189 1 95.5 273 HIS B O 1
ATOM 5272 N N . PRO B 1 274 ? 4.828 -9.039 -1.03 1 92.56 274 PRO B N 1
ATOM 5273 C CA . PRO B 1 274 ? 4.91 -8.406 -2.352 1 92.56 274 PRO B CA 1
ATOM 5274 C C . PRO B 1 274 ? 3.607 -7.727 -2.764 1 92.56 274 PRO B C 1
ATOM 5276 O O . PRO B 1 274 ? 3.559 -7.059 -3.797 1 92.56 274 PRO B O 1
ATOM 5279 N N . CYS B 1 275 ? 2.488 -7.855 -1.968 1 93.62 275 CYS B N 1
ATOM 5280 C CA . CYS B 1 275 ? 1.193 -7.227 -2.195 1 93.62 275 CYS B CA 1
ATOM 5281 C C . CYS B 1 275 ? 0.553 -7.738 -3.479 1 93.62 275 CYS B C 1
ATOM 5283 O O . CYS B 1 275 ? 0.157 -6.953 -4.34 1 93.62 275 CYS B O 1
ATOM 5285 N N . VAL B 1 276 ? 0.538 -9.008 -3.564 1 88.81 276 VAL B N 1
ATOM 5286 C CA . VAL B 1 276 ? -0.072 -9.781 -4.645 1 88.81 276 VAL B CA 1
ATOM 5287 C C . VAL B 1 276 ? -1.034 -10.812 -4.066 1 88.81 276 VAL B C 1
ATOM 5289 O O . VAL B 1 276 ? -0.694 -11.523 -3.113 1 88.81 276 VAL B O 1
ATOM 5292 N N . HIS B 1 277 ? -2.215 -10.922 -4.551 1 90.38 277 HIS B N 1
ATOM 5293 C CA . HIS B 1 277 ? -3.262 -11.719 -3.914 1 90.38 277 HIS B CA 1
ATOM 5294 C C . HIS B 1 277 ? -2.914 -13.203 -3.936 1 90.38 277 HIS B C 1
ATOM 5296 O O . HIS B 1 277 ? -3.443 -13.977 -3.139 1 90.38 277 HIS B O 1
ATOM 5302 N N . THR B 1 278 ? -1.907 -13.625 -4.777 1 90.56 278 THR B N 1
ATOM 5303 C CA . THR B 1 278 ? -1.584 -15.047 -4.891 1 90.56 278 THR B CA 1
ATOM 5304 C C . THR B 1 278 ? -0.333 -15.383 -4.086 1 90.56 278 THR B C 1
ATOM 5306 O O . THR B 1 278 ? 0.215 -16.484 -4.211 1 90.56 278 THR B O 1
ATOM 5309 N N . VAL B 1 279 ? 0.168 -14.484 -3.322 1 92.06 279 VAL B N 1
ATOM 5310 C CA . VAL B 1 279 ? 1.409 -14.695 -2.582 1 92.06 279 VAL B CA 1
ATOM 5311 C C . VAL B 1 279 ? 1.201 -14.328 -1.114 1 92.06 279 VAL B C 1
ATOM 5313 O O . VAL B 1 279 ? 0.585 -13.305 -0.801 1 92.06 279 VAL B O 1
ATOM 5316 N N . ILE B 1 280 ? 1.654 -15.125 -0.213 1 95.69 280 ILE B N 1
ATOM 5317 C CA . ILE B 1 280 ? 1.649 -14.836 1.217 1 95.69 280 ILE B CA 1
ATOM 5318 C C . ILE B 1 280 ? 2.617 -13.695 1.516 1 95.69 280 ILE B C 1
ATOM 5320 O O . ILE B 1 280 ? 3.787 -13.75 1.13 1 95.69 280 ILE B O 1
ATOM 5324 N N . PRO B 1 281 ? 2.203 -12.656 2.18 1 97.12 281 PRO B N 1
ATOM 5325 C CA . PRO B 1 281 ? 3.105 -11.531 2.449 1 97.12 281 PRO B CA 1
ATOM 5326 C C . PRO B 1 281 ? 4.289 -11.93 3.332 1 97.12 281 PRO B C 1
ATOM 5328 O O . PRO B 1 281 ? 4.117 -12.656 4.312 1 97.12 281 PRO B O 1
ATOM 5331 N N . ASP B 1 282 ? 5.516 -11.453 2.951 1 96.81 282 ASP B N 1
ATOM 5332 C CA . ASP B 1 282 ? 6.695 -11.781 3.746 1 96.81 282 ASP B CA 1
ATOM 5333 C C . ASP B 1 282 ? 7.176 -10.57 4.543 1 96.81 282 ASP B C 1
ATOM 5335 O O . ASP B 1 282 ? 8.031 -10.695 5.418 1 96.81 282 ASP B O 1
ATOM 5339 N N . PHE B 1 283 ? 6.609 -9.422 4.195 1 98.38 283 PHE B N 1
ATOM 5340 C CA . PHE B 1 283 ? 7.07 -8.203 4.852 1 98.38 283 PHE B CA 1
ATOM 5341 C C . PHE B 1 283 ? 5.961 -7.16 4.898 1 98.38 283 PHE B C 1
ATOM 5343 O O . PHE B 1 283 ? 5.293 -6.91 3.891 1 98.38 283 PHE B O 1
ATOM 5350 N N . VAL B 1 284 ? 5.707 -6.598 6.098 1 98.75 284 VAL B N 1
ATOM 5351 C CA . VAL B 1 284 ? 4.801 -5.465 6.258 1 98.75 284 VAL B CA 1
ATOM 5352 C C . VAL B 1 284 ? 5.465 -4.387 7.109 1 98.75 284 VAL B C 1
ATOM 5354 O O . VAL B 1 284 ? 6.16 -4.691 8.078 1 98.75 284 VAL B O 1
ATOM 5357 N N . ASP B 1 285 ? 5.344 -3.168 6.68 1 98.62 285 ASP B N 1
ATOM 5358 C CA . ASP B 1 285 ? 5.848 -1.98 7.363 1 98.62 285 ASP B CA 1
ATOM 5359 C C . ASP B 1 285 ? 4.742 -0.944 7.555 1 98.62 285 ASP B C 1
ATOM 5361 O O . ASP B 1 285 ? 4.145 -0.484 6.578 1 98.62 285 ASP B O 1
ATOM 5365 N N . PHE B 1 286 ? 4.414 -0.59 8.812 1 98.38 286 PHE B N 1
ATOM 5366 C CA . PHE B 1 286 ? 3.393 0.432 9 1 98.38 286 PHE B CA 1
ATOM 5367 C C . PHE B 1 286 ? 3.842 1.473 10.016 1 98.38 286 PHE B C 1
ATOM 5369 O O . PHE B 1 286 ? 4.742 1.214 10.82 1 98.38 286 PHE B O 1
ATOM 5376 N N . SER B 1 2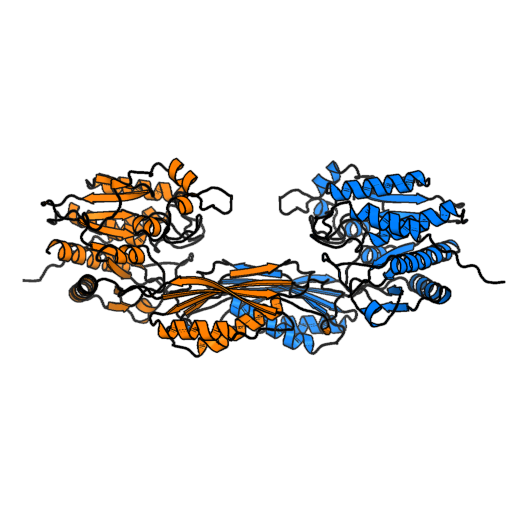87 ? 3.27 2.65 9.953 1 97.62 287 SER B N 1
ATOM 5377 C CA . SER B 1 287 ? 3.686 3.779 10.781 1 97.62 287 SER B CA 1
ATOM 5378 C C . SER B 1 287 ? 2.865 3.859 12.062 1 97.62 287 SER B C 1
ATOM 5380 O O . SER B 1 287 ? 1.728 3.387 12.109 1 97.62 287 SER B O 1
ATOM 5382 N N . LEU B 1 288 ? 3.453 4.395 13.094 1 98.25 288 LEU B N 1
ATOM 5383 C CA . LEU B 1 288 ? 2.783 4.816 14.32 1 98.25 288 LEU B CA 1
ATOM 5384 C C . LEU B 1 288 ? 3.191 6.238 14.703 1 98.25 288 LEU B C 1
ATOM 5386 O O . LEU B 1 288 ? 4.367 6.496 14.977 1 98.25 288 LEU B O 1
ATOM 5390 N N . ASP B 1 289 ? 2.236 7.094 14.648 1 97.06 289 ASP B N 1
ATOM 5391 C CA . ASP B 1 289 ? 2.367 8.484 15.07 1 97.06 289 ASP B CA 1
ATOM 5392 C C . ASP B 1 289 ? 1.624 8.727 16.391 1 97.06 289 ASP B C 1
ATOM 5394 O O . ASP B 1 289 ? 0.399 8.602 16.438 1 97.06 289 ASP B O 1
ATOM 5398 N N . ALA B 1 290 ? 2.35 9.102 17.469 1 98.12 290 ALA B N 1
ATOM 5399 C CA . ALA B 1 290 ? 1.722 9.344 18.766 1 98.12 290 ALA B CA 1
ATOM 5400 C C . ALA B 1 290 ? 2.096 10.719 19.312 1 98.12 290 ALA B C 1
ATOM 5402 O O . ALA B 1 290 ? 3.256 11.133 19.234 1 98.12 290 ALA B O 1
ATOM 5403 N N . ARG B 1 291 ? 1.102 11.438 19.828 1 97.88 291 ARG B N 1
ATOM 5404 C CA . ARG B 1 291 ? 1.307 12.828 20.219 1 97.88 291 ARG B CA 1
ATOM 5405 C C . ARG B 1 291 ? 0.63 13.125 21.562 1 97.88 291 ARG B C 1
ATOM 5407 O O . ARG B 1 291 ? -0.467 12.633 21.828 1 97.88 291 ARG B O 1
ATOM 5414 N N . HIS B 1 292 ? 1.329 13.844 22.359 1 97.56 292 HIS B N 1
ATOM 5415 C CA . HIS B 1 292 ? 0.787 14.297 23.641 1 97.56 292 HIS B CA 1
ATOM 5416 C C . HIS B 1 292 ? 1.569 15.484 24.188 1 97.56 292 HIS B C 1
ATOM 5418 O O . HIS B 1 292 ? 2.76 15.633 23.891 1 97.56 292 HIS B O 1
ATOM 5424 N N . GLN B 1 293 ? 0.948 16.328 24.953 1 95.88 293 GLN B N 1
ATOM 5425 C CA . GLN B 1 293 ? 1.583 17.516 25.516 1 95.88 293 GLN B CA 1
ATOM 5426 C C . GLN B 1 293 ? 2.523 17.156 26.656 1 95.88 293 GLN B C 1
ATOM 5428 O O . GLN B 1 293 ? 3.537 17.828 26.875 1 95.88 293 GLN B O 1
ATOM 5433 N N . ASP B 1 294 ? 2.223 16.125 27.391 1 97 294 ASP B N 1
ATOM 5434 C CA . ASP B 1 294 ? 3.008 15.703 28.547 1 97 294 ASP B CA 1
ATOM 5435 C C . ASP B 1 294 ? 4.098 14.711 28.141 1 97 294 ASP B C 1
ATOM 5437 O O . ASP B 1 294 ? 3.805 13.594 27.703 1 97 294 ASP B O 1
ATOM 5441 N N . PRO B 1 295 ? 5.328 15.078 28.375 1 96.75 295 PRO B N 1
ATOM 5442 C CA . PRO B 1 295 ? 6.43 14.18 28.016 1 96.75 295 PRO B CA 1
ATOM 5443 C C . PRO B 1 295 ? 6.355 12.844 28.75 1 96.75 295 PRO B C 1
ATOM 5445 O O . PRO B 1 295 ? 6.828 11.828 28.234 1 96.75 295 PRO B O 1
ATOM 5448 N N . GLU B 1 296 ? 5.719 12.867 29.891 1 98.12 296 GLU B N 1
ATOM 5449 C CA . GLU B 1 296 ? 5.594 11.609 30.625 1 98.12 296 GLU B CA 1
ATOM 5450 C C . GLU B 1 296 ? 4.684 10.633 29.891 1 98.12 296 GLU B C 1
ATOM 5452 O O . GLU B 1 296 ? 4.926 9.422 29.906 1 98.12 296 GLU B O 1
ATOM 5457 N N . VAL B 1 2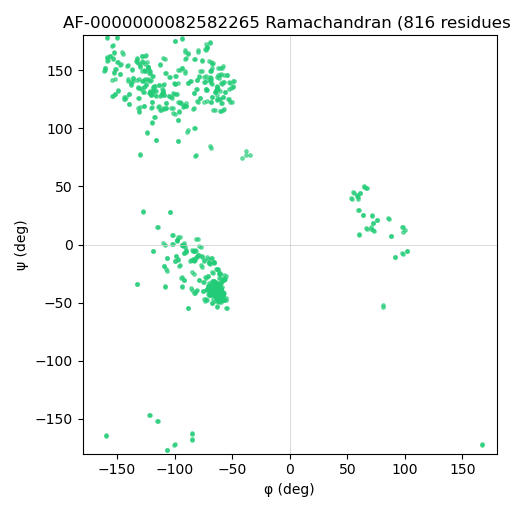97 ? 3.652 11.094 29.297 1 98.31 297 VAL B N 1
ATOM 5458 C CA . VAL B 1 297 ? 2.756 10.242 28.516 1 98.31 297 VAL B CA 1
ATOM 5459 C C . VAL B 1 297 ? 3.488 9.711 27.281 1 98.31 297 VAL B C 1
ATOM 5461 O O . VAL B 1 297 ? 3.322 8.539 26.922 1 98.31 297 VAL B O 1
ATOM 5464 N N . ILE B 1 298 ? 4.336 10.516 26.672 1 98.12 298 ILE B N 1
ATOM 5465 C CA . ILE B 1 298 ? 5.137 10.094 25.531 1 98.12 298 ILE B CA 1
ATOM 5466 C C . ILE B 1 298 ? 6.074 8.961 25.953 1 98.12 298 ILE B C 1
ATOM 5468 O O . ILE B 1 298 ? 6.242 7.984 25.219 1 98.12 298 ILE B O 1
ATOM 5472 N N . ARG B 1 299 ? 6.637 9.141 27.109 1 98.12 299 ARG B N 1
ATOM 5473 C CA . ARG B 1 299 ? 7.508 8.086 27.641 1 98.12 299 ARG B CA 1
ATOM 5474 C C . ARG B 1 299 ? 6.746 6.777 27.797 1 98.12 299 ARG B C 1
ATOM 5476 O O . ARG B 1 299 ? 7.293 5.703 27.547 1 98.12 299 ARG B O 1
ATOM 5483 N N . GLN B 1 300 ? 5.527 6.855 28.203 1 98.69 300 GLN B N 1
ATOM 5484 C CA . GLN B 1 300 ? 4.688 5.672 28.359 1 98.69 300 GLN B CA 1
ATOM 5485 C C . GLN B 1 300 ? 4.395 5.027 27 1 98.69 300 GLN B C 1
ATOM 5487 O O . GLN B 1 300 ? 4.344 3.803 26.891 1 98.69 300 GLN B O 1
ATOM 5492 N N . VAL B 1 301 ? 4.18 5.836 25.984 1 98.69 301 VAL B N 1
ATOM 5493 C CA . VAL B 1 301 ? 3.965 5.344 24.625 1 98.69 301 VAL B CA 1
ATOM 5494 C C . VAL B 1 301 ? 5.184 4.547 24.172 1 98.69 301 VAL B C 1
ATOM 5496 O O . VAL B 1 301 ? 5.047 3.439 23.641 1 98.69 301 VAL B O 1
ATOM 5499 N N . VAL B 1 302 ? 6.359 5.105 24.406 1 98.5 302 VAL B N 1
ATOM 5500 C CA . VAL B 1 302 ? 7.609 4.469 24 1 98.5 302 VAL B CA 1
ATOM 5501 C C . VAL B 1 302 ? 7.766 3.129 24.719 1 98.5 302 VAL B C 1
ATOM 5503 O O . VAL B 1 302 ? 8.195 2.143 24.109 1 98.5 302 VAL B O 1
ATOM 5506 N N . LYS B 1 303 ? 7.375 3.098 25.938 1 98.62 303 LYS B N 1
ATOM 5507 C CA . LYS B 1 303 ? 7.453 1.852 26.688 1 98.62 303 LYS B CA 1
ATOM 5508 C C . LYS B 1 303 ? 6.543 0.785 26.094 1 98.62 303 LYS B C 1
ATOM 5510 O O . LYS B 1 303 ? 6.91 -0.39 26.031 1 98.62 303 LYS B O 1
ATOM 5515 N N . VAL B 1 304 ? 5.332 1.16 25.688 1 98.62 304 VAL B N 1
ATOM 5516 C CA . VAL B 1 304 ? 4.398 0.24 25.047 1 98.62 304 VAL B CA 1
ATOM 5517 C C . VAL B 1 304 ? 5.027 -0.328 23.781 1 98.62 304 VAL B C 1
ATOM 5519 O O . VAL B 1 304 ? 4.934 -1.529 23.516 1 98.62 304 VAL B O 1
ATOM 5522 N N . ILE B 1 305 ? 5.691 0.528 22.969 1 98.62 305 ILE B N 1
ATOM 5523 C CA . ILE B 1 305 ? 6.312 0.13 21.719 1 98.62 305 ILE B CA 1
ATOM 5524 C C . ILE B 1 305 ? 7.48 -0.815 21.984 1 98.62 305 ILE B C 1
ATOM 5526 O O . ILE B 1 305 ? 7.605 -1.861 21.344 1 98.62 305 ILE B O 1
ATOM 5530 N N . GLU B 1 306 ? 8.258 -0.467 22.984 1 98.12 306 GLU B N 1
ATOM 5531 C CA . GLU B 1 306 ? 9.438 -1.265 23.328 1 98.12 306 GLU B CA 1
ATOM 5532 C C . GLU B 1 306 ? 9.039 -2.637 23.859 1 98.12 306 GLU B C 1
ATOM 5534 O O . GLU B 1 306 ? 9.805 -3.598 23.75 1 98.12 306 GLU B O 1
ATOM 5539 N N . ASN B 1 307 ? 7.871 -2.754 24.391 1 98.31 307 ASN B N 1
ATOM 5540 C CA . ASN B 1 307 ? 7.398 -4.004 24.969 1 98.31 307 ASN B CA 1
ATOM 5541 C C . ASN B 1 307 ? 6.559 -4.809 23.984 1 98.31 307 ASN B C 1
ATOM 5543 O O . ASN B 1 307 ? 5.961 -5.82 24.344 1 98.31 307 ASN B O 1
ATOM 5547 N N . ILE B 1 308 ? 6.484 -4.359 22.75 1 98.38 308 ILE B N 1
ATOM 5548 C CA . ILE B 1 308 ? 5.738 -5.125 21.75 1 98.38 308 ILE B CA 1
ATOM 5549 C C . ILE B 1 308 ? 6.285 -6.547 21.672 1 98.38 308 ILE B C 1
ATOM 5551 O O . ILE B 1 308 ? 7.504 -6.754 21.688 1 98.38 308 ILE B O 1
ATOM 5555 N N . PRO B 1 309 ? 5.43 -7.586 21.719 1 98.44 309 PRO B N 1
ATOM 5556 C CA . PRO B 1 309 ? 5.938 -8.945 21.547 1 98.44 309 PRO B CA 1
ATOM 5557 C C . PRO B 1 309 ? 6.855 -9.094 20.344 1 98.44 309 PRO B C 1
ATOM 5559 O O . PRO B 1 309 ? 6.574 -8.531 19.281 1 98.44 309 PRO B O 1
ATOM 5562 N N . LYS B 1 310 ? 7.883 -9.836 20.453 1 98.19 310 LYS B N 1
ATOM 5563 C CA . LYS B 1 310 ? 8.883 -9.992 19.391 1 98.19 310 LYS B CA 1
ATOM 5564 C C . LYS B 1 310 ? 8.359 -10.859 18.25 1 98.19 310 LYS B C 1
ATOM 5566 O O . LYS B 1 310 ? 8.953 -10.906 17.172 1 98.19 310 LYS B O 1
ATOM 5571 N N . GLU B 1 311 ? 7.285 -11.516 18.562 1 98.5 311 GLU B N 1
ATOM 5572 C CA . GLU B 1 311 ? 6.688 -12.391 17.562 1 98.5 311 GLU B CA 1
ATOM 5573 C C . GLU B 1 311 ? 5.164 -12.344 17.625 1 98.5 311 GLU B C 1
ATOM 5575 O O . GLU B 1 311 ? 4.582 -12.367 18.703 1 98.5 311 GLU B O 1
ATOM 5580 N N . PHE B 1 312 ? 4.551 -12.086 16.484 1 98.31 312 PHE B N 1
ATOM 5581 C CA . PHE B 1 312 ? 3.127 -12.305 16.266 1 98.31 312 PHE B CA 1
ATOM 5582 C C . PHE B 1 312 ? 2.896 -13.281 15.125 1 98.31 312 PHE B C 1
ATOM 5584 O O . PHE B 1 312 ? 3.488 -13.133 14.055 1 98.31 312 PHE B O 1
ATOM 5591 N N . ASP B 1 313 ? 2.033 -14.398 15.266 1 97.62 313 ASP B N 1
ATOM 5592 C CA . ASP B 1 313 ? 1.633 -15.297 14.195 1 97.62 313 ASP B CA 1
ATOM 5593 C C . ASP B 1 313 ? 2.852 -15.867 13.469 1 97.62 313 ASP B C 1
ATOM 5595 O O . ASP B 1 313 ? 2.902 -15.883 12.242 1 97.62 313 ASP B O 1
ATOM 5599 N N . LYS B 1 314 ? 3.895 -16.188 14.258 1 97.38 314 LYS B N 1
ATOM 5600 C CA . LYS B 1 314 ? 5.121 -16.844 13.812 1 97.38 314 LYS B CA 1
ATOM 5601 C C . LYS B 1 314 ? 5.996 -15.891 13.008 1 97.38 314 LYS B C 1
ATOM 5603 O O . LYS B 1 314 ? 6.945 -16.312 12.352 1 97.38 314 LYS B O 1
ATOM 5608 N N . CYS B 1 315 ? 5.707 -14.617 13.008 1 98.62 315 CYS B N 1
ATOM 5609 C CA . CYS B 1 315 ? 6.488 -13.617 12.289 1 98.62 315 CYS B CA 1
ATOM 5610 C C . CYS B 1 315 ? 7.262 -12.734 13.258 1 98.62 315 CYS B C 1
ATOM 5612 O O . CYS B 1 315 ? 6.738 -12.344 14.305 1 98.62 315 CYS B O 1
ATOM 5614 N N . ARG B 1 316 ? 8.484 -12.438 12.93 1 98.62 316 ARG B N 1
ATOM 5615 C CA . ARG B 1 316 ? 9.305 -11.531 13.727 1 98.62 316 ARG B CA 1
ATOM 5616 C C . ARG B 1 316 ? 8.773 -10.102 13.648 1 98.62 316 ARG B C 1
ATOM 5618 O O . ARG B 1 316 ? 8.344 -9.648 12.586 1 98.62 316 ARG B O 1
ATOM 5625 N N . VAL B 1 317 ? 8.781 -9.414 14.828 1 98.69 317 VAL B N 1
ATOM 5626 C CA . VAL B 1 317 ? 8.32 -8.031 14.906 1 98.69 317 VAL B CA 1
ATOM 5627 C C . VAL B 1 317 ? 9.477 -7.125 15.336 1 98.69 317 VAL B C 1
ATOM 5629 O O . VAL B 1 317 ? 10.242 -7.473 16.234 1 98.69 317 VAL B O 1
ATOM 5632 N N . GLU B 1 318 ? 9.641 -6.023 14.625 1 98.69 318 GLU B N 1
ATOM 5633 C CA . GLU B 1 318 ? 10.633 -5.008 14.953 1 98.69 318 GLU B CA 1
ATOM 5634 C C . GLU B 1 318 ? 10.023 -3.611 14.945 1 98.69 318 GLU B C 1
ATOM 5636 O O . GLU B 1 318 ? 8.922 -3.412 14.422 1 98.69 318 GLU B O 1
ATOM 5641 N N . TYR B 1 319 ? 10.617 -2.719 15.648 1 98.38 319 TYR B N 1
ATOM 5642 C CA . TYR B 1 319 ? 10.234 -1.312 15.617 1 98.38 319 TYR B CA 1
ATOM 5643 C C . TYR B 1 319 ? 11.453 -0.419 15.406 1 98.38 319 TYR B C 1
ATOM 5645 O O . TYR B 1 319 ? 12.578 -0.825 15.68 1 98.38 319 TYR B O 1
ATOM 5653 N N . GLU B 1 320 ? 11.266 0.721 14.844 1 97.88 320 GLU B N 1
ATOM 5654 C CA . GLU B 1 320 ? 12.328 1.684 14.586 1 97.88 320 GLU B CA 1
ATOM 5655 C C . GLU B 1 320 ? 11.844 3.115 14.781 1 97.88 320 GLU B C 1
ATOM 5657 O O . GLU B 1 320 ? 10.836 3.521 14.195 1 97.88 320 GLU B O 1
ATOM 5662 N N . LEU B 1 321 ? 12.562 3.852 15.648 1 96.62 321 LEU B N 1
ATOM 5663 C CA . LEU B 1 321 ? 12.258 5.27 15.805 1 96.62 321 LEU B CA 1
ATOM 5664 C C . LEU B 1 321 ? 12.625 6.043 14.547 1 96.62 321 LEU B C 1
ATOM 5666 O O . LEU B 1 321 ? 13.758 5.953 14.062 1 96.62 321 LEU B O 1
ATOM 5670 N N . GLN B 1 322 ? 11.68 6.695 14 1 90.31 322 GLN B N 1
ATOM 5671 C CA . GLN B 1 322 ? 11.961 7.551 12.852 1 90.31 322 GLN B CA 1
ATOM 5672 C C . GLN B 1 322 ? 12.352 8.953 13.297 1 90.31 322 GLN B C 1
ATOM 5674 O O . GLN B 1 322 ? 13.398 9.477 12.891 1 90.31 322 GLN B O 1
ATOM 5679 N N . TRP B 1 323 ? 11.5 9.664 14.141 1 87.12 323 TRP B N 1
ATOM 5680 C CA . TRP B 1 323 ? 11.805 10.969 14.703 1 87.12 323 TRP B CA 1
ATOM 5681 C C . TRP B 1 323 ? 10.969 11.234 15.953 1 87.12 323 TRP B C 1
ATOM 5683 O O . TRP B 1 323 ? 10.023 10.5 16.234 1 87.12 323 TRP B O 1
ATOM 5693 N N . ALA B 1 324 ? 11.367 12.141 16.766 1 92.12 324 ALA B N 1
ATOM 5694 C CA . ALA B 1 324 ? 10.68 12.641 17.938 1 92.12 324 ALA B CA 1
ATOM 5695 C C . ALA B 1 324 ? 10.773 14.164 18.031 1 92.12 324 ALA B C 1
ATOM 5697 O O . ALA B 1 324 ? 11.695 14.766 17.484 1 92.12 324 ALA B O 1
ATOM 5698 N N . ARG B 1 325 ? 9.828 14.719 18.594 1 90.75 325 ARG B N 1
ATOM 5699 C CA . ARG B 1 325 ? 9.805 16.156 18.844 1 90.75 325 ARG B CA 1
ATOM 5700 C C . ARG B 1 325 ? 9.281 16.469 20.234 1 90.75 325 ARG B C 1
ATOM 5702 O O . ARG B 1 325 ? 8.352 15.812 20.719 1 90.75 325 ARG B O 1
ATOM 5709 N N . ASN B 1 326 ? 9.891 17.422 20.875 1 92.94 326 ASN B N 1
ATOM 5710 C CA . ASN B 1 326 ? 9.453 17.844 22.203 1 92.94 326 ASN B CA 1
ATOM 5711 C C . ASN B 1 326 ? 8.289 18.812 22.125 1 92.94 326 ASN B C 1
ATOM 5713 O O . ASN B 1 326 ? 8.07 19.453 21.094 1 92.94 326 ASN B O 1
ATOM 5717 N N . THR B 1 327 ? 7.598 18.906 23.188 1 95.88 327 THR B N 1
ATOM 5718 C CA . THR B 1 327 ? 6.559 19.922 23.328 1 95.88 327 THR B CA 1
ATOM 5719 C C . THR B 1 327 ? 7.16 21.328 23.281 1 95.88 327 THR B C 1
ATOM 5721 O O . THR B 1 327 ? 8.227 21.562 23.859 1 95.88 327 THR B O 1
ATOM 5724 N N . VAL B 1 328 ? 6.562 22.141 22.547 1 96 328 VAL B N 1
ATOM 5725 C CA . VAL B 1 328 ? 6.977 23.547 22.438 1 96 328 VAL B CA 1
ATOM 5726 C C . VAL B 1 328 ? 5.938 24.438 23.109 1 96 328 VAL B C 1
ATOM 5728 O O . VAL B 1 328 ? 4.738 24.312 22.859 1 96 328 VAL B O 1
ATOM 5731 N N . ALA B 1 329 ? 6.383 25.312 23.938 1 96.75 329 ALA B N 1
ATOM 5732 C CA . ALA B 1 329 ? 5.508 26.312 24.562 1 96.75 329 ALA B CA 1
ATOM 5733 C C . ALA B 1 329 ? 5.613 27.656 23.844 1 96.75 329 ALA B C 1
ATOM 5735 O O . ALA B 1 329 ? 6.707 28.078 23.453 1 96.75 329 ALA B O 1
ATOM 5736 N N . TYR B 1 330 ? 4.492 28.234 23.688 1 98.31 330 TYR B N 1
ATOM 5737 C CA . TYR B 1 330 ? 4.492 29.562 23.062 1 98.31 330 TYR B CA 1
ATOM 5738 C C . TYR B 1 330 ? 4.664 30.656 24.109 1 98.31 330 TYR B C 1
ATOM 5740 O O . TYR B 1 330 ? 4.629 30.391 25.312 1 98.31 330 TYR B O 1
ATOM 5748 N N . ASN B 1 331 ? 4.996 31.859 23.656 1 98.56 331 ASN B N 1
ATOM 5749 C CA . ASN B 1 331 ? 5.301 33 24.516 1 98.56 331 ASN B CA 1
ATOM 5750 C C . ASN B 1 331 ? 4.109 33.375 25.391 1 98.56 331 ASN B C 1
ATOM 5752 O O . ASN B 1 331 ? 3.041 33.719 24.891 1 98.56 331 ASN B O 1
ATOM 5756 N N . LYS B 1 332 ? 4.273 33.438 26.656 1 98.31 332 LYS B N 1
ATOM 5757 C CA . LYS B 1 332 ? 3.197 33.625 27.641 1 98.31 332 LYS B CA 1
ATOM 5758 C C . LYS B 1 332 ? 2.533 35 27.469 1 98.31 332 LYS B C 1
ATOM 5760 O O . LYS B 1 332 ? 1.315 35.125 27.625 1 98.31 332 LYS B O 1
ATOM 5765 N N . GLU B 1 333 ? 3.293 35.938 27.219 1 98.31 333 GLU B N 1
ATOM 5766 C CA . GLU B 1 333 ? 2.736 37.281 27.062 1 98.31 333 GLU B CA 1
ATOM 5767 C C . GLU B 1 333 ? 1.815 37.344 25.844 1 98.31 333 GLU B C 1
ATOM 5769 O O . GLU B 1 333 ? 0.718 37.906 25.922 1 98.31 333 GLU B O 1
ATOM 5774 N N . LEU B 1 334 ? 2.299 36.844 24.75 1 98.62 334 LEU B N 1
ATOM 5775 C CA . LEU B 1 334 ? 1.495 36.844 23.531 1 98.62 334 LEU B CA 1
ATOM 5776 C C . LEU B 1 334 ? 0.229 36 23.719 1 98.62 334 LEU B C 1
ATOM 5778 O O . LEU B 1 334 ? -0.848 36.406 23.266 1 98.62 334 LEU B O 1
ATOM 5782 N N . VAL B 1 335 ? 0.343 34.875 24.359 1 98.75 335 VAL B N 1
ATOM 5783 C CA . VAL B 1 335 ? -0.808 34.031 24.672 1 98.75 335 VAL B CA 1
ATOM 5784 C C . VAL B 1 335 ? -1.812 34.812 25.516 1 98.75 335 VAL B C 1
ATOM 5786 O O . VAL B 1 335 ? -3.021 34.75 25.281 1 98.75 335 VAL B O 1
ATOM 5789 N N . GLY B 1 336 ? -1.296 35.531 26.422 1 98.56 336 GLY B N 1
ATOM 5790 C CA . GLY B 1 336 ? -2.135 36.375 27.234 1 98.56 336 GLY B CA 1
ATOM 5791 C C . GLY B 1 336 ? -2.871 37.438 26.438 1 98.56 336 GLY B C 1
ATOM 5792 O O . GLY B 1 336 ? -4.035 37.75 26.719 1 98.56 336 GLY B O 1
ATOM 5793 N N . PHE B 1 337 ? -2.199 38.062 25.438 1 98.44 337 PHE B N 1
ATOM 5794 C CA . PHE B 1 337 ? -2.836 39.031 24.578 1 98.44 337 PHE B CA 1
ATOM 5795 C C . PHE B 1 337 ? -4.012 38.438 23.828 1 98.44 337 PHE B C 1
ATOM 5797 O O . PHE B 1 337 ? -5.07 39.062 23.703 1 98.44 337 PHE B O 1
ATOM 5804 N N . ILE B 1 338 ? -3.824 37.188 23.328 1 98.75 338 ILE B N 1
ATOM 5805 C CA . ILE B 1 338 ? -4.879 36.531 22.578 1 98.75 338 ILE B CA 1
ATOM 5806 C C . ILE B 1 338 ? -6.098 36.312 23.469 1 98.75 338 ILE B C 1
ATOM 5808 O O . ILE B 1 338 ? -7.227 36.625 23.078 1 98.75 338 ILE B O 1
ATOM 5812 N N . LYS B 1 339 ? -5.828 35.844 24.641 1 98.62 339 LYS B N 1
ATOM 5813 C CA . LYS B 1 339 ? -6.918 35.594 25.578 1 98.62 339 LYS B CA 1
ATOM 5814 C C . LYS B 1 339 ? -7.637 36.875 25.938 1 98.62 339 LYS B C 1
ATOM 5816 O O . LYS B 1 339 ? -8.867 36.938 25.891 1 98.62 339 LYS B O 1
ATOM 5821 N N . LYS B 1 340 ? -6.906 37.875 26.281 1 98.19 340 LYS B N 1
ATOM 5822 C CA . LYS B 1 340 ? -7.449 39.188 26.625 1 98.19 340 LYS B CA 1
ATOM 5823 C C . LYS B 1 340 ? -8.32 39.75 25.516 1 98.19 340 LYS B C 1
ATOM 5825 O O . LYS B 1 340 ? -9.43 40.219 25.766 1 98.19 340 LYS B O 1
ATOM 5830 N N . ASN B 1 341 ? -7.824 39.656 24.297 1 98.25 341 ASN B N 1
ATOM 5831 C CA . ASN B 1 341 ? -8.523 40.25 23.156 1 98.25 341 ASN B CA 1
ATOM 5832 C C . ASN B 1 341 ? -9.773 39.438 22.812 1 98.25 341 ASN B C 1
ATOM 5834 O O . ASN B 1 341 ? -10.797 40 22.438 1 98.25 341 ASN B O 1
ATOM 5838 N N . ALA B 1 342 ? -9.703 38.094 22.891 1 98.56 342 ALA B N 1
ATOM 5839 C CA . ALA B 1 342 ? -10.898 37.25 22.688 1 98.56 342 ALA B CA 1
ATOM 5840 C C . ALA B 1 342 ? -11.984 37.625 23.688 1 98.56 342 ALA B C 1
ATOM 5842 O O . ALA B 1 342 ? -13.148 37.781 23.328 1 98.56 342 ALA B O 1
ATOM 5843 N N . ASP B 1 343 ? -11.578 37.844 24.922 1 98.25 343 ASP B N 1
ATOM 5844 C CA . ASP B 1 343 ? -12.508 38.219 25.984 1 98.25 343 ASP B CA 1
ATOM 5845 C C . ASP B 1 343 ? -13.102 39.594 25.703 1 98.25 343 ASP B C 1
ATOM 5847 O O . ASP B 1 343 ? -14.297 39.812 25.922 1 98.25 343 ASP B O 1
ATOM 5851 N N . ALA B 1 344 ? -12.297 40.469 25.281 1 97.69 344 ALA B N 1
ATOM 5852 C CA . ALA B 1 344 ? -12.742 41.844 25.031 1 97.69 344 ALA B CA 1
ATOM 5853 C C . ALA B 1 344 ? -13.812 41.875 23.953 1 97.69 344 ALA B C 1
ATOM 5855 O O . ALA B 1 344 ? -14.734 42.688 24 1 97.69 344 ALA B O 1
ATOM 5856 N N . TYR B 1 345 ? -13.688 41 22.938 1 97.56 345 TYR B N 1
ATOM 5857 C CA . TYR B 1 345 ? -14.672 40.906 21.875 1 97.56 345 TYR B CA 1
ATOM 5858 C C . TYR B 1 345 ? -15.883 40.094 22.297 1 97.56 345 TYR B C 1
ATOM 5860 O O . TYR B 1 345 ? -16.891 40.062 21.594 1 97.56 345 TYR B O 1
ATOM 5868 N N . GLY B 1 346 ? -15.781 39.438 23.422 1 97.88 346 GLY B N 1
ATOM 5869 C CA . GLY B 1 346 ? -16.844 38.562 23.875 1 97.88 346 GLY B CA 1
ATOM 5870 C C . GLY B 1 346 ? -16.891 37.25 23.141 1 97.88 346 GLY B C 1
ATOM 5871 O O . GLY B 1 346 ? -17.953 36.625 23.062 1 97.88 346 GLY B O 1
ATOM 5872 N N . TYR B 1 347 ? -15.797 36.875 22.547 1 98.38 347 TYR B N 1
ATOM 5873 C CA . TYR B 1 347 ? -15.734 35.594 21.844 1 98.38 347 TYR B CA 1
ATOM 5874 C C . TYR B 1 347 ? -15.414 34.469 22.828 1 98.38 347 TYR B C 1
ATOM 5876 O O . TYR B 1 347 ? -14.344 34.438 23.438 1 98.38 347 TYR B O 1
ATOM 5884 N N . PRO B 1 348 ? -16.344 33.5 23 1 98.62 348 PRO B N 1
ATOM 5885 C CA . PRO B 1 348 ? -15.961 32.344 23.812 1 98.62 348 PRO B CA 1
ATOM 5886 C C . PRO B 1 348 ? -14.641 31.719 23.359 1 98.62 348 PRO B C 1
ATOM 5888 O O . PRO B 1 348 ? -14.398 31.562 22.156 1 98.62 348 PRO B O 1
ATOM 5891 N N . ASN B 1 349 ? -13.719 31.391 24.359 1 98.69 349 ASN B N 1
ATOM 5892 C CA . ASN B 1 349 ? -12.391 30.891 24.016 1 98.69 349 ASN B CA 1
ATOM 5893 C C . ASN B 1 349 ? -11.891 29.875 25.031 1 98.69 349 ASN B C 1
ATOM 5895 O O . ASN B 1 349 ? -12.516 29.672 26.078 1 98.69 349 ASN B O 1
ATOM 5899 N N . MET B 1 350 ? -10.875 29.156 24.688 1 98.5 350 MET B N 1
ATOM 5900 C CA . MET B 1 350 ? -10.227 28.219 25.594 1 98.5 350 MET B CA 1
ATOM 5901 C C . MET B 1 350 ? -8.758 28.047 25.234 1 98.5 350 MET B C 1
ATOM 5903 O O . MET B 1 350 ? -8.359 28.25 24.094 1 98.5 350 MET B O 1
ATOM 5907 N N . ASN B 1 351 ? -7.996 27.734 26.312 1 98 351 ASN B N 1
ATOM 5908 C CA . ASN B 1 351 ? -6.621 27.312 26.062 1 98 351 ASN B CA 1
ATOM 5909 C C . ASN B 1 351 ? -6.562 25.953 25.391 1 98 351 ASN B C 1
ATOM 5911 O O . ASN B 1 351 ? -7.359 25.062 25.703 1 98 351 ASN B O 1
ATOM 5915 N N . ILE B 1 352 ? -5.637 25.828 24.469 1 96.94 352 ILE B N 1
ATOM 5916 C CA . ILE B 1 352 ? -5.531 24.578 23.734 1 96.94 352 ILE B CA 1
ATOM 5917 C C . ILE B 1 352 ? -4.094 24.375 23.266 1 96.94 352 ILE B C 1
ATOM 5919 O O . ILE B 1 352 ? -3.35 25.344 23.094 1 96.94 352 ILE B O 1
ATOM 5923 N N . TYR B 1 353 ? -3.662 23.109 23.172 1 96.31 353 TYR B N 1
ATOM 5924 C CA . TYR B 1 353 ? -2.412 22.75 22.516 1 96.31 353 TYR B CA 1
ATOM 5925 C C . TYR B 1 353 ? -2.664 22.25 21.094 1 96.31 353 TYR B C 1
ATOM 5927 O O . TYR B 1 353 ? -3.672 21.594 20.828 1 96.31 353 TYR B O 1
ATOM 5935 N N . SER B 1 354 ? -1.726 22.594 20.25 1 96.81 354 SER B N 1
ATOM 5936 C CA . SER B 1 354 ? -1.86 22.125 18.891 1 96.81 354 SER B CA 1
ATOM 5937 C C . SER B 1 354 ? -1.325 20.703 18.75 1 96.81 354 SER B C 1
ATOM 5939 O O . SER B 1 354 ? -0.195 20.406 19.141 1 96.81 354 SER B O 1
ATOM 5941 N N . GLY B 1 355 ? -2.139 19.859 18.141 1 94.56 355 GLY B N 1
ATOM 5942 C CA . GLY B 1 355 ? -1.691 18.516 17.797 1 94.56 355 GLY B CA 1
ATOM 5943 C C . GLY B 1 355 ? -0.979 18.438 16.469 1 94.56 355 GLY B C 1
ATOM 5944 O O . GLY B 1 355 ? -0.31 17.453 16.156 1 94.56 355 GLY B O 1
ATOM 5945 N N . ALA B 1 356 ? -1.054 19.422 15.68 1 93.38 356 ALA B N 1
ATOM 5946 C CA . ALA B 1 356 ? -0.381 19.531 14.383 1 93.38 356 ALA B CA 1
ATOM 5947 C C . ALA B 1 356 ? 0.919 20.328 14.516 1 93.38 356 ALA B C 1
ATOM 5949 O O . ALA B 1 356 ? 1.074 21.125 15.43 1 93.38 356 ALA B O 1
ATOM 5950 N N . GLY B 1 357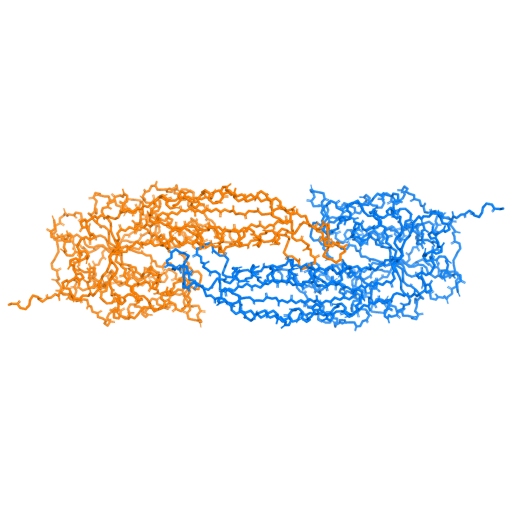 ? 1.829 19.984 13.672 1 92.5 357 GLY B N 1
ATOM 5951 C CA . GLY B 1 357 ? 2.992 20.844 13.547 1 92.5 357 GLY B CA 1
ATOM 5952 C C . GLY B 1 357 ? 2.723 22.094 12.727 1 92.5 357 GLY B C 1
ATOM 5953 O O . GLY B 1 357 ? 1.892 22.078 11.82 1 92.5 357 GLY B O 1
ATOM 5954 N N . HIS B 1 358 ? 3.43 23.125 13.078 1 96.12 358 HIS B N 1
ATOM 5955 C CA . HIS B 1 358 ? 3.352 24.422 12.406 1 96.12 358 HIS B CA 1
ATOM 5956 C C . HIS B 1 358 ? 4.73 25.047 12.266 1 96.12 358 HIS B C 1
ATOM 5958 O O . HIS B 1 358 ? 5.617 24.812 13.094 1 96.12 358 HIS B O 1
ATOM 5964 N N . ASP B 1 359 ? 4.883 25.906 11.281 1 97.69 359 ASP B N 1
ATOM 5965 C CA . ASP B 1 359 ? 6.113 26.688 11.188 1 97.69 359 ASP B CA 1
ATOM 5966 C C . ASP B 1 359 ? 6.352 27.484 12.461 1 97.69 359 ASP B C 1
ATOM 5968 O O . ASP B 1 359 ? 7.5 27.703 12.859 1 97.69 359 ASP B O 1
ATOM 5972 N N . ALA B 1 360 ? 5.301 27.844 13.109 1 97.88 360 ALA B N 1
ATOM 5973 C CA . ALA B 1 360 ? 5.352 28.641 14.336 1 97.88 360 ALA B CA 1
ATOM 5974 C C . ALA B 1 360 ? 6.168 27.938 15.414 1 97.88 360 ALA B C 1
ATOM 5976 O O . ALA B 1 360 ? 6.805 28.578 16.25 1 97.88 360 ALA B O 1
ATOM 5977 N N . GLN B 1 361 ? 6.141 26.641 15.391 1 96.5 361 GLN B N 1
ATOM 5978 C CA . GLN B 1 361 ? 6.848 25.938 16.453 1 96.5 361 GLN B CA 1
ATOM 5979 C C . GLN B 1 361 ? 8.352 26.141 16.344 1 96.5 361 GLN B C 1
ATOM 5981 O O . GLN B 1 361 ? 9.055 26.219 17.359 1 96.5 361 GLN B O 1
ATOM 5986 N N . TYR B 1 362 ? 8.883 26.234 15.141 1 96.88 362 TYR B N 1
ATOM 5987 C CA . TYR B 1 362 ? 10.297 26.516 14.961 1 96.88 362 TYR B CA 1
ATOM 5988 C C . TYR B 1 362 ? 10.594 27.984 15.227 1 96.88 362 TYR B C 1
ATOM 5990 O O . TYR B 1 362 ? 11.609 28.328 15.852 1 96.88 362 TYR B O 1
ATOM 5998 N N . ALA B 1 363 ? 9.695 28.812 14.773 1 98.12 363 ALA B N 1
ATOM 5999 C CA . ALA B 1 363 ? 9.859 30.25 15.008 1 98.12 363 ALA B CA 1
ATOM 6000 C C . ALA B 1 363 ? 9.898 30.562 16.5 1 98.12 363 ALA B C 1
ATOM 6002 O O . ALA B 1 363 ? 10.602 31.484 16.922 1 98.12 363 ALA B O 1
ATOM 6003 N N . ALA B 1 364 ? 9.188 29.828 17.281 1 97.88 364 ALA B N 1
ATOM 6004 C CA . ALA B 1 364 ? 9.07 30.047 18.719 1 97.88 364 ALA B CA 1
ATOM 6005 C C . ALA B 1 364 ? 10.43 29.906 19.406 1 97.88 364 ALA B C 1
ATOM 6007 O O . ALA B 1 364 ? 10.641 30.438 20.5 1 97.88 364 ALA B O 1
ATOM 6008 N N . GLU B 1 365 ? 11.32 29.219 18.75 1 95.69 365 GLU B N 1
ATOM 6009 C CA . GLU B 1 365 ? 12.656 29.062 19.312 1 95.69 365 GLU B CA 1
ATOM 6010 C C . GLU B 1 365 ? 13.539 30.266 19 1 95.69 365 GLU B C 1
ATOM 6012 O O . GLU B 1 365 ? 14.586 30.453 19.625 1 95.69 365 GLU B O 1
ATOM 6017 N N . MET B 1 366 ? 13.094 31.062 18.109 1 96.69 366 MET B N 1
ATOM 6018 C CA . MET B 1 366 ? 13.922 32.188 17.641 1 96.69 366 MET B CA 1
ATOM 6019 C C . MET B 1 366 ? 13.391 33.5 18.141 1 96.69 366 MET B C 1
ATOM 6021 O O . MET B 1 366 ? 14.164 34.406 18.453 1 96.69 366 MET B O 1
ATOM 6025 N N . LEU B 1 367 ? 12.07 33.656 18.25 1 96.75 367 LEU B N 1
ATOM 6026 C CA . LEU B 1 367 ? 11.445 34.906 18.703 1 96.75 367 LEU B CA 1
ATOM 6027 C C . LEU B 1 367 ? 10.086 34.625 19.328 1 96.75 367 LEU B C 1
ATOM 6029 O O . LEU B 1 367 ? 9.516 33.562 19.141 1 96.75 367 LEU B O 1
ATOM 6033 N N . PRO B 1 368 ? 9.531 35.562 20.188 1 98.44 368 PRO B N 1
ATOM 6034 C CA . PRO B 1 368 ? 8.211 35.375 20.766 1 98.44 368 PRO B CA 1
ATOM 6035 C C . PRO B 1 368 ? 7.141 35.031 19.719 1 98.44 368 PRO B C 1
ATOM 6037 O O . PRO B 1 368 ? 7 35.781 18.734 1 98.44 368 PRO B O 1
ATOM 6040 N N . THR B 1 369 ? 6.5 33.906 19.922 1 98.69 369 THR B N 1
ATOM 6041 C CA . THR B 1 369 ? 5.562 33.375 18.938 1 98.69 369 THR B CA 1
ATOM 6042 C C . THR B 1 369 ? 4.336 32.781 19.609 1 98.69 369 THR B C 1
ATOM 6044 O O . THR B 1 369 ? 4.441 32.219 20.703 1 98.69 369 THR B O 1
ATOM 6047 N N . THR B 1 370 ? 3.174 32.969 19.047 1 98.5 370 THR B N 1
ATOM 6048 C CA . THR B 1 370 ? 1.984 32.219 19.438 1 98.5 370 THR B CA 1
ATOM 6049 C C . THR B 1 370 ? 1.031 32.062 18.266 1 98.5 370 THR B C 1
ATOM 6051 O O . THR B 1 370 ? 1.368 32.406 17.125 1 98.5 370 THR B O 1
ATOM 6054 N N . MET B 1 371 ? -0.057 31.359 18.547 1 98.81 371 MET B N 1
ATOM 6055 C CA . MET B 1 371 ? -1.037 31.062 17.5 1 98.81 371 MET B CA 1
ATOM 6056 C C . MET B 1 371 ? -2.453 31.359 17.984 1 98.81 371 MET B C 1
ATOM 6058 O O . MET B 1 371 ? -2.686 31.5 19.188 1 98.81 371 MET B O 1
ATOM 6062 N N . ILE B 1 372 ? -3.34 31.516 17.062 1 98.88 372 ILE B N 1
ATOM 6063 C CA . ILE B 1 372 ? -4.785 31.594 17.25 1 98.88 372 ILE B CA 1
ATOM 6064 C C . ILE B 1 372 ? -5.473 30.5 16.453 1 98.88 372 ILE B C 1
ATOM 6066 O O . ILE B 1 372 ? -5.172 30.312 15.266 1 98.88 372 ILE B O 1
ATOM 6070 N N . PHE B 1 373 ? -6.375 29.75 17.109 1 98.81 373 PHE B N 1
ATOM 6071 C CA . PHE B 1 373 ? -7.156 28.766 16.375 1 98.81 373 PHE B CA 1
ATOM 6072 C C . PHE B 1 373 ? -8.602 29.234 16.219 1 98.81 373 PHE B C 1
ATOM 6074 O O . PHE B 1 373 ? -9.125 29.953 17.062 1 98.81 373 PHE B O 1
ATOM 6081 N N . VAL B 1 374 ? -9.227 28.875 15.117 1 98.75 374 VAL B N 1
ATOM 6082 C CA . VAL B 1 374 ? -10.664 29.031 14.922 1 98.75 374 VAL B CA 1
ATOM 6083 C C . VAL B 1 374 ? -11.289 27.672 14.594 1 98.75 374 VAL B C 1
ATOM 6085 O O . VAL B 1 374 ? -10.609 26.781 14.078 1 98.75 374 VAL B O 1
ATOM 6088 N N . PRO B 1 375 ? -12.539 27.453 14.891 1 98.12 375 PRO B N 1
ATOM 6089 C CA . PRO B 1 375 ? -13.195 26.172 14.68 1 98.12 375 PRO B CA 1
ATOM 6090 C C . PRO B 1 375 ? -13.602 25.953 13.219 1 98.12 375 PRO B C 1
ATOM 6092 O O . PRO B 1 375 ? -13.984 26.906 12.531 1 98.12 375 PRO B O 1
ATOM 6095 N N . SER B 1 376 ? -13.508 24.719 12.812 1 96.19 376 SER B N 1
ATOM 6096 C CA . SER B 1 376 ? -14.023 24.25 11.523 1 96.19 376 SER B CA 1
ATOM 6097 C C . SER B 1 376 ? -15.195 23.297 11.711 1 96.19 376 SER B C 1
ATOM 6099 O O . SER B 1 376 ? -15.328 22.656 12.758 1 96.19 376 SER B O 1
ATOM 6101 N N . LYS B 1 377 ? -15.992 23.25 10.695 1 95.81 377 LYS B N 1
ATOM 6102 C CA . LYS B 1 377 ? -17.141 22.344 10.719 1 95.81 377 LYS B CA 1
ATOM 6103 C C . LYS B 1 377 ? -16.703 20.891 10.875 1 95.81 377 LYS B C 1
ATOM 6105 O O . LYS B 1 377 ? -15.867 20.406 10.102 1 95.81 377 LYS B O 1
ATOM 6110 N N . ASP B 1 378 ? -17.156 20.188 11.906 1 93.25 378 ASP B N 1
ATOM 6111 C CA . ASP B 1 378 ? -16.891 18.781 12.211 1 93.25 378 ASP B CA 1
ATOM 6112 C C . ASP B 1 378 ? -15.406 18.531 12.414 1 93.25 378 ASP B C 1
ATOM 6114 O O . ASP B 1 378 ? -14.969 17.375 12.414 1 93.25 378 ASP B O 1
ATOM 6118 N N . GLY B 1 379 ? -14.633 19.562 12.461 1 93.25 379 GLY B N 1
ATOM 6119 C CA . GLY B 1 379 ? -13.211 19.484 12.758 1 93.25 379 GLY B CA 1
ATOM 6120 C C . GLY B 1 379 ? -12.398 18.891 11.625 1 93.25 379 GLY B C 1
ATOM 6121 O O . GLY B 1 379 ? -11.25 18.484 11.82 1 93.25 379 GLY B O 1
ATOM 6122 N N . HIS B 1 380 ? -12.953 18.875 10.398 1 92.5 380 HIS B N 1
ATOM 6123 C CA . HIS B 1 380 ? -12.281 18.219 9.281 1 92.5 380 HIS B CA 1
ATOM 6124 C C . HIS B 1 380 ? -11.078 19.031 8.812 1 92.5 380 HIS B C 1
ATOM 6126 O O . HIS B 1 380 ? -11.148 20.266 8.719 1 92.5 380 HIS B O 1
ATOM 6132 N N . SER B 1 381 ? -10.047 18.375 8.633 1 92.81 381 SER B N 1
ATOM 6133 C CA . SER B 1 381 ? -8.82 18.922 8.078 1 92.81 381 SER B CA 1
ATOM 6134 C C . SER B 1 381 ? -8.039 17.859 7.309 1 92.81 381 SER B C 1
ATOM 6136 O O . SER B 1 381 ? -8.281 16.656 7.473 1 92.81 381 SER B O 1
ATOM 6138 N N . HIS B 1 382 ? -7.184 18.234 6.395 1 91 382 HIS B N 1
ATOM 6139 C CA . HIS B 1 382 ? -6.422 17.344 5.539 1 91 382 HIS B CA 1
ATOM 6140 C C . HIS B 1 382 ? -7.348 16.469 4.699 1 91 382 HIS B C 1
ATOM 6142 O O . HIS B 1 382 ? -7.082 15.281 4.504 1 91 382 HIS B O 1
ATOM 6148 N N . CYS B 1 383 ? -8.523 17.109 4.434 1 89.44 383 CYS B N 1
ATOM 6149 C CA . CYS B 1 383 ? -9.484 16.406 3.584 1 89.44 383 CYS B CA 1
ATOM 6150 C C . CYS B 1 383 ? -10.391 17.406 2.863 1 89.44 383 CYS B C 1
ATOM 6152 O O . CYS B 1 383 ? -10.453 18.578 3.227 1 89.44 383 CYS B O 1
ATOM 6154 N N . GLU B 1 384 ? -11.156 16.906 1.961 1 89.44 384 GLU B N 1
ATOM 6155 C CA . GLU B 1 384 ? -11.93 17.734 1.035 1 89.44 384 GLU B CA 1
ATOM 6156 C C . GLU B 1 384 ? -13.062 18.453 1.758 1 89.44 384 GLU B C 1
ATOM 6158 O O . GLU B 1 384 ? -13.328 19.625 1.479 1 89.44 384 GLU B O 1
ATOM 6163 N N . PRO B 1 385 ? -13.648 17.875 2.775 1 90.69 385 PRO B N 1
ATOM 6164 C CA . PRO B 1 385 ? -14.812 18.547 3.377 1 90.69 385 PRO B CA 1
ATOM 6165 C C . PRO B 1 385 ? -14.414 19.656 4.352 1 90.69 385 PRO B C 1
ATOM 6167 O O . PRO B 1 385 ? -15.289 20.281 4.965 1 90.69 385 PRO B O 1
ATOM 6170 N N . GLU B 1 386 ? -13.172 19.922 4.461 1 93.19 386 GLU B N 1
ATOM 6171 C CA . GLU B 1 386 ? -12.703 20.984 5.348 1 93.19 386 GLU B CA 1
ATOM 6172 C C . GLU B 1 386 ? -13.422 22.297 5.062 1 93.19 386 GLU B C 1
ATOM 6174 O O . GLU B 1 386 ? -13.461 22.766 3.916 1 93.19 386 GLU B O 1
ATOM 6179 N N . PHE B 1 387 ? -14.047 22.875 6.203 1 95.94 387 PHE B N 1
ATOM 6180 C CA . PHE B 1 387 ? -14.812 24.094 6.016 1 95.94 387 PHE B CA 1
ATOM 6181 C C . PHE B 1 387 ? -14.867 24.906 7.305 1 95.94 387 PHE B C 1
ATOM 6183 O O . PHE B 1 387 ? -15.203 24.375 8.367 1 95.94 387 PHE B O 1
ATOM 6190 N N . THR B 1 388 ? -14.523 26.125 7.188 1 97.25 388 THR B N 1
ATOM 6191 C CA . THR B 1 388 ? -14.656 27.078 8.281 1 97.25 388 THR B CA 1
ATOM 6192 C C . THR B 1 388 ? -15.57 28.234 7.879 1 97.25 388 THR B C 1
ATOM 6194 O O . THR B 1 388 ? -15.273 28.953 6.93 1 97.25 388 THR B O 1
ATOM 6197 N N . PRO B 1 389 ? -16.703 28.422 8.562 1 97.44 389 PRO B N 1
ATOM 6198 C CA . PRO B 1 389 ? -17.578 29.562 8.242 1 97.44 389 PRO B CA 1
ATOM 6199 C C . PRO B 1 389 ? -16.844 30.906 8.281 1 97.44 389 PRO B C 1
ATOM 6201 O O . PRO B 1 389 ? -16 31.125 9.156 1 97.44 389 PRO B O 1
ATOM 6204 N N . VAL B 1 390 ? -17.234 31.828 7.414 1 98.31 390 VAL B N 1
ATOM 6205 C CA . VAL B 1 390 ? -16.562 33.094 7.273 1 98.31 390 VAL B CA 1
ATOM 6206 C C . VAL B 1 390 ? -16.625 33.875 8.586 1 98.31 390 VAL B C 1
ATOM 6208 O O . VAL B 1 390 ? -15.695 34.594 8.945 1 98.31 390 VAL B O 1
ATOM 6211 N N . GLU B 1 391 ? -17.625 33.656 9.344 1 98.31 391 GLU B N 1
ATOM 6212 C CA . GLU B 1 391 ? -17.766 34.344 10.625 1 98.31 391 GLU B CA 1
ATOM 6213 C C . GLU B 1 391 ? -16.656 33.938 11.586 1 98.31 391 GLU B C 1
ATOM 6215 O O . GLU B 1 391 ? -16.125 34.781 12.32 1 98.31 391 GLU B O 1
ATOM 6220 N N . ASN B 1 392 ? -16.328 32.656 11.617 1 98.44 392 ASN B N 1
ATOM 6221 C CA . ASN B 1 392 ? -15.242 32.219 12.469 1 98.44 392 ASN B CA 1
ATOM 6222 C C . ASN B 1 392 ? -13.898 32.781 12.008 1 98.44 392 ASN B C 1
ATOM 6224 O O . ASN B 1 392 ? -13.062 33.156 12.828 1 98.44 392 ASN B O 1
ATOM 6228 N N . CYS B 1 393 ? -13.742 32.812 10.68 1 98.62 393 CYS B N 1
ATOM 6229 C CA . CYS B 1 393 ? -12.539 33.438 10.125 1 98.62 393 CYS B CA 1
ATOM 6230 C C . CYS B 1 393 ? -12.422 34.875 10.531 1 98.62 393 CYS B C 1
ATOM 6232 O O . CYS B 1 393 ? -11.344 35.344 10.922 1 98.62 393 CYS B O 1
ATOM 6234 N N . TRP B 1 394 ? -13.555 35.531 10.453 1 98.69 394 TRP B N 1
ATOM 6235 C CA . TRP B 1 394 ? -13.641 36.938 10.766 1 98.69 394 TRP B CA 1
ATOM 6236 C C . TRP B 1 394 ? -13.344 37.188 12.242 1 98.69 394 TRP B C 1
ATOM 6238 O O . TRP B 1 394 ? -12.594 38.125 12.586 1 98.69 394 TRP B O 1
ATOM 6248 N N . LYS B 1 395 ? -13.859 36.375 13.109 1 98.75 395 LYS B N 1
ATOM 6249 C CA . LYS B 1 395 ? -13.594 36.5 14.539 1 98.75 395 LYS B CA 1
ATOM 6250 C C . LYS B 1 395 ? -12.102 36.312 14.836 1 98.75 395 LYS B C 1
ATOM 6252 O O . LYS B 1 395 ? -11.531 37.062 15.641 1 98.75 395 LYS B O 1
ATOM 6257 N N . GLY B 1 396 ? -11.523 35.344 14.195 1 98.81 396 GLY B N 1
ATOM 6258 C CA . GLY B 1 396 ? -10.086 35.156 14.344 1 98.81 396 GLY B CA 1
ATOM 6259 C C . GLY B 1 396 ? -9.273 36.344 13.883 1 98.81 396 GLY B C 1
ATOM 6260 O O . GLY B 1 396 ? -8.32 36.75 14.555 1 98.81 396 GLY B O 1
ATOM 6261 N N . ALA B 1 397 ? -9.688 36.938 12.75 1 98.81 397 ALA B N 1
ATOM 6262 C CA . ALA B 1 397 ? -8.992 38.094 12.203 1 98.81 397 ALA B CA 1
ATOM 6263 C C . ALA B 1 397 ? -9.07 39.281 13.164 1 98.81 397 ALA B C 1
ATOM 6265 O O . ALA B 1 397 ? -8.109 40.031 13.297 1 98.81 397 ALA B O 1
ATOM 6266 N N . ASN B 1 398 ? -10.188 39.438 13.812 1 98.75 398 ASN B N 1
ATOM 6267 C CA . ASN B 1 398 ? -10.344 40.5 14.789 1 98.75 398 ASN B CA 1
ATOM 6268 C C . ASN B 1 398 ? -9.359 40.344 15.945 1 98.75 398 ASN B C 1
ATOM 6270 O O . ASN B 1 398 ? -8.711 41.312 16.344 1 98.75 398 ASN B O 1
ATOM 6274 N N . VAL B 1 399 ? -9.305 39.156 16.438 1 98.81 399 VAL B N 1
ATOM 6275 C CA . VAL B 1 399 ? -8.398 38.906 17.547 1 98.81 399 VAL B CA 1
ATOM 6276 C C . VAL B 1 399 ? -6.957 39.125 17.094 1 98.81 399 VAL B C 1
ATOM 6278 O O . VAL B 1 399 ? -6.145 39.688 17.844 1 98.81 399 VAL B O 1
ATOM 6281 N N . LEU B 1 400 ? -6.629 38.719 15.891 1 98.88 400 LEU B N 1
ATOM 6282 C CA . LEU B 1 400 ? -5.293 38.906 15.328 1 98.88 400 LEU B CA 1
ATOM 6283 C C . LEU B 1 400 ? -4.957 40.375 15.219 1 98.88 400 LEU B C 1
ATOM 6285 O O . LEU B 1 400 ? -3.863 40.812 15.602 1 98.88 400 LEU B O 1
ATOM 6289 N N . LEU B 1 401 ? -5.914 41.156 14.742 1 98.75 401 LEU B N 1
ATOM 6290 C CA . LEU B 1 401 ? -5.727 42.594 14.594 1 98.75 401 LEU B CA 1
ATOM 6291 C C . LEU B 1 401 ? -5.406 43.25 15.938 1 98.75 401 LEU B C 1
ATOM 6293 O O . LEU B 1 401 ? -4.414 43.969 16.062 1 98.75 401 LEU B O 1
ATOM 6297 N N . GLN B 1 402 ? -6.195 42.938 16.891 1 98.25 402 GLN B N 1
ATOM 6298 C CA . GLN B 1 402 ? -6.008 43.562 18.203 1 98.25 402 GLN B CA 1
ATOM 6299 C C . GLN B 1 402 ? -4.684 43.125 18.828 1 98.25 402 GLN B C 1
ATOM 6301 O O . GLN B 1 402 ? -4.047 43.906 19.547 1 98.25 402 GLN B O 1
ATOM 6306 N N . THR B 1 403 ? -4.312 41.906 18.609 1 98.62 403 THR B N 1
ATOM 6307 C CA . THR B 1 403 ? -3.057 41.438 19.156 1 98.62 403 THR B CA 1
ATOM 6308 C C . THR B 1 403 ? -1.869 42.125 18.516 1 98.62 403 THR B C 1
ATOM 6310 O O . THR B 1 403 ? -0.912 42.5 19.203 1 98.62 403 THR B O 1
ATOM 6313 N N . VAL B 1 404 ? -1.946 42.312 17.203 1 98.62 404 VAL B N 1
ATOM 6314 C CA . VAL B 1 404 ? -0.907 43.031 16.484 1 98.62 404 VAL B CA 1
ATOM 6315 C C . VAL B 1 404 ? -0.77 44.438 17.094 1 98.62 404 VAL B C 1
ATOM 6317 O O . VAL B 1 404 ? 0.343 44.906 17.328 1 98.62 404 VAL B O 1
ATOM 6320 N N . LEU B 1 405 ? -1.852 45.062 17.375 1 97.88 405 LEU B N 1
ATOM 6321 C CA . LEU B 1 405 ? -1.845 46.406 17.906 1 97.88 405 LEU B CA 1
ATOM 6322 C C . LEU B 1 405 ? -1.322 46.438 19.344 1 97.88 405 LEU B C 1
ATOM 6324 O O . LEU B 1 405 ? -0.667 47.406 19.75 1 97.88 405 LEU B O 1
ATOM 6328 N N . ASP B 1 406 ? -1.653 45.406 20.094 1 97.69 406 ASP B N 1
ATOM 6329 C CA . ASP B 1 406 ? -1.105 45.312 21.438 1 97.69 406 ASP B CA 1
ATOM 6330 C C . ASP B 1 406 ? 0.416 45.188 21.406 1 97.69 406 ASP B C 1
ATOM 6332 O O . ASP B 1 406 ? 1.111 45.812 22.219 1 97.69 406 ASP B O 1
ATOM 6336 N N . VAL B 1 407 ? 0.942 44.375 20.5 1 98 407 VAL B N 1
ATOM 6337 C CA . VAL B 1 407 ? 2.383 44.188 20.359 1 98 407 VAL B CA 1
ATOM 6338 C C . VAL B 1 407 ? 3.023 45.5 19.906 1 98 407 VAL B C 1
ATOM 6340 O O . VAL B 1 407 ? 4.113 45.844 20.359 1 98 407 VAL B O 1
ATOM 6343 N N . ASP B 1 408 ? 2.348 46.219 19.062 1 97.38 408 ASP B N 1
ATOM 6344 C CA . ASP B 1 408 ? 2.836 47.5 18.562 1 97.38 408 ASP B CA 1
ATOM 6345 C C . ASP B 1 408 ? 3.014 48.5 19.688 1 97.38 408 ASP B C 1
ATOM 6347 O O . ASP B 1 408 ? 3.926 49.344 19.656 1 97.38 408 ASP B O 1
ATOM 6351 N N . ARG B 1 409 ? 2.176 48.438 20.688 1 94.12 409 ARG B N 1
ATOM 6352 C CA . ARG B 1 409 ? 2.189 49.406 21.781 1 94.12 409 ARG B CA 1
ATOM 6353 C C . ARG B 1 409 ? 3.346 49.125 22.734 1 94.12 409 ARG B C 1
ATOM 6355 O O . ARG B 1 409 ? 3.736 49.969 23.516 1 94.12 409 ARG B O 1
ATOM 6362 N N . LYS B 1 410 ? 3.957 48.094 22.625 1 88.81 410 LYS B N 1
ATOM 6363 C CA . LYS B 1 410 ? 5.098 47.781 23.484 1 88.81 410 LYS B CA 1
ATOM 6364 C C . LYS B 1 410 ? 6.371 48.438 22.969 1 88.81 410 LYS B C 1
ATOM 6366 O O . LYS B 1 410 ? 7.32 48.656 23.734 1 88.81 410 LYS B O 1
#